Protein AF-0000000084420615 (afdb_homodimer)

Structure (mmCIF, N/CA/C/O backbone):
data_AF-0000000084420615-model_v1
#
loop_
_entity.id
_entity.type
_entity.pdbx_description
1 polymer Arylsulfatase
#
loop_
_atom_site.group_PDB
_atom_site.id
_atom_site.type_symbol
_atom_site.label_atom_id
_atom_site.label_alt_id
_atom_site.label_comp_id
_atom_site.label_asym_id
_atom_site.label_entity_id
_atom_site.label_seq_id
_atom_site.pdbx_PDB_ins_code
_atom_site.Cartn_x
_atom_site.Cartn_y
_atom_site.Cartn_z
_atom_site.occupancy
_atom_site.B_iso_or_equiv
_atom_site.auth_seq_id
_atom_site.auth_comp_id
_atom_site.auth_asym_id
_atom_site.auth_atom_id
_atom_site.pdbx_PDB_model_num
ATOM 1 N N . MET A 1 1 ? 7.547 -23.156 -110.688 1 17.53 1 MET A N 1
ATOM 2 C CA . MET A 1 1 ? 8.844 -23.438 -110.062 1 17.53 1 MET A CA 1
ATOM 3 C C . MET A 1 1 ? 8.719 -23.531 -108.562 1 17.53 1 MET A C 1
ATOM 5 O O . MET A 1 1 ? 9.359 -24.391 -107.938 1 17.53 1 MET A O 1
ATOM 9 N N . ALA A 1 2 ? 8.336 -22.281 -108.062 1 16.8 2 ALA A N 1
ATOM 10 C CA . ALA A 1 2 ? 9.008 -21.5 -107 1 16.8 2 ALA A CA 1
ATOM 11 C C . ALA A 1 2 ? 8.758 -22.125 -105.625 1 16.8 2 ALA A C 1
ATOM 13 O O . ALA A 1 2 ? 9.703 -22.406 -104.875 1 16.8 2 ALA A O 1
ATOM 14 N N . ARG A 1 3 ? 8.219 -21.391 -104.688 1 17.11 3 ARG A N 1
ATOM 15 C CA . ARG A 1 3 ? 8.781 -20.781 -103.5 1 17.11 3 ARG A CA 1
ATOM 16 C C . ARG A 1 3 ? 8.383 -21.562 -102.25 1 17.11 3 ARG A C 1
ATOM 18 O O . ARG A 1 3 ? 8.625 -21.109 -101.125 1 17.11 3 ARG A O 1
ATOM 25 N N . LYS A 1 4 ? 7.516 -22.625 -102.438 1 21.38 4 LYS A N 1
ATOM 26 C CA . LYS A 1 4 ? 6.742 -22.797 -101.25 1 21.38 4 LYS A CA 1
ATOM 27 C C . LYS A 1 4 ? 7.629 -23.281 -100.062 1 21.38 4 LYS A C 1
ATOM 29 O O . LYS A 1 4 ? 8.125 -24.406 -100.125 1 21.38 4 LYS A O 1
ATOM 34 N N . PRO A 1 5 ? 8.594 -22.391 -99.5 1 25.3 5 PRO A N 1
ATOM 35 C CA . PRO A 1 5 ? 9.664 -22.922 -98.625 1 25.3 5 PRO A CA 1
ATOM 36 C C . PRO A 1 5 ? 9.125 -23.578 -97.375 1 25.3 5 PRO A C 1
ATOM 38 O O . PRO A 1 5 ? 8.695 -22.891 -96.438 1 25.3 5 PRO A O 1
ATOM 41 N N . SER A 1 6 ? 8.219 -24.516 -97.375 1 23.86 6 SER A N 1
ATOM 42 C CA . SER A 1 6 ? 7.355 -24.781 -96.25 1 23.86 6 SER A CA 1
ATOM 43 C C . SER A 1 6 ? 8.156 -25.375 -95.062 1 23.86 6 SER A C 1
ATOM 45 O O . SER A 1 6 ? 7.68 -25.391 -93.938 1 23.86 6 SER A O 1
ATOM 47 N N . THR A 1 7 ? 9.414 -26.062 -95.438 1 21.55 7 THR A N 1
ATOM 48 C CA . THR A 1 7 ? 9.359 -27.328 -94.75 1 21.55 7 THR A CA 1
ATOM 49 C C . THR A 1 7 ? 9.445 -27.094 -93.25 1 21.55 7 THR A C 1
ATOM 51 O O . THR A 1 7 ? 8.602 -27.578 -92.5 1 21.55 7 THR A O 1
ATOM 54 N N . LEU A 1 8 ? 10.711 -27.281 -92.562 1 23.36 8 LEU A N 1
ATOM 55 C CA . LEU A 1 8 ? 11.047 -28.406 -91.688 1 23.36 8 LEU A CA 1
ATOM 56 C C . LEU A 1 8 ? 10.742 -28.062 -90.25 1 23.36 8 LEU A C 1
ATOM 58 O O . LEU A 1 8 ? 10.695 -26.891 -89.875 1 23.36 8 LEU A O 1
ATOM 62 N N . SER A 1 9 ? 10.906 -29.078 -89.25 1 23.41 9 SER A N 1
ATOM 63 C CA . SER A 1 9 ? 10.516 -29.938 -88.125 1 23.41 9 SER A CA 1
ATOM 64 C C . SER A 1 9 ? 11.148 -29.453 -86.875 1 23.41 9 SER A C 1
ATOM 66 O O . SER A 1 9 ? 12.156 -30.016 -86.375 1 23.41 9 SER A O 1
ATOM 68 N N . ALA A 1 10 ? 11.609 -28.125 -86.75 1 29.28 10 ALA A N 1
ATOM 69 C CA . ALA A 1 10 ? 12.484 -27.938 -85.625 1 29.28 10 ALA A CA 1
ATOM 70 C C . ALA A 1 10 ? 11.797 -28.359 -84.312 1 29.28 10 ALA A C 1
ATOM 72 O O . ALA A 1 10 ? 10.703 -27.891 -84 1 29.28 10 ALA A O 1
ATOM 73 N N . GLY A 1 11 ? 11.969 -29.672 -83.938 1 24.98 11 GLY A N 1
ATOM 74 C CA . GLY A 1 11 ? 11.547 -30.375 -82.688 1 24.98 11 GLY A CA 1
ATOM 75 C C . GLY A 1 11 ? 11.875 -29.609 -81.438 1 24.98 11 GLY A C 1
ATOM 76 O O . GLY A 1 11 ? 13.047 -29.328 -81.188 1 24.98 11 GLY A O 1
ATOM 77 N N . GLY A 1 12 ? 11.117 -28.609 -81.125 1 28.92 12 GLY A N 1
ATOM 78 C CA . GLY A 1 12 ? 11.031 -27.781 -79.875 1 28.92 12 GLY A CA 1
ATOM 79 C C . GLY A 1 12 ? 10.977 -28.609 -78.625 1 28.92 12 GLY A C 1
ATOM 80 O O . GLY A 1 12 ? 9.891 -28.984 -78.188 1 28.92 12 GLY A O 1
ATOM 81 N N . GLY A 1 13 ? 11.703 -29.844 -78.562 1 27.3 13 GLY A N 1
ATOM 82 C CA . GLY A 1 13 ? 11.367 -30.562 -77.375 1 27.3 13 GLY A CA 1
ATOM 83 C C . GLY A 1 13 ? 11.547 -29.734 -76.125 1 27.3 13 GLY A C 1
ATOM 84 O O . GLY A 1 13 ? 12.578 -29.078 -75.938 1 27.3 13 GLY A O 1
ATOM 85 N N . LEU A 1 14 ? 10.422 -29.25 -75.562 1 30.33 14 LEU A N 1
ATOM 86 C CA . LEU A 1 14 ? 10.102 -28.656 -74.25 1 30.33 14 LEU A CA 1
ATOM 87 C C . LEU A 1 14 ? 10.766 -29.422 -73.125 1 30.33 14 LEU A C 1
ATOM 89 O O . LEU A 1 14 ? 10.406 -30.562 -72.812 1 30.33 14 LEU A O 1
ATOM 93 N N . LEU A 1 15 ? 12.148 -29.562 -73.125 1 31.55 15 LEU A N 1
ATOM 94 C CA . LEU A 1 15 ? 12.695 -30.094 -71.875 1 31.55 15 LEU A CA 1
ATOM 95 C C . LEU A 1 15 ? 12.07 -29.406 -70.688 1 31.55 15 LEU A C 1
ATOM 97 O O . LEU A 1 15 ? 12.234 -28.203 -70.5 1 31.55 15 LEU A O 1
ATOM 101 N N . LEU A 1 16 ? 10.867 -29.859 -70.312 1 30.56 16 LEU A N 1
ATOM 102 C CA . LEU A 1 16 ? 10.242 -29.609 -69 1 30.56 16 LEU A CA 1
ATOM 103 C C . LEU A 1 16 ? 11.266 -29.75 -67.875 1 30.56 16 LEU A C 1
ATOM 105 O O . LEU A 1 16 ? 11.773 -30.844 -67.625 1 30.56 16 LEU A O 1
ATOM 109 N N . LEU A 1 17 ? 12.242 -28.844 -67.875 1 32.53 17 LEU A N 1
ATOM 110 C CA . LEU A 1 17 ? 12.984 -28.703 -66.625 1 32.53 17 LEU A CA 1
ATOM 111 C C . LEU A 1 17 ? 12.055 -28.797 -65.438 1 32.53 17 LEU A C 1
ATOM 113 O O . LEU A 1 17 ? 11.18 -27.953 -65.25 1 32.53 17 LEU A O 1
ATOM 117 N N . ALA A 1 18 ? 11.656 -30.062 -65.125 1 33.25 18 ALA A N 1
ATOM 118 C CA . ALA A 1 18 ? 11.047 -30.328 -63.812 1 33.25 18 ALA A CA 1
ATOM 119 C C . ALA A 1 18 ? 11.781 -29.594 -62.688 1 33.25 18 ALA A C 1
ATOM 121 O O . ALA A 1 18 ? 12.898 -29.953 -62.312 1 33.25 18 ALA A O 1
ATOM 122 N N . LEU A 1 19 ? 11.828 -28.328 -62.781 1 34.06 19 LEU A N 1
ATOM 123 C CA . LEU A 1 19 ? 12.109 -27.641 -61.531 1 34.06 19 LEU A CA 1
ATOM 124 C C . LEU A 1 19 ? 11.352 -28.297 -60.375 1 34.06 19 LEU A C 1
ATOM 126 O O . LEU A 1 19 ? 10.133 -28.141 -60.25 1 34.06 19 LEU A O 1
ATOM 130 N N . THR A 1 20 ? 11.664 -29.609 -60.188 1 33.53 20 THR A N 1
ATOM 131 C CA . THR A 1 20 ? 11.188 -30.047 -58.875 1 33.53 20 THR A CA 1
ATOM 132 C C . THR A 1 20 ? 11.43 -28.953 -57.844 1 33.53 20 THR A C 1
ATOM 134 O O . THR A 1 20 ? 12.578 -28.594 -57.562 1 33.53 20 THR A O 1
ATOM 137 N N . LEU A 1 21 ? 10.633 -27.984 -57.844 1 32.75 21 LEU A N 1
ATOM 138 C CA . LEU A 1 21 ? 10.492 -27.219 -56.594 1 32.75 21 LEU A CA 1
ATOM 139 C C . LEU A 1 21 ? 10.625 -28.125 -55.375 1 32.75 21 LEU A C 1
ATOM 141 O O . LEU A 1 21 ? 9.766 -28.969 -55.125 1 32.75 21 LEU A O 1
ATOM 145 N N . LYS A 1 22 ? 11.789 -28.609 -55.156 1 34.25 22 LYS A N 1
ATOM 146 C CA . LYS A 1 22 ? 11.945 -29 -53.75 1 34.25 22 LYS A CA 1
ATOM 147 C C . LYS A 1 22 ? 11.219 -28.031 -52.844 1 34.25 22 LYS A C 1
ATOM 149 O O . LYS A 1 22 ? 11.703 -26.922 -52.594 1 34.25 22 LYS A O 1
ATOM 154 N N . LEU A 1 23 ? 9.961 -27.969 -53.062 1 33.84 23 LEU A N 1
ATOM 155 C CA . LEU A 1 23 ? 9.32 -27.516 -51.844 1 33.84 23 LEU A CA 1
ATOM 156 C C . LEU A 1 23 ? 9.945 -28.188 -50.625 1 33.84 23 LEU A C 1
ATOM 158 O O . LEU A 1 23 ? 9.734 -29.375 -50.406 1 33.84 23 LEU A O 1
ATOM 162 N N . SER A 1 24 ? 11.25 -28.172 -50.5 1 35.97 24 SER A N 1
ATOM 163 C CA . SER A 1 24 ? 11.688 -28.484 -49.156 1 35.97 24 SER A CA 1
ATOM 164 C C . SER A 1 24 ? 10.617 -28.141 -48.125 1 35.97 24 SER A C 1
ATOM 166 O O . SER A 1 24 ? 10.227 -26.984 -48 1 35.97 24 SER A O 1
ATOM 168 N N . LEU A 1 25 ? 9.609 -28.859 -48.031 1 37.31 25 LEU A N 1
ATOM 169 C CA . LEU A 1 25 ? 8.836 -28.797 -46.781 1 37.31 25 LEU A CA 1
ATOM 170 C C . LEU A 1 25 ? 9.711 -28.344 -45.625 1 37.31 25 LEU A C 1
ATOM 172 O O . LEU A 1 25 ? 10.57 -29.094 -45.156 1 37.31 25 LEU A O 1
ATOM 176 N N . ALA A 1 26 ? 10.328 -27.219 -45.656 1 42.12 26 ALA A N 1
ATOM 177 C CA . ALA A 1 26 ? 10.984 -26.641 -44.469 1 42.12 26 ALA A CA 1
ATOM 178 C C . ALA A 1 26 ? 10.359 -27.156 -43.188 1 42.12 26 ALA A C 1
ATOM 180 O O . ALA A 1 26 ? 9.164 -26.953 -42.938 1 42.12 26 ALA A O 1
ATOM 181 N N . ALA A 1 27 ? 10.766 -28.234 -42.688 1 49.47 27 ALA A N 1
ATOM 182 C CA . ALA A 1 27 ? 10.398 -28.672 -41.344 1 49.47 27 ALA A CA 1
ATOM 183 C C . ALA A 1 27 ? 10.094 -27.484 -40.438 1 49.47 27 ALA A C 1
ATOM 185 O O . ALA A 1 27 ? 10.867 -26.531 -40.375 1 49.47 27 ALA A O 1
ATOM 186 N N . ALA A 1 28 ? 8.844 -27.219 -40.156 1 64.88 28 ALA A N 1
ATOM 187 C CA . ALA A 1 28 ? 8.398 -26.125 -39.281 1 64.88 28 ALA A CA 1
ATOM 188 C C . ALA A 1 28 ? 9.367 -25.891 -38.125 1 64.88 28 ALA A C 1
ATOM 190 O O . ALA A 1 28 ? 9.781 -26.859 -37.469 1 64.88 28 ALA A O 1
ATOM 191 N N . ALA A 1 29 ? 10.086 -24.797 -38.062 1 83.12 29 ALA A N 1
ATOM 192 C CA . ALA A 1 29 ? 10.992 -24.391 -37 1 83.12 29 ALA A CA 1
ATOM 193 C C . ALA A 1 29 ? 10.398 -24.703 -35.625 1 83.12 29 ALA A C 1
ATOM 195 O O . ALA A 1 29 ? 9.188 -24.578 -35.406 1 83.12 29 ALA A O 1
ATOM 196 N N . PRO A 1 30 ? 11.219 -25.422 -34.75 1 94.88 30 PRO A N 1
ATOM 197 C CA . PRO A 1 30 ? 10.719 -25.641 -33.375 1 94.88 30 PRO A CA 1
ATOM 198 C C . PRO A 1 30 ? 10.094 -24.391 -32.781 1 94.88 30 PRO A C 1
ATOM 200 O O . PRO A 1 30 ? 10.594 -23.281 -33 1 94.88 30 PRO A O 1
ATOM 203 N N . PRO A 1 31 ? 8.992 -24.531 -32.156 1 98 31 PRO A N 1
ATOM 204 C CA . PRO A 1 31 ? 8.289 -23.375 -31.594 1 98 31 PRO A CA 1
ATOM 205 C C . PRO A 1 31 ? 9.016 -22.75 -30.391 1 98 31 PRO A C 1
ATOM 207 O O . PRO A 1 31 ? 9.852 -23.406 -29.766 1 98 31 PRO A O 1
ATOM 210 N N . ASN A 1 32 ? 8.797 -21.453 -30.109 1 98.75 32 ASN A N 1
ATOM 211 C CA . ASN A 1 32 ? 9.203 -20.797 -28.875 1 98.75 32 ASN A CA 1
ATOM 212 C C . ASN A 1 32 ? 8.148 -20.953 -27.781 1 98.75 32 ASN A C 1
ATOM 214 O O . ASN A 1 32 ? 6.984 -21.234 -28.078 1 98.75 32 ASN A O 1
ATOM 218 N N . PHE A 1 33 ? 8.578 -20.844 -26.531 1 98.88 33 PHE A N 1
ATOM 219 C CA . PHE A 1 33 ? 7.672 -20.875 -25.391 1 98.88 33 PHE A CA 1
ATOM 220 C C . PHE A 1 33 ? 7.891 -19.656 -24.5 1 98.88 33 PHE A C 1
ATOM 222 O O . PHE A 1 33 ? 9.023 -19.375 -24.094 1 98.88 33 PHE A O 1
ATOM 229 N N . VAL A 1 34 ? 6.84 -18.891 -24.203 1 98.94 34 VAL A N 1
ATOM 230 C CA . VAL A 1 34 ? 6.84 -17.828 -23.188 1 98.94 34 VAL A CA 1
ATOM 231 C C . VAL A 1 34 ? 5.773 -18.125 -22.141 1 98.94 34 VAL A C 1
ATOM 233 O O . VAL A 1 34 ? 4.594 -18.266 -22.469 1 98.94 34 VAL A O 1
ATOM 236 N N . VAL A 1 35 ? 6.23 -18.234 -20.938 1 98.94 35 VAL A N 1
ATOM 237 C CA . VAL A 1 35 ? 5.355 -18.609 -19.828 1 98.94 35 VAL A CA 1
ATOM 238 C C . VAL A 1 35 ? 5.254 -17.438 -18.844 1 98.94 35 VAL A C 1
ATOM 240 O O . VAL A 1 35 ? 6.27 -16.969 -18.328 1 98.94 35 VAL A O 1
ATOM 243 N N . PHE A 1 36 ? 4.062 -16.906 -18.641 1 98.94 36 PHE A N 1
ATOM 244 C CA . PHE A 1 36 ? 3.766 -15.984 -17.547 1 98.94 36 PHE A CA 1
ATOM 245 C C . PHE A 1 36 ? 3.258 -16.734 -16.328 1 98.94 36 PHE A C 1
ATOM 247 O O . PHE A 1 36 ? 2.229 -17.422 -16.391 1 98.94 36 PHE A O 1
ATOM 254 N N . PHE A 1 37 ? 3.963 -16.609 -15.203 1 98.88 37 PHE A N 1
ATOM 255 C CA . PHE A 1 37 ? 3.752 -17.484 -14.055 1 98.88 37 PHE A CA 1
ATOM 256 C C . PHE A 1 37 ? 3.621 -16.672 -12.773 1 98.88 37 PHE A C 1
ATOM 258 O O . PHE A 1 37 ? 4.625 -16.344 -12.133 1 98.88 37 PHE A O 1
ATOM 265 N N . THR A 1 38 ? 2.359 -16.422 -12.32 1 98.81 38 THR A N 1
ATOM 266 C CA . THR A 1 38 ? 2.102 -15.562 -11.172 1 98.81 38 THR A CA 1
ATOM 267 C C . THR A 1 38 ? 2.23 -16.344 -9.867 1 98.81 38 THR A C 1
ATOM 269 O O . THR A 1 38 ? 2.426 -17.547 -9.883 1 98.81 38 THR A O 1
ATOM 272 N N . ASP A 1 39 ? 2.229 -15.602 -8.781 1 98.5 39 ASP A N 1
ATOM 273 C CA . ASP A 1 39 ? 2.363 -16.156 -7.434 1 98.5 39 ASP A CA 1
ATOM 274 C C . ASP A 1 39 ? 1.063 -16 -6.648 1 98.5 39 ASP A C 1
ATOM 276 O O . ASP A 1 39 ? 0.625 -14.891 -6.367 1 98.5 39 ASP A O 1
ATOM 280 N N . ASP A 1 40 ? 0.388 -17.141 -6.285 1 98.31 40 ASP A N 1
ATOM 281 C CA . ASP A 1 40 ? -0.785 -17.141 -5.418 1 98.31 40 ASP A CA 1
ATOM 282 C C . ASP A 1 40 ? -2.006 -16.578 -6.152 1 98.31 40 ASP A C 1
ATOM 284 O O . ASP A 1 40 ? -2.705 -15.711 -5.637 1 98.31 40 ASP A O 1
ATOM 288 N N . GLN A 1 41 ? -2.316 -17.109 -7.316 1 98.56 41 GLN A N 1
ATOM 289 C CA . GLN A 1 41 ? -3.492 -16.656 -8.047 1 98.56 41 GLN A CA 1
ATOM 290 C C . GLN A 1 41 ? -4.473 -17.797 -8.297 1 98.56 41 GLN A C 1
ATOM 292 O O . GLN A 1 41 ? -4.129 -18.781 -8.938 1 98.56 41 GLN A O 1
ATOM 297 N N . ASP A 1 42 ? -5.688 -17.625 -7.844 1 96.38 42 ASP A N 1
ATOM 298 C CA . ASP A 1 42 ? -6.727 -18.641 -8.023 1 96.38 42 ASP A CA 1
ATOM 299 C C . ASP A 1 42 ? -7.461 -18.438 -9.352 1 96.38 42 ASP A C 1
ATOM 301 O O . ASP A 1 42 ? -7.418 -17.359 -9.93 1 96.38 42 ASP A O 1
ATOM 305 N N . ALA A 1 43 ? -8.141 -19.5 -9.742 1 95.5 43 ALA A N 1
ATOM 306 C CA . ALA A 1 43 ? -8.922 -19.453 -10.977 1 95.5 43 ALA A CA 1
ATOM 307 C C . ALA A 1 43 ? -10.391 -19.156 -10.68 1 95.5 43 ALA A C 1
ATOM 309 O O . ALA A 1 43 ? -11.195 -18.984 -11.594 1 95.5 43 ALA A O 1
ATOM 310 N N . LEU A 1 44 ? -10.758 -19.031 -9.414 1 94.62 44 LEU A N 1
ATOM 311 C CA . LEU A 1 44 ? -12.18 -19.141 -9.094 1 94.62 44 LEU A CA 1
ATOM 312 C C . LEU A 1 44 ? -12.734 -17.812 -8.594 1 94.62 44 LEU A C 1
ATOM 314 O O . LEU A 1 44 ? -13.945 -17.594 -8.609 1 94.62 44 LEU A O 1
ATOM 318 N N . GLN A 1 45 ? -11.906 -16.922 -8.164 1 94.5 45 GLN A N 1
ATOM 319 C CA . GLN A 1 45 ? -12.422 -15.68 -7.586 1 94.5 45 GLN A CA 1
ATOM 320 C C . GLN A 1 45 ? -12.25 -14.508 -8.547 1 94.5 45 GLN A C 1
ATOM 322 O O . GLN A 1 45 ? -11.898 -13.406 -8.133 1 94.5 45 GLN A O 1
ATOM 327 N N . ASN A 1 46 ? -12.328 -14.742 -9.766 1 92.38 46 ASN A N 1
ATOM 328 C CA . ASN A 1 46 ? -12.43 -13.773 -10.852 1 92.38 46 ASN A CA 1
ATOM 329 C C . ASN A 1 46 ? -11.141 -12.977 -11.023 1 92.38 46 ASN A C 1
ATOM 331 O O . ASN A 1 46 ? -11.156 -11.875 -11.562 1 92.38 46 ASN A O 1
ATOM 335 N N . SER A 1 47 ? -10.086 -13.547 -10.578 1 92.81 47 SER A N 1
ATOM 336 C CA . SER A 1 47 ? -8.836 -12.805 -10.648 1 92.81 47 SER A CA 1
ATOM 337 C C . SER A 1 47 ? -8.352 -12.672 -12.086 1 92.81 47 SER A C 1
ATOM 339 O O . SER A 1 47 ? -7.559 -11.773 -12.398 1 92.81 47 SER A O 1
ATOM 341 N N . THR A 1 48 ? -8.805 -13.539 -13.062 1 93.81 48 THR A N 1
ATOM 342 C CA . THR A 1 48 ? -8.375 -13.461 -14.453 1 93.81 48 THR A CA 1
ATOM 343 C C . THR A 1 48 ? -9.461 -12.82 -15.32 1 93.81 48 THR A C 1
ATOM 345 O O . THR A 1 48 ? -9.383 -12.844 -16.547 1 93.81 48 THR A O 1
ATOM 348 N N . HIS A 1 49 ? -10.492 -12.273 -14.727 1 93 49 HIS A N 1
ATOM 349 C CA . HIS A 1 49 ? -11.594 -11.672 -15.469 1 93 49 HIS A CA 1
ATOM 350 C C . HIS A 1 49 ? -11.086 -10.625 -16.453 1 93 49 HIS A C 1
ATOM 352 O O . HIS A 1 49 ? -10.164 -9.867 -16.125 1 93 49 HIS A O 1
ATOM 358 N N . PRO A 1 50 ? -11.703 -10.547 -17.656 1 94.38 50 PRO A N 1
ATOM 359 C CA . PRO A 1 50 ? -11.227 -9.609 -18.672 1 94.38 50 PRO A CA 1
ATOM 360 C C . PRO A 1 50 ? -11.266 -8.156 -18.203 1 94.38 50 PRO A C 1
ATOM 362 O O . PRO A 1 50 ? -10.5 -7.324 -18.703 1 94.38 50 PRO A O 1
ATOM 365 N N . ARG A 1 51 ? -12.047 -7.887 -17.266 1 94.19 51 ARG A N 1
ATOM 366 C CA . ARG A 1 51 ? -12.086 -6.547 -16.688 1 94.19 51 ARG A CA 1
ATOM 367 C C . ARG A 1 51 ? -10.758 -6.203 -16.016 1 94.19 51 ARG A C 1
ATOM 369 O O . ARG A 1 51 ? -10.297 -5.062 -16.078 1 94.19 51 ARG A O 1
ATOM 376 N N . TYR A 1 52 ? -10.18 -7.172 -15.391 1 96.5 52 TYR A N 1
ATOM 377 C CA . TYR A 1 52 ? -8.992 -6.934 -14.57 1 96.5 52 TYR A CA 1
ATOM 378 C C . TYR A 1 52 ? -7.719 -7.195 -15.359 1 96.5 52 TYR A C 1
ATOM 380 O O . TYR A 1 52 ? -6.676 -6.605 -15.078 1 96.5 52 TYR A O 1
ATOM 388 N N . MET A 1 53 ? -7.801 -8.086 -16.344 1 97.56 53 MET A N 1
ATOM 389 C CA . MET A 1 53 ? -6.629 -8.445 -17.141 1 97.56 53 MET A CA 1
ATOM 390 C C . MET A 1 53 ? -6.969 -8.469 -18.625 1 97.56 53 MET A C 1
ATOM 392 O O . MET A 1 53 ? -6.934 -9.523 -19.25 1 97.56 53 MET A O 1
ATOM 396 N N . PRO A 1 54 ? -7.195 -7.289 -19.234 1 97.88 54 PRO A N 1
ATOM 397 C CA . PRO A 1 54 ? -7.609 -7.215 -20.641 1 97.88 54 PRO A CA 1
ATOM 398 C C . PRO A 1 54 ? -6.547 -7.738 -21.594 1 97.88 54 PRO A C 1
ATOM 400 O O . PRO A 1 54 ? -6.875 -8.352 -22.609 1 97.88 54 PRO A O 1
ATOM 403 N N . ASN A 1 55 ? -5.262 -7.543 -21.359 1 98.56 55 ASN A N 1
ATOM 404 C CA . ASN A 1 55 ? -4.207 -8.047 -22.25 1 98.56 55 ASN A CA 1
ATOM 405 C C . ASN A 1 55 ? -4.156 -9.57 -22.25 1 98.56 55 ASN A C 1
ATOM 407 O O . ASN A 1 55 ? -3.908 -10.188 -23.281 1 98.56 55 ASN A O 1
ATOM 411 N N . LEU A 1 56 ? -4.395 -10.18 -21.062 1 98.31 56 LEU A N 1
ATOM 412 C CA . LEU A 1 56 ? -4.438 -11.633 -20.969 1 98.31 56 LEU A CA 1
ATOM 413 C C . LEU A 1 56 ? -5.484 -12.203 -21.922 1 98.31 56 LEU A C 1
ATOM 415 O O . LEU A 1 56 ? -5.227 -13.188 -22.625 1 98.31 56 LEU A O 1
ATOM 419 N N . HIS A 1 57 ? -6.621 -11.578 -21.969 1 97.25 57 HIS A N 1
ATOM 420 C CA . HIS A 1 57 ? -7.711 -12.039 -22.828 1 97.25 57 HIS A CA 1
ATOM 421 C C . HIS A 1 57 ? -7.418 -11.758 -24.297 1 97.25 57 HIS A C 1
ATOM 423 O O . HIS A 1 57 ? -7.602 -12.625 -25.141 1 97.25 57 HIS A O 1
ATOM 429 N N . LYS A 1 58 ? -6.887 -10.617 -24.562 1 97.25 58 LYS A N 1
ATOM 430 C CA . LYS A 1 58 ? -6.605 -10.195 -25.938 1 97.25 58 LYS A CA 1
ATOM 431 C C . LYS A 1 58 ? -5.539 -11.078 -26.562 1 97.25 58 LYS A C 1
ATOM 433 O O . LYS A 1 58 ? -5.664 -11.484 -27.734 1 97.25 58 LYS A O 1
ATOM 438 N N . TRP A 1 59 ? -4.551 -11.422 -25.75 1 97.94 59 TRP A N 1
ATOM 439 C CA . TRP A 1 59 ? -3.359 -11.984 -26.391 1 97.94 59 TRP A CA 1
ATOM 440 C C . TRP A 1 59 ? -3.316 -13.5 -26.219 1 97.94 59 TRP A C 1
ATOM 442 O O . TRP A 1 59 ? -2.625 -14.195 -26.953 1 97.94 59 TRP A O 1
ATOM 452 N N . ILE A 1 60 ? -4.02 -14.023 -25.203 1 98.25 60 ILE A N 1
ATOM 453 C CA . ILE A 1 60 ? -3.873 -15.461 -24.969 1 98.25 60 ILE A CA 1
ATOM 454 C C . ILE A 1 60 ? -5.242 -16.125 -25 1 98.25 60 ILE A C 1
ATOM 456 O O . ILE A 1 60 ? -5.484 -17.016 -25.828 1 98.25 60 ILE A O 1
ATOM 460 N N . ARG A 1 61 ? -6.16 -15.688 -24.219 1 96.75 61 ARG A N 1
ATOM 461 C CA . ARG A 1 61 ? -7.426 -16.406 -24.078 1 96.75 61 ARG A CA 1
ATOM 462 C C . ARG A 1 61 ? -8.188 -16.406 -25.406 1 96.75 61 ARG A C 1
ATOM 464 O O . ARG A 1 61 ? -8.594 -17.469 -25.891 1 96.75 61 ARG A O 1
ATOM 471 N N . GLU A 1 62 ? -8.406 -15.297 -26.016 1 95.94 62 GLU A N 1
ATOM 472 C CA . GLU A 1 62 ? -9.234 -15.195 -27.219 1 95.94 62 GLU A CA 1
ATOM 473 C C . GLU A 1 62 ? -8.57 -15.898 -28.406 1 95.94 62 GLU A C 1
ATOM 475 O O . GLU A 1 62 ? -9.219 -16.672 -29.109 1 95.94 62 GLU A O 1
ATOM 480 N N . PRO A 1 63 ? -7.32 -15.672 -28.578 1 97.12 63 PRO A N 1
ATOM 481 C CA . PRO A 1 63 ? -6.684 -16.375 -29.703 1 97.12 63 PRO A CA 1
ATOM 482 C C . PRO A 1 63 ? -6.262 -17.797 -29.344 1 97.12 63 PRO A C 1
ATOM 484 O O . PRO A 1 63 ? -5.691 -18.5 -30.188 1 97.12 63 PRO A O 1
ATOM 487 N N . GLY A 1 64 ? -6.449 -18.25 -28.125 1 97.88 64 GLY A N 1
ATOM 488 C CA . GLY A 1 64 ? -6.164 -19.594 -27.609 1 97.88 64 GLY A CA 1
ATOM 489 C C . GLY A 1 64 ? -7.312 -20.188 -26.812 1 97.88 64 GLY A C 1
ATOM 490 O O . GLY A 1 64 ? -8.469 -20.125 -27.25 1 97.88 64 GLY A O 1
ATOM 491 N N . ILE A 1 65 ? -6.879 -20.844 -25.688 1 97.12 65 ILE A N 1
ATOM 492 C CA . ILE A 1 65 ? -7.898 -21.484 -24.844 1 97.12 65 ILE A CA 1
ATOM 493 C C . ILE A 1 65 ? -7.516 -21.344 -23.375 1 97.12 65 ILE A C 1
ATOM 495 O O . ILE A 1 65 ? -6.355 -21.062 -23.047 1 97.12 65 ILE A O 1
ATOM 499 N N . GLU A 1 66 ? -8.492 -21.406 -22.562 1 96.75 66 GLU A N 1
ATOM 500 C CA . GLU A 1 66 ? -8.328 -21.641 -21.125 1 96.75 66 GLU A CA 1
ATOM 501 C C . GLU A 1 66 ? -8.867 -23.016 -20.734 1 96.75 66 GLU A C 1
ATOM 503 O O . GLU A 1 66 ? -9.922 -23.438 -21.219 1 96.75 66 GLU A O 1
ATOM 508 N N . LEU A 1 67 ? -8.047 -23.766 -19.969 1 96.19 67 LEU A N 1
ATOM 509 C CA . LEU A 1 67 ? -8.539 -25 -19.391 1 96.19 67 LEU A CA 1
ATOM 510 C C . LEU A 1 67 ? -9.398 -24.734 -18.156 1 96.19 67 LEU A C 1
ATOM 512 O O . LEU A 1 67 ? -8.953 -24.047 -17.234 1 96.19 67 LEU A O 1
ATOM 516 N N . SER A 1 68 ? -10.609 -25.266 -18.141 1 93.06 68 SER A N 1
ATOM 517 C CA . SER A 1 68 ? -11.508 -25.031 -17.016 1 93.06 68 SER A CA 1
ATOM 518 C C . SER A 1 68 ? -11.141 -25.922 -15.82 1 93.06 68 SER A C 1
ATOM 520 O O . SER A 1 68 ? -11.539 -25.641 -14.688 1 93.06 68 SER A O 1
ATOM 522 N N . ASN A 1 69 ? -10.391 -27.016 -16.125 1 95.25 69 ASN A N 1
ATOM 523 C CA . ASN A 1 69 ? -10 -27.969 -15.094 1 95.25 69 ASN A CA 1
ATOM 524 C C . ASN A 1 69 ? -8.484 -28.125 -15.016 1 95.25 69 ASN A C 1
ATOM 526 O O . ASN A 1 69 ? -7.941 -29.172 -15.344 1 95.25 69 ASN A O 1
ATOM 530 N N . TYR A 1 70 ? -7.859 -27.078 -14.57 1 97.81 70 TYR A N 1
ATOM 531 C CA . TYR A 1 70 ? -6.418 -27.141 -14.359 1 97.81 70 TYR A CA 1
ATOM 532 C C . TYR A 1 70 ? -6.074 -26.953 -12.883 1 97.81 70 TYR A C 1
ATOM 534 O O . TYR A 1 70 ? -6.641 -26.078 -12.211 1 97.81 70 TYR A O 1
ATOM 542 N N . PHE A 1 71 ? -5.129 -27.797 -12.352 1 98.38 71 PHE A N 1
ATOM 543 C CA . PHE A 1 71 ? -4.914 -27.844 -10.914 1 98.38 71 PHE A CA 1
ATOM 544 C C . PHE A 1 71 ? -3.426 -27.969 -10.594 1 98.38 71 PHE A C 1
ATOM 546 O O . PHE A 1 71 ? -2.664 -28.547 -11.367 1 98.38 71 PHE A O 1
ATOM 553 N N . VAL A 1 72 ? -3.066 -27.344 -9.484 1 98.69 72 VAL A N 1
ATOM 554 C CA . VAL A 1 72 ? -1.823 -27.75 -8.836 1 98.69 72 VAL A CA 1
ATOM 555 C C . VAL A 1 72 ? -2.068 -28.984 -7.973 1 98.69 72 VAL A C 1
ATOM 557 O O . VAL A 1 72 ? -3.217 -29.328 -7.668 1 98.69 72 VAL A O 1
ATOM 560 N N . THR A 1 73 ? -0.979 -29.703 -7.66 1 98.25 73 THR A N 1
ATOM 561 C CA . THR A 1 73 ? -1.133 -30.906 -6.859 1 98.25 73 THR A CA 1
ATOM 562 C C . THR A 1 73 ? -0.612 -30.688 -5.441 1 98.25 73 THR A C 1
ATOM 564 O O . THR A 1 73 ? -0.829 -31.516 -4.559 1 98.25 73 THR A O 1
ATOM 567 N N . THR A 1 74 ? 0.069 -29.641 -5.223 1 98.44 74 THR A N 1
ATOM 568 C CA . THR A 1 74 ? 0.505 -29.156 -3.918 1 98.44 74 THR A CA 1
ATOM 569 C C . THR A 1 74 ? 0.335 -27.641 -3.816 1 98.44 74 THR A C 1
ATOM 571 O O . THR A 1 74 ? 1.091 -26.891 -4.43 1 98.44 74 THR A O 1
ATOM 574 N N . PRO A 1 75 ? -0.609 -27.141 -2.951 1 98.25 75 PRO A N 1
ATOM 575 C CA . PRO A 1 75 ? -0.949 -25.719 -2.98 1 98.25 75 PRO A CA 1
ATOM 576 C C . PRO A 1 75 ? -0.022 -24.875 -2.111 1 98.25 75 PRO A C 1
ATOM 578 O O . PRO A 1 75 ? -0.489 -24.141 -1.24 1 98.25 75 PRO A O 1
ATOM 581 N N . VAL A 1 76 ? 1.283 -24.938 -2.375 1 97.75 76 VAL A N 1
ATOM 582 C CA . VAL A 1 76 ? 2.312 -24.062 -1.814 1 97.75 76 VAL A CA 1
ATOM 583 C C . VAL A 1 76 ? 3.441 -23.891 -2.824 1 97.75 76 VAL A C 1
ATOM 585 O O . VAL A 1 76 ? 3.738 -24.797 -3.604 1 97.75 76 VAL A O 1
ATOM 588 N N . CYS A 1 77 ? 4.043 -22.828 -2.83 1 96.06 77 CYS A N 1
ATOM 589 C CA . CYS A 1 77 ? 4.773 -22.297 -3.975 1 96.06 77 CYS A CA 1
ATOM 590 C C . CYS A 1 77 ? 5.934 -23.203 -4.355 1 96.06 77 CYS A C 1
ATOM 592 O O . CYS A 1 77 ? 5.934 -23.797 -5.438 1 96.06 77 CYS A O 1
ATOM 594 N N . CYS A 1 78 ? 6.887 -23.547 -3.461 1 96.44 78 CYS A N 1
ATOM 595 C CA . CYS A 1 78 ? 8.148 -24.172 -3.848 1 96.44 78 CYS A CA 1
ATOM 596 C C . CYS A 1 78 ? 7.934 -25.609 -4.285 1 96.44 78 CYS A C 1
ATOM 598 O O . CYS A 1 78 ? 8.398 -26.016 -5.352 1 96.44 78 CYS A O 1
ATOM 600 N N . PRO A 1 79 ? 7.199 -26.406 -3.562 1 98 79 PRO A N 1
ATOM 601 C CA . PRO A 1 79 ? 6.879 -27.75 -4.066 1 98 79 PRO A CA 1
ATOM 602 C C . PRO A 1 79 ? 6.113 -27.719 -5.387 1 98 79 PRO A C 1
ATOM 604 O O . PRO A 1 79 ? 6.406 -28.5 -6.297 1 98 79 PRO A O 1
ATOM 607 N N . SER A 1 80 ? 5.148 -26.828 -5.449 1 98.62 80 SER A N 1
ATOM 608 C CA . SER A 1 80 ? 4.332 -26.734 -6.656 1 98.62 80 SER A CA 1
ATOM 609 C C . SER A 1 80 ? 5.176 -26.344 -7.867 1 98.62 80 SER A C 1
ATOM 611 O O . SER A 1 80 ? 5.012 -26.906 -8.953 1 98.62 80 SER A O 1
ATOM 613 N N . ARG A 1 81 ? 6.027 -25.344 -7.719 1 98.5 81 ARG A N 1
ATOM 614 C CA . ARG A 1 81 ? 6.945 -24.953 -8.781 1 98.5 81 ARG A CA 1
ATOM 615 C C . ARG A 1 81 ? 7.82 -26.141 -9.203 1 98.5 81 ARG A C 1
ATOM 617 O O . ARG A 1 81 ? 8.078 -26.344 -10.391 1 98.5 81 ARG A O 1
ATOM 624 N N . THR A 1 82 ? 8.258 -26.906 -8.242 1 98.19 82 THR A N 1
ATOM 625 C CA . THR A 1 82 ? 9.062 -28.094 -8.516 1 98.19 82 THR A CA 1
ATOM 626 C C . THR A 1 82 ? 8.25 -29.125 -9.289 1 98.19 82 THR A C 1
ATOM 628 O O . THR A 1 82 ? 8.75 -29.75 -10.219 1 98.19 82 THR A O 1
ATOM 631 N N . ASN A 1 83 ? 6.957 -29.297 -8.875 1 98.44 83 ASN A N 1
ATOM 632 C CA . ASN A 1 83 ? 6.062 -30.188 -9.617 1 98.44 83 ASN A CA 1
ATOM 633 C C . ASN A 1 83 ? 5.992 -29.797 -11.094 1 98.44 83 ASN A C 1
ATOM 635 O O . ASN A 1 83 ? 6.023 -30.672 -11.969 1 98.44 83 ASN A O 1
ATOM 639 N N . LEU A 1 84 ? 5.926 -28.531 -11.328 1 98.56 84 LEU A N 1
ATOM 640 C CA . LEU A 1 84 ? 5.777 -28.016 -12.68 1 98.56 84 LEU A CA 1
ATOM 641 C C . LEU A 1 84 ? 7.012 -28.328 -13.523 1 98.56 84 LEU A C 1
ATOM 643 O O . LEU A 1 84 ? 6.895 -28.859 -14.633 1 98.56 84 LEU A O 1
ATOM 647 N N . TRP A 1 85 ? 8.211 -28.094 -13.016 1 98.12 85 TRP A N 1
ATOM 648 C CA . TRP A 1 85 ? 9.461 -28.219 -13.766 1 98.12 85 TRP A CA 1
ATOM 649 C C . TRP A 1 85 ? 9.883 -29.672 -13.891 1 98.12 85 TRP A C 1
ATOM 651 O O . TRP A 1 85 ? 10.383 -30.094 -14.93 1 98.12 85 TRP A O 1
ATOM 661 N N . ARG A 1 86 ? 9.664 -30.406 -12.812 1 97.69 86 ARG A N 1
ATOM 662 C CA . ARG A 1 86 ? 10.164 -31.781 -12.75 1 97.69 86 ARG A CA 1
ATOM 663 C C . ARG A 1 86 ? 9.148 -32.75 -13.32 1 97.69 86 ARG A C 1
ATOM 665 O O . ARG A 1 86 ? 9.508 -33.875 -13.727 1 97.69 86 ARG A O 1
ATOM 672 N N . GLY A 1 87 ? 7.863 -32.406 -13.281 1 97.88 87 GLY A N 1
ATOM 673 C CA . GLY A 1 87 ? 6.805 -33.281 -13.789 1 97.88 87 GLY A CA 1
ATOM 674 C C . GLY A 1 87 ? 6.492 -34.438 -12.867 1 97.88 87 GLY A C 1
ATOM 675 O O . GLY A 1 87 ? 6.113 -35.531 -13.328 1 97.88 87 GLY A O 1
ATOM 676 N N . GLN A 1 88 ? 6.766 -34.281 -11.625 1 98.19 88 GLN A N 1
ATOM 677 C CA . GLN A 1 88 ? 6.516 -35.312 -10.617 1 98.19 88 GLN A CA 1
ATOM 678 C C . GLN A 1 88 ? 5.699 -34.75 -9.453 1 98.19 88 GLN A C 1
ATOM 680 O O . GLN A 1 88 ? 5.77 -33.562 -9.156 1 98.19 88 GLN A O 1
ATOM 685 N N . PHE A 1 89 ? 4.91 -35.594 -8.836 1 98.19 89 PHE A N 1
ATOM 686 C CA . PHE A 1 89 ? 4.25 -35.25 -7.582 1 98.19 89 PHE A CA 1
ATOM 687 C C . PHE A 1 89 ? 5.27 -35.031 -6.473 1 98.19 89 PHE A C 1
ATOM 689 O O . PHE A 1 89 ? 6.363 -35.594 -6.512 1 98.19 89 PHE A O 1
ATOM 696 N N . ALA A 1 90 ? 4.879 -34.25 -5.492 1 98.19 90 ALA A N 1
ATOM 697 C CA . ALA A 1 90 ? 5.793 -33.938 -4.398 1 98.19 90 ALA A CA 1
ATOM 698 C C . ALA A 1 90 ? 6.227 -35.188 -3.658 1 98.19 90 ALA A C 1
ATOM 700 O O . ALA A 1 90 ? 7.379 -35.312 -3.236 1 98.19 90 ALA A O 1
ATOM 701 N N . HIS A 1 91 ? 5.332 -36.188 -3.494 1 97.5 91 HIS A N 1
ATOM 702 C CA . HIS A 1 91 ? 5.695 -37.406 -2.748 1 97.5 91 HIS A CA 1
ATOM 703 C C . HIS A 1 91 ? 6.77 -38.188 -3.479 1 97.5 91 HIS A C 1
ATOM 705 O O . HIS A 1 91 ? 7.469 -39 -2.869 1 97.5 91 HIS A O 1
ATOM 711 N N . ASN A 1 92 ? 6.926 -37.969 -4.754 1 97.06 92 ASN A N 1
ATOM 712 C CA . ASN A 1 92 ? 7.922 -38.688 -5.516 1 97.06 92 ASN A CA 1
ATOM 713 C C . ASN A 1 92 ? 9.281 -38 -5.488 1 97.06 92 ASN A C 1
ATOM 715 O O . ASN A 1 92 ? 10.312 -38.656 -5.641 1 97.06 92 ASN A O 1
ATOM 719 N N . THR A 1 93 ? 9.32 -36.656 -5.297 1 96.69 93 THR A N 1
ATOM 720 C CA . THR A 1 93 ? 10.578 -35.938 -5.141 1 96.69 93 THR A CA 1
ATOM 721 C C . THR A 1 93 ? 10.961 -35.844 -3.668 1 96.69 93 THR A C 1
ATOM 723 O O . THR A 1 93 ? 12.117 -35.562 -3.34 1 96.69 93 THR A O 1
ATOM 726 N N . ASN A 1 94 ? 9.961 -35.938 -2.834 1 97.25 94 ASN A N 1
ATOM 727 C CA . ASN A 1 94 ? 10.078 -35.688 -1.399 1 97.25 94 ASN A CA 1
ATOM 728 C C . ASN A 1 94 ? 10.492 -34.25 -1.106 1 97.25 94 ASN A C 1
ATOM 730 O O . ASN A 1 94 ? 11.211 -34 -0.142 1 97.25 94 ASN A O 1
ATOM 734 N N . PHE A 1 95 ? 10.367 -33.312 -1.97 1 97.38 95 PHE A N 1
ATOM 735 C CA . PHE A 1 95 ? 10.445 -31.859 -1.754 1 97.38 95 PHE A CA 1
ATOM 736 C C . PHE A 1 95 ? 9.094 -31.312 -1.328 1 97.38 95 PHE A C 1
ATOM 738 O O . PHE A 1 95 ? 8.273 -30.938 -2.174 1 97.38 95 PHE A O 1
ATOM 745 N N . THR A 1 96 ? 8.883 -31.156 0.039 1 97 96 THR A N 1
ATOM 746 C CA . THR A 1 96 ? 7.512 -31.062 0.525 1 97 96 THR A CA 1
ATOM 747 C C . THR A 1 96 ? 7.305 -29.781 1.316 1 97 96 THR A C 1
ATOM 749 O O . THR A 1 96 ? 6.25 -29.578 1.914 1 97 96 THR A O 1
ATOM 752 N N . ASP A 1 97 ? 8.32 -28.891 1.397 1 94.62 97 ASP A N 1
ATOM 753 C CA . ASP A 1 97 ? 8.227 -27.656 2.184 1 94.62 97 ASP A CA 1
ATOM 754 C C . ASP A 1 97 ? 8.875 -26.484 1.445 1 94.62 97 ASP A C 1
ATOM 756 O O . ASP A 1 97 ? 9.633 -26.688 0.494 1 94.62 97 ASP A O 1
ATOM 760 N N . VAL A 1 98 ? 8.508 -25.297 1.879 1 93.38 98 VAL A N 1
ATOM 761 C CA . VAL A 1 98 ? 9.07 -24.078 1.306 1 93.38 98 VAL A CA 1
ATOM 762 C C . VAL A 1 98 ? 10.492 -23.859 1.822 1 93.38 98 VAL A C 1
ATOM 764 O O . VAL A 1 98 ? 11.359 -23.391 1.086 1 93.38 98 VAL A O 1
ATOM 767 N N . LEU A 1 99 ? 10.688 -24.281 3.012 1 91.12 99 LEU A N 1
ATOM 768 C CA . LEU A 1 99 ? 11.953 -24.047 3.688 1 91.12 99 LEU A CA 1
ATOM 769 C C . LEU A 1 99 ? 12.594 -25.359 4.117 1 91.12 99 LEU A C 1
ATOM 771 O O . LEU A 1 99 ? 11.938 -26.406 4.105 1 91.12 99 LEU A O 1
ATOM 775 N N . GLY A 1 100 ? 13.891 -25.297 4.383 1 89.69 100 GLY A N 1
ATOM 776 C CA . GLY A 1 100 ? 14.586 -26.453 4.926 1 89.69 100 GLY A CA 1
ATOM 777 C C . GLY A 1 100 ? 14.086 -26.859 6.301 1 89.69 100 GLY A C 1
ATOM 778 O O . GLY A 1 100 ? 13.477 -26.047 7.008 1 89.69 100 GLY A O 1
ATOM 779 N N . PRO A 1 101 ? 14.273 -28.141 6.633 1 91.81 101 PRO A N 1
ATOM 780 C CA . PRO A 1 101 ? 15.055 -29.156 5.926 1 91.81 101 PRO A CA 1
ATOM 781 C C . PRO A 1 101 ? 14.211 -29.969 4.949 1 91.81 101 PRO A C 1
ATOM 783 O O . PRO A 1 101 ? 14.75 -30.797 4.199 1 91.81 101 PRO A O 1
ATOM 786 N N . HIS A 1 102 ? 12.961 -29.891 4.93 1 94.5 102 HIS A N 1
ATOM 787 C CA . HIS A 1 102 ? 12.117 -30.75 4.098 1 94.5 102 HIS A CA 1
ATOM 788 C C . HIS A 1 102 ? 11.742 -30.047 2.797 1 94.5 102 HIS A C 1
ATOM 790 O O . HIS A 1 102 ? 10.906 -30.547 2.037 1 94.5 102 HIS A O 1
ATOM 796 N N . GLY A 1 103 ? 12.312 -28.906 2.598 1 94.19 103 GLY A N 1
ATOM 797 C CA . GLY A 1 103 ? 12.344 -28.094 1.397 1 94.19 103 GLY A CA 1
ATOM 798 C C . GLY A 1 103 ? 13.555 -27.188 1.321 1 94.19 103 GLY A C 1
ATOM 799 O O . GLY A 1 103 ? 14.656 -27.578 1.729 1 94.19 103 GLY A O 1
ATOM 800 N N . GLY A 1 104 ? 13.359 -26.062 0.729 1 92.5 104 GLY A N 1
ATOM 801 C CA . GLY A 1 104 ? 14.461 -25.109 0.646 1 92.5 104 GLY A CA 1
ATOM 802 C C . GLY A 1 104 ? 15.414 -25.406 -0.496 1 92.5 104 GLY A C 1
ATOM 803 O O . GLY A 1 104 ? 15.484 -26.547 -0.974 1 92.5 104 GLY A O 1
ATOM 804 N N . TYR A 1 105 ? 16.156 -24.406 -0.771 1 94.69 105 TYR A N 1
ATOM 805 C CA . TYR A 1 105 ? 17.031 -24.469 -1.929 1 94.69 105 TYR A CA 1
ATOM 806 C C . TYR A 1 105 ? 18.125 -25.5 -1.732 1 94.69 105 TYR A C 1
ATOM 808 O O . TYR A 1 105 ? 18.516 -26.203 -2.68 1 94.69 105 TYR A O 1
ATOM 816 N N . ALA A 1 106 ? 18.625 -25.625 -0.484 1 93.69 106 ALA A N 1
ATOM 817 C CA . ALA A 1 106 ? 19.672 -26.609 -0.199 1 93.69 106 ALA A CA 1
ATOM 818 C C . ALA A 1 106 ? 19.188 -28.031 -0.488 1 93.69 106 ALA A C 1
ATOM 820 O O . ALA A 1 106 ? 19.891 -28.812 -1.116 1 93.69 106 ALA A O 1
ATOM 821 N N . LYS A 1 107 ? 18.031 -28.344 -0.023 1 95.62 107 LYS A N 1
ATOM 822 C CA . LYS A 1 107 ? 17.484 -29.672 -0.315 1 95.62 107 LYS A CA 1
ATOM 823 C C . LYS A 1 107 ? 17.203 -29.828 -1.806 1 95.62 107 LYS A C 1
ATOM 825 O O . LYS A 1 107 ? 17.422 -30.906 -2.375 1 95.62 107 LYS A O 1
ATOM 830 N N . TRP A 1 108 ? 16.672 -28.781 -2.377 1 96.75 108 TRP A N 1
ATOM 831 C CA . TRP A 1 108 ? 16.344 -28.781 -3.801 1 96.75 108 TRP A CA 1
ATOM 832 C C . TRP A 1 108 ? 17.578 -29.156 -4.633 1 96.75 108 TRP A C 1
ATOM 834 O O . TRP A 1 108 ? 17.484 -29.984 -5.535 1 96.75 108 TRP A O 1
ATOM 844 N N . LYS A 1 109 ? 18.734 -28.641 -4.312 1 96.69 10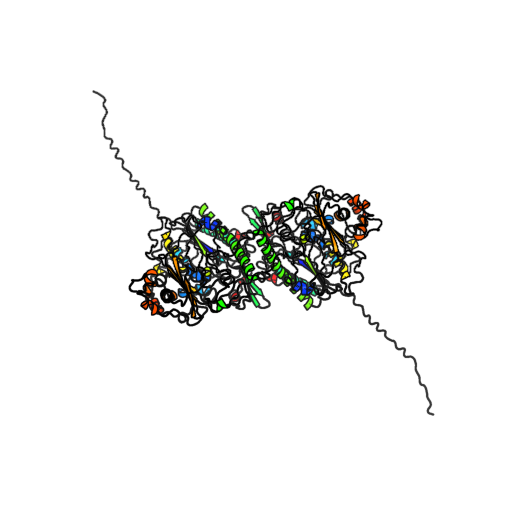9 LYS A N 1
ATOM 845 C CA . LYS A 1 109 ? 20.016 -28.938 -4.957 1 96.69 109 LYS A CA 1
ATOM 846 C C . LYS A 1 109 ? 20.5 -30.344 -4.609 1 96.69 109 LYS A C 1
ATOM 848 O O . LYS A 1 109 ? 20.984 -31.078 -5.477 1 96.69 109 LYS A O 1
ATOM 853 N N . ARG A 1 110 ? 20.312 -30.719 -3.377 1 96.88 110 ARG A N 1
ATOM 854 C CA . ARG A 1 110 ? 20.781 -32.031 -2.924 1 96.88 110 ARG A CA 1
ATOM 855 C C . ARG A 1 110 ? 20.016 -33.156 -3.619 1 96.88 110 ARG A C 1
ATOM 857 O O . ARG A 1 110 ? 20.578 -34.219 -3.91 1 96.88 110 ARG A O 1
ATOM 864 N N . LEU A 1 111 ? 18.781 -32.938 -3.947 1 96.94 111 LEU A N 1
ATOM 865 C CA . LEU A 1 111 ? 17.953 -33.938 -4.613 1 96.94 111 LEU A CA 1
ATOM 866 C C . LEU A 1 111 ? 18.281 -34 -6.098 1 96.94 111 LEU A C 1
ATOM 868 O O . LEU A 1 111 ? 17.781 -34.875 -6.805 1 96.94 111 LEU A O 1
ATOM 872 N N . GLY A 1 112 ? 19.094 -33.094 -6.578 1 96.25 112 GLY A N 1
ATOM 873 C CA . GLY A 1 112 ? 19.484 -33.094 -7.977 1 96.25 112 GLY A CA 1
ATOM 874 C C . GLY A 1 112 ? 18.359 -32.688 -8.906 1 96.25 112 GLY A C 1
ATOM 875 O O . GLY A 1 112 ? 18.344 -33.062 -10.078 1 96.25 112 GLY A O 1
ATOM 876 N N . ILE A 1 113 ? 17.438 -31.922 -8.383 1 95.69 113 ILE A N 1
ATOM 877 C CA . ILE A 1 113 ? 16.297 -31.516 -9.195 1 95.69 113 ILE A CA 1
ATOM 878 C C . ILE A 1 113 ? 16.797 -30.766 -10.438 1 95.69 113 ILE A C 1
ATOM 880 O O . ILE A 1 113 ? 16.297 -31 -11.547 1 95.69 113 ILE A O 1
ATOM 884 N N . ASP A 1 114 ? 17.797 -29.891 -10.289 1 95.12 114 ASP A N 1
ATOM 885 C CA . ASP A 1 114 ? 18.234 -29.047 -11.398 1 95.12 114 ASP A CA 1
ATOM 886 C C . ASP A 1 114 ? 19.172 -29.812 -12.328 1 95.12 114 ASP A C 1
ATOM 888 O O . ASP A 1 114 ? 19.781 -29.234 -13.219 1 95.12 114 ASP A O 1
ATOM 892 N N . LYS A 1 115 ? 19.281 -31.109 -12.133 1 95.38 115 LYS A N 1
ATOM 893 C CA . LYS A 1 115 ? 20.062 -31.953 -13.047 1 95.38 115 LYS A CA 1
ATOM 894 C C . LYS A 1 115 ? 19.156 -32.656 -14.047 1 95.38 115 LYS A C 1
ATOM 896 O O . LYS A 1 115 ? 19.609 -33.156 -15.078 1 95.38 115 LYS A O 1
ATOM 901 N N . SER A 1 116 ? 17.938 -32.719 -13.672 1 96.31 116 SER A N 1
ATOM 902 C CA . SER A 1 116 ? 16.969 -33.406 -14.531 1 96.31 116 SER A CA 1
ATOM 903 C C . SER A 1 116 ? 15.594 -32.75 -14.422 1 96.31 116 SER A C 1
ATOM 905 O O . SER A 1 116 ? 14.703 -33.281 -13.758 1 96.31 116 SER A O 1
ATOM 907 N N . TYR A 1 117 ? 15.367 -31.688 -15.078 1 97.5 117 TYR A N 1
ATOM 908 C CA . TYR A 1 117 ? 14.102 -30.953 -15.141 1 97.5 117 TYR A CA 1
ATOM 909 C C . TYR A 1 117 ? 13.984 -30.188 -16.453 1 97.5 117 TYR A C 1
ATOM 911 O O . TYR A 1 117 ? 14.898 -30.219 -17.281 1 97.5 117 TYR A O 1
ATOM 919 N N . LEU A 1 118 ? 13.008 -29.531 -16.672 1 98.38 118 LEU A N 1
ATOM 920 C CA . LEU A 1 118 ? 12.516 -29.062 -17.969 1 98.38 118 LEU A CA 1
ATOM 921 C C . LEU A 1 118 ? 13.555 -28.188 -18.656 1 98.38 118 LEU A C 1
ATOM 923 O O . LEU A 1 118 ? 13.883 -28.406 -19.828 1 98.38 118 LEU A O 1
ATOM 927 N N . PRO A 1 119 ? 14.141 -27.109 -17.969 1 98.38 119 PRO A N 1
ATOM 928 C CA . PRO A 1 119 ? 15.078 -26.25 -18.719 1 98.38 119 PRO A CA 1
ATOM 929 C C . PRO A 1 119 ? 16.312 -27.016 -19.203 1 98.38 119 PRO A C 1
ATOM 931 O O . PRO A 1 119 ? 16.812 -26.75 -20.281 1 98.38 119 PRO A O 1
ATOM 934 N N . VAL A 1 120 ? 16.766 -28 -18.422 1 98.06 120 VAL A N 1
ATOM 935 C CA . VAL A 1 120 ? 17.906 -28.812 -18.828 1 98.06 120 VAL A CA 1
ATOM 936 C C . VAL A 1 120 ? 17.531 -29.672 -20.047 1 98.06 120 VAL A C 1
ATOM 938 O O . VAL A 1 120 ? 18.281 -29.734 -21.016 1 98.06 120 VAL A O 1
ATOM 941 N N . TRP A 1 121 ? 16.406 -30.328 -20 1 98.12 121 TRP A N 1
ATOM 942 C CA . TRP A 1 121 ? 15.938 -31.172 -21.094 1 98.12 121 TRP A CA 1
ATOM 943 C C . TRP A 1 121 ? 15.742 -30.359 -22.359 1 98.12 121 TRP A C 1
ATOM 945 O O . TRP A 1 121 ? 16.016 -30.844 -23.469 1 98.12 121 TRP A O 1
ATOM 955 N N . LEU A 1 122 ? 15.266 -29.109 -22.219 1 98.44 122 LEU A N 1
ATOM 956 C CA . LEU A 1 122 ? 15.062 -28.25 -23.375 1 98.44 122 LEU A CA 1
ATOM 957 C C . LEU A 1 122 ? 16.391 -27.828 -24 1 98.44 122 LEU A C 1
ATOM 959 O O . LEU A 1 122 ? 16.516 -27.734 -25.219 1 98.44 122 LEU A O 1
ATOM 963 N N . GLN A 1 123 ? 17.328 -27.562 -23.172 1 97.94 123 GLN A N 1
ATOM 964 C CA . GLN A 1 123 ? 18.656 -27.234 -23.703 1 97.94 123 GLN A CA 1
ATOM 965 C C . GLN A 1 123 ? 19.25 -28.422 -24.484 1 97.94 123 GLN A C 1
ATOM 967 O O . GLN A 1 123 ? 19.922 -28.219 -25.5 1 97.94 123 GLN A O 1
ATOM 972 N N . GLU A 1 124 ? 18.969 -29.609 -24.078 1 96.5 124 GLU A N 1
ATOM 973 C CA . GLU A 1 124 ? 19.391 -30.812 -24.797 1 96.5 124 GLU A CA 1
ATOM 974 C C . GLU A 1 124 ? 18.75 -30.891 -26.172 1 96.5 124 GLU A C 1
ATOM 976 O O . GLU A 1 124 ? 19.266 -31.547 -27.078 1 96.5 124 GLU A O 1
ATOM 981 N N . LEU A 1 125 ? 17.672 -30.172 -26.344 1 96.75 125 LEU A N 1
ATOM 982 C CA . LEU A 1 125 ? 16.969 -30.141 -27.625 1 96.75 125 LEU A CA 1
ATOM 983 C C . LEU A 1 125 ? 17.391 -28.922 -28.438 1 96.75 125 LEU A C 1
ATOM 985 O O . LEU A 1 125 ? 16.828 -28.672 -29.516 1 96.75 125 LEU A O 1
ATOM 989 N N . GLY A 1 126 ? 18.297 -28.094 -27.922 1 97.31 126 GLY A N 1
ATOM 990 C CA . GLY A 1 126 ? 18.844 -26.969 -28.672 1 97.31 126 GLY A CA 1
ATOM 991 C C . GLY A 1 126 ? 18.188 -25.641 -28.312 1 97.31 126 GLY A C 1
ATOM 992 O O . GLY A 1 126 ? 18.484 -24.625 -28.922 1 97.31 126 GLY A O 1
ATOM 993 N N . TYR A 1 127 ? 17.375 -25.594 -27.266 1 98.44 127 TYR A N 1
ATOM 994 C CA . TYR A 1 127 ? 16.703 -24.375 -26.844 1 98.44 127 TYR A CA 1
ATOM 995 C C . TYR A 1 127 ? 17.641 -23.5 -26.016 1 98.44 127 TYR A C 1
ATOM 997 O O . TYR A 1 127 ? 18.438 -24.016 -25.219 1 98.44 127 TYR A O 1
ATOM 1005 N N . ASN A 1 128 ? 17.531 -22.156 -26.219 1 98.5 128 ASN A N 1
ATOM 1006 C CA . ASN A 1 128 ? 17.922 -21.25 -25.141 1 98.5 128 ASN A CA 1
ATOM 1007 C C . ASN A 1 128 ? 16.812 -21.094 -24.109 1 98.5 128 ASN A C 1
ATOM 1009 O O . ASN A 1 128 ? 15.633 -21.094 -24.453 1 98.5 128 ASN A O 1
ATOM 1013 N N . THR A 1 129 ? 17.203 -21.031 -22.875 1 98.81 129 THR A N 1
ATOM 1014 C CA . THR A 1 129 ? 16.25 -20.969 -21.781 1 98.81 129 THR A CA 1
ATOM 1015 C C . THR A 1 129 ? 16.484 -19.719 -20.922 1 98.81 129 THR A C 1
ATOM 1017 O O . THR A 1 129 ? 17.625 -19.438 -20.547 1 98.81 129 THR A O 1
ATOM 1020 N N . TYR A 1 130 ? 15.414 -18.953 -20.688 1 98.81 130 TYR A N 1
ATOM 1021 C CA . TYR A 1 130 ? 15.484 -17.703 -19.969 1 98.81 130 TYR A CA 1
ATOM 1022 C C . TYR A 1 130 ? 14.508 -17.688 -18.797 1 98.81 130 TYR A C 1
ATOM 1024 O O . TYR A 1 130 ? 13.414 -18.25 -18.891 1 98.81 130 TYR A O 1
ATOM 1032 N N . TYR A 1 131 ? 14.953 -17.078 -17.672 1 98.81 131 TYR A N 1
ATOM 1033 C CA . TYR A 1 131 ? 14.117 -16.969 -16.484 1 98.81 131 TYR A CA 1
ATOM 1034 C C . TYR A 1 131 ? 14.258 -15.594 -15.836 1 98.81 131 TYR A C 1
ATOM 1036 O O . TYR A 1 131 ? 15.375 -15.078 -15.703 1 98.81 131 TYR A O 1
ATOM 1044 N N . VAL A 1 132 ? 13.125 -15.023 -15.414 1 98.88 132 VAL A N 1
ATOM 1045 C CA . VAL A 1 132 ? 13.188 -13.797 -14.617 1 98.88 132 VAL A CA 1
ATOM 1046 C C . VAL A 1 132 ? 12.07 -13.805 -13.578 1 98.88 132 VAL A C 1
ATOM 1048 O O . VAL A 1 132 ? 10.945 -14.227 -13.867 1 98.88 132 VAL A O 1
ATOM 1051 N N . GLY A 1 133 ? 12.367 -13.367 -12.367 1 98.81 133 GLY A N 1
ATOM 1052 C CA . GLY A 1 133 ? 11.383 -13.242 -11.305 1 98.81 133 GLY A CA 1
ATOM 1053 C C . GLY A 1 133 ? 11.594 -14.234 -10.18 1 98.81 133 GLY A C 1
ATOM 1054 O O . GLY A 1 133 ? 12.727 -14.586 -9.852 1 98.81 133 GLY A O 1
ATOM 1055 N N . LYS A 1 134 ? 10.516 -14.617 -9.516 1 98.75 134 LYS A N 1
ATOM 1056 C CA . LYS A 1 134 ? 10.594 -15.492 -8.352 1 98.75 134 LYS A CA 1
ATOM 1057 C C . LYS A 1 134 ? 10.906 -16.922 -8.766 1 98.75 134 LYS A C 1
ATOM 1059 O O . LYS A 1 134 ? 10.172 -17.516 -9.555 1 98.75 134 LYS A O 1
ATOM 1064 N N . PHE A 1 135 ? 11.953 -17.438 -8.172 1 98.19 135 PHE A N 1
ATOM 1065 C CA . PHE A 1 135 ? 12.32 -18.828 -8.398 1 98.19 135 PHE A CA 1
ATOM 1066 C C . PHE A 1 135 ? 11.898 -19.703 -7.219 1 98.19 135 PHE A C 1
ATOM 1068 O O . PHE A 1 135 ? 10.75 -20.141 -7.148 1 98.19 135 PHE A O 1
ATOM 1075 N N . LEU A 1 136 ? 12.641 -19.766 -6.164 1 96.75 136 LEU A N 1
ATOM 1076 C CA . LEU A 1 136 ? 12.297 -20.391 -4.887 1 96.75 136 LEU A CA 1
ATOM 1077 C C . LEU A 1 136 ? 12.461 -19.391 -3.742 1 96.75 136 LEU A C 1
ATOM 1079 O O . LEU A 1 136 ? 13.328 -18.516 -3.789 1 96.75 136 LEU A O 1
ATOM 1083 N N . VAL A 1 137 ? 11.664 -19.578 -2.717 1 92.5 137 VAL A N 1
ATOM 1084 C CA . VAL A 1 137 ? 11.586 -18.609 -1.628 1 92.5 137 VAL A CA 1
ATOM 1085 C C . VAL A 1 137 ? 12.953 -18.469 -0.967 1 92.5 137 VAL A C 1
ATOM 1087 O O . VAL A 1 137 ? 13.367 -17.359 -0.606 1 92.5 137 VAL A O 1
ATOM 1090 N N . ASP A 1 138 ? 13.688 -19.547 -0.824 1 89.25 138 ASP A N 1
ATOM 1091 C CA . ASP A 1 138 ? 14.938 -19.469 -0.068 1 89.25 138 ASP A CA 1
ATOM 1092 C C . ASP A 1 138 ? 16.125 -19.25 -0.994 1 89.25 138 ASP A C 1
ATOM 1094 O O . ASP A 1 138 ? 17.281 -19.453 -0.595 1 89.25 138 ASP A O 1
ATOM 1098 N N . TYR A 1 139 ? 15.93 -18.984 -2.34 1 94.56 139 TYR A N 1
ATOM 1099 C CA . TYR A 1 139 ? 17 -18.391 -3.133 1 94.56 139 TYR A CA 1
ATOM 1100 C C . TYR A 1 139 ? 17.328 -16.984 -2.633 1 94.56 139 TYR A C 1
ATOM 1102 O O . TYR A 1 139 ? 16.484 -16.078 -2.709 1 94.56 139 TYR A O 1
ATOM 1110 N N . SER A 1 140 ? 18.547 -16.766 -2.119 1 93.94 140 SER A N 1
ATOM 1111 C CA . SER A 1 140 ? 18.766 -15.641 -1.219 1 93.94 140 SER A CA 1
ATOM 1112 C C . SER A 1 140 ? 20.172 -15.07 -1.379 1 93.94 140 SER A C 1
ATOM 1114 O O . SER A 1 140 ? 20.969 -15.594 -2.154 1 93.94 140 SER A O 1
ATOM 1116 N N . VAL A 1 141 ? 20.438 -14.031 -0.6 1 93.12 141 VAL A N 1
ATOM 1117 C CA . VAL A 1 141 ? 21.75 -13.383 -0.564 1 93.12 141 VAL A CA 1
ATOM 1118 C C . VAL A 1 141 ? 22.781 -14.359 -0.012 1 93.12 141 VAL A C 1
ATOM 1120 O O . VAL A 1 141 ? 23.984 -14.164 -0.203 1 93.12 141 VAL A O 1
ATOM 1123 N N . SER A 1 142 ? 22.344 -15.445 0.537 1 91.5 142 SER A N 1
ATOM 1124 C CA . SER A 1 142 ? 23.266 -16.375 1.171 1 91.5 142 SER A CA 1
ATOM 1125 C C . SER A 1 142 ? 23.656 -17.5 0.215 1 91.5 142 SER A C 1
ATOM 1127 O O . SER A 1 142 ? 24.656 -18.188 0.443 1 91.5 142 SER A O 1
ATOM 1129 N N . ASN A 1 143 ? 22.891 -17.688 -0.843 1 94 143 ASN A N 1
ATOM 1130 C CA . ASN A 1 143 ? 23.156 -18.875 -1.656 1 94 143 ASN A CA 1
ATOM 1131 C C . ASN A 1 143 ? 23.078 -18.562 -3.148 1 94 143 ASN A C 1
ATOM 1133 O O . ASN A 1 143 ? 23.125 -19.469 -3.982 1 94 143 ASN A O 1
ATOM 1137 N N . TYR A 1 144 ? 23 -17.281 -3.549 1 95.25 144 TYR A N 1
ATOM 1138 C CA . TYR A 1 144 ? 22.797 -16.844 -4.926 1 95.25 144 TYR A CA 1
ATOM 1139 C C . TYR A 1 144 ? 23.922 -17.344 -5.828 1 95.25 144 TYR A C 1
ATOM 1141 O O . TYR A 1 144 ? 23.734 -17.484 -7.043 1 95.25 144 TYR A O 1
ATOM 1149 N N . LYS A 1 145 ? 25.094 -17.688 -5.352 1 96.44 145 LYS A N 1
ATOM 1150 C CA . LYS A 1 145 ? 26.234 -18.141 -6.145 1 96.44 145 LYS A CA 1
ATOM 1151 C C . LYS A 1 145 ? 26.016 -19.547 -6.668 1 96.44 145 LYS A C 1
ATOM 1153 O O . LYS A 1 145 ? 26.656 -19.969 -7.637 1 96.44 145 LYS A O 1
ATOM 1158 N N . ASP A 1 146 ? 25.203 -20.281 -5.941 1 96.88 146 ASP A N 1
ATOM 1159 C CA . ASP A 1 146 ? 24.828 -21.594 -6.418 1 96.88 146 ASP A CA 1
ATOM 1160 C C . ASP A 1 146 ? 23.672 -21.516 -7.406 1 96.88 146 ASP A C 1
ATOM 1162 O O . ASP A 1 146 ? 22.516 -21.812 -7.059 1 96.88 146 ASP A O 1
ATOM 1166 N N . VAL A 1 147 ? 23.938 -21.203 -8.594 1 97.94 147 VAL A N 1
ATOM 1167 C CA . VAL A 1 147 ? 22.953 -20.875 -9.617 1 97.94 147 VAL A CA 1
ATOM 1168 C C . VAL A 1 147 ? 22.188 -22.141 -10.016 1 97.94 147 VAL A C 1
ATOM 1170 O O . VAL A 1 147 ? 22.781 -23.219 -10.164 1 97.94 147 VAL A O 1
ATOM 1173 N N . PRO A 1 148 ? 20.891 -22.109 -10.133 1 97.75 148 PRO A N 1
ATOM 1174 C CA . PRO A 1 148 ? 20.188 -23.266 -10.688 1 97.75 148 PRO A CA 1
ATOM 1175 C C . PRO A 1 148 ? 20.625 -23.594 -12.117 1 97.75 148 PRO A C 1
ATOM 1177 O O . PRO A 1 148 ? 20.781 -22.688 -12.945 1 97.75 148 PRO A O 1
ATOM 1180 N N . ALA A 1 149 ? 20.797 -24.812 -12.461 1 97.5 149 ALA A N 1
ATOM 1181 C CA . ALA A 1 149 ? 21.266 -25.25 -13.773 1 97.5 149 ALA A CA 1
ATOM 1182 C C . ALA A 1 149 ? 20.156 -25.156 -14.812 1 97.5 149 ALA A C 1
ATOM 1184 O O . ALA A 1 149 ? 18.984 -25 -14.469 1 97.5 149 ALA A O 1
ATOM 1185 N N . GLY A 1 150 ? 20.547 -25.141 -16.016 1 98.06 150 GLY A N 1
ATOM 1186 C CA . GLY A 1 150 ? 19.594 -25.312 -17.094 1 98.06 150 GLY A CA 1
ATOM 1187 C C . GLY A 1 150 ? 19.078 -24 -17.656 1 98.06 150 GLY A C 1
ATOM 1188 O O . GLY A 1 150 ? 18.109 -23.984 -18.422 1 98.06 150 GLY A O 1
ATOM 1189 N N . TRP A 1 151 ? 19.75 -22.875 -17.312 1 98.5 151 TRP A N 1
ATOM 1190 C CA . TRP A 1 151 ? 19.297 -21.578 -17.812 1 98.5 151 TRP A CA 1
ATOM 1191 C C . TRP A 1 151 ? 20.406 -20.859 -18.578 1 98.5 151 TRP A C 1
ATOM 1193 O O . TRP A 1 151 ? 21.547 -20.797 -18.109 1 98.5 151 TRP A O 1
ATOM 1203 N N . THR A 1 152 ? 20.062 -20.375 -19.766 1 98.44 152 THR A N 1
ATOM 1204 C CA . THR A 1 152 ? 20.969 -19.531 -20.531 1 98.44 152 THR A CA 1
ATOM 1205 C C . THR A 1 152 ? 21.172 -18.188 -19.844 1 98.44 152 THR A C 1
ATOM 1207 O O . THR A 1 152 ? 22.281 -17.641 -19.844 1 98.44 152 THR A O 1
ATOM 1210 N N . ASP A 1 153 ? 20.109 -17.656 -19.312 1 98.44 153 ASP A N 1
ATOM 1211 C CA . ASP A 1 153 ? 20.078 -16.422 -18.531 1 98.44 153 ASP A CA 1
ATOM 1212 C C . ASP A 1 153 ? 18.984 -16.469 -17.469 1 98.44 153 ASP A C 1
ATOM 1214 O O . ASP A 1 153 ? 17.797 -16.594 -17.781 1 98.44 153 ASP A O 1
ATOM 1218 N N . ILE A 1 154 ? 19.438 -16.438 -16.25 1 98.69 154 ILE A N 1
ATOM 1219 C CA . ILE A 1 154 ? 18.484 -16.391 -15.141 1 98.69 154 ILE A CA 1
ATOM 1220 C C . ILE A 1 154 ? 18.719 -15.141 -14.305 1 98.69 154 ILE A C 1
ATOM 1222 O O . ILE A 1 154 ? 19.844 -14.859 -13.898 1 98.69 154 ILE A O 1
ATOM 1226 N N . ASP A 1 155 ? 17.703 -14.344 -14.133 1 98.69 155 ASP A N 1
ATOM 1227 C CA . ASP A 1 155 ? 17.656 -13.172 -13.266 1 98.69 155 ASP A CA 1
ATOM 1228 C C . ASP A 1 155 ? 16.562 -13.305 -12.211 1 98.69 155 ASP A C 1
ATOM 1230 O O . ASP A 1 155 ? 15.422 -12.906 -12.438 1 98.69 155 ASP A O 1
ATOM 1234 N N . ALA A 1 156 ? 16.984 -13.828 -11.062 1 98.69 156 ALA A N 1
ATOM 1235 C CA . ALA A 1 156 ? 16 -14.297 -10.086 1 98.69 156 ALA A CA 1
ATOM 1236 C C . ALA A 1 156 ? 15.883 -13.328 -8.914 1 98.69 156 ALA A C 1
ATOM 1238 O O . ALA A 1 156 ? 16.891 -12.766 -8.469 1 98.69 156 ALA A O 1
ATOM 1239 N N . LEU A 1 157 ? 14.719 -13.133 -8.445 1 98.44 157 LEU A N 1
ATOM 1240 C CA . LEU A 1 157 ? 14.469 -12.43 -7.184 1 98.44 157 LEU A CA 1
ATOM 1241 C C . LEU A 1 157 ? 15.133 -13.164 -6.02 1 98.44 157 LEU A C 1
ATOM 1243 O O . LEU A 1 157 ? 15.195 -14.391 -6.004 1 98.44 157 LEU A O 1
ATOM 1247 N N . ILE A 1 158 ? 15.562 -12.391 -5.016 1 96.06 158 ILE A N 1
ATOM 1248 C CA . ILE A 1 158 ? 16.297 -13.016 -3.912 1 96.06 158 ILE A CA 1
ATOM 1249 C C . ILE A 1 158 ? 15.688 -12.57 -2.582 1 96.06 158 ILE A C 1
ATOM 1251 O O . ILE A 1 158 ? 15.211 -11.438 -2.453 1 96.06 158 ILE A O 1
ATOM 1255 N N . THR A 1 159 ? 15.656 -13.422 -1.622 1 93.88 159 THR A N 1
ATOM 1256 C CA . THR A 1 159 ? 15.336 -13.078 -0.239 1 93.88 159 THR A CA 1
ATOM 1257 C C . THR A 1 159 ? 16.5 -12.328 0.412 1 93.88 159 THR A C 1
ATOM 1259 O O . THR A 1 159 ? 17.656 -12.672 0.211 1 93.88 159 THR A O 1
ATOM 1262 N N . PRO A 1 160 ? 16.281 -11.266 1.173 1 92.5 160 PRO A N 1
ATOM 1263 C CA . PRO A 1 160 ? 15 -10.93 1.79 1 92.5 160 PRO A CA 1
ATOM 1264 C C . PRO A 1 160 ? 14.188 -9.93 0.961 1 92.5 160 PRO A C 1
ATOM 1266 O O . PRO A 1 160 ? 13.156 -9.438 1.416 1 92.5 160 PRO A O 1
ATOM 1269 N N . TYR A 1 161 ? 14.484 -9.648 -0.277 1 94.5 161 TYR A N 1
ATOM 1270 C CA . TYR A 1 161 ? 13.867 -8.586 -1.056 1 94.5 161 TYR A CA 1
ATOM 1271 C C . TYR A 1 161 ? 12.805 -9.141 -1.995 1 94.5 161 TYR A C 1
ATOM 1273 O O . TYR A 1 161 ? 12.164 -8.391 -2.732 1 94.5 161 TYR A O 1
ATOM 1281 N N . MET A 1 162 ? 12.562 -10.398 -1.95 1 95.75 162 MET A N 1
ATOM 1282 C CA . MET A 1 162 ? 11.781 -11.117 -2.951 1 95.75 162 MET A CA 1
ATOM 1283 C C . MET A 1 162 ? 10.352 -10.594 -3.008 1 95.75 162 MET A C 1
ATOM 1285 O O . MET A 1 162 ? 9.805 -10.391 -4.094 1 95.75 162 MET A O 1
ATOM 1289 N N . PHE A 1 163 ? 9.781 -10.375 -1.84 1 96.69 163 PHE A N 1
ATOM 1290 C CA . PHE A 1 163 ? 8.359 -10.023 -1.804 1 96.69 163 PHE A CA 1
ATOM 1291 C C . PHE A 1 163 ? 8.18 -8.555 -1.457 1 96.69 163 PHE A C 1
ATOM 1293 O O . PHE A 1 163 ? 7.117 -8.156 -0.971 1 96.69 163 PHE A O 1
ATOM 1300 N N . ASP A 1 164 ? 9.227 -7.738 -1.58 1 96.31 164 ASP A N 1
ATOM 1301 C CA . ASP A 1 164 ? 9.125 -6.285 -1.463 1 96.31 164 ASP A CA 1
ATOM 1302 C C . ASP A 1 164 ? 8.711 -5.656 -2.791 1 96.31 164 ASP A C 1
ATOM 1304 O O . ASP A 1 164 ? 9.508 -5.609 -3.734 1 96.31 164 ASP A O 1
ATOM 1308 N N . TYR A 1 165 ? 7.535 -5.117 -2.873 1 97.62 165 TYR A N 1
ATOM 1309 C CA . TYR A 1 165 ? 6.973 -4.633 -4.129 1 97.62 165 TYR A CA 1
ATOM 1310 C C . TYR A 1 165 ? 7.668 -3.354 -4.582 1 97.62 165 TYR A C 1
ATOM 1312 O O . TYR A 1 165 ? 7.59 -2.979 -5.754 1 97.62 165 TYR A O 1
ATOM 1320 N N . ASN A 1 166 ? 8.367 -2.676 -3.652 1 95.44 166 ASN A N 1
ATOM 1321 C CA . ASN A 1 166 ? 8.93 -1.375 -4.008 1 95.44 166 ASN A CA 1
ATOM 1322 C C . ASN A 1 166 ? 10.445 -1.354 -3.852 1 95.44 166 ASN A C 1
ATOM 1324 O O . ASN A 1 166 ? 11.078 -0.312 -4.035 1 95.44 166 ASN A O 1
ATOM 1328 N N . ASN A 1 167 ? 11.039 -2.428 -3.459 1 95.25 167 ASN A N 1
ATOM 1329 C CA . ASN A 1 167 ? 12.484 -2.576 -3.32 1 95.25 167 ASN A CA 1
ATOM 1330 C C . ASN A 1 167 ? 12.938 -4 -3.635 1 95.25 167 ASN A C 1
ATOM 1332 O O . ASN A 1 167 ? 13.578 -4.648 -2.809 1 95.25 167 ASN A O 1
ATOM 1336 N N . PRO A 1 168 ? 12.664 -4.387 -4.84 1 97.62 168 PRO A N 1
ATOM 1337 C CA . PRO A 1 168 ? 13.031 -5.766 -5.164 1 97.62 168 PRO A CA 1
ATOM 1338 C C . PRO A 1 168 ? 14.547 -5.957 -5.305 1 97.62 168 PRO A C 1
ATOM 1340 O O . PRO A 1 168 ? 15.266 -5.008 -5.625 1 97.62 168 PRO A O 1
ATOM 1343 N N . GLY A 1 169 ? 15.039 -7.148 -5 1 97.38 169 GLY A N 1
ATOM 1344 C CA . GLY A 1 169 ? 16.422 -7.543 -5.207 1 97.38 169 GLY A CA 1
ATOM 1345 C C . GLY A 1 169 ? 16.578 -8.734 -6.129 1 97.38 169 GLY A C 1
ATOM 1346 O O . GLY A 1 169 ? 15.742 -9.648 -6.109 1 97.38 169 GLY A O 1
ATOM 1347 N N . PHE A 1 170 ? 17.594 -8.711 -6.945 1 98.44 170 PHE A N 1
ATOM 1348 C CA . PHE A 1 170 ? 17.828 -9.758 -7.938 1 98.44 170 PHE A CA 1
ATOM 1349 C C . PHE A 1 170 ? 19.281 -10.18 -7.938 1 98.44 170 PHE A C 1
ATOM 1351 O O . PHE A 1 170 ? 20.172 -9.383 -7.625 1 98.44 170 PHE A O 1
ATOM 1358 N N . SER A 1 171 ? 19.516 -11.398 -8.266 1 98.38 171 SER A N 1
ATOM 1359 C CA . SER A 1 171 ? 20.812 -11.914 -8.688 1 98.38 171 SER A CA 1
ATOM 1360 C C . SER A 1 171 ? 20.734 -12.547 -10.07 1 98.38 171 SER A C 1
ATOM 1362 O O . SER A 1 171 ? 19.891 -13.422 -10.312 1 98.38 171 SER A O 1
ATOM 1364 N N . ARG A 1 172 ? 21.547 -12.086 -10.938 1 98.38 172 ARG A N 1
ATOM 1365 C CA . ARG A 1 172 ? 21.578 -12.594 -12.305 1 98.38 172 ARG A CA 1
ATOM 1366 C C . ARG A 1 172 ? 22.75 -13.539 -12.508 1 98.38 172 ARG A C 1
ATOM 1368 O O . ARG A 1 172 ? 23.906 -13.125 -12.406 1 98.38 172 ARG A O 1
ATOM 1375 N N . ASN A 1 173 ? 22.469 -14.789 -12.797 1 98.19 173 ASN A N 1
ATOM 1376 C CA . ASN A 1 173 ? 23.484 -15.789 -13.125 1 98.19 173 ASN A CA 1
ATOM 1377 C C . ASN A 1 173 ? 24.531 -15.914 -12.023 1 98.19 173 ASN A C 1
ATOM 1379 O O . ASN A 1 173 ? 25.719 -16.062 -12.305 1 98.19 173 ASN A O 1
ATOM 1383 N N . GLY A 1 174 ? 24.125 -15.703 -10.805 1 97.69 174 GLY A N 1
ATOM 1384 C CA . GLY A 1 174 ? 25 -15.898 -9.664 1 97.69 174 GLY A CA 1
ATOM 1385 C C . GLY A 1 174 ? 25.844 -14.672 -9.352 1 97.69 174 GLY A C 1
ATOM 1386 O O . GLY A 1 174 ? 26.703 -14.719 -8.469 1 97.69 174 GLY A O 1
ATOM 1387 N N . ALA A 1 175 ? 25.625 -13.562 -10.047 1 97.94 175 ALA A N 1
ATOM 1388 C CA . ALA A 1 175 ? 26.312 -12.312 -9.734 1 97.94 175 ALA A CA 1
ATOM 1389 C C . ALA A 1 175 ? 25.859 -11.758 -8.391 1 97.94 175 ALA A C 1
ATOM 1391 O O . ALA A 1 175 ? 24.781 -12.094 -7.902 1 97.94 175 ALA A O 1
ATOM 1392 N N . GLU A 1 176 ? 26.719 -10.945 -7.828 1 97 176 GLU A N 1
ATOM 1393 C CA . GLU A 1 176 ? 26.328 -10.297 -6.578 1 97 176 GLU A CA 1
ATOM 1394 C C . GLU A 1 176 ? 25.016 -9.547 -6.734 1 97 176 GLU A C 1
ATOM 1396 O O . GLU A 1 176 ? 24.797 -8.867 -7.738 1 97 176 GLU A O 1
ATOM 1401 N N . PRO A 1 177 ? 24.172 -9.68 -5.754 1 96.88 177 PRO A N 1
ATOM 1402 C CA . PRO A 1 177 ? 22.812 -9.156 -5.914 1 96.88 177 PRO A CA 1
ATOM 1403 C C . PRO A 1 177 ? 22.766 -7.629 -5.871 1 96.88 177 PRO A C 1
ATOM 1405 O O . PRO A 1 177 ? 23.547 -7.004 -5.16 1 96.88 177 PRO A O 1
ATOM 1408 N N . ASN A 1 178 ? 21.844 -7.086 -6.621 1 96.62 178 ASN A N 1
ATOM 1409 C CA . ASN A 1 178 ? 21.469 -5.676 -6.582 1 96.62 178 ASN A CA 1
ATOM 1410 C C . ASN A 1 178 ? 20 -5.5 -6.164 1 96.62 178 ASN A C 1
ATOM 1412 O O . ASN A 1 178 ? 19.172 -6.387 -6.387 1 96.62 178 ASN A O 1
ATOM 1416 N N . ILE A 1 179 ? 19.75 -4.383 -5.465 1 95.88 179 ILE A N 1
ATOM 1417 C CA . ILE A 1 179 ? 18.375 -3.967 -5.219 1 95.88 179 ILE A CA 1
ATOM 1418 C C . ILE A 1 179 ? 18 -2.814 -6.152 1 95.88 179 ILE A C 1
ATOM 1420 O O . ILE A 1 179 ? 18.875 -2.211 -6.777 1 95.88 179 ILE A O 1
ATOM 1424 N N . TYR A 1 180 ? 16.734 -2.6 -6.332 1 95.19 180 TYR A N 1
ATOM 1425 C CA . TYR A 1 180 ? 16.188 -1.543 -7.176 1 95.19 180 TYR A CA 1
ATOM 1426 C C . TYR A 1 180 ? 15.234 -0.646 -6.387 1 95.19 180 TYR A C 1
ATOM 1428 O O . TYR A 1 180 ? 14.016 -0.696 -6.574 1 95.19 180 TYR A O 1
ATOM 1436 N N . PRO A 1 181 ? 15.805 0.291 -5.59 1 93.38 181 PRO A N 1
ATOM 1437 C CA . PRO A 1 181 ? 15.016 1.114 -4.668 1 93.38 181 PRO A CA 1
ATOM 1438 C C . PRO A 1 181 ? 13.992 1.989 -5.387 1 93.38 181 PRO A C 1
ATOM 1440 O O . PRO A 1 181 ? 14.336 2.697 -6.336 1 93.38 181 PRO A O 1
ATOM 1443 N N . GLY A 1 182 ? 12.766 1.854 -4.898 1 90.88 182 GLY A N 1
ATOM 1444 C CA . GLY A 1 182 ? 11.711 2.697 -5.43 1 90.88 182 GLY A CA 1
ATOM 1445 C C . GLY A 1 182 ? 11.125 2.17 -6.727 1 90.88 182 GLY A C 1
ATOM 1446 O O . GLY A 1 182 ? 10.148 2.715 -7.238 1 90.88 182 GLY A O 1
ATOM 1447 N N . GLN A 1 183 ? 11.734 1.143 -7.301 1 93.5 183 GLN A N 1
ATOM 1448 C CA . GLN A 1 183 ? 11.188 0.537 -8.508 1 93.5 183 GLN A CA 1
ATOM 1449 C C . GLN A 1 183 ? 10.18 -0.562 -8.172 1 93.5 183 GLN A C 1
ATOM 1451 O O . GLN A 1 183 ? 10.414 -1.359 -7.258 1 93.5 183 GLN A O 1
ATOM 1456 N N . TYR A 1 184 ? 9.039 -0.497 -8.836 1 96.25 184 TYR A N 1
ATOM 1457 C CA . TYR A 1 184 ? 7.988 -1.478 -8.586 1 96.25 184 TYR A CA 1
ATOM 1458 C C . TYR A 1 184 ? 8.391 -2.855 -9.094 1 96.25 184 TYR A C 1
ATOM 1460 O O . TYR A 1 184 ? 8.773 -3.004 -10.258 1 96.25 184 TYR A O 1
ATOM 1468 N N . SER A 1 185 ? 8.281 -3.842 -8.297 1 98.25 185 SER A N 1
ATOM 1469 C CA . SER A 1 185 ? 8.836 -5.172 -8.531 1 98.25 185 SER A CA 1
ATOM 1470 C C . SER A 1 185 ? 8.383 -5.727 -9.875 1 98.25 185 SER A C 1
ATOM 1472 O O . SER A 1 185 ? 9.211 -6.172 -10.68 1 98.25 185 SER A O 1
ATOM 1474 N N . ASN A 1 186 ? 7.078 -5.656 -10.148 1 98.56 186 ASN A N 1
ATOM 1475 C CA . ASN A 1 186 ? 6.566 -6.254 -11.383 1 98.56 186 ASN A CA 1
ATOM 1476 C C . ASN A 1 186 ? 7.004 -5.461 -12.609 1 98.56 186 ASN A C 1
ATOM 1478 O O . ASN A 1 186 ? 7.109 -6.012 -13.703 1 98.56 186 ASN A O 1
ATOM 1482 N N . ASP A 1 187 ? 7.266 -4.152 -12.438 1 97.12 187 ASP A N 1
ATOM 1483 C CA . ASP A 1 187 ? 7.809 -3.365 -13.539 1 97.12 187 ASP A CA 1
ATOM 1484 C C . ASP A 1 187 ? 9.266 -3.729 -13.805 1 97.12 187 ASP A C 1
ATOM 1486 O O . ASP A 1 187 ? 9.711 -3.725 -14.961 1 97.12 187 ASP A O 1
ATOM 1490 N N . VAL A 1 188 ? 10.023 -4.02 -12.727 1 97.88 188 VAL A N 1
ATOM 1491 C CA . VAL A 1 188 ? 11.398 -4.48 -12.883 1 97.88 188 VAL A CA 1
ATOM 1492 C C . VAL A 1 188 ? 11.414 -5.812 -13.625 1 97.88 188 VAL A C 1
ATOM 1494 O O . VAL A 1 188 ? 12.188 -5.996 -14.57 1 97.88 188 VAL A O 1
ATOM 1497 N N . VAL A 1 189 ? 10.531 -6.719 -13.273 1 98.81 189 VAL A N 1
ATOM 1498 C CA . VAL A 1 189 ? 10.414 -8 -13.953 1 98.81 189 VAL A CA 1
ATOM 1499 C C . VAL A 1 189 ? 10.055 -7.773 -15.422 1 98.81 189 VAL A C 1
ATOM 1501 O O . VAL A 1 189 ? 10.602 -8.43 -16.312 1 98.81 189 VAL A O 1
ATOM 1504 N N . ALA A 1 190 ? 9.164 -6.828 -15.656 1 98.62 190 ALA A N 1
ATOM 1505 C CA . ALA A 1 190 ? 8.742 -6.543 -17.031 1 98.62 190 ALA A CA 1
ATOM 1506 C C . ALA A 1 190 ? 9.922 -6.055 -17.859 1 98.62 190 ALA A C 1
ATOM 1508 O O . ALA A 1 190 ? 10.117 -6.52 -18.984 1 98.62 190 ALA A O 1
ATOM 1509 N N . ASP A 1 191 ? 10.703 -5.109 -17.328 1 96.94 191 ASP A N 1
ATOM 1510 C CA . ASP A 1 191 ? 11.859 -4.578 -18.047 1 96.94 191 ASP A CA 1
ATOM 1511 C C . ASP A 1 191 ? 12.859 -5.688 -18.375 1 96.94 191 ASP A C 1
ATOM 1513 O O . ASP A 1 191 ? 13.367 -5.77 -19.484 1 96.94 191 ASP A O 1
ATOM 1517 N N . LYS A 1 192 ? 13.102 -6.469 -17.406 1 98.56 192 LYS A N 1
ATOM 1518 C CA . LYS A 1 192 ? 14.062 -7.551 -17.578 1 98.56 192 LYS A CA 1
ATOM 1519 C C . LYS A 1 192 ? 13.539 -8.609 -18.547 1 98.56 192 LYS A C 1
ATOM 1521 O O . LYS A 1 192 ? 14.305 -9.172 -19.328 1 98.56 192 LYS A O 1
ATOM 1526 N N . ALA A 1 193 ? 12.25 -8.898 -18.469 1 98.88 193 ALA A N 1
ATOM 1527 C CA . ALA A 1 193 ? 11.625 -9.859 -19.375 1 98.88 193 ALA A CA 1
ATOM 1528 C C . ALA A 1 193 ? 11.727 -9.391 -20.812 1 98.88 193 ALA A C 1
ATOM 1530 O O . ALA A 1 193 ? 12.031 -10.188 -21.719 1 98.88 193 ALA A O 1
ATOM 1531 N N . VAL A 1 194 ? 11.445 -8.156 -21.016 1 98.56 194 VAL A N 1
ATOM 1532 C CA . VAL A 1 194 ? 11.516 -7.586 -22.359 1 98.56 194 VAL A CA 1
ATOM 1533 C C . VAL A 1 194 ? 12.945 -7.68 -22.891 1 98.56 194 VAL A C 1
ATOM 1535 O O . VAL A 1 194 ? 13.164 -8.062 -24.031 1 98.56 194 VAL A O 1
ATOM 1538 N N . ALA A 1 195 ? 13.914 -7.359 -22.047 1 98.31 195 ALA A N 1
ATOM 1539 C CA . ALA A 1 195 ? 15.312 -7.461 -22.453 1 98.31 195 ALA A CA 1
ATOM 1540 C C . ALA A 1 195 ? 15.68 -8.906 -22.781 1 98.31 195 ALA A C 1
ATOM 1542 O O . ALA A 1 195 ? 16.375 -9.164 -23.766 1 98.31 195 ALA A O 1
ATOM 1543 N N . GLN A 1 196 ? 15.211 -9.844 -22.016 1 98.62 196 GLN A N 1
ATOM 1544 C CA . GLN A 1 196 ? 15.516 -11.258 -22.219 1 98.62 196 GLN A CA 1
ATOM 1545 C C . GLN A 1 196 ? 14.875 -11.773 -23.516 1 98.62 196 GLN A C 1
ATOM 1547 O O . GLN A 1 196 ? 15.492 -12.539 -24.25 1 98.62 196 GLN A O 1
ATOM 1552 N N . VAL A 1 197 ? 13.648 -11.383 -23.719 1 98.56 197 VAL A N 1
ATOM 1553 C CA . VAL A 1 197 ? 12.969 -11.898 -24.906 1 98.56 197 VAL A CA 1
ATOM 1554 C C . VAL A 1 197 ? 13.633 -11.336 -26.156 1 98.56 197 VAL A C 1
ATOM 1556 O O . VAL A 1 197 ? 13.789 -12.047 -27.156 1 98.56 197 VAL A O 1
ATOM 1559 N N . LYS A 1 198 ? 14.031 -10.07 -26.125 1 98.12 198 LYS A N 1
ATOM 1560 C CA . LYS A 1 198 ? 14.781 -9.5 -27.234 1 98.12 198 LYS A CA 1
ATOM 1561 C C . LYS A 1 198 ? 16.094 -10.25 -27.469 1 98.12 198 LYS A C 1
ATOM 1563 O O . LYS A 1 198 ? 16.453 -10.539 -28.609 1 98.12 198 LYS A O 1
ATOM 1568 N N . SER A 1 199 ? 16.75 -10.562 -26.406 1 98.19 199 SER A N 1
ATOM 1569 C CA . SER A 1 199 ? 18 -11.32 -26.5 1 98.19 199 SER A CA 1
ATOM 1570 C C . SER A 1 199 ? 17.766 -12.719 -27.062 1 98.19 199 SER A C 1
ATOM 1572 O O . SER A 1 199 ? 18.562 -13.219 -27.859 1 98.19 199 SER A O 1
ATOM 1574 N N . ALA A 1 200 ? 16.703 -13.344 -26.656 1 98.38 200 ALA A N 1
ATOM 1575 C CA . ALA A 1 200 ? 16.344 -14.672 -27.125 1 98.38 200 ALA A CA 1
ATOM 1576 C C . ALA A 1 200 ? 16.094 -14.672 -28.641 1 98.38 200 ALA A C 1
ATOM 1578 O O . ALA A 1 200 ? 16.578 -15.547 -29.359 1 98.38 200 ALA A O 1
ATOM 1579 N N . ILE A 1 201 ? 15.383 -13.695 -29.078 1 97.94 201 ILE A N 1
ATOM 1580 C CA . ILE A 1 201 ? 15.062 -13.562 -30.5 1 97.94 201 ILE A CA 1
ATOM 1581 C C . ILE A 1 201 ? 16.344 -13.32 -31.297 1 97.94 201 ILE A C 1
ATOM 1583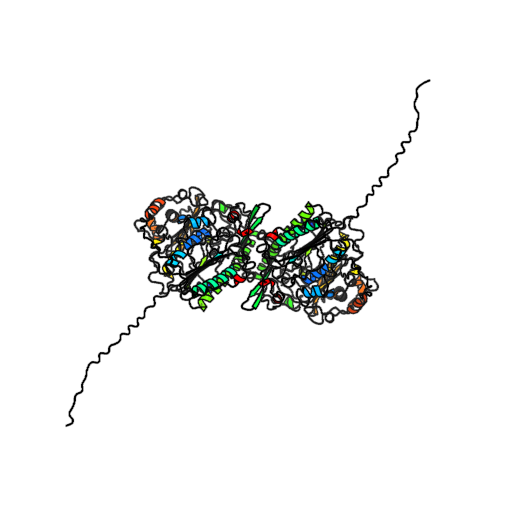 O O . ILE A 1 201 ? 16.547 -13.945 -32.344 1 97.94 201 ILE A O 1
ATOM 1587 N N . ALA A 1 202 ? 17.172 -12.453 -30.781 1 97.25 202 ALA A N 1
ATOM 1588 C CA . ALA A 1 202 ? 18.406 -12.094 -31.469 1 97.25 202 ALA A CA 1
ATOM 1589 C C . ALA A 1 202 ? 19.328 -13.305 -31.594 1 97.25 202 ALA A C 1
ATOM 1591 O O . ALA A 1 202 ? 20.094 -13.422 -32.562 1 97.25 202 ALA A O 1
ATOM 1592 N N . ALA A 1 203 ? 19.219 -14.258 -30.703 1 96.94 203 ALA A N 1
ATOM 1593 C CA . ALA A 1 203 ? 20.109 -15.422 -30.703 1 96.94 203 ALA A CA 1
ATOM 1594 C C . ALA A 1 203 ? 19.766 -16.375 -31.844 1 96.94 203 ALA A C 1
ATOM 1596 O O . ALA A 1 203 ? 20.594 -17.203 -32.219 1 96.94 203 ALA A O 1
ATOM 1597 N N . GLY A 1 204 ? 18.516 -16.359 -32.281 1 95.25 204 GLY A N 1
ATOM 1598 C CA . GLY A 1 204 ? 18.156 -17.109 -33.469 1 95.25 204 GLY A CA 1
ATOM 1599 C C . GLY A 1 204 ? 17.859 -18.562 -33.188 1 95.25 204 GLY A C 1
ATOM 1600 O O . GLY A 1 204 ? 17.672 -19.359 -34.125 1 95.25 204 GLY A O 1
ATOM 1601 N N . LYS A 1 205 ? 17.891 -18.984 -32 1 96.75 205 LYS A N 1
ATOM 1602 C CA . LYS A 1 205 ? 17.516 -20.328 -31.562 1 96.75 205 LYS A CA 1
ATOM 1603 C C . LYS A 1 205 ? 16.094 -20.344 -31 1 96.75 205 LYS A C 1
ATOM 1605 O O . LYS A 1 205 ? 15.578 -19.297 -30.594 1 96.75 205 LYS A O 1
ATOM 1610 N N . PRO A 1 206 ? 15.453 -21.531 -31.109 1 98.12 206 PRO A N 1
ATOM 1611 C CA . PRO A 1 206 ? 14.211 -21.578 -30.344 1 98.12 206 PRO A CA 1
ATOM 1612 C C . PRO A 1 206 ? 14.438 -21.328 -28.844 1 98.12 206 PRO A C 1
ATOM 1614 O O . PRO A 1 206 ? 15.523 -21.609 -28.328 1 98.12 206 PRO A O 1
ATOM 1617 N N . PHE A 1 207 ? 13.43 -20.766 -28.156 1 98.69 207 PHE A N 1
ATOM 1618 C CA . PHE A 1 207 ? 13.695 -20.375 -26.766 1 98.69 207 PHE A CA 1
ATOM 1619 C C . PHE A 1 207 ? 12.5 -20.703 -25.875 1 98.69 207 PHE A C 1
ATOM 1621 O O . PHE A 1 207 ? 11.375 -20.844 -26.375 1 98.69 207 PHE A O 1
ATOM 1628 N N . PHE A 1 208 ? 12.773 -20.969 -24.641 1 98.81 208 PHE A N 1
ATOM 1629 C CA . PHE A 1 208 ? 11.867 -21.047 -23.516 1 98.81 208 PHE A CA 1
ATOM 1630 C C . PHE A 1 208 ? 12.109 -19.906 -22.531 1 98.81 208 PHE A C 1
ATOM 1632 O O . PHE A 1 208 ? 13.219 -19.75 -22.031 1 98.81 208 PHE A O 1
ATOM 1639 N N . HIS A 1 209 ? 11.109 -19.094 -22.359 1 98.94 209 HIS A N 1
ATOM 1640 C CA . HIS A 1 209 ? 11.203 -17.938 -21.469 1 98.94 209 HIS A CA 1
ATOM 1641 C C . HIS A 1 209 ? 10.109 -17.953 -20.406 1 98.94 209 HIS A C 1
ATOM 1643 O O . HIS A 1 209 ? 8.93 -17.812 -20.719 1 98.94 209 HIS A O 1
ATOM 1649 N N . GLN A 1 210 ? 10.531 -18.188 -19.172 1 98.94 210 GLN A N 1
ATOM 1650 C CA . GLN A 1 210 ? 9.578 -18.156 -18.062 1 98.94 210 GLN A CA 1
ATOM 1651 C C . GLN A 1 210 ? 9.703 -16.859 -17.266 1 98.94 210 GLN A C 1
ATOM 1653 O O . GLN A 1 210 ? 10.789 -16.531 -16.781 1 98.94 210 GLN A O 1
ATOM 1658 N N . ILE A 1 211 ? 8.625 -16.141 -17.125 1 98.94 211 ILE A N 1
ATOM 1659 C CA . ILE A 1 211 ? 8.508 -14.852 -16.453 1 98.94 211 ILE A CA 1
ATOM 1660 C C . ILE A 1 211 ? 7.617 -14.992 -15.227 1 98.94 211 ILE A C 1
ATOM 1662 O O . ILE A 1 211 ? 6.434 -15.305 -15.336 1 98.94 211 ILE A O 1
ATOM 1666 N N . SER A 1 212 ? 8.211 -14.719 -14.047 1 98.88 212 SER A N 1
ATOM 1667 C CA . SER A 1 212 ? 7.535 -15.07 -12.805 1 98.88 212 SER A CA 1
ATOM 1668 C C . SER A 1 212 ? 7.422 -13.867 -11.875 1 98.88 212 SER A C 1
ATOM 1670 O O . SER A 1 212 ? 8.094 -13.805 -10.844 1 98.88 212 SER A O 1
ATOM 1672 N N . PRO A 1 213 ? 6.492 -12.93 -12.133 1 98.88 213 PRO A N 1
ATOM 1673 C CA . PRO A 1 213 ? 6.238 -11.844 -11.18 1 98.88 213 PRO A CA 1
ATOM 1674 C C . PRO A 1 213 ? 5.645 -12.344 -9.867 1 98.88 213 PRO A C 1
ATOM 1676 O O . PRO A 1 213 ? 5.047 -13.422 -9.82 1 98.88 213 PRO A O 1
ATOM 1679 N N . ILE A 1 214 ? 5.762 -11.516 -8.812 1 98.62 214 ILE A N 1
ATOM 1680 C CA . ILE A 1 214 ? 5.34 -11.977 -7.492 1 98.62 214 ILE A CA 1
ATOM 1681 C C . ILE A 1 214 ? 3.855 -11.68 -7.297 1 98.62 214 ILE A C 1
ATOM 1683 O O . ILE A 1 214 ? 3.217 -12.258 -6.41 1 98.62 214 ILE A O 1
ATOM 1687 N N . ALA A 1 215 ? 3.305 -10.727 -8.023 1 98.69 215 ALA A N 1
ATOM 1688 C CA . ALA A 1 215 ? 1.887 -10.422 -7.848 1 98.69 215 ALA A CA 1
ATOM 1689 C C . ALA A 1 215 ? 1.014 -11.602 -8.258 1 98.69 215 ALA A C 1
ATOM 1691 O O . ALA A 1 215 ? 1.325 -12.312 -9.219 1 98.69 215 ALA A O 1
ATOM 1692 N N . PRO A 1 216 ? -0.007 -11.891 -7.457 1 98.62 216 PRO A N 1
ATOM 1693 C CA . PRO A 1 216 ? -0.537 -11.016 -6.406 1 98.62 216 PRO A CA 1
ATOM 1694 C C . PRO A 1 216 ? -0.188 -11.5 -5 1 98.62 216 PRO A C 1
ATOM 1696 O O . PRO A 1 216 ? -0.998 -11.367 -4.078 1 98.62 216 PRO A O 1
ATOM 1699 N N . HIS A 1 217 ? 0.945 -12.141 -4.824 1 98.5 217 HIS A N 1
ATOM 1700 C CA . HIS A 1 217 ? 1.395 -12.633 -3.525 1 98.5 217 HIS A CA 1
ATOM 1701 C C . HIS A 1 217 ? 1.429 -11.508 -2.492 1 98.5 217 HIS A C 1
ATOM 1703 O O . HIS A 1 217 ? 1.652 -10.352 -2.838 1 98.5 217 HIS A O 1
ATOM 1709 N N . THR A 1 218 ? 1.21 -11.812 -1.215 1 97.75 218 THR A N 1
ATOM 1710 C CA . THR A 1 218 ? 1.375 -10.875 -0.111 1 97.75 218 THR A CA 1
ATOM 1711 C C . THR A 1 218 ? 2.789 -10.305 -0.095 1 97.75 218 THR A C 1
ATOM 1713 O O . THR A 1 218 ? 3.715 -10.906 -0.638 1 97.75 218 THR A O 1
ATOM 1716 N N . SER A 1 219 ? 2.857 -9.109 0.496 1 96.62 219 SER A N 1
ATOM 1717 C CA . SER A 1 219 ? 4.164 -8.531 0.802 1 96.62 219 SER A CA 1
ATOM 1718 C C . SER A 1 219 ? 4.773 -9.18 2.041 1 96.62 219 SER A C 1
ATOM 1720 O O . SER A 1 219 ? 4.055 -9.586 2.955 1 96.62 219 SER A O 1
ATOM 1722 N N . THR A 1 220 ? 6.062 -9.336 2.008 1 92.62 220 THR A N 1
ATOM 1723 C CA . THR A 1 220 ? 6.82 -9.797 3.164 1 92.62 220 THR A CA 1
ATOM 1724 C C . THR A 1 220 ? 7.996 -8.867 3.445 1 92.62 220 THR A C 1
ATOM 1726 O O . THR A 1 220 ? 8.82 -8.617 2.562 1 92.62 220 THR A O 1
ATOM 1729 N N . GLN A 1 221 ? 8.023 -8.352 4.613 1 89.94 221 GLN A N 1
ATOM 1730 C CA . GLN A 1 221 ? 9.117 -7.48 5.016 1 89.94 221 GLN A CA 1
ATOM 1731 C C . GLN A 1 221 ? 9.82 -8.023 6.258 1 89.94 221 GLN A C 1
ATOM 1733 O O . GLN A 1 221 ? 9.172 -8.5 7.188 1 89.94 221 GLN A O 1
ATOM 1738 N N . PHE A 1 222 ? 11.102 -7.988 6.176 1 84.62 222 PHE A N 1
ATOM 1739 C CA . PHE A 1 222 ? 11.938 -8.398 7.293 1 84.62 222 PHE A CA 1
ATOM 1740 C C . PHE A 1 222 ? 12.477 -7.188 8.047 1 84.62 222 PHE A C 1
ATOM 1742 O O . PHE A 1 222 ? 12.875 -6.199 7.434 1 84.62 222 PHE A O 1
ATOM 1749 N N . ALA A 1 223 ? 12.312 -7.215 9.344 1 77.75 223 ALA A N 1
ATOM 1750 C CA . ALA A 1 223 ? 12.883 -6.184 10.203 1 77.75 223 ALA A CA 1
ATOM 1751 C C . ALA A 1 223 ? 13.836 -6.793 11.227 1 77.75 223 ALA A C 1
ATOM 1753 O O . ALA A 1 223 ? 13.422 -7.582 12.078 1 77.75 223 ALA A O 1
ATOM 1754 N N . TYR A 1 224 ? 15.078 -6.445 11.07 1 71.12 224 TYR A N 1
ATOM 1755 C CA . TYR A 1 224 ? 16.078 -6.949 12 1 71.12 224 TYR A CA 1
ATOM 1756 C C . TYR A 1 224 ? 16.359 -5.938 13.102 1 71.12 224 TYR A C 1
ATOM 1758 O O . TYR A 1 224 ? 16.578 -4.754 12.828 1 71.12 224 TYR A O 1
ATOM 1766 N N . ASN A 1 225 ? 16.188 -6.359 14.297 1 70.06 225 ASN A N 1
ATOM 1767 C CA . ASN A 1 225 ? 16.531 -5.574 15.469 1 70.06 225 ASN A CA 1
ATOM 1768 C C . ASN A 1 225 ? 17.906 -5.977 16.031 1 70.06 225 ASN A C 1
ATOM 1770 O O . ASN A 1 225 ? 18.031 -7.039 16.641 1 70.06 225 ASN A O 1
ATOM 1774 N N . GLN A 1 226 ? 18.844 -5.113 15.867 1 63.03 226 GLN A N 1
ATOM 1775 C CA . GLN A 1 226 ? 20.219 -5.41 16.297 1 63.03 226 GLN A CA 1
ATOM 1776 C C . GLN A 1 226 ? 20.297 -5.543 17.812 1 63.03 226 GLN A C 1
ATOM 1778 O O . GLN A 1 226 ? 21.078 -6.348 18.328 1 63.03 226 GLN A O 1
ATOM 1783 N N . GLU A 1 227 ? 19.547 -4.672 18.469 1 65.12 227 GLU A N 1
ATOM 1784 C CA . GLU A 1 227 ? 19.594 -4.66 19.922 1 65.12 227 GLU A CA 1
ATOM 1785 C C . GLU A 1 227 ? 19.172 -6.004 20.5 1 65.12 227 GLU A C 1
ATOM 1787 O O . GLU A 1 227 ? 19.797 -6.523 21.422 1 65.12 227 GLU A O 1
ATOM 1792 N N . THR A 1 228 ? 18.172 -6.617 19.938 1 71.69 228 THR A N 1
ATOM 1793 C CA . THR A 1 228 ? 17.625 -7.863 20.469 1 71.69 228 THR A CA 1
ATOM 1794 C C . THR A 1 228 ? 18.109 -9.055 19.641 1 71.69 228 THR A C 1
ATOM 1796 O O . THR A 1 228 ? 17.844 -10.203 20 1 71.69 228 THR A O 1
ATOM 1799 N N . ASN A 1 229 ? 18.797 -8.727 18.656 1 71.38 229 ASN A N 1
ATOM 1800 C CA . ASN A 1 229 ? 19.25 -9.773 17.75 1 71.38 229 ASN A CA 1
ATOM 1801 C C . ASN A 1 229 ? 18.078 -10.641 17.281 1 71.38 229 ASN A C 1
ATOM 1803 O O . ASN A 1 229 ? 18.156 -11.875 17.375 1 71.38 229 ASN A O 1
ATOM 1807 N N . SER A 1 230 ? 17.062 -9.961 16.984 1 74.75 230 SER A N 1
ATOM 1808 C CA . SER A 1 230 ? 15.844 -10.656 16.547 1 74.75 230 SER A CA 1
ATOM 1809 C C . SER A 1 230 ? 15.328 -10.086 15.234 1 74.75 230 SER A C 1
ATOM 1811 O O . SER A 1 230 ? 15.602 -8.938 14.898 1 74.75 230 SER A O 1
ATOM 1813 N N . THR A 1 231 ? 14.711 -11.031 14.461 1 78.06 231 THR A N 1
ATOM 1814 C CA . THR A 1 231 ? 14.125 -10.625 13.188 1 78.06 231 THR A CA 1
ATOM 1815 C C . THR A 1 231 ? 12.609 -10.789 13.219 1 78.06 231 THR A C 1
ATOM 1817 O O . THR A 1 231 ? 12.102 -11.836 13.625 1 78.06 231 THR A O 1
ATOM 1820 N N . SER A 1 232 ? 11.961 -9.703 12.875 1 83.06 232 SER A N 1
ATOM 1821 C CA . SER A 1 232 ? 10.523 -9.773 12.664 1 83.06 232 SER A CA 1
ATOM 1822 C C . SER A 1 232 ? 10.18 -9.859 11.188 1 83.06 232 SER A C 1
ATOM 1824 O O . SER A 1 232 ? 10.844 -9.242 10.352 1 83.06 232 SER A O 1
ATOM 1826 N N . VAL A 1 233 ? 9.234 -10.742 10.93 1 86.75 233 VAL A N 1
ATOM 1827 C CA . VAL A 1 233 ? 8.734 -10.867 9.562 1 86.75 233 VAL A CA 1
ATOM 1828 C C . VAL A 1 233 ? 7.281 -10.414 9.5 1 86.75 233 VAL A C 1
ATOM 1830 O O . VAL A 1 233 ? 6.441 -10.891 10.266 1 86.75 233 VAL A O 1
ATOM 1833 N N . PHE A 1 234 ? 7.004 -9.516 8.633 1 90.81 234 PHE A N 1
ATOM 1834 C CA . PHE A 1 234 ? 5.648 -8.992 8.484 1 90.81 234 PHE A CA 1
ATOM 1835 C C . PHE A 1 234 ? 5.051 -9.414 7.148 1 90.81 234 PHE A C 1
ATOM 1837 O O . PHE A 1 234 ? 5.695 -9.281 6.105 1 90.81 234 PHE A O 1
ATOM 1844 N N . PHE A 1 235 ? 3.836 -9.977 7.215 1 93.25 235 PHE A N 1
ATOM 1845 C CA . PHE A 1 235 ? 3.033 -10.258 6.031 1 93.25 235 PHE A CA 1
ATOM 1846 C C . PHE A 1 235 ? 1.891 -9.258 5.902 1 93.25 235 PHE A C 1
ATOM 1848 O O . PHE A 1 235 ? 1.197 -8.969 6.879 1 93.25 235 PHE A O 1
ATOM 1855 N N . TYR A 1 236 ? 1.74 -8.711 4.754 1 96.19 236 TYR A N 1
ATOM 1856 C CA . TYR A 1 236 ? 0.653 -7.781 4.477 1 96.19 236 TYR A CA 1
ATOM 1857 C C . TYR A 1 236 ? 0.274 -7.812 3 1 96.19 236 TYR A C 1
ATOM 1859 O O . TYR A 1 236 ? 0.933 -8.477 2.195 1 96.19 236 TYR A O 1
ATOM 1867 N N . PRO A 1 237 ? -0.848 -7.223 2.566 1 97.44 237 PRO A N 1
ATOM 1868 C CA . PRO A 1 237 ? -1.337 -7.375 1.193 1 97.44 237 PRO A CA 1
ATOM 1869 C C . PRO A 1 237 ? -0.348 -6.848 0.154 1 97.44 237 PRO A C 1
ATOM 1871 O O . PRO A 1 237 ? 0.569 -6.098 0.494 1 97.44 237 PRO A O 1
ATOM 1874 N N . PRO A 1 238 ? -0.512 -7.316 -1.069 1 98.25 238 PRO A N 1
ATOM 1875 C CA . PRO A 1 238 ? 0.323 -6.734 -2.123 1 98.25 238 PRO A CA 1
ATOM 1876 C C . PRO A 1 238 ? 0.103 -5.23 -2.289 1 98.25 238 PRO A C 1
ATOM 1878 O O . PRO A 1 238 ? -1.012 -4.742 -2.092 1 98.25 238 PRO A O 1
ATOM 1881 N N . ILE A 1 239 ? 1.107 -4.562 -2.629 1 98 239 ILE A N 1
ATOM 1882 C CA . ILE A 1 239 ? 1.041 -3.127 -2.875 1 98 239 ILE A CA 1
ATOM 1883 C C . ILE A 1 239 ? 0.826 -2.867 -4.363 1 98 239 ILE A C 1
ATOM 1885 O O . ILE A 1 239 ? 1.599 -3.342 -5.199 1 98 239 ILE A O 1
ATOM 1889 N N . PRO A 1 240 ? -0.208 -2.121 -4.754 1 98.19 240 PRO A N 1
ATOM 1890 C CA . PRO A 1 240 ? -0.398 -1.789 -6.168 1 98.19 240 PRO A CA 1
ATOM 1891 C C . PRO A 1 240 ? 0.704 -0.884 -6.715 1 98.19 240 PRO A C 1
ATOM 1893 O O . PRO A 1 240 ? 1.332 -0.142 -5.957 1 98.19 240 PRO A O 1
ATOM 1896 N N . ALA A 1 241 ? 0.945 -0.995 -8.016 1 97.75 241 ALA A N 1
ATOM 1897 C CA . ALA A 1 241 ? 1.77 0.024 -8.664 1 97.75 241 ALA A CA 1
ATOM 1898 C C . ALA A 1 241 ? 1.16 1.412 -8.492 1 97.75 241 ALA A C 1
ATOM 1900 O O . ALA A 1 241 ? -0.063 1.556 -8.414 1 97.75 241 ALA A O 1
ATOM 1901 N N . PRO A 1 242 ? 1.994 2.443 -8.5 1 94.94 242 PRO A N 1
ATOM 1902 C CA . PRO A 1 242 ? 1.505 3.805 -8.266 1 94.94 242 PRO A CA 1
ATOM 1903 C C . PRO A 1 242 ? 0.333 4.176 -9.172 1 94.94 242 PRO A C 1
ATOM 1905 O O . PRO A 1 242 ? -0.621 4.816 -8.727 1 94.94 242 PRO A O 1
ATOM 1908 N N . ARG A 1 243 ? 0.321 3.754 -10.375 1 94.81 243 ARG A N 1
ATOM 1909 C CA . ARG A 1 243 ? -0.67 4.133 -11.375 1 94.81 243 ARG A CA 1
ATOM 1910 C C . ARG A 1 243 ? -1.946 3.312 -11.227 1 94.81 243 ARG A C 1
ATOM 1912 O O . ARG A 1 243 ? -2.936 3.555 -11.922 1 94.81 243 ARG A O 1
ATOM 1919 N N . HIS A 1 244 ? -1.997 2.357 -10.234 1 97.44 244 HIS A N 1
ATOM 1920 C CA . HIS A 1 244 ? -3.09 1.393 -10.273 1 97.44 244 HIS A CA 1
ATOM 1921 C C . HIS A 1 244 ? -3.967 1.502 -9.031 1 97.44 244 HIS A C 1
ATOM 1923 O O . HIS A 1 244 ? -4.941 0.76 -8.891 1 97.44 244 HIS A O 1
ATOM 1929 N N . TRP A 1 245 ? -3.789 2.418 -8.156 1 96.81 245 TRP A N 1
ATOM 1930 C CA . TRP A 1 245 ? -4.438 2.479 -6.852 1 96.81 245 TRP A CA 1
ATOM 1931 C C . TRP A 1 245 ? -5.934 2.746 -7 1 96.81 245 TRP A C 1
ATOM 1933 O O . TRP A 1 245 ? -6.738 2.254 -6.207 1 96.81 245 TRP A O 1
ATOM 1943 N N . GLU A 1 246 ? -6.363 3.43 -7.996 1 95.12 246 GLU A N 1
ATOM 1944 C CA . GLU A 1 246 ? -7.77 3.793 -8.148 1 95.12 246 GLU A CA 1
ATOM 1945 C C . GLU A 1 246 ? -8.547 2.705 -8.883 1 95.12 246 GLU A C 1
ATOM 1947 O O . GLU A 1 246 ? -9.781 2.691 -8.859 1 95.12 246 GLU A O 1
ATOM 1952 N N . LEU A 1 247 ? -7.816 1.771 -9.43 1 96.75 247 LEU A N 1
ATOM 1953 C CA . LEU A 1 247 ? -8.469 0.768 -10.266 1 96.75 247 LEU A CA 1
ATOM 1954 C C . LEU A 1 247 ? -9.336 -0.164 -9.422 1 96.75 247 LEU A C 1
ATOM 1956 O O . LEU A 1 247 ? -8.992 -0.466 -8.273 1 96.75 247 LEU A O 1
ATOM 1960 N N . PHE A 1 248 ? -10.492 -0.56 -9.984 1 96.81 248 PHE A N 1
ATOM 1961 C CA . PHE A 1 248 ? -11.328 -1.668 -9.539 1 96.81 248 PHE A CA 1
ATOM 1962 C C . PHE A 1 248 ? -11.883 -1.404 -8.141 1 96.81 248 PHE A C 1
ATOM 1964 O O . PHE A 1 248 ? -11.977 -2.322 -7.324 1 96.81 248 PHE A O 1
ATOM 1971 N N . SER A 1 249 ? -12.141 -0.137 -7.875 1 93.5 249 SER A N 1
ATOM 1972 C CA . SER A 1 249 ? -12.617 0.262 -6.555 1 93.5 249 SER A CA 1
ATOM 1973 C C . SER A 1 249 ? -14.016 -0.279 -6.281 1 93.5 249 SER A C 1
ATOM 1975 O O . SER A 1 249 ? -14.469 -0.286 -5.137 1 93.5 249 SER A O 1
ATOM 1977 N N . ASP A 1 250 ? -14.664 -0.83 -7.262 1 91 250 ASP A N 1
ATOM 1978 C CA . ASP A 1 250 ? -16 -1.398 -7.137 1 91 250 ASP A CA 1
ATOM 1979 C C . ASP A 1 250 ? -15.945 -2.922 -7.051 1 91 250 ASP A C 1
ATOM 1981 O O . ASP A 1 250 ? -16.984 -3.58 -6.902 1 91 250 ASP A O 1
ATOM 1985 N N . ALA A 1 251 ? -14.766 -3.482 -7.129 1 94.5 251 ALA A N 1
ATOM 1986 C CA . ALA A 1 251 ? -14.664 -4.941 -7.109 1 94.5 251 ALA A CA 1
ATOM 1987 C C . ALA A 1 251 ? -14.992 -5.492 -5.727 1 94.5 251 ALA A C 1
ATOM 1989 O O . ALA A 1 251 ? -14.602 -4.918 -4.711 1 94.5 251 ALA A O 1
ATOM 1990 N N . THR A 1 252 ? -15.773 -6.543 -5.652 1 92.19 252 THR A N 1
ATOM 1991 C CA . THR A 1 252 ? -16.125 -7.246 -4.422 1 92.19 252 THR A CA 1
ATOM 1992 C C . THR A 1 252 ? -15.836 -8.734 -4.547 1 92.19 252 THR A C 1
ATOM 1994 O O . THR A 1 252 ? -15.758 -9.266 -5.656 1 92.19 252 THR A O 1
ATOM 1997 N N . LEU A 1 253 ? -15.602 -9.422 -3.393 1 92.62 253 LEU A N 1
ATOM 1998 C CA . LEU A 1 253 ? -15.484 -10.875 -3.402 1 92.62 253 LEU A CA 1
ATOM 1999 C C . LEU A 1 253 ? -16.703 -11.516 -4.062 1 92.62 253 LEU A C 1
ATOM 2001 O O . LEU A 1 253 ? -17.828 -11.078 -3.854 1 92.62 253 LEU A O 1
ATOM 2005 N N . PRO A 1 254 ? -16.422 -12.406 -4.961 1 83.56 254 PRO A N 1
ATOM 2006 C CA . PRO A 1 254 ? -17.516 -12.945 -5.762 1 83.56 254 PRO A CA 1
ATOM 2007 C C . PRO A 1 254 ? -18.484 -13.789 -4.938 1 83.56 254 PRO A C 1
ATOM 2009 O O . PRO A 1 254 ? -18.344 -15.008 -4.871 1 83.56 254 PRO A O 1
ATOM 2012 N N . GLU A 1 255 ? -19.344 -13.18 -4.211 1 65.69 255 GLU A N 1
ATOM 2013 C CA . GLU A 1 255 ? -20.391 -13.883 -3.463 1 65.69 255 GLU A CA 1
ATOM 2014 C C . GLU A 1 255 ? -21.359 -14.586 -4.402 1 65.69 255 GLU A C 1
ATOM 2016 O O . GLU A 1 255 ? -21.859 -15.672 -4.086 1 65.69 255 GLU A O 1
ATOM 2021 N N . ALA A 1 256 ? -21.406 -13.922 -5.512 1 51.16 256 ALA A N 1
ATOM 2022 C CA . ALA A 1 256 ? -22.531 -14.258 -6.387 1 51.16 256 ALA A CA 1
ATOM 2023 C C . ALA A 1 256 ? -22.203 -15.484 -7.238 1 51.16 256 ALA A C 1
ATOM 2025 O O . ALA A 1 256 ? -23.062 -15.984 -7.969 1 51.16 256 ALA A O 1
ATOM 2026 N N . ASN A 1 257 ? -21.094 -16 -6.949 1 65.38 257 ASN A N 1
ATOM 2027 C CA . ASN A 1 257 ? -20.875 -17.203 -7.766 1 65.38 257 ASN A CA 1
ATOM 2028 C C . ASN A 1 257 ? -21.578 -18.422 -7.176 1 65.38 257 ASN A C 1
ATOM 2030 O O . ASN A 1 257 ? -22.125 -18.344 -6.066 1 65.38 257 ASN A O 1
ATOM 2034 N N . ASN A 1 258 ? -21.859 -19.344 -7.902 1 78.12 258 ASN A N 1
ATOM 2035 C CA . ASN A 1 258 ? -22.625 -20.547 -7.57 1 78.12 258 ASN A CA 1
ATOM 2036 C C . ASN A 1 258 ? -21.953 -21.328 -6.449 1 78.12 258 ASN A C 1
ATOM 2038 O O . ASN A 1 258 ? -22.5 -22.328 -5.98 1 78.12 258 ASN A O 1
ATOM 2042 N N . ARG A 1 259 ? -20.922 -20.781 -5.848 1 90.75 259 ARG A N 1
ATOM 2043 C CA . ARG A 1 259 ? -20.203 -21.578 -4.863 1 90.75 259 ARG A CA 1
ATOM 2044 C C . ARG A 1 259 ? -20.672 -21.266 -3.447 1 90.75 259 ARG A C 1
ATOM 2046 O O . ARG A 1 259 ? -20.625 -22.141 -2.572 1 90.75 259 ARG A O 1
ATOM 2053 N N . LYS A 1 260 ? -21.094 -20.016 -3.127 1 92.94 260 LYS A N 1
ATOM 2054 C CA . LYS A 1 260 ? -21.766 -19.578 -1.903 1 92.94 260 LYS A CA 1
ATOM 2055 C C . LYS A 1 260 ? -20.922 -19.906 -0.672 1 92.94 260 LYS A C 1
ATOM 2057 O O . LYS A 1 260 ? -21.469 -20.297 0.368 1 92.94 260 LYS A O 1
ATOM 2062 N N . ASN A 1 261 ? -19.594 -19.922 -0.882 1 95.5 261 ASN A N 1
ATOM 2063 C CA . ASN A 1 261 ? -18.781 -20.391 0.241 1 95.5 261 ASN A CA 1
ATOM 2064 C C . ASN A 1 261 ? -18.031 -19.234 0.907 1 95.5 261 ASN A C 1
ATOM 2066 O O . ASN A 1 261 ? -17.203 -19.453 1.794 1 95.5 261 ASN A O 1
ATOM 2070 N N . ILE A 1 262 ? -18.359 -18 0.481 1 96.25 262 ILE A N 1
ATOM 2071 C CA . ILE A 1 262 ? -17.781 -16.844 1.157 1 96.25 262 ILE A CA 1
ATOM 2072 C C . ILE A 1 262 ? -18.406 -16.688 2.541 1 96.25 262 ILE A C 1
ATOM 2074 O O . ILE A 1 262 ? -19.641 -16.625 2.672 1 96.25 262 ILE A O 1
ATOM 2078 N N . PHE A 1 263 ? -17.578 -16.703 3.508 1 95.81 263 PHE A N 1
ATOM 2079 C CA . PHE A 1 263 ? -17.969 -16.531 4.902 1 95.81 263 PHE A CA 1
ATOM 2080 C C . PHE A 1 263 ? -19.062 -17.531 5.277 1 95.81 263 PHE A C 1
ATOM 2082 O O . PHE A 1 263 ? -20.109 -17.141 5.793 1 95.81 263 PHE A O 1
ATOM 2089 N N . GLU A 1 264 ? -18.797 -18.766 5.062 1 95.69 264 GLU A N 1
ATOM 2090 C CA . GLU A 1 264 ? -19.766 -19.844 5.289 1 95.69 264 GLU A CA 1
ATOM 2091 C C . GLU A 1 264 ? -20.172 -19.922 6.758 1 95.69 264 GLU A C 1
ATOM 2093 O O . GLU A 1 264 ? -19.312 -19.984 7.645 1 95.69 264 GLU A O 1
ATOM 2098 N N . ALA A 1 265 ? -21.469 -19.922 7.016 1 96.06 265 ALA A N 1
ATOM 2099 C CA . ALA A 1 265 ? -21.984 -19.953 8.383 1 96.06 265 ALA A CA 1
ATOM 2100 C C . ALA A 1 265 ? -21.922 -21.375 8.961 1 96.06 265 ALA A C 1
ATOM 2102 O O . ALA A 1 265 ? -21.484 -21.562 10.102 1 96.06 265 ALA A O 1
ATOM 2103 N N . ASP A 1 266 ? -22.406 -22.375 8.227 1 97.19 266 ASP A N 1
ATOM 2104 C CA . ASP A 1 266 ? -22.438 -23.766 8.703 1 97.19 266 ASP A CA 1
ATOM 2105 C C . ASP A 1 266 ? -21.188 -24.516 8.258 1 97.19 266 ASP A C 1
ATOM 2107 O O . ASP A 1 266 ? -21.047 -24.828 7.07 1 97.19 266 ASP A O 1
ATOM 2111 N N . ILE A 1 267 ? -20.328 -24.781 9.172 1 96.94 267 ILE A N 1
ATOM 2112 C CA . ILE A 1 267 ? -19.109 -25.531 8.867 1 96.94 267 ILE A CA 1
ATOM 2113 C C . ILE A 1 267 ? -19.094 -26.812 9.703 1 96.94 267 ILE A C 1
ATOM 2115 O O . ILE A 1 267 ? -18.016 -27.266 10.117 1 96.94 267 ILE A O 1
ATOM 2119 N N . SER A 1 268 ? -20.203 -27.391 10.086 1 97.19 268 SER A N 1
ATOM 2120 C CA . SER A 1 268 ? -20.312 -28.547 10.961 1 97.19 268 SER A CA 1
ATOM 2121 C C . SER A 1 268 ? -19.734 -29.797 10.305 1 97.19 268 SER A C 1
ATOM 2123 O O . SER A 1 268 ? -19.375 -30.75 10.984 1 97.19 268 SER A O 1
ATOM 2125 N N . ASP A 1 269 ? -19.688 -29.766 8.953 1 96.62 269 ASP A N 1
ATOM 2126 C CA . ASP A 1 269 ? -19.203 -30.922 8.203 1 96.62 269 ASP A CA 1
ATOM 2127 C C . ASP A 1 269 ? -17.688 -30.922 8.102 1 96.62 269 ASP A C 1
ATOM 2129 O O . ASP A 1 269 ? -17.078 -31.922 7.711 1 96.62 269 ASP A O 1
ATOM 2133 N N . LYS A 1 270 ? -17.016 -29.844 8.516 1 97.81 270 LYS A N 1
ATOM 2134 C CA . LYS A 1 270 ? -15.578 -29.672 8.312 1 97.81 270 LYS A CA 1
ATOM 2135 C C . LYS A 1 270 ? -14.773 -30.344 9.422 1 97.81 270 LYS A C 1
ATOM 2137 O O . LYS A 1 270 ? -15.32 -30.656 10.484 1 97.81 270 LYS A O 1
ATOM 2142 N N . PRO A 1 271 ? -13.438 -30.609 9.133 1 96.81 271 PRO A N 1
ATOM 2143 C CA . PRO A 1 271 ? -12.562 -31.094 10.203 1 96.81 271 PRO A CA 1
ATOM 2144 C C . PRO A 1 271 ? -12.562 -30.188 11.422 1 96.81 271 PRO A C 1
ATOM 2146 O O . PRO A 1 271 ? -12.812 -28.984 11.305 1 96.81 271 PRO A O 1
ATOM 2149 N N . ALA A 1 272 ? -12.125 -30.719 12.594 1 96.12 272 ALA A N 1
ATOM 2150 C CA . ALA A 1 272 ? -12.234 -30.062 13.891 1 96.12 272 ALA A CA 1
ATOM 2151 C C . ALA A 1 272 ? -11.492 -28.734 13.891 1 96.12 272 ALA A C 1
ATOM 2153 O O . ALA A 1 272 ? -11.977 -27.734 14.438 1 96.12 272 ALA A O 1
ATOM 2154 N N . TRP A 1 273 ? -10.297 -28.656 13.312 1 95.31 273 TRP A N 1
ATOM 2155 C CA . TRP A 1 273 ? -9.516 -27.422 13.383 1 95.31 273 TRP A CA 1
ATOM 2156 C C . TRP A 1 273 ? -10.172 -26.312 12.57 1 95.31 273 TRP A C 1
ATOM 2158 O O . TRP A 1 273 ? -10.086 -25.141 12.93 1 95.31 273 TRP A O 1
ATOM 2168 N N . ILE A 1 274 ? -10.859 -26.656 11.477 1 96.44 274 ILE A N 1
ATOM 2169 C CA . ILE A 1 274 ? -11.57 -25.672 10.672 1 96.44 274 ILE A CA 1
ATOM 2170 C C . ILE A 1 274 ? -12.82 -25.203 11.406 1 96.44 274 ILE A C 1
ATOM 2172 O O . ILE A 1 274 ? -13.164 -24.016 11.383 1 96.44 274 ILE A O 1
ATOM 2176 N N . ARG A 1 275 ? -13.508 -26.156 12.086 1 96.69 275 ARG A N 1
ATOM 2177 C CA . ARG A 1 275 ? -14.695 -25.812 12.859 1 96.69 275 ARG A CA 1
ATOM 2178 C C . ARG A 1 275 ? -14.359 -24.844 13.984 1 96.69 275 ARG A C 1
ATOM 2180 O O . ARG A 1 275 ? -15.242 -24.141 14.492 1 96.69 275 ARG A O 1
ATOM 2187 N N . ALA A 1 276 ? -13.086 -24.797 14.367 1 95.75 276 ALA A N 1
ATOM 2188 C CA . ALA A 1 276 ? -12.656 -23.938 15.461 1 95.75 276 ALA A CA 1
ATOM 2189 C C . ALA A 1 276 ? -12.469 -22.5 14.977 1 95.75 276 ALA A C 1
ATOM 2191 O O . ALA A 1 276 ? -12.359 -21.578 15.781 1 95.75 276 ALA A O 1
ATOM 2192 N N . LEU A 1 277 ? -12.477 -22.25 13.695 1 96.69 277 LEU A N 1
ATOM 2193 C CA . LEU A 1 277 ? -12.312 -20.906 13.156 1 96.69 277 LEU A CA 1
ATOM 2194 C C . LEU A 1 277 ? -13.578 -20.078 13.383 1 96.69 277 LEU A C 1
ATOM 2196 O O . LEU A 1 277 ? -14.688 -20.578 13.195 1 96.69 277 LEU A O 1
ATOM 2200 N N . PRO A 1 278 ? -13.422 -18.875 13.805 1 95.88 278 PRO A N 1
ATOM 2201 C CA . PRO A 1 278 ? -14.594 -18.016 14.016 1 95.88 278 PRO A CA 1
ATOM 2202 C C . PRO A 1 278 ? -15.227 -17.547 12.711 1 95.88 278 PRO A C 1
ATOM 2204 O O . PRO A 1 278 ? -14.539 -17.406 11.695 1 95.88 278 PRO A O 1
ATOM 2207 N N . LEU A 1 279 ? -16.594 -17.359 12.734 1 96.62 279 LEU A N 1
ATOM 2208 C CA . LEU A 1 279 ? -17.234 -16.656 11.633 1 96.62 279 LEU A CA 1
ATOM 2209 C C . LEU A 1 279 ? -16.672 -15.258 11.461 1 96.62 279 LEU A C 1
ATOM 2211 O O . LEU A 1 279 ? -16.469 -14.539 12.445 1 96.62 279 LEU A O 1
ATOM 2215 N N . ALA A 1 280 ? -16.406 -14.844 10.242 1 94.81 280 ALA A N 1
ATOM 2216 C CA . ALA A 1 280 ? -15.773 -13.547 9.977 1 94.81 280 ALA A CA 1
ATOM 2217 C C . ALA A 1 280 ? -16.672 -12.406 10.461 1 94.81 280 ALA A C 1
ATOM 2219 O O . ALA A 1 280 ? -17.828 -12.32 10.078 1 94.81 280 ALA A O 1
ATOM 2220 N N . GLN A 1 281 ? -16.125 -11.562 11.297 1 95.12 281 GLN A N 1
ATOM 2221 C CA . GLN A 1 281 ? -16.797 -10.336 11.711 1 95.12 281 GLN A CA 1
ATOM 2222 C C . GLN A 1 281 ? -16.688 -9.258 10.633 1 95.12 281 GLN A C 1
ATOM 2224 O O . GLN A 1 281 ? -15.898 -9.391 9.688 1 95.12 281 GLN A O 1
ATOM 2229 N N . GLN A 1 282 ? -17.484 -8.234 10.844 1 93.56 282 GLN A N 1
ATOM 2230 C CA . GLN A 1 282 ? -17.578 -7.207 9.805 1 93.56 282 GLN A CA 1
ATOM 2231 C C . GLN A 1 282 ? -16.234 -6.555 9.539 1 93.56 282 GLN A C 1
ATOM 2233 O O . GLN A 1 282 ? -15.898 -6.246 8.398 1 93.56 282 GLN A O 1
ATOM 2238 N N . ASN A 1 283 ? -15.453 -6.246 10.531 1 93.69 283 ASN A N 1
ATOM 2239 C CA . ASN A 1 283 ? -14.141 -5.645 10.336 1 93.69 283 ASN A CA 1
ATOM 2240 C C . ASN A 1 283 ? -13.234 -6.535 9.492 1 93.69 283 ASN A C 1
ATOM 2242 O O . ASN A 1 283 ? -12.508 -6.047 8.625 1 93.69 283 ASN A O 1
ATOM 2246 N N . ASN A 1 284 ? -13.312 -7.875 9.766 1 96.06 284 ASN A N 1
ATOM 2247 C CA . ASN A 1 284 ? -12.531 -8.805 8.961 1 96.06 284 ASN A CA 1
ATOM 2248 C C . ASN A 1 284 ? -13.031 -8.859 7.52 1 96.06 284 ASN A C 1
ATOM 2250 O O . ASN A 1 284 ? -12.227 -8.914 6.582 1 96.06 284 ASN A O 1
ATOM 2254 N N . ARG A 1 285 ? -14.344 -8.875 7.348 1 95.81 285 ARG A N 1
ATOM 2255 C CA . ARG A 1 285 ? -14.93 -8.883 6.008 1 95.81 285 ARG A CA 1
ATOM 2256 C C . ARG A 1 285 ? -14.492 -7.664 5.211 1 95.81 285 ARG A C 1
ATOM 2258 O O . ARG A 1 285 ? -14.109 -7.781 4.043 1 95.81 285 ARG A O 1
ATOM 2265 N N . THR A 1 286 ? -14.492 -6.449 5.84 1 95.5 286 THR A N 1
ATOM 2266 C CA . THR A 1 286 ? -14.07 -5.207 5.203 1 95.5 286 THR A CA 1
ATOM 2267 C C . THR A 1 286 ? -12.602 -5.285 4.789 1 95.5 286 THR A C 1
ATOM 2269 O O . THR A 1 286 ? -12.242 -4.898 3.672 1 95.5 286 THR A O 1
ATOM 2272 N N . TYR A 1 287 ? -11.797 -5.793 5.641 1 97.44 287 TYR A N 1
ATOM 2273 C CA . TYR A 1 287 ? -10.367 -5.898 5.355 1 97.44 287 TYR A CA 1
ATOM 2274 C C . TYR A 1 287 ? -10.109 -6.871 4.211 1 97.44 287 TYR A C 1
ATOM 2276 O O . TYR A 1 287 ? -9.289 -6.605 3.33 1 97.44 287 TYR A O 1
ATOM 2284 N N . LEU A 1 288 ? -10.805 -8 4.211 1 97.62 288 LEU A N 1
ATOM 2285 C CA . LEU A 1 288 ? -10.609 -9 3.168 1 97.62 288 LEU A CA 1
ATOM 2286 C C . LEU A 1 288 ? -11.07 -8.477 1.813 1 97.62 288 LEU A C 1
ATOM 2288 O O . LEU A 1 288 ? -10.492 -8.82 0.779 1 97.62 288 LEU A O 1
ATOM 2292 N N . GLU A 1 289 ? -12.133 -7.633 1.795 1 96.38 289 GLU A N 1
ATOM 2293 C CA . GLU A 1 289 ? -12.539 -6.965 0.563 1 96.38 289 GLU A CA 1
ATOM 2294 C C . GLU A 1 289 ? -11.445 -6.023 0.062 1 96.38 289 GLU A C 1
ATOM 2296 O O . GLU A 1 289 ? -11.18 -5.949 -1.14 1 96.38 289 GLU A O 1
ATOM 2301 N N . GLU A 1 290 ? -10.852 -5.281 0.997 1 97 290 GLU A N 1
ATOM 2302 C CA . GLU A 1 290 ? -9.719 -4.422 0.645 1 97 290 GLU A CA 1
ATOM 2303 C C . GLU A 1 290 ? -8.562 -5.238 0.072 1 97 290 GLU A C 1
ATOM 2305 O O . GLU A 1 290 ? -7.992 -4.871 -0.957 1 97 290 GLU A O 1
ATOM 2310 N N . VAL A 1 291 ? -8.289 -6.383 0.75 1 97.94 291 VAL A N 1
ATOM 2311 C CA . VAL A 1 291 ? -7.207 -7.266 0.316 1 97.94 291 VAL A CA 1
ATOM 2312 C C . VAL A 1 291 ? -7.488 -7.766 -1.1 1 97.94 291 VAL A C 1
ATOM 2314 O O . VAL A 1 291 ? -6.594 -7.781 -1.948 1 97.94 291 VAL A O 1
ATOM 2317 N N . TYR A 1 292 ? -8.75 -8.117 -1.365 1 97.81 292 TYR A N 1
ATOM 2318 C CA . TYR A 1 292 ? -9.148 -8.594 -2.684 1 97.81 292 TYR A CA 1
ATOM 2319 C C . TYR A 1 292 ? -8.883 -7.543 -3.752 1 97.81 292 TYR A C 1
ATOM 2321 O O . TYR A 1 292 ? -8.305 -7.84 -4.797 1 97.81 292 TYR A O 1
ATOM 2329 N N . ARG A 1 293 ? -9.219 -6.289 -3.512 1 97.75 293 ARG A N 1
ATOM 2330 C CA . ARG A 1 293 ? -9.008 -5.211 -4.473 1 97.75 293 ARG A CA 1
ATOM 2331 C C . ARG A 1 293 ? -7.523 -4.938 -4.672 1 97.75 293 ARG A C 1
ATOM 2333 O O . ARG A 1 293 ? -7.078 -4.68 -5.793 1 97.75 293 ARG A O 1
ATOM 2340 N N . LEU A 1 294 ? -6.766 -4.98 -3.578 1 98.56 294 LEU A N 1
ATOM 2341 C CA . LEU A 1 294 ? -5.324 -4.766 -3.676 1 98.56 294 LEU A CA 1
ATOM 2342 C C . LEU A 1 294 ? -4.672 -5.852 -4.527 1 98.56 294 LEU A C 1
ATOM 2344 O O . LEU A 1 294 ? -3.75 -5.57 -5.297 1 98.56 294 LEU A O 1
ATOM 2348 N N . ARG A 1 295 ? -5.102 -7.098 -4.406 1 98.56 295 ARG A N 1
ATOM 2349 C CA . ARG A 1 295 ? -4.617 -8.188 -5.25 1 98.56 295 ARG A CA 1
ATOM 2350 C C . ARG A 1 295 ? -4.934 -7.926 -6.719 1 98.56 295 ARG A C 1
ATOM 2352 O O . ARG A 1 295 ? -4.062 -8.062 -7.582 1 98.56 295 ARG A O 1
ATOM 2359 N N . LEU A 1 296 ? -6.195 -7.523 -7.02 1 98.5 296 LEU A N 1
ATOM 2360 C CA . LEU A 1 296 ? -6.578 -7.223 -8.398 1 98.5 296 LEU A CA 1
ATOM 2361 C C . LEU A 1 296 ? -5.746 -6.074 -8.953 1 98.5 296 LEU A C 1
ATOM 2363 O O . LEU A 1 296 ? -5.289 -6.137 -10.102 1 98.5 296 LEU A O 1
ATOM 2367 N N . ARG A 1 297 ? -5.543 -5.035 -8.141 1 98.62 297 ARG A N 1
ATOM 2368 C CA . ARG A 1 297 ? -4.77 -3.875 -8.562 1 98.62 297 ARG A CA 1
ATOM 2369 C C . ARG A 1 297 ? -3.324 -4.262 -8.859 1 98.62 297 ARG A C 1
ATOM 2371 O O . ARG A 1 297 ? -2.711 -3.729 -9.789 1 98.62 297 ARG A O 1
ATOM 2378 N N . SER A 1 298 ? -2.736 -5.145 -8.07 1 98.75 298 SER A N 1
ATOM 2379 C CA . SER A 1 298 ? -1.37 -5.59 -8.328 1 98.75 298 SER A CA 1
ATOM 2380 C C . SER A 1 298 ? -1.286 -6.414 -9.609 1 98.75 298 SER A C 1
ATOM 2382 O O . SER A 1 298 ? -0.293 -6.34 -10.336 1 98.75 298 SER A O 1
ATOM 2384 N N . LEU A 1 299 ? -2.355 -7.168 -9.938 1 98.81 299 LEU A N 1
ATOM 2385 C CA . LEU A 1 299 ? -2.402 -7.996 -11.141 1 98.81 299 LEU A CA 1
ATOM 2386 C C . LEU A 1 299 ? -2.469 -7.133 -12.391 1 98.81 299 LEU A C 1
ATOM 2388 O O . LEU A 1 299 ? -2.078 -7.574 -13.477 1 98.81 299 LEU A O 1
ATOM 2392 N N . ALA A 1 300 ? -2.967 -5.914 -12.25 1 98.69 300 ALA A N 1
ATOM 2393 C CA . ALA A 1 300 ? -2.982 -5 -13.391 1 98.69 300 ALA A CA 1
ATOM 2394 C C . ALA A 1 300 ? -1.575 -4.785 -13.938 1 98.69 300 ALA A C 1
ATOM 2396 O O . ALA A 1 300 ? -1.387 -4.668 -15.156 1 98.69 300 ALA A O 1
ATOM 2397 N N . SER A 1 301 ? -0.572 -4.727 -13.07 1 98.62 301 SER A N 1
ATOM 2398 C CA . SER A 1 301 ? 0.808 -4.566 -13.516 1 98.62 301 SER A CA 1
ATOM 2399 C C . SER A 1 301 ? 1.298 -5.812 -14.25 1 98.62 301 SER A C 1
ATOM 2401 O O . SER A 1 301 ? 2.109 -5.715 -15.172 1 98.62 301 SER A O 1
ATOM 2403 N N . VAL A 1 302 ? 0.817 -6.988 -13.852 1 98.88 302 VAL A N 1
ATOM 2404 C CA . VAL A 1 302 ? 1.149 -8.227 -14.547 1 98.88 302 VAL A CA 1
ATOM 2405 C C . VAL A 1 302 ? 0.545 -8.219 -15.953 1 98.88 302 VAL A C 1
ATOM 2407 O O . VAL A 1 302 ? 1.183 -8.656 -16.906 1 98.88 302 VAL A O 1
ATOM 2410 N N . ASP A 1 303 ? -0.684 -7.754 -15.992 1 98.88 303 ASP A N 1
ATOM 2411 C CA . ASP A 1 303 ? -1.35 -7.648 -17.281 1 98.88 303 ASP A CA 1
ATOM 2412 C C . ASP A 1 303 ? -0.572 -6.734 -18.234 1 98.88 303 ASP A C 1
ATOM 2414 O O . ASP A 1 303 ? -0.436 -7.035 -19.422 1 98.88 303 ASP A O 1
ATOM 2418 N N . GLU A 1 304 ? -0.033 -5.625 -17.734 1 98.62 304 GLU A N 1
ATOM 2419 C CA . GLU A 1 304 ? 0.798 -4.719 -18.516 1 98.62 304 GLU A CA 1
ATOM 2420 C C . GLU A 1 304 ? 2.092 -5.395 -18.953 1 98.62 304 GLU A C 1
ATOM 2422 O O . GLU A 1 304 ? 2.525 -5.234 -20.094 1 98.62 304 GLU A O 1
ATOM 2427 N N . LEU A 1 305 ? 2.701 -6.129 -18.047 1 98.75 305 LEU A N 1
ATOM 2428 C CA . LEU A 1 305 ? 3.906 -6.898 -18.344 1 98.75 305 LEU A CA 1
ATOM 2429 C C . LEU A 1 305 ? 3.674 -7.848 -19.516 1 98.75 305 LEU A C 1
ATOM 2431 O O . LEU A 1 305 ? 4.473 -7.895 -20.453 1 98.75 305 LEU A O 1
ATOM 2435 N N . LEU A 1 306 ? 2.598 -8.562 -19.422 1 98.88 306 LEU A N 1
ATOM 2436 C CA . LEU A 1 306 ? 2.221 -9.484 -20.484 1 98.88 306 LEU A CA 1
ATOM 2437 C C . LEU A 1 306 ? 2.086 -8.758 -21.812 1 98.88 306 LEU A C 1
ATOM 2439 O O . LEU A 1 306 ? 2.646 -9.195 -22.828 1 98.88 306 LEU A O 1
ATOM 2443 N N . GLY A 1 307 ? 1.39 -7.66 -21.797 1 98.81 307 GLY A N 1
ATOM 2444 C CA . GLY A 1 307 ? 1.229 -6.879 -23.016 1 98.81 307 GLY A CA 1
ATOM 2445 C C . GLY A 1 307 ? 2.549 -6.441 -23.625 1 98.81 307 GLY A C 1
ATOM 2446 O O . GLY A 1 307 ? 2.736 -6.523 -24.828 1 98.81 307 GLY A O 1
ATOM 2447 N N . ARG A 1 308 ? 3.502 -6.008 -22.812 1 98.44 308 ARG A N 1
ATOM 2448 C CA . ARG A 1 308 ? 4.797 -5.516 -23.281 1 98.44 308 ARG A CA 1
ATOM 2449 C C . ARG A 1 308 ? 5.605 -6.633 -23.938 1 98.44 308 ARG A C 1
ATOM 2451 O O . ARG A 1 308 ? 6.207 -6.43 -24.984 1 98.44 308 ARG A O 1
ATOM 2458 N N . VAL A 1 309 ? 5.605 -7.781 -23.312 1 98.81 309 VAL A N 1
ATOM 2459 C CA . VAL A 1 309 ? 6.371 -8.906 -23.828 1 98.81 309 VAL A CA 1
ATOM 2460 C C . VAL A 1 309 ? 5.781 -9.375 -25.156 1 98.81 309 VAL A C 1
ATOM 2462 O O . VAL A 1 309 ? 6.508 -9.594 -26.125 1 98.81 309 VAL A O 1
ATOM 2465 N N . VAL A 1 310 ? 4.449 -9.508 -25.219 1 98.81 310 VAL A N 1
ATOM 2466 C CA . VAL A 1 310 ? 3.787 -10.023 -26.422 1 98.81 310 VAL A CA 1
ATOM 2467 C C . VAL A 1 310 ? 3.947 -9.031 -27.562 1 98.81 310 VAL A C 1
ATOM 2469 O O . VAL A 1 310 ? 4.082 -9.43 -28.734 1 98.81 310 VAL A O 1
ATOM 2472 N N . GLN A 1 311 ? 3.947 -7.738 -27.234 1 98.38 311 GLN A N 1
ATOM 2473 C CA . GLN A 1 311 ? 4.152 -6.727 -28.266 1 98.38 311 GLN A CA 1
ATOM 2474 C C . GLN A 1 311 ? 5.512 -6.891 -28.938 1 98.38 311 GLN A C 1
ATOM 2476 O O . GLN A 1 311 ? 5.637 -6.723 -30.156 1 98.38 311 GLN A O 1
ATOM 2481 N N . VAL A 1 312 ? 6.562 -7.207 -28.156 1 98.38 312 VAL A N 1
ATOM 2482 C CA . VAL A 1 312 ? 7.883 -7.449 -28.719 1 98.38 312 VAL A CA 1
ATOM 2483 C C . VAL A 1 312 ? 7.828 -8.641 -29.672 1 98.38 312 VAL A C 1
ATOM 2485 O O . VAL A 1 312 ? 8.367 -8.586 -30.781 1 98.38 312 VAL A O 1
ATOM 2488 N N . LEU A 1 313 ? 7.184 -9.719 -29.281 1 98.75 313 LEU A N 1
ATOM 2489 C CA . LEU A 1 313 ? 7.039 -10.914 -30.125 1 98.75 313 LEU A CA 1
ATOM 2490 C C . LEU A 1 313 ? 6.293 -10.586 -31.406 1 98.75 313 LEU A C 1
ATOM 2492 O O . LEU A 1 313 ? 6.656 -11.07 -32.469 1 98.75 313 LEU A O 1
ATOM 2496 N N . ASN A 1 314 ? 5.223 -9.797 -31.234 1 98.06 314 ASN A N 1
ATOM 2497 C CA . ASN A 1 314 ? 4.422 -9.391 -32.375 1 98.06 314 ASN A CA 1
ATOM 2498 C C . ASN A 1 314 ? 5.227 -8.531 -33.344 1 98.06 314 ASN A C 1
ATOM 2500 O O . ASN A 1 314 ? 5.23 -8.789 -34.562 1 98.06 314 ASN A O 1
ATOM 2504 N N . ASP A 1 315 ? 5.949 -7.582 -32.844 1 97.75 315 ASP A N 1
ATOM 2505 C CA . ASP A 1 315 ? 6.688 -6.617 -33.656 1 97.75 315 ASP A CA 1
ATOM 2506 C C . ASP A 1 315 ? 7.844 -7.289 -34.406 1 97.75 315 ASP A C 1
ATOM 2508 O O . ASP A 1 315 ? 8.242 -6.848 -35.469 1 97.75 315 ASP A O 1
ATOM 2512 N N . THR A 1 316 ? 8.359 -8.352 -33.875 1 97.38 316 THR A N 1
ATOM 2513 C CA . THR A 1 316 ? 9.516 -9.016 -34.438 1 97.38 316 THR A CA 1
ATOM 2514 C C . THR A 1 316 ? 9.086 -10.188 -35.312 1 97.38 316 THR A C 1
ATOM 2516 O O . THR A 1 316 ? 9.93 -10.859 -35.938 1 97.38 316 THR A O 1
ATOM 2519 N N . GLY A 1 317 ? 7.832 -10.555 -35.375 1 97.06 317 GLY A N 1
ATOM 2520 C CA . GLY A 1 317 ? 7.273 -11.516 -36.312 1 97.06 317 GLY A CA 1
ATOM 2521 C C . GLY A 1 317 ? 7.402 -12.953 -35.844 1 97.06 317 GLY A C 1
ATOM 2522 O O . GLY A 1 317 ? 7.223 -13.883 -36.625 1 97.06 317 GLY A O 1
ATOM 2523 N N . VAL A 1 318 ? 7.707 -13.164 -34.562 1 97.69 318 VAL A N 1
ATOM 2524 C CA . VAL A 1 318 ? 7.918 -14.539 -34.094 1 97.69 318 VAL A CA 1
ATOM 2525 C C . VAL A 1 318 ? 6.703 -15.016 -33.312 1 97.69 318 VAL A C 1
ATOM 2527 O O . VAL A 1 318 ? 6.652 -16.172 -32.875 1 97.69 318 VAL A O 1
ATOM 2530 N N . LEU A 1 319 ? 5.676 -14.172 -33.125 1 98.19 319 LEU A N 1
ATOM 2531 C CA . LEU A 1 319 ? 4.52 -14.477 -32.281 1 98.19 319 LEU A CA 1
ATOM 2532 C C . LEU A 1 319 ? 3.789 -15.719 -32.781 1 98.19 319 LEU A C 1
ATOM 2534 O O . LEU A 1 319 ? 3.35 -16.547 -31.984 1 98.19 319 LEU A O 1
ATOM 2538 N N . ASP A 1 320 ? 3.67 -15.922 -34.094 1 96.12 320 ASP A N 1
ATOM 2539 C CA . ASP A 1 320 ? 2.883 -17.016 -34.688 1 96.12 320 ASP A CA 1
ATOM 2540 C C . ASP A 1 320 ? 3.516 -18.375 -34.375 1 96.12 320 ASP A C 1
ATOM 2542 O O . ASP A 1 320 ? 2.82 -19.391 -34.312 1 96.12 320 ASP A O 1
ATOM 2546 N N . ASN A 1 321 ? 4.801 -18.375 -34.188 1 97.81 321 ASN A N 1
ATOM 2547 C CA . ASN A 1 321 ? 5.504 -19.609 -33.844 1 97.81 321 ASN A CA 1
ATOM 2548 C C . ASN A 1 321 ? 5.836 -19.688 -32.344 1 97.81 321 ASN A C 1
ATOM 2550 O O . ASN A 1 321 ? 6.824 -20.312 -31.969 1 97.81 321 ASN A O 1
ATOM 2554 N N . THR A 1 322 ? 5.145 -18.938 -31.516 1 98.62 322 THR A N 1
ATOM 2555 C CA . THR A 1 322 ? 5.395 -18.906 -30.078 1 98.62 322 THR A CA 1
ATOM 2556 C C . THR A 1 322 ? 4.164 -19.359 -29.297 1 98.62 322 THR A C 1
ATOM 2558 O O . THR A 1 322 ? 3.061 -18.859 -29.516 1 98.62 322 THR A O 1
ATOM 2561 N N . TYR A 1 323 ? 4.34 -20.422 -28.438 1 98.81 323 TYR A N 1
ATOM 2562 C CA . TYR A 1 323 ? 3.314 -20.703 -27.438 1 98.81 323 TYR A CA 1
ATOM 2563 C C . TYR A 1 323 ? 3.381 -19.703 -26.297 1 98.81 323 TYR A C 1
ATOM 2565 O O . TYR A 1 323 ? 4.438 -19.5 -25.688 1 98.81 323 TYR A O 1
ATOM 2573 N N . LEU A 1 324 ? 2.275 -18.984 -26.078 1 98.88 324 LEU A N 1
ATOM 2574 C CA . LEU A 1 324 ? 2.096 -18.188 -24.875 1 98.88 324 LEU A CA 1
ATOM 2575 C C . LEU A 1 324 ? 1.281 -18.953 -23.844 1 98.88 324 LEU A C 1
ATOM 2577 O O . LEU A 1 324 ? 0.192 -19.453 -24.141 1 98.88 324 LEU A O 1
ATOM 2581 N N . ILE A 1 325 ? 1.831 -19.047 -22.672 1 98.94 325 ILE A N 1
ATOM 2582 C CA . ILE A 1 325 ? 1.185 -19.797 -21.609 1 98.94 325 ILE A CA 1
ATOM 2583 C C . ILE A 1 325 ? 1.078 -18.922 -20.359 1 98.94 325 ILE A C 1
ATOM 2585 O O . ILE A 1 325 ? 2.018 -18.188 -20.016 1 98.94 325 ILE A O 1
ATOM 2589 N N . TYR A 1 326 ? -0.104 -18.906 -19.688 1 98.81 326 TYR A N 1
ATOM 2590 C CA . TYR A 1 326 ? -0.339 -18.188 -18.438 1 98.81 326 TYR A CA 1
ATOM 2591 C C . TYR A 1 326 ? -0.819 -19.141 -17.359 1 98.81 326 TYR A C 1
ATOM 2593 O O . TYR A 1 326 ? -1.78 -19.891 -17.547 1 98.81 326 TYR A O 1
ATOM 2601 N N . SER A 1 327 ? -0.132 -19.125 -16.219 1 98.81 327 SER A N 1
ATOM 2602 C CA . SER A 1 327 ? -0.578 -19.891 -15.062 1 98.81 327 SER A CA 1
ATOM 2603 C C . SER A 1 327 ? -0.061 -19.297 -13.758 1 98.81 327 SER A C 1
ATOM 2605 O O . SER A 1 327 ? 0.457 -18.188 -13.742 1 98.81 327 SER A O 1
ATOM 2607 N N . ALA A 1 328 ? -0.387 -20 -12.625 1 98.81 328 ALA A N 1
ATOM 2608 C CA . ALA A 1 328 ? 0.053 -19.609 -11.289 1 98.81 328 ALA A CA 1
ATOM 2609 C C . ALA A 1 328 ? 0.684 -20.781 -10.547 1 98.81 328 ALA A C 1
ATOM 2611 O O . ALA A 1 328 ? 0.397 -21.938 -10.852 1 98.81 328 ALA A O 1
ATOM 2612 N N . ASP A 1 329 ? 1.53 -20.422 -9.625 1 98.56 329 ASP A N 1
ATOM 2613 C CA . ASP A 1 329 ? 2.24 -21.5 -8.945 1 98.56 329 ASP A CA 1
ATOM 2614 C C . ASP A 1 329 ? 1.32 -22.25 -7.977 1 98.56 329 ASP A C 1
ATOM 2616 O O . ASP A 1 329 ? 1.528 -23.422 -7.688 1 98.56 329 ASP A O 1
ATOM 2620 N N . ASN A 1 330 ? 0.392 -21.578 -7.406 1 98.62 330 ASN A N 1
ATOM 2621 C CA . ASN A 1 330 ? -0.697 -22.188 -6.645 1 98.62 330 ASN A CA 1
ATOM 2622 C C . ASN A 1 330 ? -1.895 -21.25 -6.539 1 98.62 330 ASN A C 1
ATOM 2624 O O . ASN A 1 330 ? -1.81 -20.078 -6.926 1 98.62 330 ASN A O 1
ATOM 2628 N N . GLY A 1 331 ? -3.012 -21.891 -6.102 1 98.19 331 GLY A N 1
ATOM 2629 C CA . GLY A 1 331 ? -4.18 -21.078 -5.84 1 98.19 331 GLY A CA 1
ATOM 2630 C C . GLY A 1 331 ? -4.066 -20.266 -4.562 1 98.19 331 GLY A C 1
ATOM 2631 O O . GLY A 1 331 ? -2.988 -20.172 -3.975 1 98.19 331 GLY A O 1
ATOM 2632 N N . TYR A 1 332 ? -5.176 -19.656 -4.238 1 98.38 332 TYR A N 1
ATOM 2633 C CA . TYR A 1 332 ? -5.25 -18.766 -3.086 1 98.38 332 TYR A CA 1
ATOM 2634 C C . TYR A 1 332 ? -6.699 -18.5 -2.691 1 98.38 332 TYR A C 1
ATOM 2636 O O . TYR A 1 332 ? -7.562 -18.328 -3.555 1 98.38 332 TYR A O 1
ATOM 2644 N N . HIS A 1 333 ? -6.977 -18.547 -1.401 1 97.81 333 HIS A N 1
ATOM 2645 C CA . HIS A 1 333 ? -8.336 -18.25 -0.966 1 97.81 333 HIS A CA 1
ATOM 2646 C C . HIS A 1 333 ? -8.406 -16.891 -0.27 1 97.81 333 HIS A C 1
ATOM 2648 O O . HIS A 1 333 ? -7.465 -16.484 0.412 1 97.81 333 HIS A O 1
ATOM 2654 N N . VAL A 1 334 ? -9.469 -16.219 -0.471 1 97.88 334 VAL A N 1
ATOM 2655 C CA . VAL A 1 334 ? -9.836 -15.023 0.28 1 97.88 334 VAL A CA 1
ATOM 2656 C C . VAL A 1 334 ? -11.289 -15.141 0.75 1 97.88 334 VAL A C 1
ATOM 2658 O O . VAL A 1 334 ? -12.211 -15.094 -0.062 1 97.88 334 VAL A O 1
ATOM 2661 N N . GLY A 1 335 ? -11.5 -15.359 1.993 1 96.88 335 GLY A N 1
ATOM 2662 C CA . GLY A 1 335 ? -12.805 -15.242 2.631 1 96.88 335 GLY A CA 1
ATOM 2663 C C . GLY A 1 335 ? -13.656 -16.5 2.492 1 96.88 335 GLY A C 1
ATOM 2664 O O . GLY A 1 335 ? -14.812 -16.516 2.914 1 96.88 335 GLY A O 1
ATOM 2665 N N . ILE A 1 336 ? -13.156 -17.594 1.899 1 96.56 336 ILE A N 1
ATOM 2666 C CA . ILE A 1 336 ? -14.008 -18.781 1.719 1 96.56 336 ILE A CA 1
ATOM 2667 C C . ILE A 1 336 ? -14.141 -19.516 3.043 1 96.56 336 ILE A C 1
ATOM 2669 O O . ILE A 1 336 ? -13.219 -19.531 3.859 1 96.56 336 ILE A O 1
ATOM 2673 N N . HIS A 1 337 ? -15.305 -20.078 3.191 1 96.5 337 HIS A N 1
ATOM 2674 C CA . HIS A 1 337 ? -15.617 -20.75 4.445 1 96.5 337 HIS A CA 1
ATOM 2675 C C . HIS A 1 337 ? -15.367 -19.844 5.641 1 96.5 337 HIS A C 1
ATOM 2677 O O . HIS A 1 337 ? -15.969 -18.781 5.75 1 96.5 337 HIS A O 1
ATOM 2683 N N . ARG A 1 338 ? -14.477 -20.125 6.535 1 96.88 338 ARG A N 1
ATOM 2684 C CA . ARG A 1 338 ? -14.18 -19.234 7.656 1 96.88 338 ARG A CA 1
ATOM 2685 C C . ARG A 1 338 ? -12.703 -18.844 7.668 1 96.88 338 ARG A C 1
ATOM 2687 O O . ARG A 1 338 ? -12.188 -18.359 8.68 1 96.88 338 ARG A O 1
ATOM 2694 N N . PHE A 1 339 ? -12.125 -19.078 6.461 1 97.12 339 PHE A N 1
ATOM 2695 C CA . PHE A 1 339 ? -10.734 -18.672 6.297 1 97.12 339 PHE A CA 1
ATOM 2696 C C . PHE A 1 339 ? -10.648 -17.172 5.988 1 97.12 339 PHE A C 1
ATOM 2698 O O . PHE A 1 339 ? -11.57 -16.594 5.422 1 97.12 339 PHE A O 1
ATOM 2705 N N . GLY A 1 340 ? -9.508 -16.531 6.441 1 97.12 340 GLY A N 1
ATOM 2706 C CA . GLY A 1 340 ? -9.156 -15.234 5.91 1 97.12 340 GLY A CA 1
ATOM 2707 C C . GLY A 1 340 ? -8.594 -15.289 4.504 1 97.12 340 GLY A C 1
ATOM 2708 O O . GLY A 1 340 ? -9.328 -15.555 3.547 1 97.12 340 GLY A O 1
ATOM 2709 N N . ALA A 1 341 ? -7.258 -15.133 4.414 1 97.75 341 ALA A N 1
ATOM 2710 C CA . ALA A 1 341 ? -6.574 -15.242 3.129 1 97.75 341 ALA A CA 1
ATOM 2711 C C . ALA A 1 341 ? -5.324 -16.109 3.242 1 97.75 341 ALA A C 1
ATOM 2713 O O . ALA A 1 341 ? -4.605 -16.047 4.242 1 97.75 341 ALA A O 1
ATOM 2714 N N . GLY A 1 342 ? -5.207 -16.953 2.238 1 97.44 342 GLY A N 1
ATOM 2715 C CA . GLY A 1 342 ? -4.055 -17.844 2.266 1 97.44 342 GLY A CA 1
ATOM 2716 C C . GLY A 1 342 ? -4.176 -19 1.304 1 97.44 342 GLY A C 1
ATOM 2717 O O . GLY A 1 342 ? -4.801 -18.875 0.249 1 97.44 342 GLY A O 1
ATOM 2718 N N . LYS A 1 343 ? -3.416 -20.062 1.603 1 98 343 LYS A N 1
ATOM 2719 C CA . LYS A 1 343 ? -3.318 -21.281 0.804 1 98 343 LYS A CA 1
ATOM 2720 C C . LYS A 1 343 ? -3.098 -22.5 1.689 1 98 343 LYS A C 1
ATOM 2722 O O . LYS A 1 343 ? -3.348 -22.453 2.896 1 98 343 LYS A O 1
ATOM 2727 N N . THR A 1 344 ? -2.822 -23.656 1.178 1 98.25 344 THR A N 1
ATOM 2728 C CA . THR A 1 344 ? -2.377 -24.875 1.828 1 98.25 344 THR A CA 1
ATOM 2729 C C . THR A 1 344 ? -3.566 -25.781 2.172 1 98.25 344 THR A C 1
ATOM 2731 O O . THR A 1 344 ? -3.424 -26.75 2.914 1 98.25 344 THR A O 1
ATOM 2734 N N . THR A 1 345 ? -4.809 -25.469 1.696 1 98.31 345 THR A N 1
ATOM 2735 C CA . THR A 1 345 ? -5.949 -26.328 1.959 1 98.31 345 THR A CA 1
ATOM 2736 C C . THR A 1 345 ? -6.262 -27.203 0.742 1 98.31 345 THR A C 1
ATOM 2738 O O . THR A 1 345 ? -5.723 -26.969 -0.342 1 98.31 345 THR A O 1
ATOM 2741 N N . ALA A 1 346 ? -7.121 -28.188 0.921 1 98.44 346 ALA A N 1
ATOM 2742 C CA . ALA A 1 346 ? -7.508 -29.094 -0.157 1 98.44 346 ALA A CA 1
ATOM 2743 C C . ALA A 1 346 ? -8.664 -28.516 -0.967 1 98.44 346 ALA A C 1
ATOM 2745 O O . ALA A 1 346 ? -9.125 -29.141 -1.93 1 98.44 346 ALA A O 1
ATOM 2746 N N . TYR A 1 347 ? -9.133 -27.297 -0.63 1 98.06 347 TYR A N 1
ATOM 2747 C CA . TYR A 1 347 ? -10.281 -26.719 -1.312 1 98.06 347 TYR A CA 1
ATOM 2748 C C . TYR A 1 347 ? -9.875 -26.141 -2.664 1 98.06 347 TYR A C 1
ATOM 2750 O O . TYR A 1 347 ? -8.711 -25.797 -2.879 1 98.06 347 TYR A O 1
ATOM 2758 N N . ASP A 1 348 ? -10.828 -26.031 -3.502 1 96.88 348 ASP A N 1
ATOM 2759 C CA . ASP A 1 348 ? -10.586 -25.766 -4.918 1 96.88 348 ASP A CA 1
ATOM 2760 C C . ASP A 1 348 ? -9.898 -24.406 -5.113 1 96.88 348 ASP A C 1
ATOM 2762 O O . ASP A 1 348 ? -9.094 -24.25 -6.035 1 96.88 348 ASP A O 1
ATOM 2766 N N . GLU A 1 349 ? -10.188 -23.453 -4.258 1 97.12 349 GLU A N 1
ATOM 2767 C CA . GLU A 1 349 ? -9.578 -22.141 -4.43 1 97.12 349 GLU A CA 1
ATOM 2768 C C . GLU A 1 349 ? -8.062 -22.219 -4.309 1 97.12 349 GLU A C 1
ATOM 2770 O O . GLU A 1 349 ? -7.344 -21.422 -4.93 1 97.12 349 GLU A O 1
ATOM 2775 N N . ASP A 1 350 ? -7.574 -23.188 -3.551 1 98.25 350 ASP A N 1
ATOM 2776 C CA . ASP A 1 350 ? -6.133 -23.328 -3.348 1 98.25 350 ASP A CA 1
ATOM 2777 C C . ASP A 1 350 ? -5.52 -24.25 -4.391 1 98.25 350 ASP A C 1
ATOM 2779 O O . ASP A 1 350 ? -4.309 -24.203 -4.637 1 98.25 350 ASP A O 1
ATOM 2783 N N . LEU A 1 351 ? -6.32 -25.094 -5.07 1 98.31 351 LEU A N 1
ATOM 2784 C CA . LEU A 1 351 ? -5.797 -26.109 -5.98 1 98.31 351 LEU A CA 1
ATOM 2785 C C . LEU A 1 351 ? -5.98 -25.688 -7.434 1 98.31 351 LEU A C 1
ATOM 2787 O O . LEU A 1 351 ? -5.18 -26.047 -8.297 1 98.31 351 LEU A O 1
ATOM 2791 N N . ARG A 1 352 ? -7.055 -25 -7.738 1 97.44 352 ARG A N 1
ATOM 2792 C CA . ARG A 1 352 ? -7.355 -24.609 -9.117 1 97.44 352 ARG A CA 1
ATOM 2793 C C . ARG A 1 352 ? -6.648 -23.312 -9.492 1 97.44 352 ARG A C 1
ATOM 2795 O O . ARG A 1 352 ? -6.781 -22.297 -8.797 1 97.44 352 ARG A O 1
ATOM 2802 N N . VAL A 1 353 ? -5.887 -23.359 -10.531 1 98.31 353 VAL A N 1
ATOM 2803 C CA . VAL A 1 353 ? -5.18 -22.172 -11.016 1 98.31 353 VAL A CA 1
ATOM 2804 C C . VAL A 1 353 ? -5.535 -21.922 -12.477 1 98.31 353 VAL A C 1
ATOM 2806 O O . VAL A 1 353 ? -6.02 -22.828 -13.172 1 98.31 353 VAL A O 1
ATOM 2809 N N . PRO A 1 354 ? -5.375 -20.688 -12.945 1 97.88 354 PRO A N 1
ATOM 2810 C CA . PRO A 1 354 ? -5.547 -20.438 -14.383 1 97.88 354 PRO A CA 1
ATOM 2811 C C . PRO A 1 354 ? -4.523 -21.188 -15.234 1 97.88 354 PRO A C 1
ATOM 2813 O O . PRO A 1 354 ? -3.365 -21.328 -14.836 1 97.88 354 PRO A O 1
ATOM 2816 N N . PHE A 1 355 ? -4.98 -21.641 -16.297 1 98.38 355 PHE A N 1
ATOM 2817 C CA . PHE A 1 355 ? -4.102 -22.125 -17.359 1 98.38 355 PHE A CA 1
ATOM 2818 C C . PHE A 1 355 ? -4.633 -21.734 -18.719 1 98.38 355 PHE A C 1
ATOM 2820 O O . PHE A 1 355 ? -5.668 -22.25 -19.172 1 98.38 355 PHE A O 1
ATOM 2827 N N . LEU A 1 356 ? -4.016 -20.812 -19.312 1 98.38 356 LEU A N 1
ATOM 2828 C CA . LEU A 1 356 ? -4.32 -20.344 -20.656 1 98.38 356 LEU A CA 1
ATOM 2829 C C . LEU A 1 356 ? -3.152 -20.594 -21.609 1 98.38 356 LEU A C 1
ATOM 2831 O O . LEU A 1 356 ? -1.991 -20.469 -21.219 1 98.38 356 LEU A O 1
ATOM 2835 N N . ILE A 1 357 ? -3.5 -20.953 -22.875 1 98.62 357 ILE A N 1
ATOM 2836 C CA . ILE A 1 357 ? -2.449 -21.219 -23.844 1 98.62 357 ILE A CA 1
ATOM 2837 C C . ILE A 1 357 ? -2.922 -20.828 -25.234 1 98.62 357 ILE A C 1
ATOM 2839 O O . ILE A 1 357 ? -4.086 -21.031 -25.594 1 98.62 357 ILE A O 1
ATOM 2843 N N . ARG A 1 358 ? -2.094 -20.25 -25.984 1 98.06 358 ARG A N 1
ATOM 2844 C CA . ARG A 1 358 ? -2.242 -20.047 -27.422 1 98.06 358 ARG A CA 1
ATOM 2845 C C . ARG A 1 358 ? -0.966 -20.406 -28.172 1 98.06 358 ARG A C 1
ATOM 2847 O O . ARG A 1 358 ? 0.13 -20.344 -27.609 1 98.06 358 ARG A O 1
ATOM 2854 N N . GLY A 1 359 ? -1.008 -20.781 -29.344 1 97.81 359 GLY A N 1
ATOM 2855 C CA . GLY A 1 359 ? 0.147 -21.125 -30.156 1 97.81 359 GLY A CA 1
ATOM 2856 C C . GLY A 1 359 ? -0.204 -21.984 -31.359 1 97.81 359 GLY A C 1
ATOM 2857 O O . GLY A 1 359 ? -1.38 -22.25 -31.609 1 97.81 359 GLY A O 1
ATOM 2858 N N . PRO A 1 360 ? 0.83 -22.438 -32.094 1 96.94 360 PRO A N 1
ATOM 2859 C CA . PRO A 1 360 ? 0.59 -23.266 -33.281 1 96.94 360 PRO A CA 1
ATOM 2860 C C . PRO A 1 360 ? -0.222 -24.531 -32.969 1 96.94 360 PRO A C 1
ATOM 2862 O O . PRO A 1 360 ? 0.058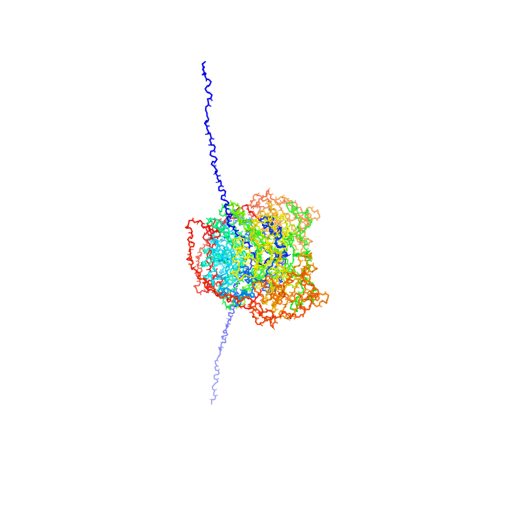 -25.203 -31.969 1 96.94 360 PRO A O 1
ATOM 2865 N N . GLY A 1 361 ? -1.223 -24.688 -33.75 1 96.5 361 GLY A N 1
ATOM 2866 C CA . GLY A 1 361 ? -1.986 -25.922 -33.625 1 96.5 361 GLY A CA 1
ATOM 2867 C C . GLY A 1 361 ? -3.17 -25.812 -32.688 1 96.5 361 GLY A C 1
ATOM 2868 O O . GLY A 1 361 ? -3.992 -26.734 -32.625 1 96.5 361 GLY A O 1
ATOM 2869 N N . ILE A 1 362 ? -3.344 -24.75 -31.984 1 97.25 362 ILE A N 1
ATOM 2870 C CA . ILE A 1 362 ? -4.438 -24.562 -31.031 1 97.25 362 ILE A CA 1
ATOM 2871 C C . ILE A 1 362 ? -5.508 -23.672 -31.641 1 97.25 362 ILE A C 1
ATOM 2873 O O . ILE A 1 362 ? -5.219 -22.547 -32.062 1 97.25 362 ILE A O 1
ATOM 2877 N N . LYS A 1 363 ? -6.707 -24.125 -31.672 1 96.44 363 LYS A N 1
ATOM 2878 C CA . LYS A 1 363 ? -7.828 -23.359 -32.219 1 96.44 363 LYS A CA 1
ATOM 2879 C C . LYS A 1 363 ? -8.227 -22.219 -31.297 1 96.44 363 LYS A C 1
ATOM 2881 O O . LYS A 1 363 ? -8.398 -22.438 -30.094 1 96.44 363 LYS A O 1
ATOM 2886 N N . ALA A 1 364 ? -8.344 -21.062 -31.844 1 94.88 364 ALA A N 1
ATOM 2887 C CA . ALA A 1 364 ? -8.805 -19.906 -31.062 1 94.88 364 ALA A CA 1
ATOM 2888 C C . ALA A 1 364 ? -10.219 -20.141 -30.531 1 94.88 364 ALA A C 1
ATOM 2890 O O . ALA A 1 364 ? -11.109 -20.562 -31.281 1 94.88 364 ALA A O 1
ATOM 2891 N N . SER A 1 365 ? -10.367 -19.859 -29.266 1 92 365 SER A N 1
ATOM 2892 C CA . SER A 1 365 ? -11.695 -20.031 -28.672 1 92 365 SER A CA 1
ATOM 2893 C C . SER A 1 365 ? -12.609 -18.859 -29.016 1 92 365 SER A C 1
ATOM 2895 O O . SER A 1 365 ? -13.82 -19.031 -29.141 1 92 365 SER A O 1
ATOM 2897 N N . LYS A 1 366 ? -12.055 -17.703 -29.141 1 91.44 366 LYS A N 1
ATOM 2898 C CA . LYS A 1 366 ? -12.828 -16.484 -29.328 1 91.44 366 LYS A CA 1
ATOM 2899 C C . LYS A 1 366 ? -13.922 -16.344 -28.281 1 91.44 366 LYS A C 1
ATOM 2901 O O . LYS A 1 366 ? -15.055 -15.984 -28.609 1 91.44 366 LYS A O 1
ATOM 2906 N N . SER A 1 367 ? -13.555 -16.781 -27.062 1 86.44 367 SER A N 1
ATOM 2907 C CA . SER A 1 367 ? -14.516 -16.812 -25.969 1 86.44 367 SER A CA 1
ATOM 2908 C C . SER A 1 367 ? -13.906 -16.234 -24.688 1 86.44 367 SER A C 1
ATOM 2910 O O . SER A 1 367 ? -12.695 -16.297 -24.484 1 86.44 367 SER A O 1
ATOM 2912 N N . THR A 1 368 ? -14.844 -15.695 -23.891 1 81.38 368 THR A N 1
ATOM 2913 C CA . THR A 1 368 ? -14.414 -15.211 -22.578 1 81.38 368 THR A CA 1
ATOM 2914 C C . THR A 1 368 ? -14.516 -16.312 -21.531 1 81.38 368 THR A C 1
ATOM 2916 O O . THR A 1 368 ? -14.156 -16.109 -20.375 1 81.38 368 THR A O 1
ATOM 2919 N N . GLN A 1 369 ? -14.953 -17.422 -22 1 82.38 369 GLN A N 1
ATOM 2920 C CA . GLN A 1 369 ? -15.086 -18.562 -21.109 1 82.38 369 GLN A CA 1
ATOM 2921 C C . GLN A 1 369 ? -14.094 -19.672 -21.469 1 82.38 369 GLN A C 1
ATOM 2923 O O . GLN A 1 369 ? -13.656 -19.766 -22.609 1 82.38 369 GLN A O 1
ATOM 2928 N N . PRO A 1 370 ? -13.758 -20.469 -20.453 1 83.19 370 PRO A N 1
ATOM 2929 C CA . PRO A 1 370 ? -12.891 -21.594 -20.797 1 83.19 370 PRO A CA 1
ATOM 2930 C C . PRO A 1 370 ? -13.5 -22.516 -21.859 1 83.19 370 PRO A C 1
ATOM 2932 O O . PRO A 1 370 ? -14.688 -22.828 -21.797 1 83.19 370 PRO A O 1
ATOM 2935 N N . ALA A 1 371 ? -12.633 -22.969 -22.781 1 84.44 371 ALA A N 1
ATOM 2936 C CA . ALA A 1 371 ? -13.133 -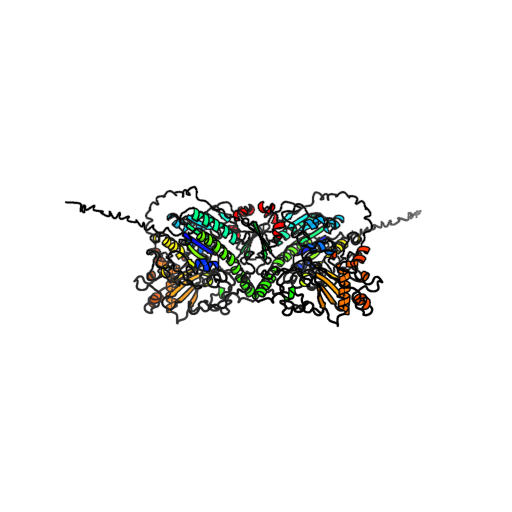23.703 -23.953 1 84.44 371 ALA A CA 1
ATOM 2937 C C . ALA A 1 371 ? -12.57 -25.109 -24 1 84.44 371 ALA A C 1
ATOM 2939 O O . ALA A 1 371 ? -12.703 -25.797 -25.016 1 84.44 371 ALA A O 1
ATOM 2940 N N . ASN A 1 372 ? -11.859 -25.5 -23.016 1 90.25 372 ASN A N 1
ATOM 2941 C CA . ASN A 1 372 ? -11.289 -26.828 -22.891 1 90.25 372 ASN A CA 1
ATOM 2942 C C . ASN A 1 372 ? -11.523 -27.406 -21.5 1 90.25 372 ASN A C 1
ATOM 2944 O O . ASN A 1 372 ? -11.094 -26.828 -20.5 1 90.25 372 ASN A O 1
ATOM 2948 N N . SER A 1 373 ? -12.156 -28.578 -21.422 1 92.44 373 SER A N 1
ATOM 2949 C CA . SER A 1 373 ? -12.57 -29.094 -20.125 1 92.44 373 SER A CA 1
ATOM 2950 C C . SER A 1 373 ? -11.688 -30.266 -19.688 1 92.44 373 SER A C 1
ATOM 2952 O O . SER A 1 373 ? -11.938 -30.891 -18.656 1 92.44 373 SER A O 1
ATOM 2954 N N . LYS A 1 374 ? -10.648 -30.609 -20.547 1 95.06 374 LYS A N 1
ATOM 2955 C CA . LYS A 1 374 ? -9.742 -31.688 -20.172 1 95.06 374 LYS A CA 1
ATOM 2956 C C . LYS A 1 374 ? -8.977 -31.359 -18.891 1 95.06 374 LYS A C 1
ATOM 2958 O O . LYS A 1 374 ? -8.547 -30.234 -18.703 1 95.06 374 LYS A O 1
ATOM 2963 N N . VAL A 1 375 ? -8.836 -32.375 -18.047 1 96.5 375 VAL A N 1
ATOM 2964 C CA . VAL A 1 375 ? -8.117 -32.188 -16.781 1 96.5 375 VAL A CA 1
ATOM 2965 C C . VAL A 1 375 ? -6.625 -32.031 -17.062 1 96.5 375 VAL A C 1
ATOM 2967 O O . VAL A 1 375 ? -6.055 -32.781 -17.859 1 96.5 375 VAL A O 1
ATOM 2970 N N . GLY A 1 376 ? -6.039 -31.047 -16.5 1 97.88 376 GLY A N 1
ATOM 2971 C CA . GLY A 1 376 ? -4.598 -30.828 -16.516 1 97.88 376 GLY A CA 1
ATOM 2972 C C . GLY A 1 376 ? -4.031 -30.5 -15.156 1 97.88 376 GLY A C 1
ATOM 2973 O O . GLY A 1 376 ? -4.715 -29.906 -14.32 1 97.88 376 GLY A O 1
ATOM 2974 N N . LEU A 1 377 ? -2.814 -30.938 -14.945 1 98.56 377 LEU A N 1
ATOM 2975 C CA . LEU A 1 377 ? -2.105 -30.703 -13.688 1 98.56 377 LEU A CA 1
ATOM 2976 C C . LEU A 1 377 ? -0.77 -30.016 -13.938 1 98.56 377 LEU A C 1
ATOM 2978 O O . LEU A 1 377 ? -0.246 -30.047 -15.055 1 98.56 377 LEU A O 1
ATOM 2982 N N . HIS A 1 378 ? -0.214 -29.422 -12.883 1 98.5 378 HIS A N 1
ATOM 2983 C CA . HIS A 1 378 ? 1.128 -28.844 -12.969 1 98.5 378 HIS A CA 1
ATOM 2984 C C . HIS A 1 378 ? 2.145 -29.906 -13.391 1 98.5 378 HIS A C 1
ATOM 2986 O O . HIS A 1 378 ? 3.096 -29.609 -14.117 1 98.5 378 HIS A O 1
ATOM 2992 N N . VAL A 1 379 ? 1.986 -31.172 -13.016 1 98.56 379 VAL A N 1
ATOM 2993 C CA . VAL A 1 379 ? 2.941 -32.219 -13.359 1 98.56 379 VAL A CA 1
ATOM 2994 C C . VAL A 1 379 ? 2.857 -32.531 -14.852 1 98.56 379 VAL A C 1
ATOM 2996 O O . VAL A 1 379 ? 3.738 -33.188 -15.406 1 98.56 379 VAL A O 1
ATOM 2999 N N . ASP A 1 380 ? 1.84 -32.094 -15.523 1 98.62 380 ASP A N 1
ATOM 3000 C CA . ASP A 1 380 ? 1.639 -32.312 -16.953 1 98.62 380 ASP A CA 1
ATOM 3001 C C . ASP A 1 380 ? 2.369 -31.281 -17.797 1 98.62 380 ASP A C 1
ATOM 3003 O O . ASP A 1 380 ? 2.494 -31.438 -19.016 1 98.62 380 ASP A O 1
ATOM 3007 N N . PHE A 1 381 ? 2.842 -30.219 -17.172 1 98.69 381 PHE A N 1
ATOM 3008 C CA . PHE A 1 381 ? 3.426 -29.094 -17.891 1 98.69 381 PHE A CA 1
ATOM 3009 C C . PHE A 1 381 ? 4.68 -29.516 -18.641 1 98.69 381 PHE A C 1
ATOM 3011 O O . PHE A 1 381 ? 4.785 -29.312 -19.859 1 98.69 381 PHE A O 1
ATOM 3018 N N . ALA A 1 382 ? 5.645 -30.172 -17.969 1 98.56 382 ALA A N 1
ATOM 3019 C CA . ALA A 1 382 ? 6.922 -30.547 -18.578 1 98.56 382 ALA A CA 1
ATOM 3020 C C . ALA A 1 382 ? 6.715 -31.5 -19.75 1 98.56 382 ALA A C 1
ATOM 3022 O O . ALA A 1 382 ? 7.219 -31.266 -20.844 1 98.56 382 ALA A O 1
ATOM 3023 N N . PRO A 1 383 ? 5.914 -32.562 -19.578 1 98 383 PRO A N 1
ATOM 3024 C CA . PRO A 1 383 ? 5.715 -33.469 -20.734 1 98 383 PRO A CA 1
ATOM 3025 C C . PRO A 1 383 ? 4.984 -32.781 -21.875 1 98 383 PRO A C 1
ATOM 3027 O O . PRO A 1 383 ? 5.199 -33.125 -23.047 1 98 383 PRO A O 1
ATOM 3030 N N . THR A 1 384 ? 4.109 -31.781 -21.547 1 98.5 384 THR A N 1
ATOM 3031 C CA . THR A 1 384 ? 3.439 -31.031 -22.594 1 98.5 384 THR A CA 1
ATOM 3032 C C . THR A 1 384 ? 4.449 -30.219 -23.406 1 98.5 384 THR A C 1
ATOM 3034 O O . THR A 1 384 ? 4.465 -30.281 -24.641 1 98.5 384 THR A O 1
ATOM 3037 N N . ILE A 1 385 ? 5.324 -29.453 -22.734 1 98.62 385 ILE A N 1
ATOM 3038 C CA . ILE A 1 385 ? 6.309 -28.609 -23.391 1 98.62 385 ILE A CA 1
ATOM 3039 C C . ILE A 1 385 ? 7.266 -29.469 -24.219 1 98.62 385 ILE A C 1
ATOM 3041 O O . ILE A 1 385 ? 7.566 -29.141 -25.375 1 98.62 385 ILE A O 1
ATOM 3045 N N . LEU A 1 386 ? 7.742 -30.594 -23.688 1 97.81 386 LEU A N 1
ATOM 3046 C CA . LEU A 1 386 ? 8.664 -31.484 -24.375 1 97.81 386 LEU A CA 1
ATOM 3047 C C . LEU A 1 386 ? 8.016 -32.062 -25.625 1 97.81 386 LEU A C 1
ATOM 3049 O O . LEU A 1 386 ? 8.656 -32.156 -26.672 1 97.81 386 LEU A O 1
ATOM 3053 N N . THR A 1 387 ? 6.766 -32.438 -25.5 1 97.44 387 THR A N 1
ATOM 3054 C CA . THR A 1 387 ? 6.055 -33 -26.641 1 97.44 387 THR A CA 1
ATOM 3055 C C . THR A 1 387 ? 5.918 -31.953 -27.75 1 97.44 387 THR A C 1
ATOM 3057 O O . THR A 1 387 ? 6.16 -32.25 -28.922 1 97.44 387 THR A O 1
ATOM 3060 N N . LEU A 1 388 ? 5.559 -30.75 -27.391 1 97.56 388 LEU A N 1
ATOM 3061 C CA . LEU A 1 388 ? 5.406 -29.672 -28.359 1 97.56 388 LEU A CA 1
ATOM 3062 C C . LEU A 1 388 ? 6.75 -29.297 -28.969 1 97.56 388 LEU A C 1
ATOM 3064 O O . LEU A 1 388 ? 6.812 -28.828 -30.109 1 97.56 388 LEU A O 1
ATOM 3068 N N . ALA A 1 389 ? 7.824 -29.531 -28.219 1 97 389 ALA A N 1
ATOM 3069 C CA . ALA A 1 389 ? 9.172 -29.234 -28.688 1 97 389 ALA A CA 1
ATOM 3070 C C . ALA A 1 389 ? 9.711 -30.359 -29.578 1 97 389 ALA A C 1
ATOM 3072 O O . ALA A 1 389 ? 10.844 -30.281 -30.047 1 97 389 ALA A O 1
ATOM 3073 N N . GLY A 1 390 ? 8.953 -31.422 -29.734 1 94.12 390 GLY A N 1
ATOM 3074 C CA . GLY A 1 390 ? 9.32 -32.5 -30.641 1 94.12 390 GLY A CA 1
ATOM 3075 C C . GLY A 1 390 ? 9.953 -33.688 -29.938 1 94.12 390 GLY A C 1
ATOM 3076 O O . GLY A 1 390 ? 10.477 -34.594 -30.578 1 94.12 390 GLY A O 1
ATOM 3077 N N . ALA A 1 391 ? 9.836 -33.688 -28.641 1 93.5 391 ALA A N 1
ATOM 3078 C CA . ALA A 1 391 ? 10.508 -34.75 -27.891 1 93.5 391 ALA A CA 1
ATOM 3079 C C . ALA A 1 391 ? 9.492 -35.656 -27.203 1 93.5 391 ALA A C 1
ATOM 3081 O O . ALA A 1 391 ? 9.75 -36.156 -26.109 1 93.5 391 ALA A O 1
ATOM 3082 N N . GLY A 1 392 ? 8.336 -35.812 -27.734 1 89 392 GLY A N 1
ATOM 3083 C CA . GLY A 1 392 ? 7.305 -36.656 -27.172 1 89 392 GLY A CA 1
ATOM 3084 C C . GLY A 1 392 ? 7.746 -38.094 -27 1 89 392 GLY A C 1
ATOM 3085 O O . GLY A 1 392 ? 7.293 -38.812 -26.094 1 89 392 GLY A O 1
ATOM 3086 N N . GLY A 1 393 ? 8.609 -38.531 -27.812 1 85.31 393 GLY A N 1
ATOM 3087 C CA . GLY A 1 393 ? 9.094 -39.906 -27.781 1 85.31 393 GLY A CA 1
ATOM 3088 C C . GLY A 1 393 ? 10.133 -40.156 -26.703 1 85.31 393 GLY A C 1
ATOM 3089 O O . GLY A 1 393 ? 10.508 -41.281 -26.422 1 85.31 393 GLY A O 1
ATOM 3090 N N . GLN A 1 394 ? 10.539 -39.125 -26 1 85.69 394 GLN A N 1
ATOM 3091 C CA . GLN A 1 394 ? 11.625 -39.219 -25.016 1 85.69 394 GLN A CA 1
ATOM 3092 C C . GLN A 1 394 ? 11.102 -39.062 -23.594 1 85.69 394 GLN A C 1
ATOM 3094 O O . GLN A 1 394 ? 11.883 -38.969 -22.656 1 85.69 394 GLN A O 1
ATOM 3099 N N . LEU A 1 395 ? 9.852 -39.125 -23.406 1 90.38 395 LEU A N 1
ATOM 3100 C CA . LEU A 1 395 ? 9.266 -38.844 -22.094 1 90.38 395 LEU A CA 1
ATOM 3101 C C . LEU A 1 395 ? 9.57 -40 -21.125 1 90.38 395 LEU A C 1
ATOM 3103 O O . LEU A 1 395 ? 9.711 -39.781 -19.922 1 90.38 395 LEU A O 1
ATOM 3107 N N . GLY A 1 396 ? 9.625 -41.188 -21.609 1 87.19 396 GLY A N 1
ATOM 3108 C CA . GLY A 1 396 ? 9.797 -42.375 -20.781 1 87.19 396 GLY A CA 1
ATOM 3109 C C . GLY A 1 396 ? 11.102 -42.344 -20 1 87.19 396 GLY A C 1
ATOM 3110 O O . GLY A 1 396 ? 11.195 -42.969 -18.938 1 87.19 396 GLY A O 1
ATOM 3111 N N . GLU A 1 397 ? 12.016 -41.625 -20.391 1 85.5 397 GLU A N 1
ATOM 3112 C CA . GLU A 1 397 ? 13.352 -41.594 -19.781 1 85.5 397 GLU A CA 1
ATOM 3113 C C . GLU A 1 397 ? 13.438 -40.562 -18.672 1 85.5 397 GLU A C 1
ATOM 3115 O O . GLU A 1 397 ? 14.445 -40.5 -17.969 1 85.5 397 GLU A O 1
ATOM 3120 N N . LYS A 1 398 ? 12.398 -39.844 -18.453 1 90.31 398 LYS A N 1
ATOM 3121 C CA . LYS A 1 398 ? 12.508 -38.688 -17.578 1 90.31 398 LYS A CA 1
ATOM 3122 C C . LYS A 1 398 ? 11.766 -38.906 -16.266 1 90.31 398 LYS A C 1
ATOM 3124 O O . LYS A 1 398 ? 11.68 -38 -15.438 1 90.31 398 LYS A O 1
ATOM 3129 N N . ALA A 1 399 ? 11.211 -40.125 -16 1 91.88 399 ALA A N 1
ATOM 3130 C CA . ALA A 1 399 ? 10.523 -40.5 -14.758 1 91.88 399 ALA A CA 1
ATOM 3131 C C . ALA A 1 399 ? 9.391 -39.5 -14.461 1 91.88 399 ALA A C 1
ATOM 3133 O O . ALA A 1 399 ? 9.25 -39.031 -13.328 1 91.88 399 ALA A O 1
ATOM 3134 N N . LEU A 1 400 ? 8.633 -39.125 -15.477 1 96.69 400 LEU A N 1
ATOM 3135 C CA . LEU A 1 400 ? 7.539 -38.188 -15.352 1 96.69 400 LEU A CA 1
ATOM 3136 C C . LEU A 1 400 ? 6.301 -38.844 -14.766 1 96.69 400 LEU A C 1
ATOM 3138 O O . LEU A 1 400 ? 5.992 -40 -15.109 1 96.69 400 LEU A O 1
ATOM 3142 N N . ASP A 1 401 ? 5.648 -38.188 -13.844 1 97.62 401 ASP A N 1
ATOM 3143 C CA . ASP A 1 401 ? 4.344 -38.594 -13.336 1 97.62 401 ASP A CA 1
ATOM 3144 C C . ASP A 1 401 ? 3.217 -38.031 -14.203 1 97.62 401 ASP A C 1
ATOM 3146 O O . ASP A 1 401 ? 2.113 -38.594 -14.219 1 97.62 401 ASP A O 1
ATOM 3150 N N . GLY A 1 402 ? 3.48 -36.906 -14.891 1 97.5 402 GLY A N 1
ATOM 3151 C CA . GLY A 1 402 ? 2.475 -36.25 -15.695 1 97.5 402 GLY A CA 1
ATOM 3152 C C . GLY A 1 402 ? 2.395 -36.781 -17.109 1 97.5 402 GLY A C 1
ATOM 3153 O O . GLY A 1 402 ? 3.162 -37.656 -17.484 1 97.5 402 GLY A O 1
ATOM 3154 N N . THR A 1 403 ? 1.461 -36.344 -17.844 1 96.75 403 THR A N 1
ATOM 3155 C CA . THR A 1 403 ? 1.21 -36.656 -19.25 1 96.75 403 THR A CA 1
ATOM 3156 C C . THR A 1 403 ? 0.889 -35.406 -20.047 1 96.75 403 THR A C 1
ATOM 3158 O O . THR A 1 403 ? 0.512 -34.375 -19.484 1 96.75 403 THR A O 1
ATOM 3161 N N . PRO A 1 404 ? 1.13 -35.375 -21.344 1 97.81 404 PRO A N 1
ATOM 3162 C CA . PRO A 1 404 ? 0.81 -34.188 -22.125 1 97.81 404 PRO A CA 1
ATOM 3163 C C . PRO A 1 404 ? -0.64 -33.75 -21.953 1 97.81 404 PRO A C 1
ATOM 3165 O O . PRO A 1 404 ? -1.549 -34.562 -21.938 1 97.81 404 PRO A O 1
ATOM 3168 N N . LEU A 1 405 ? -0.916 -32.469 -21.859 1 98.12 405 LEU A N 1
ATOM 3169 C CA . LEU A 1 405 ? -2.219 -31.844 -21.609 1 98.12 405 LEU A CA 1
ATOM 3170 C C . LEU A 1 405 ? -3.182 -32.156 -22.766 1 98.12 405 LEU A C 1
ATOM 3172 O O . LEU A 1 405 ? -2.754 -32.406 -23.891 1 98.12 405 LEU A O 1
ATOM 3176 N N . GLY A 1 406 ? -4.492 -32.125 -22.453 1 97.12 406 GLY A N 1
ATOM 3177 C CA . GLY A 1 406 ? -5.527 -32.406 -23.422 1 97.12 406 GLY A CA 1
ATOM 3178 C C . GLY A 1 406 ? -5.777 -31.281 -24.391 1 97.12 406 GLY A C 1
ATOM 3179 O O . GLY A 1 406 ? -6.93 -30.984 -24.734 1 97.12 406 GLY A O 1
ATOM 3180 N N . ILE A 1 407 ? -4.723 -30.609 -24.891 1 97 407 ILE A N 1
ATOM 3181 C CA . ILE A 1 407 ? -4.926 -29.5 -25.812 1 97 407 ILE A CA 1
ATOM 3182 C C . ILE A 1 407 ? -5.359 -30.016 -27.172 1 97 407 ILE A C 1
ATOM 3184 O O . ILE A 1 407 ? -5.828 -29.25 -28.031 1 97 407 ILE A O 1
ATOM 3188 N N . TYR A 1 408 ? -5.25 -31.359 -27.438 1 96.19 408 TYR A N 1
ATOM 3189 C CA . TYR A 1 408 ? -5.707 -32 -28.672 1 96.19 408 TYR A CA 1
ATOM 3190 C C . TYR A 1 408 ? -7.203 -31.781 -28.875 1 96.19 408 TYR A C 1
ATOM 3192 O O . TYR A 1 408 ? -7.699 -31.828 -30 1 96.19 408 TYR A O 1
ATOM 3200 N N . ALA A 1 409 ? -7.883 -31.547 -27.766 1 95.44 409 ALA A N 1
ATOM 3201 C CA . ALA A 1 409 ? -9.32 -31.312 -27.844 1 95.44 409 ALA A CA 1
ATOM 3202 C C . ALA A 1 409 ? -9.609 -29.953 -28.5 1 95.44 409 ALA A C 1
ATOM 3204 O O . ALA A 1 409 ? -10.742 -29.688 -28.906 1 95.44 409 ALA A O 1
ATOM 3205 N N . SER A 1 410 ? -8.617 -29.141 -28.656 1 96.62 410 SER A N 1
ATOM 3206 C CA . SER A 1 410 ? -8.727 -27.812 -29.266 1 96.62 410 SER A CA 1
ATOM 3207 C C . SER A 1 410 ? -7.789 -27.688 -30.469 1 96.62 410 SER A C 1
ATOM 3209 O O . SER A 1 410 ? -7.262 -26.609 -30.734 1 96.62 410 SER A O 1
ATOM 3211 N N . ASP A 1 411 ? -7.508 -28.781 -31.078 1 96.19 411 ASP A N 1
ATOM 3212 C CA . ASP A 1 411 ? -6.648 -28.828 -32.25 1 96.19 411 ASP A CA 1
ATOM 3213 C C . ASP A 1 411 ? -7.281 -28.094 -33.438 1 96.19 411 ASP A C 1
ATOM 3215 O O . ASP A 1 411 ? -8.445 -28.328 -33.781 1 96.19 411 ASP A O 1
ATOM 3219 N N . ASP A 1 412 ? -6.562 -27.219 -34.062 1 95.31 412 ASP A N 1
ATOM 3220 C CA . ASP A 1 412 ? -7.074 -26.5 -35.219 1 95.31 412 ASP A CA 1
ATOM 3221 C C . ASP A 1 412 ? -6.797 -27.281 -36.5 1 95.31 412 ASP A C 1
ATOM 3223 O O . ASP A 1 412 ? -7.008 -26.781 -37.594 1 95.31 412 ASP A O 1
ATOM 3227 N N . GLY A 1 413 ? -6.219 -28.406 -36.344 1 95.12 413 GLY A N 1
ATOM 3228 C CA . GLY A 1 413 ? -5.875 -29.266 -37.469 1 95.12 413 GLY A CA 1
ATOM 3229 C C . GLY A 1 413 ? -4.383 -29.328 -37.75 1 95.12 413 GLY A C 1
ATOM 3230 O O . GLY A 1 413 ? -3.916 -30.203 -38.5 1 95.12 413 GLY A O 1
ATOM 3231 N N . SER A 1 414 ? -3.689 -28.484 -37.062 1 94.06 414 SER A N 1
ATOM 3232 C CA . SER A 1 414 ? -2.27 -28.406 -37.375 1 94.06 414 SER A CA 1
ATOM 3233 C C . SER A 1 414 ? -1.407 -28.828 -36.188 1 94.06 414 SER A C 1
ATOM 3235 O O . SER A 1 414 ? -0.178 -28.781 -36.281 1 94.06 414 SER A O 1
ATOM 3237 N N . LEU A 1 415 ? -2.045 -29.266 -35.094 1 94.94 415 LEU A N 1
ATOM 3238 C CA . LEU A 1 415 ? -1.263 -29.859 -34 1 94.94 415 LEU A CA 1
ATOM 3239 C C . LEU A 1 415 ? -0.506 -31.078 -34.469 1 94.94 415 LEU A C 1
ATOM 3241 O O . LEU A 1 415 ? -1.058 -31.906 -35.219 1 94.94 415 LEU A O 1
ATOM 3245 N N . PRO A 1 416 ? 0.724 -31.219 -34.094 1 92.12 416 PRO A N 1
ATOM 3246 C CA . PRO A 1 416 ? 1.501 -32.344 -34.625 1 92.12 416 PRO A CA 1
ATOM 3247 C C . PRO A 1 416 ? 0.781 -33.688 -34.438 1 92.12 416 PRO A C 1
ATOM 3249 O O . PRO A 1 416 ? 0.146 -33.906 -33.406 1 92.12 416 PRO A O 1
ATOM 3252 N N . GLN A 1 417 ? 0.945 -34.469 -35.438 1 91.5 417 GLN A N 1
ATOM 3253 C CA . GLN A 1 417 ? 0.311 -35.781 -35.375 1 91.5 417 GLN A CA 1
ATOM 3254 C C . GLN A 1 417 ? 0.867 -36.625 -34.219 1 91.5 417 GLN A C 1
ATOM 3256 O O . GLN A 1 417 ? 0.166 -37.469 -33.688 1 91.5 417 GLN A O 1
ATOM 3261 N N . SER A 1 418 ? 2.049 -36.281 -33.906 1 92.12 418 SER A N 1
ATOM 3262 C CA . SER A 1 418 ? 2.721 -37.031 -32.875 1 92.12 418 SER A CA 1
ATOM 3263 C C . SER A 1 418 ? 2.215 -36.625 -31.484 1 92.12 418 SER A C 1
ATOM 3265 O O . SER A 1 418 ? 2.477 -37.312 -30.484 1 92.12 418 SER A O 1
ATOM 3267 N N . TYR A 1 419 ? 1.474 -35.5 -31.422 1 95.94 419 TYR A N 1
ATOM 3268 C CA . TYR A 1 419 ? 0.912 -35.125 -30.125 1 95.94 419 TYR A CA 1
ATOM 3269 C C . TYR A 1 419 ? -0.099 -36.156 -29.656 1 95.94 419 TYR A C 1
ATOM 3271 O O . TYR A 1 419 ? -1.005 -36.531 -30.406 1 95.94 419 TYR A O 1
ATOM 3279 N N . PRO A 1 420 ? 0.03 -36.594 -28.406 1 95.75 420 PRO A N 1
ATOM 3280 C CA . PRO A 1 420 ? -0.824 -37.688 -27.938 1 95.75 420 PRO A CA 1
ATOM 3281 C C . PRO A 1 420 ? -2.307 -37.312 -27.938 1 95.75 420 PRO A C 1
ATOM 3283 O O . PRO A 1 420 ? -2.666 -36.188 -27.578 1 95.75 420 PRO A O 1
ATOM 3286 N N . ARG A 1 421 ? -3.137 -38.25 -28.344 1 96 421 ARG A N 1
ATOM 3287 C CA . ARG A 1 421 ? -4.594 -38.188 -28.312 1 96 421 ARG A CA 1
ATOM 3288 C C . ARG A 1 421 ? -5.188 -39.469 -27.719 1 96 421 ARG A C 1
ATOM 3290 O O . ARG A 1 421 ? -5.844 -40.219 -28.422 1 96 421 ARG A O 1
ATOM 3297 N N . PRO A 1 422 ? -5.043 -39.625 -26.453 1 93.94 422 PRO A N 1
ATOM 3298 C CA . PRO A 1 422 ? -5.461 -40.875 -25.828 1 93.94 422 PRO A CA 1
ATOM 3299 C C . PRO A 1 422 ? -6.969 -41.094 -25.891 1 93.94 422 PRO A C 1
ATOM 3301 O O . PRO A 1 422 ? -7.742 -40.156 -25.828 1 93.94 422 PRO A O 1
ATOM 3304 N N . LYS A 1 423 ? -7.305 -42.406 -25.938 1 90.5 423 LYS A N 1
ATOM 3305 C CA . LYS A 1 423 ? -8.719 -42.75 -25.891 1 90.5 423 LYS A CA 1
ATOM 3306 C C . LYS A 1 423 ? -9.367 -42.281 -24.594 1 90.5 423 LYS A C 1
ATOM 3308 O O . LYS A 1 423 ? -10.508 -41.812 -24.594 1 90.5 423 LYS A O 1
ATOM 3313 N N . TYR A 1 424 ? -8.625 -42.438 -23.531 1 89.5 424 TYR A N 1
ATOM 3314 C CA . TYR A 1 424 ? -9.07 -42 -22.219 1 89.5 424 TYR A CA 1
ATOM 3315 C C . TYR A 1 424 ? -8.102 -40.969 -21.625 1 89.5 424 TYR A C 1
ATOM 3317 O O . TYR A 1 424 ? -7.012 -41.344 -21.172 1 89.5 424 TYR A O 1
ATOM 3325 N N . HIS A 1 425 ? -8.531 -39.719 -21.625 1 92.25 425 HIS A N 1
ATOM 3326 C CA . HIS A 1 425 ? -7.738 -38.688 -20.953 1 92.25 425 HIS A CA 1
ATOM 3327 C C . HIS A 1 425 ? -7.785 -38.875 -19.438 1 92.25 425 HIS A C 1
ATOM 3329 O O . HIS A 1 425 ? -8.797 -39.312 -18.891 1 92.25 425 HIS A O 1
ATOM 3335 N N . ARG A 1 426 ? -6.688 -38.625 -18.797 1 93.06 426 ARG A N 1
ATOM 3336 C CA . ARG A 1 426 ? -6.66 -38.719 -17.328 1 93.06 426 ARG A CA 1
ATOM 3337 C C . ARG A 1 426 ? -7.707 -37.812 -16.703 1 93.06 426 ARG A C 1
ATOM 3339 O O . ARG A 1 426 ? -7.699 -36.594 -16.953 1 93.06 426 ARG A O 1
ATOM 3346 N N . ASN A 1 427 ? -8.594 -38.375 -15.875 1 94.44 427 ASN A N 1
ATOM 3347 C CA . ASN A 1 427 ? -9.68 -37.594 -15.273 1 94.44 427 ASN A CA 1
ATOM 3348 C C . ASN A 1 427 ? -9.68 -37.719 -13.75 1 94.44 427 ASN A C 1
ATOM 3350 O O . ASN A 1 427 ? -10.625 -37.281 -13.086 1 94.44 427 ASN A O 1
ATOM 3354 N N . GLN A 1 428 ? -8.68 -38.438 -13.242 1 96.06 428 GLN A N 1
ATOM 3355 C CA . GLN A 1 428 ? -8.492 -38.562 -11.805 1 96.06 428 GLN A CA 1
ATOM 3356 C C . GLN A 1 428 ? -7.078 -38.188 -11.398 1 96.06 428 GLN A C 1
ATOM 3358 O O . GLN A 1 428 ? -6.125 -38.406 -12.148 1 96.06 428 GLN A O 1
ATOM 3363 N N . PHE A 1 429 ? -6.98 -37.5 -10.281 1 96.69 429 PHE A N 1
ATOM 3364 C CA . PHE A 1 429 ? -5.664 -37.125 -9.781 1 96.69 429 PHE A CA 1
ATOM 3365 C C . PHE A 1 429 ? -5.699 -36.938 -8.273 1 96.69 429 PHE A C 1
ATOM 3367 O O . PHE A 1 429 ? -6.777 -36.875 -7.672 1 96.69 429 PHE A O 1
ATOM 3374 N N . GLN A 1 430 ? -4.598 -36.875 -7.684 1 97.44 430 GLN A N 1
ATOM 3375 C CA . GLN A 1 430 ? -4.5 -36.625 -6.25 1 97.44 430 GLN A CA 1
ATOM 3376 C C . GLN A 1 430 ? -3.891 -35.25 -5.988 1 97.44 430 GLN A C 1
ATOM 3378 O O . GLN A 1 430 ? -3.225 -34.688 -6.855 1 97.44 430 GLN A O 1
ATOM 3383 N N . GLY A 1 431 ? -4.191 -34.594 -4.871 1 98.5 431 GLY A N 1
ATOM 3384 C CA . GLY A 1 431 ? -3.502 -33.5 -4.23 1 98.5 431 GLY A CA 1
ATOM 3385 C C . GLY A 1 431 ? -2.922 -33.844 -2.877 1 98.5 431 GLY A C 1
ATOM 3386 O O . GLY A 1 431 ? -3.377 -34.812 -2.232 1 98.5 431 GLY A O 1
ATOM 3387 N N . GLU A 1 432 ? -1.894 -33.156 -2.541 1 98.81 432 GLU A N 1
ATOM 3388 C CA . GLU A 1 432 ? -1.208 -33.5 -1.3 1 98.81 432 GLU A CA 1
ATOM 3389 C C . GLU A 1 432 ? -0.551 -32.281 -0.67 1 98.81 432 GLU A C 1
ATOM 3391 O O . GLU A 1 432 ? -0.124 -31.359 -1.379 1 98.81 432 GLU A O 1
ATOM 3396 N N . PHE A 1 433 ? -0.527 -32.25 0.655 1 98.5 433 PHE A N 1
ATOM 3397 C CA . PHE A 1 433 ? 0.125 -31.203 1.416 1 98.5 433 PHE A CA 1
ATOM 3398 C C . PHE A 1 433 ? 0.571 -31.703 2.781 1 98.5 433 PHE A C 1
ATOM 3400 O O . PHE A 1 433 ? -0.114 -32.531 3.398 1 98.5 433 PHE A O 1
ATOM 3407 N N . TRP A 1 434 ? 1.75 -31.266 3.221 1 98.12 434 TRP A N 1
ATOM 3408 C CA . TRP A 1 434 ? 2.273 -31.516 4.562 1 98.12 434 TRP A CA 1
ATOM 3409 C C . TRP A 1 434 ? 2.549 -30.203 5.285 1 98.12 434 TRP A C 1
ATOM 3411 O O . TRP A 1 434 ? 3.24 -29.328 4.754 1 98.12 434 TRP A O 1
ATOM 3421 N N . GLY A 1 435 ? 1.988 -30.031 6.414 1 96.38 435 GLY A N 1
ATOM 3422 C CA . GLY A 1 435 ? 2.426 -28.875 7.191 1 96.38 435 GLY A CA 1
ATOM 3423 C C . GLY A 1 435 ? 1.292 -28.188 7.93 1 96.38 435 GLY A C 1
ATOM 3424 O O . GLY A 1 435 ? 0.35 -28.844 8.383 1 96.38 435 GLY A O 1
ATOM 3425 N N . SER A 1 436 ? 1.479 -26.875 8.203 1 95.56 436 SER A N 1
ATOM 3426 C CA . SER A 1 436 ? 0.556 -26.062 9.008 1 95.56 436 SER A CA 1
ATOM 3427 C C . SER A 1 436 ? -0.271 -25.141 8.125 1 95.56 436 SER A C 1
ATOM 3429 O O . SER A 1 436 ? 0.034 -24.953 6.945 1 95.56 436 SER A O 1
ATOM 3431 N N . TRP A 1 437 ? -1.356 -24.688 8.719 1 95.88 437 TRP A N 1
ATOM 3432 C CA . TRP A 1 437 ? -2.119 -23.594 8.133 1 95.88 437 TRP A CA 1
ATOM 3433 C C . TRP A 1 437 ? -1.977 -22.328 8.969 1 95.88 437 TRP A C 1
ATOM 3435 O O . TRP A 1 437 ? -1.968 -22.391 10.203 1 95.88 437 TRP A O 1
ATOM 3445 N N . TRP A 1 438 ? -1.806 -21.219 8.32 1 94.38 438 TRP A N 1
ATOM 3446 C CA . TRP A 1 438 ? -1.898 -19.906 8.969 1 94.38 438 TRP A CA 1
ATOM 3447 C C . TRP A 1 438 ? -2.508 -18.875 8.031 1 94.38 438 TRP A C 1
ATOM 3449 O O . TRP A 1 438 ? -2.369 -18.984 6.809 1 94.38 438 TRP A O 1
ATOM 3459 N N . ASP A 1 439 ? -3.275 -17.953 8.625 1 96.06 439 ASP A N 1
ATOM 3460 C CA . ASP A 1 439 ? -3.842 -16.859 7.844 1 96.06 439 ASP A CA 1
ATOM 3461 C C . ASP A 1 439 ? -2.775 -15.82 7.496 1 96.06 439 ASP A C 1
ATOM 3463 O O . ASP A 1 439 ? -1.988 -15.414 8.359 1 96.06 439 ASP A O 1
ATOM 3467 N N . GLU A 1 440 ? -2.727 -15.359 6.293 1 95.88 440 GLU A N 1
ATOM 3468 C CA . GLU A 1 440 ? -1.621 -14.523 5.844 1 95.88 440 GLU A CA 1
ATOM 3469 C C . GLU A 1 440 ? -1.916 -13.047 6.094 1 95.88 440 GLU A C 1
ATOM 3471 O O . GLU A 1 440 ? -1.018 -12.203 6.016 1 95.88 440 GLU A O 1
ATOM 3476 N N . VAL A 1 441 ? -3.229 -12.672 6.445 1 95.75 441 VAL A N 1
ATOM 3477 C CA . VAL A 1 441 ? -3.516 -11.25 6.578 1 95.75 441 VAL A CA 1
ATOM 3478 C C . VAL A 1 441 ? -4.273 -10.992 7.879 1 95.75 441 VAL A C 1
ATOM 3480 O O . VAL A 1 441 ? -4.309 -9.867 8.375 1 95.75 441 VAL A O 1
ATOM 3483 N N . LEU A 1 442 ? -4.992 -12.016 8.398 1 96 442 LEU A N 1
ATOM 3484 C CA . LEU A 1 442 ? -5.629 -11.93 9.711 1 96 442 LEU A CA 1
ATOM 3485 C C . LEU A 1 442 ? -4.785 -12.617 10.773 1 96 442 LEU A C 1
ATOM 3487 O O . LEU A 1 442 ? -5.07 -13.758 11.156 1 96 442 LEU A O 1
ATOM 3491 N N . HIS A 1 443 ? -3.891 -11.961 11.383 1 93.25 443 HIS A N 1
ATOM 3492 C CA . HIS A 1 443 ? -2.822 -12.555 12.18 1 93.25 443 HIS A CA 1
ATOM 3493 C C . HIS A 1 443 ? -3.307 -12.883 13.586 1 93.25 443 HIS A C 1
ATOM 3495 O O . HIS A 1 443 ? -2.631 -13.602 14.328 1 93.25 443 HIS A O 1
ATOM 3501 N N . HIS A 1 444 ? -4.477 -12.422 13.906 1 91.38 444 HIS A N 1
ATOM 3502 C CA . HIS A 1 444 ? -5.043 -12.766 15.203 1 91.38 444 HIS A CA 1
ATOM 3503 C C . HIS A 1 444 ? -5.594 -14.188 15.211 1 91.38 444 HIS A C 1
ATOM 3505 O O . HIS A 1 444 ? -5.871 -14.742 16.281 1 91.38 444 HIS A O 1
ATOM 3511 N N . ILE A 1 445 ? -5.812 -14.75 14.008 1 93.69 445 ILE A N 1
ATOM 3512 C CA . ILE A 1 445 ? -6.242 -16.141 13.914 1 93.69 445 ILE A CA 1
ATOM 3513 C C . ILE A 1 445 ? -5.051 -17.062 14.156 1 93.69 445 ILE A C 1
ATOM 3515 O O . ILE A 1 445 ? -4.027 -16.953 13.477 1 93.69 445 ILE A O 1
ATOM 3519 N N . PRO A 1 446 ? -5.16 -17.969 15.023 1 91.75 446 PRO A N 1
ATOM 3520 C CA . PRO A 1 446 ? -4.016 -18.812 15.375 1 91.75 446 PRO A CA 1
ATOM 3521 C C . PRO A 1 446 ? -3.623 -19.766 14.25 1 91.75 446 PRO A C 1
ATOM 3523 O O . PRO A 1 446 ? -4.477 -20.188 13.469 1 91.75 446 PRO A O 1
ATOM 3526 N N . ARG A 1 447 ? -2.377 -20.141 14.266 1 92.88 447 ARG A N 1
ATOM 3527 C CA . ARG A 1 447 ? -1.836 -21.172 13.375 1 92.88 447 ARG A CA 1
ATOM 3528 C C . ARG A 1 447 ? -2.314 -22.562 13.773 1 92.88 447 ARG A C 1
ATOM 3530 O O . ARG A 1 447 ? -2.48 -22.844 14.961 1 92.88 447 ARG A O 1
ATOM 3537 N N . TYR A 1 448 ? -2.496 -23.438 12.758 1 93.69 448 TYR A N 1
ATOM 3538 C CA . TYR A 1 448 ? -2.852 -24.828 12.992 1 93.69 448 TYR A CA 1
ATOM 3539 C C . TYR A 1 448 ? -1.814 -25.766 12.383 1 93.69 448 TYR A C 1
ATOM 3541 O O . TYR A 1 448 ? -1.609 -25.766 11.172 1 93.69 448 TYR A O 1
ATOM 3549 N N . ASP A 1 449 ? -1.251 -26.625 13.109 1 91.88 449 ASP A N 1
ATOM 3550 C CA . ASP A 1 449 ? -0.074 -27.391 12.703 1 91.88 449 ASP A CA 1
ATOM 3551 C C . ASP A 1 449 ? -0.474 -28.688 12.023 1 91.88 449 ASP A C 1
ATOM 3553 O O . ASP A 1 449 ? 0.293 -29.25 11.234 1 91.88 449 ASP A O 1
ATOM 3557 N N . ASN A 1 450 ? -1.679 -29.297 12.273 1 93.38 450 ASN A N 1
ATOM 3558 C CA . ASN A 1 450 ? -2.062 -30.609 11.75 1 93.38 450 ASN A CA 1
ATOM 3559 C C . ASN A 1 450 ? -2.898 -30.484 10.484 1 93.38 450 ASN A C 1
ATOM 3561 O O . ASN A 1 450 ? -3.977 -31.078 10.383 1 93.38 450 ASN A O 1
ATOM 3565 N N . ASN A 1 451 ? -2.293 -29.641 9.539 1 97.12 451 ASN A N 1
ATOM 3566 C CA . ASN A 1 451 ? -2.961 -29.438 8.258 1 97.12 451 ASN A CA 1
ATOM 3567 C C . ASN A 1 451 ? -2.342 -30.312 7.16 1 97.12 451 ASN A C 1
ATOM 3569 O O . ASN A 1 451 ? -2.145 -29.844 6.035 1 97.12 451 ASN A O 1
ATOM 3573 N N . THR A 1 452 ? -1.97 -31.531 7.418 1 98.31 452 THR A N 1
ATOM 3574 C CA . THR A 1 452 ? -1.485 -32.5 6.441 1 98.31 452 THR A CA 1
ATOM 3575 C C . THR A 1 452 ? -2.641 -33.312 5.875 1 98.31 452 THR A C 1
ATOM 3577 O O . THR A 1 452 ? -3.469 -33.844 6.625 1 98.31 452 THR A O 1
ATOM 3580 N N . TRP A 1 453 ? -2.686 -33.406 4.559 1 98.56 453 TRP A N 1
ATOM 3581 C CA . TRP A 1 453 ? -3.803 -34.094 3.934 1 98.56 453 TRP A CA 1
ATOM 3582 C C . TRP A 1 453 ? -3.412 -34.625 2.555 1 98.56 453 TRP A C 1
ATOM 3584 O O . TRP A 1 453 ? -2.414 -34.188 1.979 1 98.56 453 TRP A O 1
ATOM 3594 N N . LYS A 1 454 ? -4.156 -35.656 2.043 1 98.62 454 LYS A N 1
ATOM 3595 C CA . LYS A 1 454 ? -4.211 -36.094 0.647 1 98.62 454 LYS A CA 1
ATOM 3596 C C . LYS A 1 454 ? -5.645 -36.094 0.128 1 98.62 454 LYS A C 1
ATOM 3598 O O . LYS A 1 454 ? -6.582 -36.375 0.877 1 98.62 454 LYS A O 1
ATOM 3603 N N . THR A 1 455 ? -5.762 -35.688 -1.058 1 98.75 455 THR A N 1
ATOM 3604 C CA . THR A 1 455 ? -7.082 -35.625 -1.674 1 98.75 455 THR A CA 1
ATOM 3605 C C . THR A 1 455 ? -7.074 -36.312 -3.035 1 98.75 455 THR A C 1
ATOM 3607 O O . THR A 1 455 ? -6.012 -36.5 -3.635 1 98.75 455 THR A O 1
ATOM 3610 N N . VAL A 1 456 ? -8.195 -36.844 -3.43 1 98.62 456 VAL A N 1
ATOM 3611 C CA . VAL A 1 456 ? -8.398 -37.375 -4.777 1 98.62 456 VAL A CA 1
ATOM 3612 C C . VAL A 1 456 ? -9.633 -36.719 -5.402 1 98.62 456 VAL A C 1
ATOM 3614 O O . VAL A 1 456 ? -10.617 -36.469 -4.711 1 98.62 456 VAL A O 1
ATOM 3617 N N . ARG A 1 457 ? -9.531 -36.438 -6.598 1 97.75 457 ARG A N 1
ATOM 3618 C CA . ARG A 1 457 ? -10.617 -35.875 -7.406 1 97.75 457 ARG A CA 1
ATOM 3619 C C . ARG A 1 457 ? -10.82 -36.719 -8.672 1 97.75 457 ARG A C 1
ATOM 3621 O O . ARG A 1 457 ? -9.859 -37.219 -9.25 1 97.75 457 ARG A O 1
ATOM 3628 N N . VAL A 1 458 ? -12.055 -36.844 -9.086 1 96.69 458 VAL A N 1
ATOM 3629 C CA . VAL A 1 458 ? -12.367 -37.531 -10.344 1 96.69 458 VAL A CA 1
ATOM 3630 C C . VAL A 1 458 ? -13.438 -36.719 -11.102 1 96.69 458 VAL A C 1
ATOM 3632 O O . VAL A 1 458 ? -14.359 -36.188 -10.492 1 96.69 458 VAL A O 1
ATOM 3635 N N . LEU A 1 459 ? -13.234 -36.562 -12.297 1 94.75 459 LEU A N 1
ATOM 3636 C CA . LEU A 1 459 ? -14.195 -35.969 -13.203 1 94.75 459 LEU A CA 1
ATOM 3637 C C . LEU A 1 459 ? -14.742 -37 -14.188 1 94.75 459 LEU A C 1
ATOM 3639 O O . LEU A 1 459 ? -13.977 -37.688 -14.859 1 94.75 459 LEU A O 1
ATOM 3643 N N . ASP A 1 460 ? -16.016 -37.125 -14.227 1 90 460 ASP A N 1
ATOM 3644 C CA . ASP A 1 460 ? -16.688 -38 -15.203 1 90 460 ASP A CA 1
ATOM 3645 C C . ASP A 1 460 ? -17.188 -37.188 -16.391 1 90 460 ASP A C 1
ATOM 3647 O O . ASP A 1 460 ? -18.297 -36.625 -16.359 1 90 460 ASP A O 1
ATOM 3651 N N . GLU A 1 461 ? -16.422 -37.125 -17.453 1 79.25 461 GLU A N 1
ATOM 3652 C CA . GLU A 1 461 ? -16.734 -36.312 -18.625 1 79.25 461 GLU A CA 1
ATOM 3653 C C . GLU A 1 461 ? -18.016 -36.781 -19.312 1 79.25 461 GLU A C 1
ATOM 3655 O O . GLU A 1 461 ? -18.688 -36 -20 1 79.25 461 GLU A O 1
ATOM 3660 N N . GLU A 1 462 ? -18.312 -37.969 -19.141 1 76 462 GLU A N 1
ATOM 3661 C CA . GLU A 1 462 ? -19.406 -38.594 -19.891 1 76 462 GLU A CA 1
ATOM 3662 C C . GLU A 1 462 ? -20.75 -38.375 -19.188 1 76 462 GLU A C 1
ATOM 3664 O O . GLU A 1 462 ? -21.812 -38.594 -19.766 1 76 462 GLU A O 1
ATOM 3669 N N . THR A 1 463 ? -20.719 -38.031 -18.016 1 72.12 463 THR A N 1
ATOM 3670 C CA . THR A 1 463 ? -21.938 -37.844 -17.25 1 72.12 463 THR A CA 1
ATOM 3671 C C . THR A 1 463 ? -22.156 -36.375 -16.938 1 72.12 463 THR A C 1
ATOM 3673 O O . THR A 1 463 ? -22.375 -36 -15.773 1 72.12 463 THR A O 1
ATOM 3676 N N . ASN A 1 464 ? -22.203 -35.594 -17.844 1 70.81 464 ASN A N 1
ATOM 3677 C CA . ASN A 1 464 ? -22.531 -34.156 -17.766 1 70.81 464 ASN A CA 1
ATOM 3678 C C . ASN A 1 464 ? -21.656 -33.438 -16.75 1 70.81 464 ASN A C 1
ATOM 3680 O O . ASN A 1 464 ? -22.172 -32.656 -15.953 1 70.81 464 ASN A O 1
ATOM 3684 N N . GLY A 1 465 ? -20.484 -33.906 -16.562 1 81.81 465 GLY A N 1
ATOM 3685 C CA . GLY A 1 465 ? -19.531 -33.125 -15.773 1 81.81 465 GLY A CA 1
ATOM 3686 C C . GLY A 1 465 ? -19.578 -33.469 -14.289 1 81.81 465 GLY A C 1
ATOM 3687 O O . GLY A 1 465 ? -19.234 -32.656 -13.453 1 81.81 465 GLY A O 1
ATOM 3688 N N . GLN A 1 466 ? -20.109 -34.656 -13.953 1 89.69 466 GLN A N 1
ATOM 3689 C CA . GLN A 1 466 ? -20.078 -35.125 -12.57 1 89.69 466 GLN A CA 1
ATOM 3690 C C . GLN A 1 466 ? -18.641 -35.219 -12.055 1 89.69 466 GLN A C 1
ATOM 3692 O O . GLN A 1 466 ? -17.766 -35.719 -12.75 1 89.69 466 GLN A O 1
ATOM 3697 N N . ALA A 1 467 ? -18.438 -34.594 -10.891 1 95.81 467 ALA A N 1
ATOM 3698 C CA . ALA A 1 467 ? -17.125 -34.656 -10.266 1 95.81 467 ALA A CA 1
ATOM 3699 C C . ALA A 1 467 ? -17.234 -34.906 -8.766 1 95.81 467 ALA A C 1
ATOM 3701 O O . ALA A 1 467 ? -18.203 -34.5 -8.133 1 95.81 467 ALA A O 1
ATOM 3702 N N . TRP A 1 468 ? -16.266 -35.719 -8.297 1 97.94 468 TRP A N 1
ATOM 3703 C CA . TRP A 1 468 ? -16.219 -36.062 -6.883 1 97.94 468 TRP A CA 1
ATOM 3704 C C . TRP A 1 468 ? -14.844 -35.719 -6.293 1 97.94 468 TRP A C 1
ATOM 3706 O O . TRP A 1 468 ? -13.836 -35.75 -7.004 1 97.94 468 TRP A O 1
ATOM 3716 N N . LYS A 1 469 ? -14.875 -35.469 -4.961 1 98.69 469 LYS A N 1
ATOM 3717 C CA . LYS A 1 469 ? -13.633 -35.219 -4.234 1 98.69 469 LYS A CA 1
ATOM 3718 C C . LYS A 1 469 ? -13.664 -35.875 -2.855 1 98.69 469 LYS A C 1
ATOM 3720 O O . LYS A 1 469 ? -14.688 -35.812 -2.164 1 98.69 469 LYS A O 1
ATOM 3725 N N . LEU A 1 470 ? -12.633 -36.562 -2.557 1 98.81 470 LEU A N 1
ATOM 3726 C CA . LEU A 1 470 ? -12.414 -37.125 -1.22 1 98.81 470 LEU A CA 1
ATOM 3727 C C . LEU A 1 470 ? -11.148 -36.531 -0.601 1 98.81 470 LEU A C 1
ATOM 3729 O O . LEU A 1 470 ? -10.109 -36.438 -1.266 1 98.81 470 LEU A O 1
ATOM 3733 N N . VAL A 1 471 ? -11.234 -36.031 0.657 1 98.81 471 VAL A N 1
ATOM 3734 C CA . VAL A 1 471 ? -10.078 -35.531 1.388 1 98.81 471 VAL A CA 1
ATOM 3735 C C . VAL A 1 471 ? -9.812 -36.406 2.605 1 98.81 471 VAL A C 1
ATOM 3737 O O . VAL A 1 471 ? -10.719 -36.656 3.408 1 98.81 471 VAL A O 1
ATOM 3740 N N . ALA A 1 472 ? -8.609 -36.906 2.701 1 98.69 472 ALA A N 1
ATOM 3741 C CA . ALA A 1 472 ? -8.141 -37.625 3.879 1 98.69 472 ALA A CA 1
ATOM 3742 C C . ALA A 1 472 ? -7.184 -36.781 4.707 1 98.69 472 ALA A C 1
ATOM 3744 O O . ALA A 1 472 ? -6.078 -36.469 4.258 1 98.69 472 ALA A O 1
ATOM 3745 N N . HIS A 1 473 ? -7.57 -36.406 5.879 1 98.25 473 HIS A N 1
ATOM 3746 C CA . HIS A 1 473 ? -6.742 -35.625 6.773 1 98.25 473 HIS A CA 1
ATOM 3747 C C . HIS A 1 473 ? -5.891 -36.5 7.676 1 98.25 473 HIS A C 1
ATOM 3749 O O . HIS A 1 473 ? -6.293 -37.625 8.016 1 98.25 473 HIS A O 1
ATOM 3755 N N . CYS A 1 474 ? -4.781 -35.969 8.07 1 98.06 474 CYS A N 1
ATOM 3756 C CA . CYS A 1 474 ? -3.889 -36.75 8.922 1 98.06 474 CYS A CA 1
ATOM 3757 C C . CYS A 1 474 ? -4.531 -37.031 10.281 1 98.06 474 CYS A C 1
ATOM 3759 O O . CYS A 1 474 ? -4.094 -37.906 11.016 1 98.06 474 CYS A O 1
ATOM 3761 N N . THR A 1 475 ? -5.574 -36.281 10.633 1 96.62 475 THR A N 1
ATOM 3762 C CA . THR A 1 475 ? -6.309 -36.469 11.883 1 96.62 475 THR A CA 1
ATOM 3763 C C . THR A 1 475 ? -7.312 -37.594 11.766 1 96.62 475 THR A C 1
ATOM 3765 O O . THR A 1 475 ? -8.125 -37.812 12.664 1 96.62 475 THR A O 1
ATOM 3768 N N . ASN A 1 476 ? -7.371 -38.25 10.656 1 95.12 476 ASN A N 1
ATOM 3769 C CA . ASN A 1 476 ? -8.25 -39.375 10.328 1 95.12 476 ASN A CA 1
ATOM 3770 C C . ASN A 1 476 ? -9.656 -38.906 9.984 1 95.12 476 ASN A C 1
ATOM 3772 O O . ASN A 1 476 ? -10.578 -39.719 9.828 1 95.12 476 ASN A O 1
ATOM 3776 N N . GLU A 1 477 ? -9.852 -37.625 9.891 1 97 477 GLU A N 1
ATOM 3777 C CA . GLU A 1 477 ? -11.102 -37.094 9.367 1 97 477 GLU A CA 1
ATOM 3778 C C . GLU A 1 477 ? -11.141 -37.156 7.848 1 97 477 GLU A C 1
ATOM 3780 O O . GLU A 1 477 ? -10.102 -37.219 7.195 1 97 477 GLU A O 1
ATOM 3785 N N . ARG A 1 478 ? -12.422 -37.25 7.332 1 97.94 478 ARG A N 1
ATOM 3786 C CA . ARG A 1 478 ? -12.641 -37.344 5.891 1 97.94 478 ARG A CA 1
ATOM 3787 C C . ARG A 1 478 ? -13.703 -36.344 5.434 1 97.94 478 ARG A C 1
ATOM 3789 O O . ARG A 1 478 ? -14.594 -36 6.199 1 97.94 478 ARG A O 1
ATOM 3796 N N . GLU A 1 479 ? -13.539 -35.844 4.277 1 98.69 479 GLU A N 1
ATOM 3797 C CA . GLU A 1 479 ? -14.562 -35.062 3.561 1 98.69 479 GLU A CA 1
ATOM 3798 C C . GLU A 1 479 ? -14.828 -35.688 2.186 1 98.69 479 GLU A C 1
ATOM 3800 O O . GLU A 1 479 ? -13.914 -36.156 1.516 1 98.69 479 GLU A O 1
ATOM 3805 N N . LEU A 1 480 ? -16.094 -35.719 1.772 1 98.81 480 LEU A N 1
ATOM 3806 C CA . LEU A 1 480 ? -16.5 -36.156 0.441 1 98.81 480 LEU A CA 1
ATOM 3807 C C . LEU A 1 480 ? -17.469 -35.156 -0.175 1 98.81 480 LEU A C 1
ATOM 3809 O O . LEU A 1 480 ? -18.516 -34.844 0.418 1 98.81 480 LEU A O 1
ATOM 3813 N N . TYR A 1 481 ? -17.156 -34.625 -1.354 1 98.5 481 TYR A N 1
ATOM 3814 C CA . TYR A 1 481 ? -17.984 -33.594 -1.98 1 98.5 481 TYR A CA 1
ATOM 3815 C C . TYR A 1 481 ? -18.453 -34.031 -3.359 1 98.5 481 TYR A C 1
ATOM 3817 O O . TYR A 1 481 ? -17.688 -34.625 -4.129 1 98.5 481 TYR A O 1
ATOM 3825 N N . ASP A 1 482 ? -19.766 -33.844 -3.648 1 97.62 482 ASP A N 1
ATOM 3826 C CA . ASP A 1 482 ? -20.328 -33.844 -4.996 1 97.62 482 ASP A CA 1
ATOM 3827 C C . ASP A 1 482 ? -20.109 -32.469 -5.664 1 97.62 482 ASP A C 1
ATOM 3829 O O . ASP A 1 482 ? -20.891 -31.547 -5.465 1 97.62 482 ASP A O 1
ATOM 3833 N N . LEU A 1 483 ? -19.141 -32.375 -6.477 1 96.12 483 LEU A N 1
ATOM 3834 C CA . LEU A 1 483 ? -18.688 -31.078 -6.934 1 96.12 483 LEU A CA 1
ATOM 3835 C C . LEU A 1 483 ? -19.609 -30.516 -7.996 1 96.12 483 LEU A C 1
ATOM 3837 O O . LEU A 1 483 ? -19.578 -29.312 -8.297 1 96.12 483 LEU A O 1
ATOM 3841 N N . ARG A 1 484 ? -20.391 -31.312 -8.586 1 94 484 ARG A N 1
ATOM 3842 C CA . ARG A 1 484 ? -21.406 -30.797 -9.492 1 94 484 ARG A CA 1
ATOM 3843 C C . ARG A 1 484 ? -22.516 -30.094 -8.727 1 94 484 ARG A C 1
ATOM 3845 O O . ARG A 1 484 ? -22.922 -28.984 -9.07 1 94 484 ARG A O 1
ATOM 3852 N N . ALA A 1 485 ? -23 -30.734 -7.691 1 94.31 485 ALA A N 1
ATOM 3853 C CA . ALA A 1 485 ? -24.094 -30.203 -6.891 1 94.31 485 ALA A CA 1
ATOM 3854 C C . ALA A 1 485 ? -23.594 -29.172 -5.871 1 94.31 485 ALA A C 1
ATOM 3856 O O . ALA A 1 485 ? -24.344 -28.297 -5.449 1 94.31 485 ALA A O 1
ATOM 3857 N N . ASP A 1 486 ? -22.406 -29.328 -5.461 1 96.12 486 ASP A N 1
ATOM 3858 C CA . ASP A 1 486 ? -21.797 -28.531 -4.398 1 96.12 486 ASP A CA 1
ATOM 3859 C C . ASP A 1 486 ? -20.391 -28.078 -4.781 1 96.12 486 ASP A C 1
ATOM 3861 O O . ASP A 1 486 ? -19.422 -28.438 -4.117 1 96.12 486 ASP A O 1
ATOM 3865 N N . PRO A 1 487 ? -20.328 -27.188 -5.84 1 94.88 487 PRO A N 1
ATOM 3866 C CA . PRO A 1 487 ? -19 -26.734 -6.273 1 94.88 487 PRO A CA 1
ATOM 3867 C C . PRO A 1 487 ? -18.281 -25.922 -5.207 1 94.88 487 PRO A C 1
ATOM 3869 O O . PRO A 1 487 ? -17.062 -25.719 -5.289 1 94.88 487 PRO A O 1
ATOM 3872 N N . GLY A 1 488 ? -19 -25.422 -4.148 1 95.88 488 GLY A N 1
ATOM 3873 C CA . GLY A 1 488 ? -18.406 -24.641 -3.082 1 95.88 488 GLY A CA 1
ATOM 3874 C C . GLY A 1 488 ? -17.891 -25.484 -1.931 1 95.88 488 GLY A C 1
ATOM 3875 O O . GLY A 1 488 ? -17.328 -24.953 -0.966 1 95.88 488 GLY A O 1
ATOM 3876 N N . GLU A 1 489 ? -18.094 -26.781 -2.061 1 97.69 489 GLU A N 1
ATOM 3877 C CA . GLU A 1 489 ? -17.641 -27.719 -1.027 1 97.69 489 GLU A CA 1
ATOM 3878 C C . GLU A 1 489 ? -18.219 -27.344 0.338 1 97.69 489 GLU A C 1
ATOM 3880 O O . GLU A 1 489 ? -17.484 -27.25 1.32 1 97.69 489 GLU A O 1
ATOM 3885 N N . LEU A 1 490 ? -19.531 -27.172 0.434 1 97.38 490 LEU A N 1
ATOM 3886 C CA . LEU A 1 490 ? -20.234 -26.656 1.606 1 97.38 490 LEU A CA 1
ATOM 3887 C C . LEU A 1 490 ? -20.641 -27.812 2.529 1 97.38 490 LEU A C 1
ATOM 3889 O O . LEU A 1 490 ? -20.656 -27.641 3.752 1 97.38 490 LEU A O 1
ATOM 3893 N N . LYS A 1 491 ? -21.031 -28.969 1.913 1 97.5 491 LYS A N 1
ATOM 3894 C CA . LYS A 1 491 ? -21.578 -30.078 2.701 1 97.5 491 LYS A CA 1
ATOM 3895 C C . LYS A 1 491 ? -20.891 -31.391 2.352 1 97.5 491 LYS A C 1
ATOM 3897 O O . LYS A 1 491 ? -21.188 -32 1.32 1 97.5 491 LYS A O 1
ATOM 3902 N N . SER A 1 492 ? -20.078 -31.859 3.23 1 98.44 492 SER A N 1
ATOM 3903 C CA . SER A 1 492 ? -19.453 -33.156 3.055 1 98.44 492 SER A CA 1
ATOM 3904 C C . SER A 1 492 ? -20.484 -34.281 3.158 1 98.44 492 SER A C 1
ATOM 3906 O O . SER A 1 492 ? -21.344 -34.25 4.043 1 98.44 492 SER A O 1
ATOM 3908 N N . GLN A 1 493 ? -20.359 -35.25 2.271 1 98.25 493 GLN A N 1
ATOM 3909 C CA . GLN A 1 493 ? -21.266 -36.406 2.223 1 98.25 493 GLN A CA 1
ATOM 3910 C C . GLN A 1 493 ? -20.562 -37.688 2.689 1 98.25 493 GLN A C 1
ATOM 3912 O O . GLN A 1 493 ? -21.031 -38.781 2.398 1 98.25 493 GLN A O 1
ATOM 3917 N N . TYR A 1 494 ? -19.484 -37.5 3.25 1 98.25 494 TYR A N 1
ATOM 3918 C CA . TYR A 1 494 ? -18.781 -38.688 3.729 1 98.25 494 TYR A CA 1
ATOM 3919 C C . TYR A 1 494 ? -19.641 -39.469 4.723 1 98.25 494 TYR A C 1
ATOM 3921 O O . TYR A 1 494 ? -20.188 -38.875 5.66 1 98.25 494 TYR A O 1
ATOM 3929 N N . GLY A 1 495 ? -19.797 -40.75 4.527 1 97.25 495 GLY A N 1
ATOM 3930 C CA . GLY A 1 495 ? -20.594 -41.594 5.402 1 97.25 495 GLY A CA 1
ATOM 3931 C C . GLY A 1 495 ? -22.047 -41.688 4.961 1 97.25 495 GLY A C 1
ATOM 3932 O O . GLY A 1 495 ? -22.812 -42.438 5.543 1 97.25 495 GLY A O 1
ATOM 3933 N N . ASN A 1 496 ? -22.422 -40.969 3.963 1 97.81 496 ASN A N 1
ATOM 3934 C CA . ASN A 1 496 ? -23.766 -41.094 3.41 1 97.81 496 ASN A CA 1
ATOM 3935 C C . ASN A 1 496 ? -23.984 -42.469 2.762 1 97.81 496 ASN A C 1
ATOM 3937 O O . ASN A 1 496 ? -23.375 -42.781 1.733 1 97.81 496 ASN A O 1
ATOM 3941 N N . PRO A 1 497 ? -24.938 -43.219 3.193 1 97.19 497 PRO A N 1
ATOM 3942 C CA . PRO A 1 497 ? -25.125 -44.562 2.656 1 97.19 497 PRO A CA 1
ATOM 3943 C C . PRO A 1 497 ? -25.531 -44.562 1.182 1 97.19 497 PRO A C 1
ATOM 3945 O O . PRO A 1 497 ? -25.219 -45.5 0.451 1 97.19 497 PRO A O 1
ATOM 3948 N N . ARG A 1 498 ? -26.125 -43.531 0.793 1 97.12 498 ARG A N 1
ATOM 3949 C CA . ARG A 1 498 ? -26.562 -43.438 -0.596 1 97.12 498 ARG A CA 1
ATOM 3950 C C . ARG A 1 498 ? -25.375 -43.281 -1.534 1 97.12 498 ARG A C 1
ATOM 3952 O O . ARG A 1 498 ? -25.5 -43.469 -2.744 1 97.12 498 ARG A O 1
ATOM 3959 N N . LEU A 1 499 ? -24.234 -42.969 -0.942 1 97.69 499 LEU A N 1
ATOM 3960 C CA . LEU A 1 499 ? -23.047 -42.75 -1.756 1 97.69 499 LEU A CA 1
ATOM 3961 C C . LEU A 1 499 ? -21.953 -43.75 -1.397 1 97.69 499 LEU A C 1
ATOM 3963 O O . LEU A 1 499 ? -20.766 -43.469 -1.592 1 97.69 499 LEU A O 1
ATOM 3967 N N . ALA A 1 500 ? -22.344 -44.844 -0.869 1 97.44 500 ALA A N 1
ATOM 3968 C CA . ALA A 1 500 ? -21.375 -45.844 -0.424 1 97.44 500 ALA A CA 1
ATOM 3969 C C . ALA A 1 500 ? -20.484 -46.281 -1.576 1 97.44 500 ALA A C 1
ATOM 3971 O O . ALA A 1 500 ? -19.281 -46.5 -1.396 1 97.44 500 ALA A O 1
ATOM 3972 N N . ALA A 1 501 ? -21.016 -46.531 -2.768 1 97.69 501 ALA A N 1
ATOM 3973 C CA . ALA A 1 501 ? -20.234 -46.938 -3.928 1 97.69 501 ALA A CA 1
ATOM 3974 C C . ALA A 1 501 ? -19.219 -45.875 -4.336 1 97.69 501 ALA A C 1
ATOM 3976 O O . ALA A 1 501 ? -18.062 -46.156 -4.629 1 97.69 501 ALA A O 1
ATOM 3977 N N . VAL A 1 502 ? -19.688 -44.625 -4.316 1 97.88 502 VAL A N 1
ATOM 3978 C CA . VAL A 1 502 ? -18.812 -43.5 -4.648 1 97.88 502 VAL A CA 1
ATOM 3979 C C . VAL A 1 502 ? -17.672 -43.406 -3.643 1 97.88 502 VAL A C 1
ATOM 3981 O O . VAL A 1 502 ? -16.5 -43.281 -4.031 1 97.88 502 VAL A O 1
ATOM 3984 N N . GLN A 1 503 ? -18.047 -43.531 -2.383 1 98.38 503 GLN A N 1
ATOM 3985 C CA . GLN A 1 503 ? -17.062 -43.438 -1.319 1 98.38 503 GLN A CA 1
ATOM 3986 C C . GLN A 1 503 ? -16 -44.531 -1.449 1 98.38 503 GLN A C 1
ATOM 3988 O O . GLN A 1 503 ? -14.805 -44.25 -1.356 1 98.38 503 GLN A O 1
ATOM 3993 N N . SER A 1 504 ? -16.422 -45.75 -1.668 1 98.44 504 SER A N 1
ATOM 3994 C CA . SER A 1 504 ? -15.469 -46.875 -1.737 1 98.44 504 SER A CA 1
ATOM 3995 C C . SER A 1 504 ? -14.539 -46.719 -2.939 1 98.44 504 SER A C 1
ATOM 3997 O O . SER A 1 504 ? -13.344 -47 -2.848 1 98.44 504 SER A O 1
ATOM 3999 N N . ARG A 1 505 ? -15.047 -46.312 -4.07 1 98.31 505 ARG A N 1
ATOM 4000 C CA . ARG A 1 505 ? -14.234 -46.094 -5.266 1 98.31 505 ARG A CA 1
ATOM 4001 C C . ARG A 1 505 ? -13.219 -45 -5.051 1 98.31 505 ARG A C 1
ATOM 4003 O O . ARG A 1 505 ? -12.062 -45.094 -5.457 1 98.31 505 ARG A O 1
ATOM 4010 N N . LEU A 1 506 ? -13.656 -43.875 -4.406 1 98.62 506 LEU A N 1
ATOM 4011 C CA . LEU A 1 506 ? -12.734 -42.781 -4.141 1 98.62 506 LEU A CA 1
ATOM 4012 C C . LEU A 1 506 ? -11.656 -43.188 -3.15 1 98.62 506 LEU A C 1
ATOM 4014 O O . LEU A 1 506 ? -10.492 -42.812 -3.295 1 98.62 506 LEU A O 1
ATOM 4018 N N . GLU A 1 507 ? -12.039 -44 -2.146 1 98.56 507 GLU A N 1
ATOM 4019 C CA . GLU A 1 507 ? -11.047 -44.531 -1.216 1 98.56 507 GLU A CA 1
ATOM 4020 C C . GLU A 1 507 ? -10.039 -45.406 -1.937 1 98.56 507 GLU A C 1
ATOM 4022 O O . GLU A 1 507 ? -8.844 -45.344 -1.653 1 98.56 507 GLU A O 1
ATOM 4027 N N . GLY A 1 508 ? -10.516 -46.219 -2.826 1 98.5 508 GLY A N 1
ATOM 4028 C CA . GLY A 1 508 ? -9.625 -47.062 -3.617 1 98.5 508 GLY A CA 1
ATOM 4029 C C . GLY A 1 508 ? -8.68 -46.281 -4.496 1 98.5 508 GLY A C 1
ATOM 4030 O O . GLY A 1 508 ? -7.48 -46.562 -4.543 1 98.5 508 GLY A O 1
ATOM 4031 N N . LEU A 1 509 ? -9.219 -45.281 -5.168 1 98.19 509 LEU A N 1
ATOM 4032 C CA . LEU A 1 509 ? -8.398 -44.406 -6 1 98.19 509 LEU A CA 1
ATOM 4033 C C . LEU A 1 509 ? -7.332 -43.719 -5.168 1 98.19 509 LEU A C 1
ATOM 4035 O O . LEU A 1 509 ? -6.168 -43.625 -5.574 1 98.19 509 LEU A O 1
ATOM 4039 N N . LEU A 1 510 ? -7.727 -43.188 -4.004 1 98.62 510 LEU A N 1
ATOM 4040 C CA . LEU A 1 510 ? -6.77 -42.5 -3.156 1 98.62 510 LEU A CA 1
ATOM 4041 C C . LEU A 1 510 ? -5.684 -43.438 -2.666 1 98.62 510 LEU A C 1
ATOM 4043 O O . LEU A 1 510 ? -4.512 -43.062 -2.582 1 98.62 510 LEU A O 1
ATOM 4047 N N . ALA A 1 511 ? -6.062 -44.625 -2.359 1 98.5 511 ALA A N 1
ATOM 4048 C CA . ALA A 1 511 ? -5.09 -45.625 -1.884 1 98.5 511 ALA A CA 1
ATOM 4049 C C . ALA A 1 511 ? -4 -45.875 -2.924 1 98.5 511 ALA A C 1
ATOM 4051 O O . ALA A 1 511 ? -2.834 -46.062 -2.574 1 98.5 511 ALA A O 1
ATOM 4052 N N . VAL A 1 512 ? -4.324 -45.812 -4.199 1 98.31 512 VAL A N 1
ATOM 4053 C CA . VAL A 1 512 ? -3.346 -46 -5.266 1 98.31 512 VAL A CA 1
ATOM 4054 C C . VAL A 1 512 ? -2.578 -44.719 -5.504 1 98.31 512 VAL A C 1
ATOM 4056 O O . VAL A 1 512 ? -1.345 -44.719 -5.504 1 98.31 512 VAL A O 1
ATOM 4059 N N . LEU A 1 513 ? -3.279 -43.625 -5.641 1 98.31 513 LEU A N 1
ATOM 4060 C CA . LEU A 1 513 ? -2.693 -42.344 -6.102 1 98.31 513 LEU A CA 1
ATOM 4061 C C . LEU A 1 513 ? -1.822 -41.75 -5.016 1 98.31 513 LEU A C 1
ATOM 4063 O O . LEU A 1 513 ? -0.864 -41.031 -5.316 1 98.31 513 LEU A O 1
ATOM 4067 N N . ALA A 1 514 ? -2.088 -42.062 -3.777 1 97.69 514 ALA A N 1
ATOM 4068 C CA . ALA A 1 514 ? -1.322 -41.5 -2.664 1 97.69 514 ALA A CA 1
ATOM 4069 C C . ALA A 1 514 ? 0.131 -41.969 -2.713 1 97.69 514 ALA A C 1
ATOM 4071 O O . ALA A 1 514 ? 1.017 -41.312 -2.16 1 97.69 514 ALA A O 1
ATOM 4072 N N . VAL A 1 515 ? 0.334 -43.094 -3.408 1 96.62 515 VAL A N 1
ATOM 4073 C CA . VAL A 1 515 ? 1.679 -43.656 -3.42 1 96.62 515 VAL A CA 1
ATOM 4074 C C . VAL A 1 515 ? 2.111 -43.938 -4.859 1 96.62 515 VAL A C 1
ATOM 4076 O O . VAL A 1 515 ? 3.037 -44.719 -5.094 1 96.62 515 VAL A O 1
ATOM 4079 N N . CYS A 1 516 ? 1.512 -43.375 -5.789 1 97.06 516 CYS A N 1
ATOM 4080 C CA . CYS A 1 516 ? 1.721 -43.656 -7.203 1 97.06 516 CYS A CA 1
ATOM 4081 C C . CYS A 1 516 ? 3.084 -43.188 -7.672 1 97.06 516 CYS A C 1
ATOM 4083 O O . CYS A 1 516 ? 3.703 -42.344 -7.012 1 97.06 516 CYS A O 1
ATOM 4085 N N . LYS A 1 517 ? 3.52 -43.656 -8.789 1 96.12 517 LYS A N 1
ATOM 4086 C CA . LYS A 1 517 ? 4.746 -43.281 -9.484 1 96.12 517 LYS A CA 1
ATOM 4087 C C . LYS A 1 517 ? 4.656 -43.594 -10.977 1 96.12 517 LYS A C 1
ATOM 4089 O O . LYS A 1 517 ? 4.215 -44.688 -11.359 1 96.12 517 LYS A O 1
ATOM 4094 N N . GLY A 1 518 ? 5.039 -42.625 -11.742 1 94.75 518 GLY A N 1
ATOM 4095 C CA . GLY A 1 518 ? 5.027 -42.844 -13.18 1 94.75 518 GLY A CA 1
ATOM 4096 C C . GLY A 1 518 ? 3.652 -43.188 -13.719 1 94.75 518 GLY A C 1
ATOM 4097 O O . GLY A 1 518 ? 2.684 -42.469 -13.477 1 94.75 518 GLY A O 1
ATOM 4098 N N . GLU A 1 519 ? 3.557 -44.312 -14.305 1 93.19 519 GLU A N 1
ATOM 4099 C CA . GLU A 1 519 ? 2.336 -44.719 -14.992 1 93.19 519 GLU A CA 1
ATOM 4100 C C . GLU A 1 519 ? 1.173 -44.875 -14.016 1 93.19 519 GLU A C 1
ATOM 4102 O O . GLU A 1 519 ? 0.029 -44.562 -14.352 1 93.19 519 GLU A O 1
ATOM 4107 N N . SER A 1 520 ? 1.433 -45.344 -12.805 1 95.75 520 SER A N 1
ATOM 4108 C CA . SER A 1 520 ? 0.359 -45.531 -11.836 1 95.75 520 SER A CA 1
ATOM 4109 C C . SER A 1 520 ? -0.276 -44.219 -11.43 1 95.75 520 SER A C 1
ATOM 4111 O O . SER A 1 520 ? -1.419 -44.188 -10.977 1 95.75 520 SER A O 1
ATOM 4113 N N . CYS A 1 521 ? 0.469 -43.094 -11.578 1 97 521 CYS A N 1
ATOM 4114 C CA . CYS A 1 521 ? -0.091 -41.75 -11.32 1 97 521 CYS A CA 1
ATOM 4115 C C . CYS A 1 521 ? -1.03 -41.344 -12.438 1 97 521 CYS A C 1
ATOM 4117 O O . CYS A 1 521 ? -1.972 -40.562 -12.211 1 97 521 CYS A O 1
ATOM 4119 N N . ARG A 1 522 ? -0.797 -41.844 -13.609 1 94.62 522 ARG A N 1
ATOM 4120 C CA . ARG A 1 522 ? -1.552 -41.469 -14.805 1 94.62 522 ARG A CA 1
ATOM 4121 C C . ARG A 1 522 ? -2.748 -42.375 -15.016 1 94.62 522 ARG A C 1
ATOM 4123 O O . ARG A 1 522 ? -3.775 -41.969 -15.547 1 94.62 522 ARG A O 1
ATOM 4130 N N . ASN A 1 523 ? -2.555 -43.625 -14.656 1 94.12 523 ASN A N 1
ATOM 4131 C CA . ASN A 1 523 ? -3.586 -44.625 -14.859 1 94.12 523 ASN A CA 1
ATOM 4132 C C . ASN A 1 523 ? -3.73 -45.531 -13.641 1 94.12 523 ASN A C 1
ATOM 4134 O O . ASN A 1 523 ? -3.385 -46.719 -13.703 1 94.12 523 ASN A O 1
ATOM 4138 N N . PRO A 1 524 ? -4.371 -45.062 -12.656 1 96.81 524 PRO A N 1
ATOM 4139 C CA . PRO A 1 524 ? -4.547 -45.875 -11.445 1 96.81 524 PRO A CA 1
ATOM 4140 C C . PRO A 1 524 ? -5.484 -47.062 -11.664 1 96.81 524 PRO A C 1
ATOM 4142 O O . PRO A 1 524 ? -5.465 -48 -10.891 1 96.81 524 PRO A O 1
ATOM 4145 N N . TRP A 1 525 ? -6.285 -47.031 -12.688 1 96.44 525 TRP A N 1
ATOM 4146 C CA . TRP A 1 525 ? -7.223 -48.094 -12.977 1 96.44 525 TRP A CA 1
ATOM 4147 C C . TRP A 1 525 ? -6.484 -49.406 -13.266 1 96.44 525 TRP A C 1
ATOM 4149 O O . TRP A 1 525 ? -6.969 -50.5 -12.922 1 96.44 525 TRP A O 1
ATOM 4159 N N . LYS A 1 526 ? -5.375 -49.25 -13.914 1 94.81 526 LYS A N 1
ATOM 4160 C CA . LYS A 1 526 ? -4.586 -50.438 -14.227 1 94.81 526 LYS A CA 1
ATOM 4161 C C . LYS A 1 526 ? -4.105 -51.125 -12.953 1 94.81 526 LYS A C 1
ATOM 4163 O O . LYS A 1 526 ? -3.957 -52.375 -12.914 1 94.81 526 LYS A O 1
ATOM 4168 N N . VAL A 1 527 ? -3.887 -50.375 -11.898 1 96.44 527 VAL A N 1
ATOM 4169 C CA . VAL A 1 527 ? -3.479 -50.938 -10.609 1 96.44 527 VAL A CA 1
ATOM 4170 C C . VAL A 1 527 ? -4.68 -51.562 -9.922 1 96.44 527 VAL A C 1
ATOM 4172 O O . VAL A 1 527 ? -4.582 -52.688 -9.383 1 96.44 527 VAL A O 1
ATOM 4175 N N . LEU A 1 528 ? -5.801 -51 -9.969 1 97.19 528 LEU A N 1
ATOM 4176 C CA . LEU A 1 528 ? -7.012 -51.438 -9.281 1 97.19 528 LEU A CA 1
ATOM 4177 C C . LEU A 1 528 ? -7.656 -52.594 -10.023 1 97.19 528 LEU A C 1
ATOM 4179 O O . LEU A 1 528 ? -8.312 -53.438 -9.406 1 97.19 528 LEU A O 1
ATOM 4183 N N . HIS A 1 529 ? -7.5 -52.594 -11.344 1 96.69 529 HIS A N 1
ATOM 4184 C CA . HIS A 1 529 ? -8.062 -53.594 -12.219 1 96.69 529 HIS A CA 1
ATOM 4185 C C . HIS A 1 529 ? -7.02 -54.125 -13.195 1 96.69 529 HIS A C 1
ATOM 4187 O O . HIS A 1 529 ? -7.105 -53.875 -14.398 1 96.69 529 HIS A O 1
ATOM 4193 N N . PRO A 1 530 ? -6.152 -54.938 -12.75 1 93.12 530 PRO A N 1
ATOM 4194 C CA . PRO A 1 530 ? -5.062 -55.406 -13.594 1 93.12 530 PRO A CA 1
ATOM 4195 C C . PRO A 1 530 ? -5.559 -56.219 -14.797 1 93.12 530 PRO A C 1
ATOM 4197 O O . PRO A 1 530 ? -4.805 -56.438 -15.75 1 93.12 530 PRO A O 1
ATOM 4200 N N . ASP A 1 531 ? -6.824 -56.625 -14.766 1 94.25 531 ASP A N 1
ATOM 4201 C CA . ASP A 1 531 ? -7.391 -57.406 -15.875 1 94.25 531 ASP A CA 1
ATOM 4202 C C . ASP A 1 531 ? -7.746 -56.5 -17.047 1 94.25 531 ASP A C 1
ATOM 4204 O O . ASP A 1 531 ? -8.094 -56.969 -18.125 1 94.25 531 ASP A O 1
ATOM 4208 N N . GLY A 1 532 ? -7.73 -55.219 -16.828 1 93.25 532 GLY A N 1
ATOM 4209 C CA . GLY A 1 532 ? -7.918 -54.25 -17.906 1 93.25 532 GLY A CA 1
ATOM 4210 C C . GLY A 1 532 ? -9.375 -53.969 -18.219 1 93.25 532 GLY A C 1
ATOM 4211 O O . GLY A 1 532 ? -9.695 -53.281 -19.188 1 93.25 532 GLY A O 1
ATOM 4212 N N . LYS A 1 533 ? -10.219 -54.375 -17.406 1 95.31 533 LYS A N 1
ATOM 4213 C CA . LYS A 1 533 ? -11.641 -54.281 -17.703 1 95.31 533 LYS A CA 1
ATOM 4214 C C . LYS A 1 533 ? -12.188 -52.906 -17.297 1 95.31 533 LYS A C 1
ATOM 4216 O O . LYS A 1 533 ? -13.281 -52.5 -17.734 1 95.31 533 LYS A O 1
ATOM 4221 N N . VAL A 1 534 ? -11.5 -52.219 -16.5 1 96.06 534 VAL A N 1
ATOM 4222 C CA . VAL A 1 534 ? -11.93 -50.906 -16.047 1 96.06 534 VAL A CA 1
ATOM 4223 C C . VAL A 1 534 ? -10.883 -49.844 -16.406 1 96.06 534 VAL A C 1
ATOM 4225 O O . VAL A 1 534 ? -9.703 -50 -16.062 1 96.06 534 VAL A O 1
ATOM 4228 N N . SER A 1 535 ? -11.336 -48.812 -17.141 1 93.19 535 SER A N 1
ATOM 4229 C CA . SER A 1 535 ? -10.398 -47.781 -17.562 1 93.19 535 SER A CA 1
ATOM 4230 C C . SER A 1 535 ? -10.914 -46.375 -17.172 1 93.19 535 SER A C 1
ATOM 4232 O O . SER A 1 535 ? -10.195 -45.406 -17.312 1 93.19 535 SER A O 1
ATOM 4234 N N . THR A 1 536 ? -12.148 -46.312 -16.688 1 93.19 536 THR A N 1
ATOM 4235 C CA . THR A 1 536 ? -12.773 -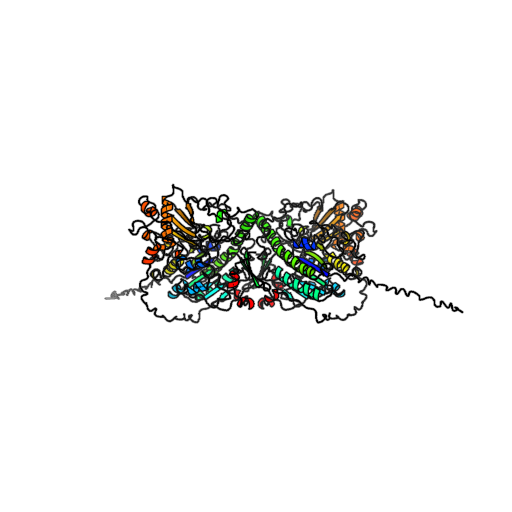45.031 -16.375 1 93.19 536 THR A CA 1
ATOM 4236 C C . THR A 1 536 ? -13.586 -45.125 -15.078 1 93.19 536 THR A C 1
ATOM 4238 O O . THR A 1 536 ? -13.891 -46.219 -14.609 1 93.19 536 THR A O 1
ATOM 4241 N N . TRP A 1 537 ? -13.875 -43.969 -14.555 1 95.38 537 TRP A N 1
ATOM 4242 C CA . TRP A 1 537 ? -14.742 -43.906 -13.391 1 95.38 537 TRP A CA 1
ATOM 4243 C C . TRP A 1 537 ? -16.109 -44.531 -13.672 1 95.38 537 TRP A C 1
ATOM 4245 O O . TRP A 1 537 ? -16.656 -45.219 -12.828 1 95.38 537 TRP A O 1
ATOM 4255 N N . ARG A 1 538 ? -16.609 -44.312 -14.867 1 92.88 538 ARG A N 1
ATOM 4256 C CA . ARG A 1 538 ? -17.922 -44.812 -15.25 1 92.88 538 ARG A CA 1
ATOM 4257 C C . ARG A 1 538 ? -17.969 -46.344 -15.172 1 92.88 538 ARG A C 1
ATOM 4259 O O . ARG A 1 538 ? -18.984 -46.906 -14.805 1 92.88 538 ARG A O 1
ATOM 4266 N N . GLU A 1 539 ? -16.891 -46.875 -15.547 1 94.5 539 GLU A N 1
ATOM 4267 C CA . GLU A 1 539 ? -16.812 -48.344 -15.461 1 94.5 539 GLU A CA 1
ATOM 4268 C C . GLU A 1 539 ? -16.641 -48.812 -14.023 1 94.5 539 GLU A C 1
ATOM 4270 O O . GLU A 1 539 ? -17.266 -49.781 -13.594 1 94.5 539 GLU A O 1
ATOM 4275 N N . ALA A 1 540 ? -15.891 -48.125 -13.32 1 96.38 540 ALA A N 1
ATOM 4276 C CA . ALA A 1 540 ? -15.523 -48.5 -11.961 1 96.38 540 ALA A CA 1
ATOM 4277 C C . ALA A 1 540 ? -16.719 -48.469 -11.023 1 96.38 540 ALA A C 1
ATOM 4279 O O . ALA A 1 540 ? -16.828 -49.25 -10.094 1 96.38 540 ALA A O 1
ATOM 4280 N N . ILE A 1 541 ? -17.656 -47.562 -11.289 1 96.12 541 ILE A N 1
ATOM 4281 C CA . ILE A 1 541 ? -18.734 -47.25 -10.344 1 96.12 541 ILE A CA 1
ATOM 4282 C C . ILE A 1 541 ? -19.812 -48.344 -10.422 1 96.12 541 ILE A C 1
ATOM 4284 O O . ILE A 1 541 ? -20.703 -48.406 -9.57 1 96.12 541 ILE A O 1
ATOM 4288 N N . LYS A 1 542 ? -19.688 -49.25 -11.352 1 96.25 542 LYS A N 1
ATOM 4289 C CA . LYS A 1 542 ? -20.688 -50.312 -11.508 1 96.25 542 LYS A CA 1
ATOM 4290 C C . LYS A 1 542 ? -20.703 -51.219 -10.289 1 96.25 542 LYS A C 1
ATOM 4292 O O . LYS A 1 542 ? -19.656 -51.531 -9.711 1 96.25 542 LYS A O 1
ATOM 4297 N N . SER A 1 543 ? -21.844 -51.75 -9.977 1 97.19 543 SER A N 1
ATOM 4298 C CA . SER A 1 543 ? -22.078 -52.5 -8.75 1 97.19 543 SER A CA 1
ATOM 4299 C C . SER A 1 543 ? -21.312 -53.812 -8.742 1 97.19 543 SER A C 1
ATOM 4301 O O . SER A 1 543 ? -20.969 -54.344 -7.68 1 97.19 543 SER A O 1
ATOM 4303 N N . LYS A 1 544 ? -21.016 -54.312 -9.914 1 97.25 544 LYS A N 1
ATOM 4304 C CA . LYS A 1 544 ? -20.312 -55.562 -9.984 1 97.25 544 LYS A CA 1
ATOM 4305 C C . LYS A 1 544 ? -18.906 -55.469 -9.383 1 97.25 544 LYS A C 1
ATOM 4307 O O . LYS A 1 544 ? -18.281 -56.469 -9.07 1 97.25 544 LYS A O 1
ATOM 4312 N N . TYR A 1 545 ? -18.484 -54.219 -9.188 1 97.81 545 TYR A N 1
ATOM 4313 C CA . TYR A 1 545 ? -17.141 -54.031 -8.648 1 97.81 545 TYR A CA 1
ATOM 4314 C C . TYR A 1 545 ? -17.188 -53.656 -7.176 1 97.81 545 TYR A C 1
ATOM 4316 O O . TYR A 1 545 ? -16.156 -53.281 -6.59 1 97.81 545 TYR A O 1
ATOM 4324 N N . ASP A 1 546 ? -18.328 -53.688 -6.504 1 97.5 546 ASP A N 1
ATOM 4325 C CA . ASP A 1 546 ? -18.484 -53.281 -5.105 1 97.5 546 ASP A CA 1
ATOM 4326 C C . ASP A 1 546 ? -17.562 -54.094 -4.203 1 97.5 546 ASP A C 1
ATOM 4328 O O . ASP A 1 546 ? -16.891 -53.562 -3.326 1 97.5 546 ASP A O 1
ATOM 4332 N N . ASP A 1 547 ? -17.547 -55.344 -4.48 1 96.12 547 ASP A N 1
ATOM 4333 C CA . ASP A 1 547 ? -16.75 -56.219 -3.627 1 96.12 547 ASP A CA 1
ATOM 4334 C C . ASP A 1 547 ? -15.258 -55.906 -3.758 1 96.12 547 ASP A C 1
ATOM 4336 O O . ASP A 1 547 ? -14.516 -55.969 -2.773 1 96.12 547 ASP A O 1
ATOM 4340 N N . VAL A 1 548 ? -14.836 -55.625 -4.922 1 96.25 548 VAL A N 1
ATOM 4341 C CA . VAL A 1 548 ? -13.438 -55.281 -5.18 1 96.25 548 VAL A CA 1
ATOM 4342 C C . VAL A 1 548 ? -13.039 -54.094 -4.324 1 96.25 548 VAL A C 1
ATOM 4344 O O . VAL A 1 548 ? -12.031 -54.125 -3.611 1 96.25 548 VAL A O 1
ATOM 4347 N N . TYR A 1 549 ? -13.789 -53.094 -4.285 1 97.94 549 TYR A N 1
ATOM 4348 C CA . TYR A 1 549 ? -13.438 -51.844 -3.639 1 97.94 549 TYR A CA 1
ATOM 4349 C C . TYR A 1 549 ? -13.672 -51.906 -2.135 1 97.94 549 TYR A C 1
ATOM 4351 O O . TYR A 1 549 ? -12.945 -51.281 -1.354 1 97.94 549 TYR A O 1
ATOM 4359 N N . ASN A 1 550 ? -14.703 -52.625 -1.746 1 96.44 550 ASN A N 1
ATOM 4360 C CA . ASN A 1 550 ? -15 -52.75 -0.323 1 96.44 550 ASN A CA 1
ATOM 4361 C C . ASN A 1 550 ? -13.875 -53.469 0.418 1 96.44 550 ASN A C 1
ATOM 4363 O O . ASN A 1 550 ? -13.742 -53.344 1.637 1 96.44 550 ASN A O 1
ATOM 4367 N N . LYS A 1 551 ? -13.055 -54.156 -0.318 1 96.5 551 LYS A N 1
ATOM 4368 C CA . LYS A 1 551 ? -11.961 -54.906 0.288 1 96.5 551 LYS A CA 1
ATOM 4369 C C . LYS A 1 551 ? -10.695 -54.062 0.393 1 96.5 551 LYS A C 1
ATOM 4371 O O . LYS A 1 551 ? -9.734 -54.469 1.062 1 96.5 551 LYS A O 1
ATOM 4376 N N . ILE A 1 552 ? -10.68 -52.938 -0.15 1 97.62 552 ILE A N 1
ATOM 4377 C CA . ILE A 1 552 ? -9.492 -52.094 -0.137 1 97.62 552 ILE A CA 1
ATOM 4378 C C . ILE A 1 552 ? -9.477 -51.25 1.142 1 97.62 552 ILE A C 1
ATOM 4380 O O . ILE A 1 552 ? -10.336 -50.375 1.339 1 97.62 552 ILE A O 1
ATOM 4384 N N . PRO A 1 553 ? -8.5 -51.531 2.006 1 97 553 PRO A N 1
ATOM 4385 C CA . PRO A 1 553 ? -8.359 -50.625 3.145 1 97 553 PRO A CA 1
ATOM 4386 C C . PRO A 1 553 ? -8.07 -49.188 2.717 1 97 553 PRO A C 1
ATOM 4388 O O . PRO A 1 553 ? -7.219 -48.969 1.849 1 97 553 PRO A O 1
ATOM 4391 N N . PRO A 1 554 ? -8.766 -48.25 3.27 1 97.44 554 PRO A N 1
ATOM 4392 C CA . PRO A 1 554 ? -8.516 -46.875 2.91 1 97.44 554 PRO A CA 1
ATOM 4393 C C . PRO A 1 554 ? -7.094 -46.406 3.26 1 97.44 554 PRO A C 1
ATOM 4395 O O . PRO A 1 554 ? -6.508 -46.906 4.23 1 97.44 554 PRO A O 1
ATOM 4398 N N . PHE A 1 555 ? -6.516 -45.5 2.447 1 97.88 555 PHE A N 1
ATOM 4399 C CA . PHE A 1 555 ? -5.27 -44.812 2.768 1 97.88 555 PHE A CA 1
ATOM 4400 C C . PHE A 1 555 ? -5.379 -44.094 4.105 1 97.88 555 PHE A C 1
ATOM 4402 O O . PHE A 1 555 ? -6.43 -43.531 4.438 1 97.88 555 PHE A O 1
ATOM 4409 N N . LYS A 1 556 ? -4.301 -44.031 4.859 1 96.81 556 LYS A N 1
ATOM 4410 C CA . LYS A 1 556 ? -4.309 -43.281 6.102 1 96.81 556 LYS A CA 1
ATOM 4411 C C . LYS A 1 556 ? -2.896 -42.844 6.488 1 96.81 556 LYS A C 1
ATOM 4413 O O . LYS A 1 556 ? -1.915 -43.438 6.062 1 96.81 556 LYS A O 1
ATOM 4418 N N . PHE A 1 557 ? -2.818 -41.781 7.207 1 97.88 557 PHE A N 1
ATOM 4419 C CA . PHE A 1 557 ? -1.608 -41.375 7.918 1 97.88 557 PHE A CA 1
ATOM 4420 C C . PHE A 1 557 ? -1.559 -42 9.297 1 97.88 557 PHE A C 1
ATOM 4422 O O . PHE A 1 557 ? -2.582 -42.125 9.977 1 97.88 557 PHE A O 1
ATOM 4429 N N . GLN A 1 558 ? -0.352 -42.438 9.688 1 97.31 558 GLN A N 1
ATOM 4430 C CA . GLN A 1 558 ? -0.218 -42.938 11.047 1 97.31 558 GLN A CA 1
ATOM 4431 C C . GLN A 1 558 ? -0.215 -41.812 12.07 1 97.31 558 GLN A C 1
ATOM 4433 O O . GLN A 1 558 ? -0.725 -41.969 13.18 1 97.31 558 GLN A O 1
ATOM 4438 N N . ARG A 1 559 ? 0.455 -40.719 11.719 1 96.94 559 ARG A N 1
ATOM 4439 C CA . ARG A 1 559 ? 0.555 -39.5 12.531 1 96.94 559 ARG A CA 1
ATOM 4440 C C . ARG A 1 559 ? 0.524 -38.25 11.656 1 96.94 559 ARG A C 1
ATOM 4442 O O . ARG A 1 559 ? 0.733 -38.344 10.445 1 96.94 559 ARG A O 1
ATOM 4449 N N . CYS A 1 560 ? 0.148 -37.188 12.32 1 97.25 560 CYS A N 1
ATOM 4450 C CA . CYS A 1 560 ? 0.262 -35.938 11.609 1 97.25 560 CYS A CA 1
ATOM 4451 C C . CYS A 1 560 ? 1.702 -35.438 11.609 1 97.25 560 CYS A C 1
ATOM 4453 O O . CYS A 1 560 ? 2.225 -35.031 12.656 1 97.25 560 CYS A O 1
ATOM 4455 N N . LEU A 1 561 ? 2.309 -35.5 10.5 1 96.94 561 LEU A N 1
ATOM 4456 C CA . LEU A 1 561 ? 3.664 -35 10.312 1 96.94 561 LEU A CA 1
ATOM 4457 C C . LEU A 1 561 ? 3.684 -33.844 9.305 1 96.94 561 LEU A C 1
ATOM 4459 O O . LEU A 1 561 ? 2.932 -33.875 8.32 1 96.94 561 LEU A O 1
ATOM 4463 N N . ALA A 1 562 ? 4.602 -32.875 9.484 1 95.81 562 ALA A N 1
ATOM 4464 C CA . ALA A 1 562 ? 4.684 -31.703 8.633 1 95.81 562 ALA A CA 1
ATOM 4465 C C . ALA A 1 562 ? 5.523 -31.984 7.391 1 95.81 562 ALA A C 1
ATOM 4467 O O . ALA A 1 562 ? 5.824 -31.078 6.621 1 95.81 562 ALA A O 1
ATOM 4468 N N . HIS A 1 563 ? 5.953 -33.156 7.211 1 95.62 563 HIS A N 1
ATOM 4469 C CA . HIS A 1 563 ? 6.746 -33.562 6.062 1 95.62 563 HIS A CA 1
ATOM 4470 C C . HIS A 1 563 ? 6.488 -35.031 5.734 1 95.62 563 HIS A C 1
ATOM 4472 O O . HIS A 1 563 ? 5.879 -35.75 6.531 1 95.62 563 HIS A O 1
ATOM 4478 N N . GLN A 1 564 ? 6.914 -35.438 4.586 1 96.94 564 GLN A N 1
ATOM 4479 C CA . GLN A 1 564 ? 6.656 -36.812 4.16 1 96.94 564 GLN A CA 1
ATOM 4480 C C . GLN A 1 564 ? 7.641 -37.781 4.809 1 96.94 564 GLN A C 1
ATOM 4482 O O . GLN A 1 564 ? 8.859 -37.562 4.742 1 96.94 564 GLN A O 1
ATOM 4487 N N . VAL A 1 565 ? 7.105 -38.688 5.469 1 96.38 565 VAL A N 1
ATOM 4488 C CA . VAL A 1 565 ? 7.77 -39.906 5.895 1 96.38 565 VAL A CA 1
ATOM 4489 C C . VAL A 1 565 ? 7.062 -41.125 5.277 1 96.38 565 VAL A C 1
ATOM 4491 O O . VAL A 1 565 ? 5.887 -41.375 5.551 1 96.38 565 VAL A O 1
ATOM 4494 N N . TYR A 1 566 ? 7.754 -41.844 4.52 1 92.75 566 TYR A N 1
ATOM 4495 C CA . TYR A 1 566 ? 7.172 -42.875 3.697 1 92.75 566 TYR A CA 1
ATOM 4496 C C . TYR A 1 566 ? 6.379 -43.875 4.547 1 92.75 566 TYR A C 1
ATOM 4498 O O . TYR A 1 566 ? 5.25 -44.219 4.203 1 92.75 566 TYR A O 1
ATOM 4506 N N . GLU A 1 567 ? 6.891 -44.281 5.699 1 94.06 567 GLU A N 1
ATOM 4507 C CA . GLU A 1 567 ? 6.266 -45.281 6.551 1 94.06 567 GLU A CA 1
ATOM 4508 C C . GLU A 1 567 ? 5.02 -44.719 7.238 1 94.06 567 GLU A C 1
ATOM 4510 O O . GLU A 1 567 ? 4.18 -45.5 7.723 1 94.06 567 GLU A O 1
ATOM 4515 N N . ASN A 1 568 ? 4.996 -43.469 7.277 1 97.06 568 ASN A N 1
ATOM 4516 C CA . ASN A 1 568 ? 3.873 -42.812 7.941 1 97.06 568 ASN A CA 1
ATOM 4517 C C . ASN A 1 568 ? 2.621 -42.812 7.07 1 97.06 568 ASN A C 1
ATOM 4519 O O . ASN A 1 568 ? 1.514 -42.594 7.562 1 97.06 568 ASN A O 1
ATOM 4523 N N . GLU A 1 569 ? 2.734 -43.031 5.762 1 96.31 569 GLU A N 1
ATOM 4524 C CA . GLU A 1 569 ? 1.648 -43.031 4.789 1 96.31 569 GLU A CA 1
ATOM 4525 C C . GLU A 1 569 ? 1.311 -44.438 4.316 1 96.31 569 GLU A C 1
ATOM 4527 O O . GLU A 1 569 ? 2.02 -45 3.486 1 96.31 569 GLU A O 1
ATOM 4532 N N . VAL A 1 570 ? 0.184 -44.938 4.766 1 96.44 570 VAL A N 1
ATOM 4533 C CA . VAL A 1 570 ? -0.103 -46.344 4.68 1 96.44 570 VAL A CA 1
ATOM 4534 C C . VAL A 1 570 ? -1.048 -46.625 3.51 1 96.44 570 VAL A C 1
ATOM 4536 O O . VAL A 1 570 ? -2.162 -46.094 3.469 1 96.44 570 VAL A O 1
ATOM 4539 N N . SER A 1 571 ? -0.624 -47.406 2.611 1 97.12 571 SER A N 1
ATOM 4540 C CA . SER A 1 571 ? -1.428 -47.906 1.503 1 97.12 571 SER A CA 1
ATOM 4541 C C . SER A 1 571 ? -1.065 -49.344 1.169 1 97.12 571 SER A C 1
ATOM 4543 O O . SER A 1 571 ? 0.112 -49.719 1.165 1 97.12 571 SER A O 1
ATOM 4545 N N . ILE A 1 572 ? -2.055 -50.156 0.861 1 96.12 572 ILE A N 1
ATOM 4546 C CA . ILE A 1 572 ? -1.84 -51.562 0.522 1 96.12 572 ILE A CA 1
ATOM 4547 C C . ILE A 1 572 ? -1.163 -51.656 -0.842 1 96.12 572 ILE A C 1
ATOM 4549 O O . ILE A 1 572 ? -0.638 -52.719 -1.203 1 96.12 572 ILE A O 1
ATOM 4553 N N . PHE A 1 573 ? -1.109 -50.625 -1.575 1 96 573 PHE A N 1
ATOM 4554 C CA . PHE A 1 573 ? -0.619 -50.688 -2.947 1 96 573 PHE A CA 1
ATOM 4555 C C . PHE A 1 573 ? 0.837 -50.25 -3.021 1 96 573 PHE A C 1
ATOM 4557 O O . PHE A 1 573 ? 1.446 -50.281 -4.094 1 96 573 PHE A O 1
ATOM 4564 N N . ARG A 1 574 ? 1.425 -49.812 -1.99 1 93.25 574 ARG A N 1
ATOM 4565 C CA . ARG A 1 574 ? 2.775 -49.281 -1.99 1 93.25 574 ARG A CA 1
ATOM 4566 C C . ARG A 1 574 ? 3.775 -50.281 -2.564 1 93.25 574 ARG A C 1
ATOM 4568 O O . ARG A 1 574 ? 4.562 -49.938 -3.449 1 93.25 574 ARG A O 1
ATOM 4575 N N . ASP A 1 575 ? 3.715 -51.5 -2.092 1 89.94 575 ASP A N 1
ATOM 4576 C CA . ASP A 1 575 ? 4.684 -52.5 -2.514 1 89.94 575 ASP A CA 1
ATOM 4577 C C . ASP A 1 575 ? 4.477 -52.875 -3.979 1 89.94 575 ASP A C 1
ATOM 4579 O O . ASP A 1 575 ? 5.445 -53.062 -4.715 1 89.94 575 ASP A O 1
ATOM 4583 N N . GLN A 1 576 ? 3.252 -53 -4.301 1 89.31 576 GLN A N 1
ATOM 4584 C CA . GLN A 1 576 ? 2.93 -53.344 -5.684 1 89.31 576 GLN A CA 1
ATOM 4585 C C . GLN A 1 576 ? 3.473 -52.281 -6.645 1 89.31 576 GLN A C 1
ATOM 4587 O O . GLN A 1 576 ? 4.078 -52.594 -7.664 1 89.31 576 GLN A O 1
ATOM 4592 N N . ILE A 1 577 ? 3.344 -51.094 -6.34 1 90.25 577 ILE A N 1
ATOM 4593 C CA . ILE A 1 577 ? 3.732 -50 -7.219 1 90.25 577 ILE A CA 1
ATOM 4594 C C . ILE A 1 577 ? 5.25 -49.844 -7.203 1 90.25 577 ILE A C 1
ATOM 4596 O O . ILE A 1 577 ? 5.863 -49.594 -8.242 1 90.25 577 ILE A O 1
ATOM 4600 N N . ALA A 1 578 ? 5.809 -49.969 -6.047 1 86.06 578 ALA A N 1
ATOM 4601 C CA . ALA A 1 578 ? 7.266 -49.906 -5.949 1 86.06 578 ALA A CA 1
ATOM 4602 C C . ALA A 1 578 ? 7.922 -50.969 -6.812 1 86.06 578 ALA A C 1
ATOM 4604 O O . ALA A 1 578 ? 8.953 -50.719 -7.445 1 86.06 578 ALA A O 1
ATOM 4605 N N . ALA A 1 579 ? 7.316 -52.094 -6.902 1 81 579 ALA A N 1
ATOM 4606 C CA . ALA A 1 579 ? 7.848 -53.219 -7.66 1 81 579 ALA A CA 1
ATOM 4607 C C . ALA A 1 579 ? 7.762 -52.969 -9.164 1 81 579 ALA A C 1
ATOM 4609 O O . ALA A 1 579 ? 8.625 -53.406 -9.922 1 81 579 ALA A O 1
ATOM 4610 N N . ALA A 1 580 ? 6.844 -52.281 -9.531 1 79.25 580 ALA A N 1
ATOM 4611 C CA . ALA A 1 580 ? 6.613 -52.031 -10.945 1 79.25 580 ALA A CA 1
ATOM 4612 C C . ALA A 1 580 ? 7.551 -50.938 -11.461 1 79.25 580 ALA A C 1
ATOM 4614 O O . ALA A 1 580 ? 7.77 -50.812 -12.672 1 79.25 580 ALA A O 1
ATOM 4615 N N . ASN A 1 581 ? 8.047 -50.156 -10.648 1 71.75 581 ASN A N 1
ATOM 4616 C CA . ASN A 1 581 ? 8.852 -49.031 -11.07 1 71.75 581 ASN A CA 1
ATOM 4617 C C . ASN A 1 581 ? 10.344 -49.281 -10.852 1 71.75 581 ASN A C 1
ATOM 4619 O O . ASN A 1 581 ? 11.133 -48.312 -10.773 1 71.75 581 ASN A O 1
ATOM 4623 N N . THR A 1 582 ? 10.734 -50.531 -10.562 1 55.19 582 THR A N 1
ATOM 4624 C CA . THR A 1 582 ? 12.156 -50.812 -10.43 1 55.19 582 THR A CA 1
ATOM 4625 C C . THR A 1 582 ? 12.891 -50.594 -11.75 1 55.19 582 THR A C 1
ATOM 4627 O O . THR A 1 582 ? 12.547 -51.219 -12.773 1 55.19 582 THR A O 1
ATOM 4630 N N . PRO A 1 583 ? 13.602 -49.562 -11.789 1 51.56 583 PRO A N 1
ATOM 4631 C CA . PRO A 1 583 ? 14.305 -49.219 -13.031 1 51.56 583 PRO A CA 1
ATOM 4632 C C . PRO A 1 583 ? 15.141 -50.344 -13.578 1 51.56 583 PRO A C 1
ATOM 4634 O O . PRO A 1 583 ? 15.648 -51.188 -12.812 1 51.56 583 PRO A O 1
ATOM 4637 N N . PRO A 1 584 ? 14.992 -50.75 -14.766 1 39.59 584 PRO A N 1
ATOM 4638 C CA . PRO A 1 584 ? 16.094 -51.594 -15.25 1 39.59 584 PRO A CA 1
ATOM 4639 C C . PRO A 1 584 ? 17.469 -50.969 -14.961 1 39.59 584 PRO A C 1
ATOM 4641 O O . PRO A 1 584 ? 17.578 -49.781 -14.766 1 39.59 584 PRO A O 1
ATOM 4644 N N . PRO A 1 585 ? 18.5 -51.875 -14.594 1 32.59 585 PRO A N 1
ATOM 4645 C CA . PRO A 1 585 ? 19.812 -51.25 -14.359 1 32.59 585 PRO A CA 1
ATOM 4646 C C . PRO A 1 585 ? 20.141 -50.156 -15.367 1 32.59 585 PRO A C 1
ATOM 4648 O O . PRO A 1 585 ? 19.719 -50.219 -16.516 1 32.59 585 PRO A O 1
ATOM 4651 N N . ALA A 1 586 ? 20.516 -49.094 -14.766 1 35.81 586 ALA A N 1
ATOM 4652 C CA . ALA A 1 586 ? 21 -47.969 -15.57 1 35.81 586 ALA A CA 1
ATOM 4653 C C . ALA A 1 586 ? 21.859 -48.469 -16.734 1 35.81 586 ALA A C 1
ATOM 4655 O O . ALA A 1 586 ? 22.875 -49.156 -16.516 1 35.81 586 ALA A O 1
ATOM 4656 N N . SER A 1 587 ? 21.297 -49.125 -17.688 1 27.02 587 SER A N 1
ATOM 4657 C CA . SER A 1 587 ? 22.297 -49.188 -18.75 1 27.02 587 SER A CA 1
ATOM 4658 C C . SER A 1 587 ? 23.156 -47.938 -18.766 1 27.02 587 SER A C 1
ATOM 4660 O O . SER A 1 587 ? 22.641 -46.812 -18.641 1 27.02 587 SER A O 1
ATOM 4662 N N . ARG A 1 588 ? 24.359 -48.094 -18.344 1 31.88 588 ARG A N 1
ATOM 4663 C CA . ARG A 1 588 ? 25.375 -47.062 -18.453 1 31.88 588 ARG A CA 1
ATOM 4664 C C . ARG A 1 588 ? 25.312 -46.375 -19.812 1 31.88 588 ARG A C 1
ATOM 4666 O O . ARG A 1 588 ? 25.859 -46.875 -20.797 1 31.88 588 ARG A O 1
ATOM 4673 N N . HIS A 1 589 ? 24.203 -46.188 -20.234 1 26.89 589 HIS A N 1
ATOM 4674 C CA . HIS A 1 589 ? 24.484 -45.375 -21.422 1 26.89 589 HIS A CA 1
ATOM 4675 C C . HIS A 1 589 ? 25.5 -44.281 -21.109 1 26.89 589 HIS A C 1
ATOM 4677 O O . HIS A 1 589 ? 25.312 -43.531 -20.141 1 26.89 589 HIS A O 1
ATOM 4683 N N . GLN A 1 590 ? 26.703 -44.625 -21.328 1 28.41 590 GLN A N 1
ATOM 4684 C CA . GLN A 1 590 ? 27.797 -43.656 -21.359 1 28.41 590 GLN A CA 1
ATOM 4685 C C . GLN A 1 590 ? 27.359 -42.344 -22.016 1 28.41 590 GLN A C 1
ATOM 4687 O O . GLN A 1 590 ? 27.047 -42.344 -23.219 1 28.41 590 GLN A O 1
ATOM 4692 N N . ALA A 1 591 ? 26.688 -41.688 -21.203 1 32.38 591 ALA A N 1
ATOM 4693 C CA . ALA A 1 591 ? 26.5 -40.344 -21.703 1 32.38 591 ALA A CA 1
ATOM 4694 C C . ALA A 1 591 ? 27.797 -39.781 -22.25 1 32.38 591 ALA A C 1
ATOM 4696 O O . ALA A 1 591 ? 28.797 -39.688 -21.547 1 32.38 591 ALA A O 1
ATOM 4697 N N . ARG A 1 592 ? 28.031 -40.188 -23.422 1 27.97 592 ARG A N 1
ATOM 4698 C CA . ARG A 1 592 ? 29.047 -39.344 -24.031 1 27.97 592 ARG A CA 1
ATOM 4699 C C . ARG A 1 592 ? 28.891 -37.906 -23.562 1 27.97 592 ARG A C 1
ATOM 4701 O O . ARG A 1 592 ? 27.797 -37.344 -23.625 1 27.97 592 ARG A O 1
ATOM 4708 N N . ARG A 1 593 ? 29.688 -37.688 -22.672 1 28.61 593 ARG A N 1
ATOM 4709 C CA . ARG A 1 593 ? 29.922 -36.281 -22.375 1 28.61 593 ARG A CA 1
ATOM 4710 C C . ARG A 1 593 ? 29.859 -35.438 -23.641 1 28.61 593 ARG A C 1
ATOM 4712 O O . ARG A 1 593 ? 30.766 -35.5 -24.469 1 28.61 593 ARG A O 1
ATOM 4719 N N . SER A 1 594 ? 28.812 -35.656 -24.375 1 23.89 594 SER A N 1
ATOM 4720 C CA . SER A 1 594 ? 29 -34.562 -25.328 1 23.89 594 SER A CA 1
ATOM 4721 C C . SER A 1 594 ? 29.547 -33.312 -24.641 1 23.89 594 SER A C 1
ATOM 4723 O O . SER A 1 594 ? 29.203 -33.031 -23.484 1 23.89 594 SER A O 1
ATOM 4725 N N . ALA A 1 595 ? 30.656 -33.125 -24.906 1 25.25 595 ALA A N 1
ATOM 4726 C CA . ALA A 1 595 ? 31.328 -31.844 -24.625 1 25.25 595 ALA A CA 1
ATOM 4727 C C . ALA A 1 595 ? 30.312 -30.703 -24.609 1 25.25 595 ALA A C 1
ATOM 4729 O O . ALA A 1 595 ? 29.469 -30.594 -25.5 1 25.25 595 ALA A O 1
ATOM 4730 N N . GLN A 1 596 ? 29.906 -30.375 -23.391 1 25.95 596 GLN A N 1
ATOM 4731 C CA . GLN A 1 596 ? 29.328 -29.031 -23.25 1 25.95 596 GLN A CA 1
ATOM 4732 C C . GLN A 1 596 ? 29.719 -28.141 -24.406 1 25.95 596 GLN A C 1
ATOM 4734 O O . GLN A 1 596 ? 30.875 -27.703 -24.516 1 25.95 596 GLN A O 1
ATOM 4739 N N . GLN A 1 597 ? 29.312 -28.688 -25.594 1 26.31 597 GLN A N 1
ATOM 4740 C CA . GLN A 1 597 ? 29.578 -27.547 -26.469 1 26.31 597 GLN A CA 1
ATOM 4741 C C . GLN A 1 597 ? 29.156 -26.25 -25.797 1 26.31 597 GLN A C 1
ATOM 4743 O O . GLN A 1 597 ? 28 -26.078 -25.438 1 26.31 597 GLN A O 1
ATOM 4748 N N . GLN A 1 598 ? 29.922 -25.875 -24.812 1 26.41 598 GLN A N 1
ATOM 4749 C CA . GLN A 1 598 ? 29.781 -24.453 -24.547 1 26.41 598 GLN A CA 1
ATOM 4750 C C . GLN A 1 598 ? 29.109 -23.734 -25.703 1 26.41 598 GLN A C 1
ATOM 4752 O O . GLN A 1 598 ? 29.547 -23.844 -26.859 1 26.41 598 GLN A O 1
ATOM 4757 N N . ALA A 1 599 ? 27.781 -23.906 -25.625 1 30.33 599 ALA A N 1
ATOM 4758 C CA . ALA A 1 599 ? 27.188 -22.938 -26.531 1 30.33 599 ALA A CA 1
ATOM 4759 C C . ALA A 1 599 ? 28.141 -21.781 -26.812 1 30.33 599 ALA A C 1
ATOM 4761 O O . ALA A 1 599 ? 28.484 -21.031 -25.906 1 30.33 599 ALA A O 1
ATOM 4762 N N . SER A 1 600 ? 29.172 -22.203 -27.469 1 28.78 600 SER A N 1
ATOM 4763 C CA . SER A 1 600 ? 29.766 -21 -28.047 1 28.78 600 SER A CA 1
ATOM 4764 C C . SER A 1 600 ? 28.719 -19.953 -28.391 1 28.78 600 SER A C 1
ATOM 4766 O O . SER A 1 600 ? 27.812 -20.219 -29.172 1 28.78 600 SER A O 1
ATOM 4768 N N . GLY A 1 601 ? 28.094 -19.391 -27.266 1 32.62 601 GLY A N 1
ATOM 4769 C CA . GLY A 1 601 ? 27.375 -18.219 -27.719 1 32.62 601 GLY A CA 1
ATOM 4770 C C . GLY A 1 601 ? 27.766 -17.781 -29.125 1 32.62 601 GLY A C 1
ATOM 4771 O O . GLY A 1 601 ? 28.953 -17.688 -29.438 1 32.62 601 GLY A O 1
ATOM 4772 N N . GLY A 1 602 ? 27.219 -18.484 -30.031 1 32.75 602 GLY A N 1
ATOM 4773 C CA . GLY A 1 602 ? 27.562 -17.719 -31.219 1 32.75 602 GLY A CA 1
ATOM 4774 C C . GLY A 1 602 ? 27.984 -16.297 -30.922 1 32.75 602 GLY A C 1
ATOM 4775 O O . GLY A 1 602 ? 27.406 -15.641 -30.047 1 32.75 602 GLY A O 1
ATOM 4776 N N . GLU A 1 603 ? 29.266 -16 -30.891 1 41.06 603 GLU A N 1
ATOM 4777 C CA . GLU A 1 603 ? 29.875 -14.711 -30.578 1 41.06 603 GLU A CA 1
ATOM 4778 C C . GLU A 1 603 ? 28.812 -13.625 -30.438 1 41.06 603 GLU A C 1
ATOM 4780 O O . GLU A 1 603 ? 28.797 -12.891 -29.453 1 41.06 603 GLU A O 1
ATOM 4785 N N . GLY A 1 604 ? 28.203 -13.133 -31.594 1 49.84 604 GLY A N 1
ATOM 4786 C CA . GLY A 1 604 ? 27.844 -11.781 -32 1 49.84 604 GLY A CA 1
ATOM 4787 C C . GLY A 1 604 ? 26.391 -11.438 -31.703 1 49.84 604 GLY A C 1
ATOM 4788 O O . GLY A 1 604 ? 25.859 -10.477 -32.25 1 49.84 604 GLY A O 1
ATOM 4789 N N . ALA A 1 605 ? 25.609 -12.43 -30.953 1 71.06 605 ALA A N 1
ATOM 4790 C CA . ALA A 1 605 ? 24.234 -11.906 -30.922 1 71.06 605 ALA A CA 1
ATOM 4791 C C . ALA A 1 605 ? 24.094 -10.805 -29.875 1 71.06 605 ALA A C 1
ATOM 4793 O O . ALA A 1 605 ? 24.75 -10.836 -28.844 1 71.06 605 ALA A O 1
ATOM 4794 N N . ALA A 1 606 ? 23.266 -10.016 -30.094 1 77.44 606 ALA A N 1
ATOM 4795 C CA . ALA A 1 606 ? 23.016 -8.836 -29.266 1 77.44 606 ALA A CA 1
ATOM 4796 C C . ALA A 1 606 ? 22.344 -9.227 -27.953 1 77.44 606 ALA A C 1
ATOM 4798 O O . ALA A 1 606 ? 21.422 -10.039 -27.938 1 77.44 606 ALA A O 1
ATOM 4799 N N . VAL A 1 607 ? 22.969 -9.094 -26.781 1 85.25 607 VAL A N 1
ATOM 4800 C CA . VAL A 1 607 ? 22.344 -9.188 -25.469 1 85.25 607 VAL A CA 1
ATOM 4801 C C . VAL A 1 607 ? 21.797 -7.82 -25.062 1 85.25 607 VAL A C 1
ATOM 4803 O O . VAL A 1 607 ? 22.547 -6.844 -24.969 1 85.25 607 VAL A O 1
ATOM 4806 N N . PHE A 1 608 ? 20.5 -7.809 -24.797 1 89.12 608 PHE A N 1
ATOM 4807 C CA . PHE A 1 608 ? 19.844 -6.555 -24.469 1 89.12 608 PHE A CA 1
ATOM 4808 C C . PHE A 1 608 ? 19.812 -6.348 -22.953 1 89.12 608 PHE A C 1
ATOM 4810 O O . PHE A 1 608 ? 19.562 -7.289 -22.203 1 89.12 608 PHE A O 1
ATOM 4817 N N . ARG A 1 609 ? 20.094 -5.148 -22.609 1 91.75 609 ARG A N 1
ATOM 4818 C CA . ARG A 1 609 ? 20.094 -4.75 -21.203 1 91.75 609 ARG A CA 1
ATOM 4819 C C . ARG A 1 609 ? 18.781 -4.051 -20.844 1 91.75 609 ARG A C 1
ATOM 4821 O O . ARG A 1 609 ? 18.297 -3.191 -21.578 1 91.75 609 ARG A O 1
ATOM 4828 N N . ALA A 1 610 ? 18.219 -4.445 -19.75 1 92.25 610 ALA A N 1
ATOM 4829 C CA . ALA A 1 610 ? 17 -3.793 -19.281 1 92.25 610 ALA A CA 1
ATOM 4830 C C . ALA A 1 610 ? 17.281 -2.365 -18.828 1 92.25 610 ALA A C 1
ATOM 4832 O O . ALA A 1 610 ? 18.25 -2.119 -18.094 1 92.25 610 ALA A O 1
ATOM 4833 N N . PRO A 1 611 ? 16.375 -1.416 -19.188 1 87.69 611 PRO A N 1
ATOM 4834 C CA . PRO A 1 611 ? 16.578 -0.026 -18.766 1 87.69 611 PRO A CA 1
ATOM 4835 C C . PRO A 1 611 ? 16.609 0.14 -17.25 1 87.69 611 PRO A C 1
ATOM 4837 O O . PRO A 1 611 ? 17.328 1.013 -16.734 1 87.69 611 PRO A O 1
ATOM 4840 N N . VAL A 1 612 ? 15.953 -0.669 -16.516 1 91.69 612 VAL A N 1
ATOM 4841 C CA . VAL A 1 612 ? 15.836 -0.55 -15.07 1 91.69 612 VAL A CA 1
ATOM 4842 C C . VAL A 1 612 ? 17.203 -0.759 -14.422 1 91.69 612 VAL A C 1
ATOM 4844 O O . VAL A 1 612 ? 17.422 -0.357 -13.273 1 91.69 612 VAL A O 1
ATOM 4847 N N . GLU A 1 613 ? 18.156 -1.418 -15.141 1 92.56 613 GLU A N 1
ATOM 4848 C CA . GLU A 1 613 ? 19.484 -1.676 -14.602 1 92.56 613 GLU A CA 1
ATOM 4849 C C . GLU A 1 613 ? 20.203 -0.374 -14.258 1 92.56 613 GLU A C 1
ATOM 4851 O O . GLU A 1 613 ? 21.141 -0.366 -13.445 1 92.56 613 GLU A O 1
ATOM 4856 N N . ASP A 1 614 ? 19.734 0.707 -14.836 1 86.69 614 ASP A N 1
ATOM 4857 C CA . ASP A 1 614 ? 20.312 2.016 -14.531 1 86.69 614 ASP A CA 1
ATOM 4858 C C . ASP A 1 614 ? 20.016 2.42 -13.086 1 86.69 614 ASP A C 1
ATOM 4860 O O . ASP A 1 614 ? 20.656 3.314 -12.539 1 86.69 614 ASP A O 1
ATOM 4864 N N . HIS A 1 615 ? 19.078 1.752 -12.477 1 87.12 615 HIS A N 1
ATOM 4865 C CA . HIS A 1 615 ? 18.672 2.09 -11.117 1 87.12 615 HIS A CA 1
ATOM 4866 C C . HIS A 1 615 ? 19.188 1.067 -10.117 1 87.12 615 HIS A C 1
ATOM 4868 O O . HIS A 1 615 ? 18.812 1.102 -8.938 1 87.12 615 HIS A O 1
ATOM 4874 N N . ALA A 1 616 ? 20.031 0.151 -10.508 1 92.94 616 ALA A N 1
ATOM 4875 C CA . ALA A 1 616 ? 20.531 -0.912 -9.641 1 92.94 616 ALA A CA 1
ATOM 4876 C C . ALA A 1 616 ? 21.438 -0.348 -8.547 1 92.94 616 ALA A C 1
ATOM 4878 O O . ALA A 1 616 ? 22.234 0.552 -8.797 1 92.94 616 ALA A O 1
ATOM 4879 N N . VAL A 1 617 ? 21.203 -0.83 -7.336 1 91.62 617 VAL A N 1
ATOM 4880 C CA . VAL A 1 617 ? 22.016 -0.511 -6.176 1 91.62 617 VAL A CA 1
ATOM 4881 C C . VAL A 1 617 ? 22.516 -1.8 -5.523 1 91.62 617 VAL A C 1
ATOM 4883 O O . VAL A 1 617 ? 21.734 -2.711 -5.258 1 91.62 617 VAL A O 1
ATOM 4886 N N . PRO A 1 618 ? 23.828 -1.865 -5.246 1 92.44 618 PRO A N 1
ATOM 4887 C CA . PRO A 1 618 ? 24.297 -3.076 -4.57 1 92.44 618 PRO A CA 1
ATOM 4888 C C . PRO A 1 618 ? 23.609 -3.309 -3.229 1 92.44 618 PRO A C 1
ATOM 4890 O O . PRO A 1 618 ? 23.328 -2.354 -2.498 1 92.44 618 PRO A O 1
ATOM 4893 N N . VAL A 1 619 ? 23.281 -4.562 -2.969 1 92.25 619 VAL A N 1
ATOM 4894 C CA . VAL A 1 619 ? 22.766 -4.91 -1.646 1 92.25 619 VAL A CA 1
ATOM 4895 C C . VAL A 1 619 ? 23.766 -4.457 -0.576 1 92.25 619 VAL A C 1
ATOM 4897 O O . VAL A 1 619 ? 24.969 -4.676 -0.71 1 92.25 619 VAL A O 1
ATOM 4900 N N . PRO A 1 620 ? 23.234 -3.893 0.523 1 85.5 620 PRO A N 1
ATOM 4901 C CA . PRO A 1 620 ? 24.156 -3.498 1.598 1 85.5 620 PRO A CA 1
ATOM 4902 C C . PRO A 1 620 ? 24.938 -4.68 2.176 1 85.5 620 PRO A C 1
ATOM 4904 O O . PRO A 1 620 ? 24.375 -5.77 2.338 1 85.5 620 PRO A O 1
ATOM 4907 N N . PRO A 1 621 ? 26.234 -4.422 2.525 1 84.94 621 PRO A N 1
ATOM 4908 C CA . PRO A 1 621 ? 27.094 -5.504 3.027 1 84.94 621 PRO A CA 1
ATOM 4909 C C . PRO A 1 621 ? 26.5 -6.195 4.258 1 84.94 621 PRO A C 1
ATOM 4911 O O . PRO A 1 621 ? 26.656 -7.406 4.422 1 84.94 621 PRO A O 1
ATOM 4914 N N . GLU A 1 622 ? 25.797 -5.449 5.059 1 79.69 622 GLU A N 1
ATOM 4915 C CA . GLU A 1 622 ? 25.234 -6.02 6.277 1 79.69 622 GLU A CA 1
ATOM 4916 C C . GLU A 1 622 ? 24.172 -7.074 5.949 1 79.69 622 GLU A C 1
ATOM 4918 O O . GLU A 1 622 ? 24.047 -8.07 6.668 1 79.69 622 GLU A O 1
ATOM 4923 N N . VAL A 1 623 ? 23.5 -6.848 4.91 1 85.12 623 VAL A N 1
ATOM 4924 C CA . VAL A 1 623 ? 22.484 -7.801 4.484 1 85.12 623 VAL A CA 1
ATOM 4925 C C . VAL A 1 623 ? 23.125 -8.938 3.703 1 85.12 623 VAL A C 1
ATOM 4927 O O . VAL A 1 623 ? 22.75 -10.102 3.871 1 85.12 623 VAL A O 1
ATOM 4930 N N . LEU A 1 624 ? 24.062 -8.602 2.883 1 87.56 624 LEU A N 1
ATOM 4931 C CA . LEU A 1 624 ? 24.75 -9.586 2.047 1 87.56 624 LEU A CA 1
ATOM 4932 C C . LEU A 1 624 ? 25.406 -10.664 2.902 1 87.56 624 LEU A C 1
ATOM 4934 O O . LEU A 1 624 ? 25.484 -11.828 2.5 1 87.56 624 LEU A O 1
ATOM 4938 N N . ASN A 1 625 ? 25.812 -10.25 4.09 1 83.56 625 ASN A N 1
ATOM 4939 C CA . ASN A 1 625 ? 26.547 -11.172 4.949 1 83.56 625 ASN A CA 1
ATOM 4940 C C . ASN A 1 625 ? 25.656 -11.781 6.02 1 83.56 625 ASN A C 1
ATOM 4942 O O . ASN A 1 625 ? 26.125 -12.523 6.883 1 83.56 625 ASN A O 1
ATOM 4946 N N . ALA A 1 626 ? 24.406 -11.484 5.938 1 77.56 626 ALA A N 1
ATOM 4947 C CA . ALA A 1 626 ? 23.484 -11.992 6.945 1 77.56 626 ALA A CA 1
ATOM 4948 C C . ALA A 1 626 ? 23.062 -13.43 6.633 1 77.56 626 ALA A C 1
ATOM 4950 O O . ALA A 1 626 ? 23.141 -13.867 5.484 1 77.56 626 ALA A O 1
ATOM 4951 N N . ASP A 1 627 ? 22.703 -14.117 7.719 1 75.75 627 ASP A N 1
ATOM 4952 C CA . ASP A 1 627 ? 22.141 -15.453 7.559 1 75.75 627 ASP A CA 1
ATOM 4953 C C . ASP A 1 627 ? 20.625 -15.398 7.395 1 75.75 627 ASP A C 1
ATOM 4955 O O . ASP A 1 627 ? 19.891 -15.531 8.375 1 75.75 627 ASP A O 1
ATOM 4959 N N . VAL A 1 628 ? 20.219 -15.336 6.258 1 74.06 628 VAL A N 1
ATOM 4960 C CA . VAL A 1 628 ? 18.812 -15.102 5.957 1 74.06 628 VAL A CA 1
ATOM 4961 C C . VAL A 1 628 ? 17.984 -16.344 6.309 1 74.06 628 VAL A C 1
ATOM 4963 O O . VAL A 1 628 ? 16.797 -16.234 6.613 1 74.06 628 VAL A O 1
ATOM 4966 N N . ILE A 1 629 ? 18.594 -17.484 6.281 1 67.81 629 ILE A N 1
ATOM 4967 C CA . ILE A 1 629 ? 17.891 -18.719 6.625 1 67.81 629 ILE A CA 1
ATOM 4968 C C . ILE A 1 629 ? 17.391 -18.656 8.062 1 67.81 629 ILE A C 1
ATOM 4970 O O . ILE A 1 629 ? 16.297 -19.109 8.375 1 67.81 629 ILE A O 1
ATOM 4974 N N . LYS A 1 630 ? 18.141 -17.938 8.844 1 71.38 630 LYS A N 1
ATOM 4975 C CA . LYS A 1 630 ? 17.766 -17.812 10.25 1 71.38 630 LYS A CA 1
ATOM 4976 C C . LYS A 1 630 ? 16.609 -16.844 10.43 1 71.38 630 LYS A C 1
ATOM 4978 O O . LYS A 1 630 ? 15.906 -16.891 11.445 1 71.38 630 LYS A O 1
ATOM 4983 N N . TRP A 1 631 ? 16.469 -16.031 9.43 1 72.5 631 TRP A N 1
ATOM 4984 C CA . TRP A 1 631 ? 15.398 -15.047 9.531 1 72.5 631 TRP A CA 1
ATOM 4985 C C . TRP A 1 631 ? 14.031 -15.711 9.43 1 72.5 631 TRP A C 1
ATOM 4987 O O . TRP A 1 631 ? 13.055 -15.227 10.008 1 72.5 631 TRP A O 1
ATOM 4997 N N . PHE A 1 632 ? 13.977 -16.844 8.711 1 65.12 632 PHE A N 1
ATOM 4998 C CA . PHE A 1 632 ? 12.719 -17.562 8.555 1 65.12 632 PHE A CA 1
ATOM 4999 C C . PHE A 1 632 ? 12.477 -18.484 9.742 1 65.12 632 PHE A C 1
ATOM 5001 O O . PHE A 1 632 ? 11.336 -18.859 10.016 1 65.12 632 PHE A O 1
ATOM 5008 N N . ALA A 1 633 ? 13.625 -19.078 10.281 1 56.41 633 ALA A N 1
ATOM 5009 C CA . ALA A 1 633 ? 13.531 -20.094 11.32 1 56.41 633 ALA A CA 1
ATOM 5010 C C . ALA A 1 633 ? 12.875 -19.547 12.578 1 56.41 633 ALA A C 1
ATOM 5012 O O . ALA A 1 633 ? 12.375 -20.312 13.406 1 56.41 633 ALA A O 1
ATOM 5013 N N . ASN A 1 634 ? 13.125 -18.281 12.734 1 49.34 634 ASN A N 1
ATOM 5014 C CA . ASN A 1 634 ? 12.586 -17.859 14.023 1 49.34 634 ASN A CA 1
ATOM 5015 C C . ASN A 1 634 ? 11.062 -17.938 14.055 1 49.34 634 ASN A C 1
ATOM 5017 O O . ASN A 1 634 ? 10.383 -17.219 13.32 1 49.34 634 ASN A O 1
ATOM 5021 N N . LYS A 1 635 ? 10.672 -19.141 14.383 1 45.59 635 LYS A N 1
ATOM 5022 C CA . LYS A 1 635 ? 9.273 -19.516 14.633 1 45.59 635 LYS A CA 1
ATOM 5023 C C . LYS A 1 635 ? 8.531 -18.375 15.328 1 45.59 635 LYS A C 1
ATOM 5025 O O . LYS A 1 635 ? 7.312 -18.453 15.516 1 45.59 635 LYS A O 1
ATOM 5030 N N . ASN A 1 636 ? 9.234 -17.641 16.125 1 40.59 636 ASN A N 1
ATOM 5031 C CA . ASN A 1 636 ? 8.469 -16.562 16.734 1 40.59 636 ASN A CA 1
ATOM 5032 C C . ASN A 1 636 ? 8.047 -15.523 15.703 1 40.59 636 ASN A C 1
ATOM 5034 O O . ASN A 1 636 ? 8.648 -14.453 15.609 1 40.59 636 ASN A O 1
ATOM 5038 N N . TYR A 1 637 ? 7.824 -16.047 14.609 1 42.5 637 TYR A N 1
ATOM 5039 C CA . TYR A 1 637 ? 7.176 -15.047 13.781 1 42.5 637 TYR A CA 1
ATOM 5040 C C . TYR A 1 637 ? 6.289 -14.133 14.617 1 42.5 637 TYR A C 1
ATOM 5042 O O . TYR A 1 637 ? 5.273 -14.57 15.164 1 42.5 637 TYR A O 1
ATOM 5050 N N . ASP A 1 638 ? 6.84 -13.445 15.391 1 35.47 638 ASP A N 1
ATOM 5051 C CA . ASP A 1 638 ? 5.887 -12.422 15.805 1 35.47 638 ASP A CA 1
ATOM 5052 C C . ASP A 1 638 ? 5.074 -11.914 14.617 1 35.47 638 ASP A C 1
ATOM 5054 O O . ASP A 1 638 ? 5.512 -11.016 13.898 1 35.47 638 ASP A O 1
ATOM 5058 N N . LEU A 1 639 ? 4.598 -12.891 13.906 1 35.66 639 LEU A N 1
ATOM 5059 C CA . LEU A 1 639 ? 3.527 -12.273 13.125 1 35.66 639 LEU A CA 1
ATOM 5060 C C . LEU A 1 639 ? 2.9 -11.109 13.883 1 35.66 639 LEU A C 1
ATOM 5062 O O . LEU A 1 639 ? 2.148 -11.312 14.844 1 35.66 639 LEU A O 1
ATOM 5066 N N . ALA A 1 640 ? 3.693 -10.25 14.273 1 30.86 640 ALA A N 1
ATOM 5067 C CA . ALA A 1 640 ? 3.117 -9.023 14.812 1 30.86 640 ALA A CA 1
ATOM 5068 C C . ALA A 1 640 ? 2.148 -8.391 13.82 1 30.86 640 ALA A C 1
ATOM 5070 O O . ALA A 1 640 ? 2.377 -8.43 12.609 1 30.86 640 ALA A O 1
ATOM 5071 N N . MET B 1 1 ? 38.188 34.406 104.875 1 17.31 1 MET B N 1
ATOM 5072 C CA . MET B 1 1 ? 38 35.656 104.125 1 17.31 1 MET B CA 1
ATOM 5073 C C . MET B 1 1 ? 37.75 35.406 102.625 1 17.31 1 MET B C 1
ATOM 5075 O O . MET B 1 1 ? 38.688 35.094 101.938 1 17.31 1 MET B O 1
ATOM 5079 N N . ALA B 1 2 ? 36.75 34.688 102.5 1 22.38 2 ALA B N 1
ATOM 5080 C CA . ALA B 1 2 ? 35.844 33.938 101.625 1 22.38 2 ALA B CA 1
ATOM 5081 C C . ALA B 1 2 ? 35.344 34.812 100.438 1 22.38 2 ALA B C 1
ATOM 5083 O O . ALA B 1 2 ? 34.188 34.688 100.062 1 22.38 2 ALA B O 1
ATOM 5084 N N . ARG B 1 3 ? 36.281 35.781 100.188 1 16.31 3 ARG B N 1
ATOM 5085 C CA . ARG B 1 3 ? 35.812 36.969 99.438 1 16.31 3 ARG B CA 1
ATOM 5086 C C . ARG B 1 3 ? 35.156 36.594 98.125 1 16.31 3 ARG B C 1
ATOM 5088 O O . ARG B 1 3 ? 34.062 37.031 97.812 1 16.31 3 ARG B O 1
ATOM 5095 N N . LYS B 1 4 ? 36.062 36.406 97.062 1 20.28 4 LYS B N 1
ATOM 5096 C CA . LYS B 1 4 ? 36.094 37.406 96 1 20.28 4 LYS B CA 1
ATOM 5097 C C . LYS B 1 4 ? 35.062 37.125 94.938 1 20.28 4 LYS B C 1
ATOM 5099 O O . LYS B 1 4 ? 34.938 36 94.438 1 20.28 4 LYS B O 1
ATOM 5104 N N . PRO B 1 5 ? 34.062 37.938 94.625 1 23.34 5 PRO B N 1
ATOM 5105 C CA . PRO B 1 5 ? 32.781 37.875 93.938 1 23.34 5 PRO B CA 1
ATOM 5106 C C . PRO B 1 5 ? 33 37.812 92.375 1 23.34 5 PRO B C 1
ATOM 5108 O O . PRO B 1 5 ? 32.062 37.469 91.688 1 23.34 5 PRO B O 1
ATOM 5111 N N . SER B 1 6 ? 34.219 38 91.812 1 23.58 6 SER B N 1
ATOM 5112 C CA . SER B 1 6 ? 34.125 38.906 90.688 1 23.58 6 SER B CA 1
ATOM 5113 C C . SER B 1 6 ? 33.375 38.219 89.5 1 23.58 6 SER B C 1
ATOM 5115 O O . SER B 1 6 ? 33.875 37.25 88.938 1 23.58 6 SER B O 1
ATOM 5117 N N . THR B 1 7 ? 32.094 38.062 89.562 1 27.25 7 THR B N 1
ATOM 5118 C CA . THR B 1 7 ? 31.25 37.438 88.562 1 27.25 7 THR B CA 1
ATOM 5119 C C . THR B 1 7 ? 31.297 38.156 87.25 1 27.25 7 THR B C 1
ATOM 5121 O O . THR B 1 7 ? 30.797 39.281 87.125 1 27.25 7 THR B O 1
ATOM 5124 N N . LEU B 1 8 ? 32.594 38.188 86.688 1 23.52 8 LEU B N 1
ATOM 5125 C CA . LEU B 1 8 ? 32.812 39 85.5 1 23.52 8 LEU B CA 1
ATOM 5126 C C . LEU B 1 8 ? 31.656 38.875 84.5 1 23.52 8 LEU B C 1
ATOM 5128 O O . LEU B 1 8 ? 30.844 37.969 84.625 1 23.52 8 LEU B O 1
ATOM 5132 N N . SER B 1 9 ? 32 38.656 83.188 1 23.12 9 SER B N 1
ATOM 5133 C CA . SER B 1 9 ? 32.094 39.281 81.875 1 23.12 9 SER B CA 1
ATOM 5134 C C . SER B 1 9 ? 30.891 38.875 81 1 23.12 9 SER B C 1
ATOM 5136 O O . SER B 1 9 ? 30.422 37.75 81.125 1 23.12 9 SER B O 1
ATOM 5138 N N . ALA B 1 10 ? 30.266 39.875 80.25 1 25.55 10 ALA B N 1
ATOM 5139 C CA . ALA B 1 10 ? 29.125 40.375 79.5 1 25.55 10 ALA B CA 1
ATOM 5140 C C . ALA B 1 10 ? 28.781 39.438 78.375 1 25.55 10 ALA B C 1
ATOM 5142 O O . ALA B 1 10 ? 29.516 38.5 78.062 1 25.55 10 ALA B O 1
ATOM 5143 N N . GLY B 1 11 ? 28.609 40.094 77.188 1 24.73 11 GLY B N 1
ATOM 5144 C CA . GLY B 1 11 ? 27.672 40.406 76.125 1 24.73 11 GLY B CA 1
ATOM 5145 C C . GLY B 1 11 ? 27.875 39.562 74.875 1 24.73 11 GLY B C 1
ATOM 5146 O O . GLY B 1 11 ? 28.719 39.844 74 1 24.73 11 GLY B O 1
ATOM 5147 N N . GLY B 1 12 ? 28.328 38.344 75 1 28.44 12 GLY B N 1
ATOM 5148 C CA . GLY B 1 12 ? 28.609 37.719 73.688 1 28.44 12 GLY B CA 1
ATOM 5149 C C . GLY B 1 12 ? 27.438 37.781 72.75 1 28.44 12 GLY B C 1
ATOM 5150 O O . GLY B 1 12 ? 26.359 37.25 73 1 28.44 12 GLY B O 1
ATOM 5151 N N . GLY B 1 13 ? 27.297 38.938 72 1 26.36 13 GLY B N 1
ATOM 5152 C CA . GLY B 1 13 ? 26.328 39.156 70.938 1 26.36 13 GLY B CA 1
ATOM 5153 C C . GLY B 1 13 ? 26.219 38 70 1 26.36 13 GLY B C 1
ATOM 5154 O O . GLY B 1 13 ? 27.234 37.406 69.562 1 26.36 13 GLY B O 1
ATOM 5155 N N . LEU B 1 14 ? 25.125 37.188 70.125 1 29.61 14 LEU B N 1
ATOM 5156 C CA . LEU B 1 14 ? 24.578 36.188 69.188 1 29.61 14 LEU B CA 1
ATOM 5157 C C . LEU B 1 14 ? 24.656 36.656 67.75 1 29.61 14 LEU B C 1
ATOM 5159 O O . LEU B 1 14 ? 23.969 37.625 67.375 1 29.61 14 LEU B O 1
ATOM 5163 N N . LEU B 1 15 ? 25.938 36.781 67.188 1 31.3 15 LEU B N 1
ATOM 5164 C CA . LEU B 1 15 ? 25.969 36.938 65.75 1 31.3 15 LEU B CA 1
ATOM 5165 C C . LEU B 1 15 ? 25.062 35.938 65.062 1 31.3 15 LEU B C 1
ATOM 5167 O O . LEU B 1 15 ? 25.312 34.719 65.125 1 31.3 15 LEU B O 1
ATOM 5171 N N . LEU B 1 16 ? 23.734 36.156 65.188 1 31.19 16 LEU B N 1
ATOM 5172 C CA . LEU B 1 16 ? 22.812 35.469 64.312 1 31.19 16 LEU B CA 1
ATOM 5173 C C . LEU B 1 16 ? 23.328 35.531 62.875 1 31.19 16 LEU B C 1
ATOM 5175 O O . LEU B 1 16 ? 23.422 36.594 62.281 1 31.19 16 LEU B O 1
ATOM 5179 N N . LEU B 1 17 ? 24.406 34.781 62.625 1 32.78 17 LEU B N 1
ATOM 5180 C CA . LEU B 1 17 ? 24.703 34.5 61.219 1 32.78 17 LEU B CA 1
ATOM 5181 C C . LEU B 1 17 ? 23.438 34.219 60.438 1 32.78 17 LEU B C 1
ATOM 5183 O O . LEU B 1 17 ? 22.766 33.219 60.688 1 32.78 17 LEU B O 1
ATOM 5187 N N . ALA B 1 18 ? 22.656 35.281 60.125 1 33.94 18 ALA B N 1
ATOM 5188 C CA . ALA B 1 18 ? 21.641 35.188 59.094 1 33.94 18 ALA B CA 1
ATOM 5189 C C . ALA B 1 18 ? 22.156 34.438 57.875 1 33.94 18 ALA B C 1
ATOM 5191 O O . ALA B 1 18 ? 22.969 34.969 57.094 1 33.94 18 ALA B O 1
ATOM 5192 N N . LEU B 1 19 ? 22.578 33.25 58.094 1 34.53 19 LEU B N 1
ATOM 5193 C CA . LEU B 1 19 ? 22.641 32.469 56.875 1 34.53 19 LEU B CA 1
ATOM 5194 C C . LEU B 1 19 ? 21.422 32.75 55.969 1 34.53 19 LEU B C 1
ATOM 5196 O O . LEU B 1 19 ? 20.312 32.344 56.312 1 34.53 19 LEU B O 1
ATOM 5200 N N . THR B 1 20 ? 21.328 34.031 55.562 1 33.28 20 THR B N 1
ATOM 5201 C CA . THR B 1 20 ? 20.422 34.156 54.438 1 33.28 20 THR B CA 1
ATOM 5202 C C . THR B 1 20 ? 20.578 32.969 53.469 1 33.28 20 THR B C 1
ATOM 5204 O O . THR B 1 20 ? 21.641 32.781 52.875 1 33.28 20 THR B O 1
ATOM 5207 N N . LEU B 1 21 ? 20.031 31.875 53.781 1 33.44 21 LEU B N 1
ATOM 5208 C CA . LEU B 1 21 ? 19.719 30.938 52.719 1 33.44 21 LEU B CA 1
ATOM 5209 C C . LEU B 1 21 ? 19.328 31.688 51.438 1 33.44 21 LEU B C 1
ATOM 5211 O O . LEU B 1 21 ? 18.281 32.344 51.406 1 33.44 21 LEU B O 1
ATOM 5215 N N . LYS B 1 22 ? 20.281 32.281 50.906 1 36.06 22 LYS B N 1
ATOM 5216 C CA . LYS B 1 22 ? 20 32.531 49.5 1 36.06 22 LYS B CA 1
ATOM 5217 C C . LYS B 1 22 ? 19.25 31.359 48.875 1 36.06 22 LYS B C 1
ATOM 5219 O O . LYS B 1 22 ? 19.844 30.344 48.531 1 36.06 22 LYS B O 1
ATOM 5224 N N . LEU B 1 23 ? 18.109 31.062 49.438 1 33.94 23 LEU B N 1
ATOM 5225 C CA . LEU B 1 23 ? 17.25 30.406 48.438 1 33.94 23 LEU B CA 1
ATOM 5226 C C . LEU B 1 23 ? 17.391 31.062 47.094 1 33.94 23 LEU B C 1
ATOM 5228 O O . LEU B 1 23 ? 16.906 32.156 46.875 1 33.94 23 LEU B O 1
ATOM 5232 N N . SER B 1 24 ? 18.578 31.203 46.625 1 36.09 24 SER B N 1
ATOM 5233 C CA . SER B 1 24 ? 18.578 31.5 45.188 1 36.09 24 SER B CA 1
ATOM 5234 C C . SER B 1 24 ? 17.344 30.906 44.5 1 36.09 24 SER B C 1
ATOM 5236 O O . SER B 1 24 ? 17.156 29.688 44.5 1 36.09 24 SER B O 1
ATOM 5238 N N . LEU B 1 25 ? 16.234 31.406 44.625 1 37.06 25 LEU B N 1
ATOM 5239 C CA . LEU B 1 25 ? 15.188 31.125 43.656 1 37.06 25 LEU B CA 1
ATOM 5240 C C . LEU B 1 25 ? 15.797 30.734 42.312 1 37.06 25 LEU B C 1
ATOM 5242 O O . LEU B 1 25 ? 16.375 31.578 41.625 1 37.06 25 LEU B O 1
ATOM 5246 N N . ALA B 1 26 ? 16.562 29.688 42.188 1 41.88 26 ALA B N 1
ATOM 5247 C CA . ALA B 1 26 ? 16.969 29.156 40.906 1 41.88 26 ALA B CA 1
ATOM 5248 C C . ALA B 1 26 ? 15.969 29.516 39.812 1 41.88 26 ALA B C 1
ATOM 5250 O O . ALA B 1 26 ? 14.797 29.141 39.875 1 41.88 26 ALA B O 1
ATOM 5251 N N . ALA B 1 27 ? 16.031 30.609 39.25 1 49.16 27 ALA B N 1
ATOM 5252 C CA . ALA B 1 27 ? 15.273 30.953 38.062 1 49.16 27 ALA B CA 1
ATOM 5253 C C . ALA B 1 27 ? 14.961 29.703 37.219 1 49.16 27 ALA B C 1
ATOM 5255 O O . ALA B 1 27 ? 15.852 28.891 36.969 1 49.16 27 ALA B O 1
ATOM 5256 N N . ALA B 1 28 ? 13.734 29.203 37.219 1 64.62 28 ALA B N 1
ATOM 5257 C CA . ALA B 1 28 ? 13.305 28.016 36.5 1 64.62 28 ALA B CA 1
ATOM 5258 C C . ALA B 1 28 ? 13.977 27.922 35.125 1 64.62 28 ALA B C 1
ATOM 5260 O O . ALA B 1 28 ? 14.055 28.922 34.406 1 64.62 28 ALA B O 1
ATOM 5261 N N . ALA B 1 29 ? 14.836 26.938 34.875 1 83.19 29 ALA B N 1
ATOM 5262 C CA . ALA B 1 29 ? 15.5 26.656 33.594 1 83.19 29 ALA B CA 1
ATOM 5263 C C . ALA B 1 29 ? 14.547 26.844 32.438 1 83.19 29 ALA B C 1
ATOM 5265 O O . ALA B 1 29 ? 13.359 26.516 32.531 1 83.19 29 ALA B O 1
ATOM 5266 N N . PRO B 1 30 ? 15 27.672 31.406 1 94.75 30 PRO B N 1
ATOM 5267 C CA . PRO B 1 30 ? 14.156 27.781 30.219 1 94.75 30 PRO B CA 1
ATOM 5268 C C . PRO B 1 30 ? 13.617 26.438 29.75 1 94.75 30 PRO B C 1
ATOM 5270 O O . PRO B 1 30 ? 14.328 25.422 29.797 1 94.75 30 PRO B O 1
ATOM 5273 N N . PRO B 1 31 ? 12.391 26.375 29.406 1 97.94 31 PRO B N 1
ATOM 5274 C CA . PRO B 1 31 ? 11.773 25.109 29.016 1 97.94 31 PRO B CA 1
ATOM 5275 C C . PRO B 1 31 ? 12.281 24.594 27.672 1 97.94 31 PRO B C 1
ATOM 5277 O O . PRO B 1 31 ? 12.812 25.375 26.875 1 97.94 31 PRO B O 1
ATOM 5280 N N . ASN B 1 32 ? 12.211 23.266 27.422 1 98.75 32 ASN B N 1
ATOM 5281 C CA . ASN B 1 32 ? 12.406 22.656 26.109 1 98.75 32 ASN B CA 1
ATOM 5282 C C . ASN B 1 32 ? 11.102 22.609 25.312 1 98.75 32 ASN B C 1
ATOM 5284 O O . ASN B 1 32 ? 10.016 22.703 25.891 1 98.75 32 ASN B O 1
ATOM 5288 N N . PHE B 1 33 ? 11.227 22.562 24 1 98.88 33 PHE B N 1
ATOM 5289 C CA . PHE B 1 33 ? 10.07 22.422 23.109 1 98.88 33 PHE B CA 1
ATOM 5290 C C . PHE B 1 33 ? 10.266 21.234 22.172 1 98.88 33 PHE B C 1
ATOM 5292 O O . PHE B 1 33 ? 11.281 21.141 21.484 1 98.88 33 PHE B O 1
ATOM 5299 N N . VAL B 1 34 ? 9.312 20.297 22.125 1 98.94 34 VAL B N 1
ATOM 5300 C CA . VAL B 1 34 ? 9.242 19.234 21.125 1 98.94 34 VAL B CA 1
ATOM 5301 C C . VAL B 1 34 ? 7.914 19.312 20.375 1 98.94 34 VAL B C 1
ATOM 5303 O O . VAL B 1 34 ? 6.844 19.25 20.984 1 98.94 34 VAL B O 1
ATOM 5306 N N . VAL B 1 35 ? 8.031 19.469 19.109 1 98.94 35 VAL B N 1
ATOM 5307 C CA . VAL B 1 35 ? 6.863 19.656 18.266 1 98.94 35 VAL B CA 1
ATOM 5308 C C . VAL B 1 35 ? 6.723 18.484 17.312 1 98.94 35 VAL B C 1
ATOM 5310 O O . VAL B 1 35 ? 7.641 18.172 16.547 1 98.94 35 VAL B O 1
ATOM 5313 N N . PHE B 1 36 ? 5.629 17.75 17.391 1 98.94 36 PHE B N 1
ATOM 5314 C CA . PHE B 1 36 ? 5.234 16.766 16.391 1 98.94 36 PHE B CA 1
ATOM 5315 C C . PHE B 1 36 ? 4.32 17.391 15.344 1 98.94 36 PHE B C 1
ATOM 5317 O O . PHE B 1 36 ? 3.238 17.891 15.672 1 98.94 36 PHE B O 1
ATOM 5324 N N . PHE B 1 37 ? 4.73 17.344 14.078 1 98.88 37 PHE B N 1
ATOM 5325 C CA . PHE B 1 37 ? 4.102 18.156 13.031 1 98.88 37 PHE B CA 1
ATOM 5326 C C . PHE B 1 37 ? 3.795 17.297 11.805 1 98.88 37 PHE B C 1
ATOM 5328 O O . PHE B 1 37 ? 4.648 17.141 10.93 1 98.88 37 PHE B O 1
ATOM 5335 N N . THR B 1 38 ? 2.523 16.828 11.672 1 98.81 38 THR B N 1
ATOM 5336 C CA . THR B 1 38 ? 2.139 15.914 10.602 1 98.81 38 THR B CA 1
ATOM 5337 C C . THR B 1 38 ? 1.809 16.672 9.328 1 98.81 38 THR B C 1
ATOM 5339 O O . THR B 1 38 ? 1.792 17.906 9.32 1 98.81 38 THR B O 1
ATOM 5342 N N . ASP B 1 39 ? 1.656 15.938 8.258 1 98.5 39 ASP B N 1
ATOM 5343 C CA . ASP B 1 39 ? 1.357 16.469 6.934 1 98.5 39 ASP B CA 1
ATOM 5344 C C . ASP B 1 39 ? -0.051 16.094 6.488 1 98.5 39 ASP B C 1
ATOM 5346 O O . ASP B 1 39 ? -0.35 14.906 6.309 1 98.5 39 ASP B O 1
ATOM 5350 N N . ASP B 1 40 ? -0.978 17.094 6.328 1 98.25 40 ASP B N 1
ATOM 5351 C CA . ASP B 1 40 ? -2.309 16.859 5.777 1 98.25 40 ASP B CA 1
ATOM 5352 C C . ASP B 1 40 ? -3.197 16.125 6.781 1 98.25 40 ASP B C 1
ATOM 5354 O O . ASP B 1 40 ? -3.844 15.141 6.438 1 98.25 40 ASP B O 1
ATOM 5358 N N . GLN B 1 41 ? -3.293 16.625 7.992 1 98.5 41 GLN B N 1
ATOM 5359 C CA . GLN B 1 41 ? -4.152 15.984 8.977 1 98.5 41 GLN B CA 1
ATOM 5360 C C . GLN B 1 41 ? -5.223 16.953 9.484 1 98.5 41 GLN B C 1
ATOM 5362 O O . GLN B 1 41 ? -4.906 18 10.047 1 98.5 41 GLN B O 1
ATOM 5367 N N . ASP B 1 42 ? -6.473 16.578 9.344 1 96.31 42 ASP B N 1
ATOM 5368 C CA . ASP B 1 42 ? -7.59 17.406 9.797 1 96.31 42 ASP B CA 1
ATOM 5369 C C . ASP B 1 42 ? -7.926 17.125 11.258 1 96.31 42 ASP B C 1
ATOM 5371 O O . ASP B 1 42 ? -7.562 16.062 11.789 1 96.31 42 ASP B O 1
ATOM 5375 N N . ALA B 1 43 ? -8.648 18.062 11.836 1 95.38 43 ALA B N 1
ATOM 5376 C CA . ALA B 1 43 ? -9.078 17.891 13.227 1 95.38 43 ALA B CA 1
ATOM 5377 C C . ALA B 1 43 ? -10.508 17.359 13.297 1 95.38 43 ALA B C 1
ATOM 5379 O O . ALA B 1 43 ? -11.008 17.047 14.375 1 95.38 43 ALA B O 1
ATOM 5380 N N . LEU B 1 44 ? -11.148 17.141 12.164 1 94.44 44 LEU B N 1
ATOM 5381 C CA . LEU B 1 44 ? -12.602 17.016 12.211 1 94.44 44 LEU B CA 1
ATOM 5382 C C . LEU B 1 44 ? -13.031 15.602 11.836 1 94.44 44 LEU B C 1
ATOM 5384 O O . LEU B 1 44 ? -14.148 15.188 12.148 1 94.44 44 LEU B O 1
ATOM 5388 N N . GLN B 1 45 ? -12.211 14.852 11.195 1 94.38 45 GLN B N 1
ATOM 5389 C CA . GLN B 1 45 ? -12.633 13.531 10.734 1 94.38 45 GLN B CA 1
ATOM 5390 C C . GLN B 1 45 ? -12.031 12.43 11.602 1 94.38 45 GLN B C 1
ATOM 5392 O O . GLN B 1 45 ? -11.617 11.391 11.086 1 94.38 45 GLN B O 1
ATOM 5397 N N . ASN B 1 46 ? -11.836 12.664 12.797 1 92.25 46 ASN B N 1
ATOM 5398 C CA . ASN B 1 46 ? -11.508 11.711 13.852 1 92.25 46 ASN B CA 1
ATOM 5399 C C . ASN B 1 46 ? -10.094 11.156 13.688 1 92.25 46 ASN B C 1
ATOM 5401 O O . ASN B 1 46 ? -9.789 10.07 14.18 1 92.25 46 ASN B O 1
ATOM 5405 N N . SER B 1 47 ? -9.305 11.875 13.008 1 92.56 47 SER B N 1
ATOM 5406 C CA . SER B 1 47 ? -7.961 11.359 12.742 1 92.56 47 SER B CA 1
ATOM 5407 C C . SER B 1 47 ? -7.121 11.336 14.016 1 92.56 47 SER B C 1
ATOM 5409 O O . SER B 1 47 ? -6.141 10.594 14.109 1 92.56 47 SER B O 1
ATOM 5411 N N . THR B 1 48 ? -7.457 12.133 15.094 1 93.62 48 THR B N 1
ATOM 5412 C CA . THR B 1 48 ? -6.699 12.164 16.344 1 93.62 48 THR B CA 1
ATOM 5413 C C . THR B 1 48 ? -7.414 11.367 17.422 1 93.62 48 THR B C 1
ATOM 5415 O O . THR B 1 48 ? -7.035 11.43 18.594 1 93.62 48 THR B O 1
ATOM 5418 N N . HIS B 1 49 ? -8.453 10.641 17.094 1 92.94 49 HIS B N 1
ATOM 5419 C CA . HIS B 1 49 ? -9.211 9.883 18.078 1 92.94 49 HIS B CA 1
ATOM 5420 C C . HIS B 1 49 ? -8.305 8.945 18.875 1 92.94 49 HIS B C 1
ATOM 5422 O O . HIS B 1 49 ? -7.379 8.352 18.328 1 92.94 49 HIS B O 1
ATOM 5428 N N . PRO B 1 50 ? -8.594 8.789 20.188 1 94.38 50 PRO B N 1
ATOM 5429 C CA . PRO B 1 50 ? -7.727 7.973 21.047 1 94.38 50 PRO B CA 1
ATOM 5430 C C . PRO B 1 50 ? -7.633 6.523 20.562 1 94.38 50 PRO B C 1
ATOM 5432 O O . PRO B 1 50 ? -6.637 5.848 20.828 1 94.38 50 PRO B O 1
ATOM 5435 N N . ARG B 1 51 ? -8.57 6.113 19.844 1 94.12 51 ARG B N 1
ATOM 5436 C CA . ARG B 1 51 ? -8.516 4.773 19.266 1 94.12 51 ARG B CA 1
ATOM 5437 C C . ARG B 1 51 ? -7.363 4.648 18.281 1 94.12 51 ARG B C 1
ATOM 5439 O O . ARG B 1 51 ? -6.719 3.6 18.203 1 94.12 51 ARG B O 1
ATOM 5446 N N . TYR B 1 52 ? -7.125 5.688 17.562 1 96.5 52 TYR B N 1
ATOM 5447 C CA . TYR B 1 52 ? -6.16 5.633 16.469 1 96.5 52 TYR B CA 1
ATOM 5448 C C . TYR B 1 52 ? -4.789 6.121 16.922 1 96.5 52 TYR B C 1
ATOM 5450 O O . TYR B 1 52 ? -3.764 5.711 16.375 1 96.5 52 TYR B O 1
ATOM 5458 N N . MET B 1 53 ? -4.773 7.008 17.906 1 97.5 53 MET B N 1
ATOM 5459 C CA . MET B 1 53 ? -3.52 7.578 18.391 1 97.5 53 MET B CA 1
ATOM 5460 C C . MET B 1 53 ? -3.477 7.57 19.922 1 97.5 53 MET B C 1
ATOM 5462 O O . MET B 1 53 ? -3.463 8.633 20.547 1 97.5 53 MET B O 1
ATOM 5466 N N . PRO B 1 54 ? -3.35 6.391 20.547 1 97.81 54 PRO B N 1
ATOM 5467 C CA . PRO B 1 54 ? -3.387 6.273 22 1 97.81 54 PRO B CA 1
ATOM 5468 C C . PRO B 1 54 ? -2.221 6.992 22.688 1 97.81 54 PRO B C 1
ATOM 5470 O O . PRO B 1 54 ? -2.387 7.562 23.766 1 97.81 54 PRO B O 1
ATOM 5473 N N . ASN B 1 55 ? -1.022 7.004 22.125 1 98.56 55 ASN B N 1
ATOM 5474 C CA . ASN B 1 55 ? 0.116 7.691 22.734 1 98.56 55 ASN B CA 1
ATOM 5475 C C . ASN B 1 55 ? -0.089 9.203 22.75 1 98.56 55 ASN B C 1
ATOM 5477 O O . ASN B 1 55 ? 0.303 9.875 23.703 1 98.56 55 ASN B O 1
ATOM 5481 N N . LEU B 1 56 ? -0.714 9.742 21.688 1 98.25 56 LEU B N 1
ATOM 5482 C CA . LEU B 1 56 ? -1.021 11.164 21.641 1 98.25 56 LEU B CA 1
ATOM 5483 C C . LEU B 1 56 ? -1.88 11.57 22.828 1 98.25 56 LEU B C 1
ATOM 5485 O O . LEU B 1 56 ? -1.62 12.594 23.469 1 98.25 56 LEU B O 1
ATOM 5489 N N . HIS B 1 57 ? -2.842 10.773 23.156 1 97.25 57 HIS B N 1
ATOM 5490 C CA . HIS B 1 57 ? -3.75 11.062 24.266 1 97.25 57 HIS B CA 1
ATOM 5491 C C . HIS B 1 57 ? -3.066 10.859 25.609 1 97.25 57 HIS B C 1
ATOM 5493 O O . HIS B 1 57 ? -3.182 11.703 26.5 1 97.25 57 HIS B O 1
ATOM 5499 N N . LYS B 1 58 ? -2.295 9.836 25.703 1 97.25 58 LYS B N 1
ATOM 5500 C CA . LYS B 1 58 ? -1.614 9.5 26.953 1 97.25 58 LYS B CA 1
ATOM 5501 C C . LYS B 1 58 ? -0.587 10.562 27.328 1 97.25 58 LYS B C 1
ATOM 5503 O O . LYS B 1 58 ? -0.49 10.953 28.484 1 97.25 58 LYS B O 1
ATOM 5508 N N . TRP B 1 59 ? 0.101 11.039 26.297 1 97.88 59 TRP B N 1
ATOM 5509 C CA . TRP B 1 59 ? 1.299 11.805 26.625 1 97.88 59 TRP B CA 1
ATOM 5510 C C . TRP B 1 59 ? 1.046 13.305 26.484 1 97.88 59 TRP B C 1
ATOM 5512 O O . TRP B 1 59 ? 1.771 14.117 27.047 1 97.88 59 TRP B O 1
ATOM 5522 N N . ILE B 1 60 ? 0.036 13.688 25.688 1 98.25 60 ILE B N 1
ATOM 5523 C CA . ILE B 1 60 ? -0.121 15.117 25.453 1 98.25 60 ILE B CA 1
ATOM 5524 C C . ILE B 1 60 ? -1.532 15.555 25.828 1 98.25 60 ILE B C 1
ATOM 5526 O O . ILE B 1 60 ? -1.707 16.406 26.703 1 98.25 60 ILE B O 1
ATOM 5530 N N . ARG B 1 61 ? -2.531 14.945 25.297 1 96.75 61 ARG B N 1
ATOM 5531 C CA . ARG B 1 61 ? -3.891 15.438 25.5 1 96.75 61 ARG B CA 1
ATOM 5532 C C . ARG B 1 61 ? -4.289 15.344 26.969 1 96.75 61 ARG B C 1
ATOM 5534 O O . ARG B 1 61 ? -4.738 16.328 27.562 1 96.75 61 ARG B O 1
ATOM 5541 N N . GLU B 1 62 ? -4.16 14.227 27.594 1 95.88 62 GLU B N 1
ATOM 5542 C CA . GLU B 1 62 ? -4.629 14.016 28.953 1 95.88 62 GLU B CA 1
ATOM 5543 C C . GLU B 1 62 ? -3.826 14.844 29.953 1 95.88 62 GLU B C 1
ATOM 5545 O O . GLU B 1 62 ? -4.398 15.508 30.828 1 95.88 62 GLU B O 1
ATOM 5550 N N . PRO B 1 63 ? -2.553 14.836 29.812 1 97.06 63 PRO B N 1
ATOM 5551 C CA . PRO B 1 63 ? -1.782 15.656 30.75 1 97.06 63 PRO B CA 1
ATOM 5552 C C . PRO B 1 63 ? -1.708 17.125 30.328 1 97.06 63 PRO B C 1
ATOM 5554 O O . PRO B 1 63 ? -1.074 17.938 31.016 1 97.06 63 PRO B O 1
ATOM 5557 N N . GLY B 1 64 ? -2.281 17.516 29.203 1 97.88 64 GLY B N 1
ATOM 5558 C CA . GLY B 1 64 ? -2.357 18.859 28.672 1 97.88 64 GLY B CA 1
ATOM 5559 C C . GLY B 1 64 ? -3.75 19.234 28.203 1 97.88 64 GLY B C 1
ATOM 5560 O O . GLY B 1 64 ? -4.734 19 28.891 1 97.88 64 GLY B O 1
ATOM 5561 N N . ILE B 1 65 ? -3.732 19.938 27 1 97.06 65 ILE B N 1
ATOM 5562 C CA . ILE B 1 65 ? -5.016 20.375 26.453 1 97.06 65 ILE B CA 1
ATOM 5563 C C . ILE B 1 65 ? -4.988 20.266 24.938 1 97.06 65 ILE B C 1
ATOM 5565 O O . ILE B 1 65 ? -3.92 20.188 24.328 1 97.06 65 ILE B O 1
ATOM 5569 N N . GLU B 1 66 ? -6.137 20.141 24.391 1 96.75 66 GLU B N 1
ATOM 5570 C CA . GLU B 1 66 ? -6.379 20.375 22.969 1 96.75 66 GLU B CA 1
ATOM 5571 C C . GLU B 1 66 ? -7.215 21.641 22.75 1 96.75 66 GLU B C 1
ATOM 5573 O O . GLU B 1 66 ? -8.172 21.891 23.484 1 96.75 66 GLU B O 1
ATOM 5578 N N . LEU B 1 67 ? -6.75 22.484 21.812 1 96.19 67 LEU B N 1
ATOM 5579 C CA . LEU B 1 67 ? -7.574 23.625 21.406 1 96.19 67 LEU B CA 1
ATOM 5580 C C . LEU B 1 67 ? -8.648 23.172 20.406 1 96.19 67 LEU B C 1
ATOM 5582 O O . LEU B 1 67 ? -8.344 22.547 19.391 1 96.19 67 LEU B O 1
ATOM 5586 N N . SER B 1 68 ? -9.906 23.5 20.703 1 92.94 68 SER B N 1
ATOM 5587 C CA . SER B 1 68 ? -11 23.094 19.828 1 92.94 68 SER B CA 1
ATOM 5588 C C . SER B 1 68 ? -11.094 24 18.609 1 92.94 68 SER B C 1
ATOM 5590 O O . SER B 1 68 ? -11.711 23.641 17.594 1 92.94 68 SER B O 1
ATOM 5592 N N . ASN B 1 69 ? -10.492 25.219 18.734 1 95.19 69 ASN B N 1
ATOM 5593 C CA . ASN B 1 69 ? -10.531 26.203 17.656 1 95.19 69 ASN B CA 1
ATOM 5594 C C . ASN B 1 69 ? -9.125 26.609 17.203 1 95.19 69 ASN B C 1
ATOM 5596 O O . ASN B 1 69 ? -8.695 27.734 17.438 1 95.19 69 ASN B O 1
ATOM 5600 N N . TYR B 1 70 ? -8.469 25.672 16.578 1 97.75 70 TYR B N 1
ATOM 5601 C CA . TYR B 1 70 ? -7.152 25.969 16.031 1 97.75 70 TYR B CA 1
ATOM 5602 C C . TYR B 1 70 ? -7.156 25.812 14.508 1 97.75 70 TYR B C 1
ATOM 5604 O O . TYR B 1 70 ? -7.719 24.844 13.984 1 97.75 70 TYR B O 1
ATOM 5612 N N . PHE B 1 71 ? -6.523 26.797 13.789 1 98.38 71 PHE B N 1
ATOM 5613 C CA . PHE B 1 71 ? -6.68 26.859 12.344 1 98.38 71 PHE B CA 1
ATOM 5614 C C . PHE B 1 71 ? -5.359 27.219 11.672 1 98.38 71 PHE B C 1
ATOM 5616 O O . PHE B 1 71 ? -4.539 27.938 12.242 1 98.38 71 PHE B O 1
ATOM 5623 N N . VAL B 1 72 ? -5.188 26.625 10.484 1 98.69 72 VAL B N 1
ATOM 5624 C CA . VAL B 1 72 ? -4.227 27.219 9.562 1 98.69 72 VAL B CA 1
ATOM 5625 C C . VAL B 1 72 ? -4.883 28.391 8.812 1 98.69 72 VAL B C 1
ATOM 5627 O O . VAL B 1 72 ? -6.109 28.516 8.797 1 98.69 72 VAL B O 1
ATOM 5630 N N . THR B 1 73 ? -4.043 29.266 8.266 1 98.31 73 THR B N 1
ATOM 5631 C CA . THR B 1 73 ? -4.594 30.422 7.559 1 98.31 73 THR B CA 1
ATOM 5632 C C . THR B 1 73 ? -4.41 30.266 6.051 1 98.31 73 THR B C 1
ATOM 5634 O O . THR B 1 73 ? -4.977 31.031 5.266 1 98.31 73 THR B O 1
ATOM 5637 N N . THR B 1 74 ? -3.648 29.344 5.648 1 98.44 74 THR B N 1
ATOM 5638 C CA . THR B 1 74 ? -3.477 28.906 4.266 1 98.44 74 THR B CA 1
ATOM 5639 C C . THR B 1 74 ? -3.412 27.391 4.176 1 98.44 74 THR B C 1
ATOM 5641 O O . THR B 1 74 ? -2.418 26.781 4.574 1 98.44 74 THR B O 1
ATOM 5644 N N . PRO B 1 75 ? -4.434 26.719 3.549 1 98.25 75 PRO B N 1
ATOM 5645 C CA . PRO B 1 75 ? -4.512 25.25 3.627 1 98.25 75 PRO B CA 1
ATOM 5646 C C . PRO B 1 75 ? -3.695 24.562 2.539 1 98.25 75 PRO B C 1
ATOM 5648 O O . PRO B 1 75 ? -4.23 23.734 1.793 1 98.25 75 PRO B O 1
ATOM 5651 N N . VAL B 1 76 ? -2.408 24.844 2.477 1 97.75 76 VAL B N 1
ATOM 5652 C CA . VAL B 1 76 ? -1.417 24.156 1.663 1 97.75 76 VAL B CA 1
ATOM 5653 C C . VAL B 1 76 ? -0.059 24.188 2.359 1 97.75 76 VAL B C 1
ATOM 5655 O O . VAL B 1 76 ? 0.261 25.141 3.061 1 97.75 76 VAL B O 1
ATOM 5658 N N . CYS B 1 77 ? 0.708 23.25 2.188 1 96.06 77 CYS B N 1
ATOM 5659 C CA . CYS B 1 77 ? 1.775 22.859 3.105 1 96.06 77 CYS B CA 1
ATOM 5660 C C . CYS B 1 77 ? 2.824 23.969 3.203 1 96.06 77 CYS B C 1
ATOM 5662 O O . CYS B 1 77 ? 2.992 24.578 4.262 1 96.06 77 CYS B O 1
ATOM 5664 N N . CYS B 1 78 ? 3.453 24.438 2.113 1 96.25 78 CYS B N 1
ATOM 5665 C CA . CYS B 1 78 ? 4.648 25.266 2.188 1 96.25 78 CYS B CA 1
ATOM 5666 C C . CYS B 1 78 ? 4.309 26.672 2.697 1 96.25 78 CYS B C 1
ATOM 5668 O O . CYS B 1 78 ? 4.945 27.156 3.627 1 96.25 78 CYS B O 1
ATOM 5670 N N . PRO B 1 79 ? 3.295 27.312 2.186 1 98 79 PRO B N 1
ATOM 5671 C CA . PRO B 1 79 ? 2.887 28.594 2.781 1 98 79 PRO B CA 1
ATOM 5672 C C . PRO B 1 79 ? 2.484 28.453 4.25 1 98 79 PRO B C 1
ATOM 5674 O O . PRO B 1 79 ? 2.857 29.297 5.074 1 98 79 PRO B O 1
ATOM 5677 N N . SER B 1 80 ? 1.727 27.422 4.539 1 98.62 80 SER B N 1
ATOM 5678 C CA . SER B 1 80 ? 1.26 27.219 5.906 1 98.62 80 SER B CA 1
ATOM 5679 C C . SER B 1 80 ? 2.428 27 6.859 1 98.62 80 SER B C 1
ATOM 5681 O O . SER B 1 80 ? 2.447 27.547 7.965 1 98.62 80 SER B O 1
ATOM 5683 N N . ARG B 1 81 ? 3.375 26.141 6.484 1 98.5 81 ARG B N 1
ATOM 5684 C CA . ARG B 1 81 ? 4.578 25.953 7.285 1 98.5 81 ARG B CA 1
ATOM 5685 C C . ARG B 1 81 ? 5.316 27.266 7.504 1 98.5 81 ARG B C 1
ATOM 5687 O O . ARG B 1 81 ? 5.824 27.531 8.594 1 98.5 81 ARG B O 1
ATOM 5694 N N . THR B 1 82 ? 5.375 28.078 6.48 1 98.12 82 THR B N 1
ATOM 5695 C CA . THR B 1 82 ? 6.012 29.391 6.578 1 98.12 82 THR B CA 1
ATOM 5696 C C . THR B 1 82 ? 5.246 30.281 7.543 1 98.12 82 THR B C 1
ATOM 5698 O O . THR B 1 82 ? 5.855 31.016 8.336 1 98.12 82 THR B O 1
ATOM 5701 N N . ASN B 1 83 ? 3.883 30.234 7.465 1 98.44 83 ASN B N 1
ATOM 5702 C CA . ASN B 1 83 ? 3.064 30.969 8.422 1 98.44 83 ASN B CA 1
ATOM 5703 C C . ASN B 1 83 ? 3.426 30.609 9.859 1 98.44 83 ASN B C 1
ATOM 5705 O O . ASN B 1 83 ? 3.523 31.5 10.719 1 98.44 83 ASN B O 1
ATOM 5709 N N . LEU B 1 84 ? 3.637 29.359 10.078 1 98.56 84 LEU B N 1
ATOM 5710 C CA . LEU B 1 84 ? 3.918 28.844 11.414 1 98.56 84 LEU B CA 1
ATOM 5711 C C . LEU B 1 84 ? 5.25 29.375 11.93 1 98.56 84 LEU B C 1
ATOM 5713 O O . LEU B 1 84 ? 5.32 29.906 13.047 1 98.56 84 LEU B O 1
ATOM 5717 N N . TRP B 1 85 ? 6.309 29.344 11.133 1 98.12 85 TRP B N 1
ATOM 5718 C CA . TRP B 1 85 ? 7.66 29.688 11.562 1 98.12 85 TRP B CA 1
ATOM 5719 C C . TRP B 1 85 ? 7.848 31.203 11.609 1 98.12 85 TRP B C 1
ATOM 5721 O O . TRP B 1 85 ? 8.516 31.719 12.5 1 98.12 85 TRP B O 1
ATOM 5731 N N . ARG B 1 86 ? 7.254 31.875 10.641 1 97.69 86 ARG B N 1
ATOM 5732 C CA . ARG B 1 86 ? 7.484 33.312 10.484 1 97.69 86 ARG B CA 1
ATOM 5733 C C . ARG B 1 86 ? 6.488 34.125 11.312 1 97.69 86 ARG B C 1
ATOM 5735 O O . ARG B 1 86 ? 6.742 35.281 11.641 1 97.69 86 ARG B O 1
ATOM 5742 N N . GLY B 1 87 ? 5.309 33.562 11.586 1 97.88 87 GLY B N 1
ATOM 5743 C CA . GLY B 1 87 ? 4.281 34.25 12.352 1 97.88 87 GLY B CA 1
ATOM 5744 C C . GLY B 1 87 ? 3.559 35.312 11.562 1 97.88 87 GLY B C 1
ATOM 5745 O O . GLY B 1 87 ? 3.127 36.312 12.125 1 97.88 87 GLY B O 1
ATOM 5746 N N . GLN B 1 88 ? 3.543 35.156 10.281 1 98.12 88 GLN B N 1
ATOM 5747 C CA . GLN B 1 88 ? 2.885 36.125 9.391 1 98.12 88 GLN B CA 1
ATOM 5748 C C . GLN B 1 88 ? 1.913 35.406 8.453 1 98.12 88 GLN B C 1
ATOM 5750 O O . GLN B 1 88 ? 2.107 34.219 8.117 1 98.12 88 GLN B O 1
ATOM 5755 N N . PHE B 1 89 ? 0.857 36.094 8.062 1 98.19 89 PHE B N 1
ATOM 5756 C CA . PHE B 1 89 ? -0.022 35.625 7.004 1 98.19 89 PHE B CA 1
ATOM 5757 C C . PHE B 1 89 ? 0.716 35.562 5.672 1 98.19 89 PHE B C 1
ATOM 5759 O O . PHE B 1 89 ? 1.674 36.281 5.449 1 98.19 89 PHE B O 1
ATOM 5766 N N . ALA B 1 90 ? 0.24 34.688 4.801 1 98.19 90 ALA B N 1
ATOM 5767 C CA . ALA B 1 90 ? 0.896 34.5 3.51 1 98.19 90 ALA B CA 1
ATOM 5768 C C . ALA B 1 90 ? 0.918 35.812 2.715 1 98.19 90 ALA B C 1
ATOM 5770 O O . ALA B 1 90 ? 1.895 36.094 2.021 1 98.19 90 ALA B O 1
ATOM 5771 N N . HIS B 1 91 ? -0.148 36.656 2.797 1 97.5 91 HIS B N 1
ATOM 5772 C CA . HIS B 1 91 ? -0.188 37.875 2.008 1 97.5 91 HIS B CA 1
ATOM 5773 C C . HIS B 1 91 ? 0.878 38.844 2.473 1 97.5 91 HIS B C 1
ATOM 5775 O O . HIS B 1 91 ? 1.258 39.75 1.727 1 97.5 91 HIS B O 1
ATOM 5781 N N . ASN B 1 92 ? 1.39 38.656 3.658 1 97.06 92 ASN B N 1
ATOM 5782 C CA . ASN B 1 92 ? 2.4 39.594 4.168 1 97.06 92 ASN B CA 1
ATOM 5783 C C . ASN B 1 92 ? 3.809 39.125 3.791 1 97.06 92 ASN B C 1
ATOM 5785 O O . ASN B 1 92 ? 4.727 39.969 3.717 1 97.06 92 ASN B O 1
ATOM 5789 N N . THR B 1 93 ? 4.02 37.812 3.555 1 96.56 93 THR B N 1
ATOM 5790 C CA . THR B 1 93 ? 5.305 37.312 3.078 1 96.56 93 THR B CA 1
ATOM 5791 C C . THR B 1 93 ? 5.324 37.25 1.554 1 96.56 93 THR B C 1
ATOM 5793 O O . THR B 1 93 ? 6.391 37.156 0.943 1 96.56 93 THR B O 1
ATOM 5796 N N . ASN B 1 94 ? 4.145 37.156 0.999 1 97.19 94 ASN B N 1
ATOM 5797 C CA . ASN B 1 94 ? 3.938 36.906 -0.423 1 97.19 94 ASN B CA 1
ATOM 5798 C C . ASN B 1 94 ? 4.504 35.562 -0.838 1 97.19 94 ASN B C 1
ATOM 5800 O O . ASN B 1 94 ? 4.988 35.375 -1.959 1 97.19 94 ASN B O 1
ATOM 5804 N N . PHE B 1 95 ? 4.75 34.625 0.01 1 97.31 95 PHE B N 1
ATOM 5805 C CA . PHE B 1 95 ? 5.02 33.219 -0.249 1 97.31 95 PHE B CA 1
ATOM 5806 C C . PHE B 1 95 ? 3.717 32.438 -0.339 1 97.31 95 PHE B C 1
ATOM 5808 O O . PHE B 1 95 ? 3.201 31.953 0.676 1 97.31 95 PHE B O 1
ATOM 5815 N N . THR B 1 96 ? 3.203 32.219 -1.614 1 96.88 96 THR B N 1
ATOM 5816 C CA . THR B 1 96 ? 1.789 31.875 -1.748 1 96.88 96 THR B CA 1
ATOM 5817 C C . THR B 1 96 ? 1.613 30.562 -2.494 1 96.88 96 THR B C 1
ATOM 5819 O O . THR B 1 96 ? 0.491 30.172 -2.826 1 96.88 96 THR B O 1
ATOM 5822 N N . ASP B 1 97 ? 2.713 29.844 -2.832 1 94.56 97 ASP B N 1
ATOM 5823 C CA . ASP B 1 97 ? 2.641 28.609 -3.6 1 94.56 97 ASP B CA 1
ATOM 5824 C C . ASP B 1 97 ? 3.635 27.578 -3.068 1 94.56 97 ASP B C 1
ATOM 5826 O O . ASP B 1 97 ? 4.562 27.922 -2.334 1 94.56 97 ASP B O 1
ATOM 5830 N N . VAL B 1 98 ? 3.385 26.312 -3.426 1 93.31 98 VAL B N 1
ATOM 5831 C CA . VAL B 1 98 ? 4.266 25.219 -3.035 1 93.31 98 VAL B CA 1
ATOM 5832 C C . VAL B 1 98 ? 5.531 25.25 -3.891 1 93.31 98 VAL B C 1
ATOM 5834 O O . VAL B 1 98 ? 6.621 24.953 -3.402 1 93.31 98 VAL B O 1
ATOM 5837 N N . LEU B 1 99 ? 5.359 25.656 -5.074 1 91.19 99 LEU B N 1
ATOM 5838 C CA . LEU B 1 99 ? 6.445 25.625 -6.051 1 91.19 99 LEU B CA 1
ATOM 5839 C C . LEU B 1 99 ? 6.723 27.031 -6.598 1 91.19 99 LEU B C 1
ATOM 5841 O O . LEU B 1 99 ? 5.926 27.953 -6.398 1 91.19 99 LEU B O 1
ATOM 5845 N N . GLY B 1 100 ? 7.906 27.172 -7.184 1 89.62 100 GLY B N 1
ATOM 5846 C CA . GLY B 1 100 ? 8.234 28.422 -7.859 1 89.62 100 GLY B CA 1
ATOM 5847 C C . GLY B 1 100 ? 7.344 28.688 -9.055 1 89.62 100 GLY B C 1
ATOM 5848 O O . GLY B 1 100 ? 6.727 27.781 -9.602 1 89.62 100 GLY B O 1
ATOM 5849 N N . PRO B 1 101 ? 7.23 30 -9.383 1 91.69 101 PRO B N 1
ATOM 5850 C CA . PRO B 1 101 ? 7.98 31.141 -8.875 1 91.69 101 PRO B CA 1
ATOM 5851 C C . PRO B 1 101 ? 7.281 31.828 -7.703 1 91.69 101 PRO B C 1
ATOM 5853 O O . PRO B 1 101 ? 7.844 32.75 -7.094 1 91.69 101 PRO B O 1
ATOM 5856 N N . HIS B 1 102 ? 6.098 31.547 -7.371 1 94.44 102 HIS B N 1
ATOM 5857 C CA . HIS B 1 102 ? 5.359 32.25 -6.34 1 94.44 102 HIS B CA 1
ATOM 5858 C C . HIS B 1 102 ? 5.434 31.547 -5 1 94.44 102 HIS B C 1
ATOM 5860 O O . HIS B 1 102 ? 4.754 31.922 -4.043 1 94.44 102 HIS B O 1
ATOM 5866 N N . GLY B 1 103 ? 6.215 30.5 -4.98 1 94.19 103 GLY B N 1
ATOM 5867 C CA . GLY B 1 103 ? 6.68 29.734 -3.842 1 94.19 103 GLY B CA 1
ATOM 5868 C C . GLY B 1 103 ? 8.008 29.047 -4.09 1 94.19 103 GLY B C 1
ATOM 5869 O O . GLY B 1 103 ? 8.891 29.594 -4.75 1 94.19 103 GLY B O 1
ATOM 5870 N N . GLY B 1 104 ? 8.156 27.906 -3.479 1 92.56 104 GLY B N 1
ATOM 5871 C CA . GLY B 1 104 ? 9.391 27.172 -3.691 1 92.56 104 GLY B CA 1
ATOM 5872 C C . GLY B 1 104 ? 10.539 27.641 -2.82 1 92.56 104 GLY B C 1
ATOM 5873 O O . GLY B 1 104 ? 10.539 28.797 -2.365 1 92.56 104 GLY B O 1
ATOM 5874 N N . TYR B 1 105 ? 11.477 26.797 -2.756 1 94.75 105 TYR B N 1
ATOM 5875 C CA . TYR B 1 105 ? 12.602 27.016 -1.854 1 94.75 105 TYR B CA 1
ATOM 5876 C C . TYR B 1 105 ? 13.422 28.219 -2.293 1 94.75 105 TYR B C 1
ATOM 5878 O O . TYR B 1 105 ? 13.914 28.984 -1.459 1 94.75 105 TYR B O 1
ATOM 5886 N N . ALA B 1 106 ? 13.562 28.406 -3.619 1 93.62 106 ALA B N 1
ATOM 5887 C CA . ALA B 1 106 ? 14.328 29.531 -4.137 1 93.62 106 ALA B CA 1
ATOM 5888 C C . ALA B 1 106 ? 13.703 30.859 -3.707 1 93.62 106 ALA B C 1
ATOM 5890 O O . ALA B 1 106 ? 14.406 31.766 -3.262 1 93.62 106 ALA B O 1
ATOM 5891 N N . LYS B 1 107 ? 12.438 30.969 -3.863 1 95.62 107 LYS B N 1
ATOM 5892 C CA . LYS B 1 107 ? 11.766 32.188 -3.418 1 95.62 107 LYS B CA 1
ATOM 5893 C C . LYS B 1 107 ? 11.828 32.344 -1.899 1 95.62 107 LYS B C 1
ATOM 5895 O O . LYS B 1 107 ? 12 33.438 -1.38 1 95.62 107 LYS B O 1
ATOM 5900 N N . TRP B 1 108 ? 11.648 31.203 -1.239 1 96.75 108 TRP B N 1
ATOM 5901 C CA . TRP B 1 108 ? 11.688 31.203 0.219 1 96.75 108 TRP B CA 1
ATOM 5902 C C . TRP B 1 108 ? 13 31.781 0.729 1 96.75 108 TRP B C 1
ATOM 5904 O O . TRP B 1 108 ? 13 32.594 1.648 1 96.75 108 TRP B O 1
ATOM 5914 N N . LYS B 1 109 ? 14.117 31.484 0.115 1 96.69 109 LYS B N 1
ATOM 5915 C CA . LYS B 1 109 ? 15.445 32 0.428 1 96.69 109 LYS B CA 1
ATOM 5916 C C . LYS B 1 109 ? 15.586 33.469 0.003 1 96.69 109 LYS B C 1
ATOM 5918 O O . LYS B 1 109 ? 16.141 34.281 0.737 1 96.69 109 LYS B O 1
ATOM 5923 N N . ARG B 1 110 ? 15.039 33.75 -1.132 1 96.81 110 ARG B N 1
ATOM 5924 C CA . ARG B 1 110 ? 15.148 35.125 -1.657 1 96.81 110 ARG B CA 1
ATOM 5925 C C . ARG B 1 110 ? 14.398 36.125 -0.772 1 96.81 110 ARG B C 1
ATOM 5927 O O . ARG B 1 110 ? 14.836 37.25 -0.608 1 96.81 110 ARG B O 1
ATOM 5934 N N . LEU B 1 111 ? 13.352 35.688 -0.156 1 96.88 111 LEU B N 1
ATOM 5935 C CA . LEU B 1 111 ? 12.547 36.562 0.716 1 96.88 111 LEU B CA 1
ATOM 5936 C C . LEU B 1 111 ? 13.219 36.719 2.074 1 96.88 111 LEU B C 1
ATOM 5938 O O . LEU B 1 111 ? 12.766 37.531 2.9 1 96.88 111 LEU B O 1
ATOM 5942 N N . GLY B 1 112 ? 14.281 35.969 2.314 1 96.12 112 GLY B N 1
ATOM 5943 C CA . GLY B 1 112 ? 15 36.062 3.574 1 96.12 112 GLY B CA 1
ATOM 5944 C C . GLY B 1 112 ? 14.227 35.5 4.746 1 96.12 112 GLY B C 1
ATOM 5945 O O . GLY B 1 112 ? 14.43 35.906 5.891 1 96.12 112 GLY B O 1
ATOM 5946 N N . ILE B 1 113 ? 13.336 34.562 4.449 1 95.56 113 ILE B N 1
ATOM 5947 C CA . ILE B 1 113 ? 12.516 34 5.512 1 95.56 113 ILE B CA 1
ATOM 5948 C C . ILE B 1 113 ? 13.422 33.375 6.57 1 95.56 113 ILE B C 1
ATOM 5950 O O . ILE B 1 113 ? 13.188 33.531 7.77 1 95.56 113 ILE B O 1
ATOM 5954 N N . ASP B 1 114 ? 14.492 32.688 6.152 1 95.06 114 ASP B N 1
ATOM 5955 C CA . ASP B 1 114 ? 15.32 31.938 7.102 1 95.06 114 ASP B CA 1
ATOM 5956 C C . ASP B 1 114 ? 16.312 32.875 7.793 1 95.06 114 ASP B C 1
ATOM 5958 O O . ASP B 1 114 ? 17.219 32.406 8.492 1 95.06 114 ASP B O 1
ATOM 5962 N N . LYS B 1 115 ? 16.156 34.156 7.605 1 95.38 115 LYS B N 1
ATOM 5963 C CA . LYS B 1 115 ? 16.984 35.125 8.328 1 95.38 115 LYS B CA 1
ATOM 5964 C C . LYS B 1 115 ? 16.234 35.688 9.531 1 95.38 115 LYS B C 1
ATOM 5966 O O . LYS B 1 115 ? 16.859 36.281 10.43 1 95.38 115 LYS B O 1
ATOM 5971 N N . SER B 1 116 ? 14.977 35.562 9.469 1 96.31 116 SER B N 1
ATOM 5972 C CA . SER B 1 116 ? 14.156 36.094 10.555 1 96.31 116 SER B CA 1
ATOM 5973 C C . SER B 1 116 ? 12.922 35.219 10.781 1 96.31 116 SER B C 1
ATOM 5975 O O . SER B 1 116 ? 11.82 35.594 10.359 1 96.31 116 SER B O 1
ATOM 5977 N N . TYR B 1 117 ? 13.047 34.125 11.438 1 97.5 117 TYR B N 1
ATOM 5978 C CA . TYR B 1 117 ? 11.977 33.188 11.797 1 97.5 117 TYR B CA 1
ATOM 5979 C C . TYR B 1 117 ? 12.312 32.469 13.086 1 97.5 117 TYR B C 1
ATOM 5981 O O . TYR B 1 117 ? 13.383 32.656 13.664 1 97.5 117 TYR B O 1
ATOM 5989 N N . LEU B 1 118 ? 11.547 31.656 13.523 1 98.38 118 LEU B N 1
ATOM 5990 C CA . LEU B 1 118 ? 11.477 31.141 14.891 1 98.38 118 LEU B CA 1
ATOM 5991 C C . LEU B 1 118 ? 12.781 30.469 15.289 1 98.38 118 LEU B C 1
ATOM 5993 O O . LEU B 1 118 ? 13.344 30.766 16.344 1 98.38 118 LEU B O 1
ATOM 5997 N N . PRO B 1 119 ? 13.359 29.469 14.461 1 98.38 119 PRO B N 1
ATOM 5998 C CA . PRO B 1 119 ? 14.578 28.812 14.93 1 98.38 119 PRO B CA 1
ATOM 5999 C C . PRO B 1 119 ? 15.742 29.781 15.109 1 98.38 119 PRO B C 1
ATOM 6001 O O . PRO B 1 119 ? 16.547 29.625 16.031 1 98.38 119 PRO B O 1
ATOM 6004 N N . VAL B 1 120 ? 15.836 30.812 14.266 1 98.12 120 VAL B N 1
ATOM 6005 C CA . VAL B 1 120 ? 16.875 31.812 14.391 1 98.12 120 VAL B CA 1
ATOM 6006 C C . VAL B 1 120 ? 16.672 32.625 15.68 1 98.12 120 VAL B C 1
ATOM 6008 O O . VAL B 1 120 ? 17.625 32.812 16.438 1 98.12 120 VAL B O 1
ATOM 6011 N N . TRP B 1 121 ? 15.469 33.062 15.922 1 98.12 121 TRP B N 1
ATOM 6012 C CA . TRP B 1 121 ? 15.156 33.844 17.109 1 98.12 121 TRP B CA 1
ATOM 6013 C C . TRP B 1 121 ? 15.422 33.062 18.375 1 98.12 121 TRP B C 1
ATOM 6015 O O . TRP B 1 121 ? 15.875 33.594 19.391 1 98.12 121 TRP B O 1
ATOM 6025 N N . LEU B 1 122 ? 15.148 31.734 18.328 1 98.38 122 LEU B N 1
ATOM 6026 C CA . LEU B 1 122 ? 15.383 30.875 19.484 1 98.38 122 LEU B CA 1
ATOM 6027 C C . LEU B 1 122 ? 16.875 30.703 19.734 1 98.38 122 LEU B C 1
ATOM 6029 O O . LEU B 1 122 ? 17.312 30.656 20.891 1 98.38 122 LEU B O 1
ATOM 6033 N N . GLN B 1 123 ? 17.609 30.578 18.719 1 97.94 123 GLN B N 1
ATOM 6034 C CA . GLN B 1 123 ? 19.062 30.5 18.891 1 97.94 123 GLN B CA 1
ATOM 6035 C C . GLN B 1 123 ? 19.609 31.766 19.516 1 97.94 123 GLN B C 1
ATOM 6037 O O . GLN B 1 123 ? 20.547 31.719 20.328 1 97.94 123 GLN B O 1
ATOM 6042 N N . GLU B 1 124 ? 19.047 32.906 19.219 1 96.5 124 GLU B N 1
ATOM 6043 C CA . GLU B 1 124 ? 19.438 34.156 19.828 1 96.5 124 GLU B CA 1
ATOM 6044 C C . GLU B 1 124 ? 19.156 34.156 21.328 1 96.5 124 GLU B C 1
ATOM 6046 O O . GLU B 1 124 ? 19.75 34.938 22.078 1 96.5 124 GLU B O 1
ATOM 6051 N N . LEU B 1 125 ? 18.281 33.281 21.75 1 96.75 125 LEU B N 1
ATOM 6052 C CA . LEU B 1 125 ? 17.938 33.156 23.156 1 96.75 125 LEU B CA 1
ATOM 6053 C C . LEU B 1 125 ? 18.75 32.031 23.828 1 96.75 125 LEU B C 1
ATOM 6055 O O . LEU B 1 125 ? 18.516 31.719 25 1 96.75 125 LEU B O 1
ATOM 6059 N N . GLY B 1 126 ? 19.625 31.359 23.062 1 97.31 126 GLY B N 1
ATOM 6060 C CA . GLY B 1 126 ? 20.5 30.375 23.641 1 97.31 126 GLY B CA 1
ATOM 6061 C C . GLY B 1 126 ? 20.016 28.953 23.422 1 97.31 126 GLY B C 1
ATOM 6062 O O . GLY B 1 126 ? 20.625 28 23.938 1 97.31 126 GLY B O 1
ATOM 6063 N N . TYR B 1 127 ? 18.984 28.734 22.609 1 98.5 127 TYR B N 1
ATOM 6064 C CA . TYR B 1 127 ? 18.469 27.406 22.344 1 98.5 127 TYR B CA 1
ATOM 6065 C C . TYR B 1 127 ? 19.297 26.688 21.297 1 98.5 127 TYR B C 1
ATOM 6067 O O . TYR B 1 127 ? 19.781 27.312 20.344 1 98.5 127 TYR B O 1
ATOM 6075 N N . ASN B 1 128 ? 19.469 25.344 21.5 1 98.56 128 ASN B N 1
ATOM 6076 C CA . ASN B 1 128 ? 19.734 24.5 20.344 1 98.56 128 ASN B CA 1
ATOM 6077 C C . ASN B 1 128 ? 18.438 24.125 19.609 1 98.56 128 ASN B C 1
ATOM 6079 O O . ASN B 1 128 ? 17.406 23.938 20.234 1 98.56 128 ASN B O 1
ATOM 6083 N N . THR B 1 129 ? 18.516 24.109 18.328 1 98.81 129 THR B N 1
ATOM 6084 C CA . THR B 1 129 ? 17.344 23.859 17.484 1 98.81 129 THR B CA 1
ATOM 6085 C C . THR B 1 129 ? 17.578 22.672 16.578 1 98.81 129 THR B C 1
ATOM 6087 O O . THR B 1 129 ? 18.609 22.562 15.922 1 98.81 129 THR B O 1
ATOM 6090 N N . TYR B 1 130 ? 16.625 21.734 16.609 1 98.88 130 TYR B N 1
ATOM 6091 C CA . TYR B 1 130 ? 16.719 20.484 15.852 1 98.88 130 TYR B CA 1
ATOM 6092 C C . TYR B 1 130 ? 15.5 20.281 14.961 1 98.88 130 TYR B C 1
ATOM 6094 O O . TYR B 1 130 ? 14.383 20.656 15.336 1 98.88 130 TYR B O 1
ATOM 6102 N N . TYR B 1 131 ? 15.758 19.719 13.758 1 98.88 131 TYR B N 1
ATOM 6103 C CA . TYR B 1 131 ? 14.68 19.453 12.805 1 98.88 131 TYR B CA 1
ATOM 6104 C C . TYR B 1 131 ? 14.891 18.109 12.117 1 98.88 131 TYR B C 1
ATOM 6106 O O . TYR B 1 131 ? 16.016 17.781 11.703 1 98.88 131 TYR B O 1
ATOM 6114 N N . VAL B 1 132 ? 13.805 17.344 11.977 1 98.88 132 VAL B N 1
ATOM 6115 C CA . VAL B 1 132 ? 13.867 16.141 11.164 1 98.88 132 VAL B CA 1
ATOM 6116 C C . VAL B 1 132 ? 12.547 15.93 10.438 1 98.88 132 VAL B C 1
ATOM 6118 O O . VAL B 1 132 ? 11.477 16.156 11 1 98.88 132 VAL B O 1
ATOM 6121 N N . GLY B 1 133 ? 12.609 15.516 9.172 1 98.81 133 GLY B N 1
ATOM 6122 C CA . GLY B 1 133 ? 11.422 15.203 8.383 1 98.81 133 GLY B CA 1
ATOM 6123 C C . GLY B 1 133 ? 11.18 16.188 7.262 1 98.81 133 GLY B C 1
ATOM 6124 O O . GLY B 1 133 ? 12.125 16.719 6.676 1 98.81 133 GLY B O 1
ATOM 6125 N N . LYS B 1 134 ? 9.922 16.375 6.891 1 98.75 134 LYS B N 1
ATOM 6126 C CA . LYS B 1 134 ? 9.555 17.219 5.762 1 98.75 134 LYS B CA 1
ATOM 6127 C C . LYS B 1 134 ? 9.711 18.703 6.113 1 98.75 134 LYS B C 1
ATOM 6129 O O . LYS B 1 134 ? 9.109 19.172 7.074 1 98.75 134 LYS B O 1
ATOM 6134 N N . PHE B 1 135 ? 10.484 19.359 5.289 1 98.19 135 PHE B N 1
ATOM 6135 C CA . PHE B 1 135 ? 10.656 20.797 5.445 1 98.19 135 PHE B CA 1
ATOM 6136 C C . PHE B 1 135 ? 9.82 21.562 4.426 1 98.19 135 PHE B C 1
ATOM 6138 O O . PHE B 1 135 ? 8.625 21.797 4.648 1 98.19 135 PHE B O 1
ATOM 6145 N N . LEU B 1 136 ? 10.258 21.75 3.225 1 96.75 136 LEU B N 1
ATOM 6146 C CA . LEU B 1 136 ? 9.5 22.266 2.088 1 96.75 136 LEU B CA 1
ATOM 6147 C C . LEU B 1 136 ? 9.539 21.281 0.917 1 96.75 136 LEU B C 1
ATOM 6149 O O . LEU B 1 136 ? 10.531 20.578 0.732 1 96.75 136 LEU B O 1
ATOM 6153 N N . VAL B 1 137 ? 8.5 21.312 0.125 1 92.44 137 VAL B N 1
ATOM 6154 C CA . VAL B 1 137 ? 8.32 20.328 -0.927 1 92.44 137 VAL B CA 1
ATOM 6155 C C . VAL B 1 137 ? 9.484 20.391 -1.91 1 92.44 137 VAL B C 1
ATOM 6157 O O . VAL B 1 137 ? 9.961 19.359 -2.391 1 92.44 137 VAL B O 1
ATOM 6160 N N . ASP B 1 138 ? 9.977 21.562 -2.215 1 89.25 138 ASP B N 1
ATOM 6161 C CA . ASP B 1 138 ? 10.992 21.672 -3.26 1 89.25 138 ASP B CA 1
ATOM 6162 C C . ASP B 1 138 ? 12.398 21.688 -2.66 1 89.25 138 ASP B C 1
ATOM 6164 O O . ASP B 1 138 ? 13.359 22.078 -3.328 1 89.25 138 ASP B O 1
ATOM 6168 N N . TYR B 1 139 ? 12.586 21.438 -1.307 1 94.69 139 TYR B N 1
ATOM 6169 C CA . TYR B 1 139 ? 13.898 21.047 -0.813 1 94.69 139 TYR B CA 1
ATOM 6170 C C . TYR B 1 139 ? 14.32 19.703 -1.406 1 94.69 139 TYR B C 1
ATOM 6172 O O . TYR B 1 139 ? 13.688 18.672 -1.151 1 94.69 139 TYR B O 1
ATOM 6180 N N . SER B 1 140 ? 15.398 19.672 -2.205 1 94 140 SER B N 1
ATOM 6181 C CA . SER B 1 140 ? 15.57 18.578 -3.156 1 94 140 SER B CA 1
ATOM 6182 C C . SER B 1 140 ? 17.047 18.266 -3.361 1 94 140 SER B C 1
ATOM 6184 O O . SER B 1 140 ? 17.922 18.922 -2.801 1 94 140 SER B O 1
ATOM 6186 N N . VAL B 1 141 ? 17.297 17.266 -4.207 1 93.19 141 VAL B N 1
ATOM 6187 C CA . VAL B 1 141 ? 18.641 16.859 -4.586 1 93.19 141 VAL B CA 1
ATOM 6188 C C . VAL B 1 141 ? 19.328 17.984 -5.355 1 93.19 141 VAL B C 1
ATOM 6190 O O . VAL B 1 141 ? 20.562 18 -5.473 1 93.19 141 VAL B O 1
ATOM 6193 N N . SER B 1 142 ? 18.578 18.953 -5.75 1 91.56 142 SER B N 1
ATOM 6194 C CA . SER B 1 142 ? 19.141 20.016 -6.574 1 91.56 142 SER B CA 1
ATOM 6195 C C . SER B 1 142 ? 19.562 21.219 -5.727 1 91.56 142 SER B C 1
ATOM 6197 O O . SER B 1 142 ? 20.344 22.062 -6.18 1 91.56 142 SER B O 1
ATOM 6199 N N . ASN B 1 143 ? 19.062 21.297 -4.5 1 94.06 143 ASN B N 1
ATOM 6200 C CA . ASN B 1 143 ? 19.312 22.531 -3.758 1 94.06 143 ASN B CA 1
ATOM 6201 C C . ASN B 1 143 ? 19.672 22.234 -2.301 1 94.06 143 ASN B C 1
ATOM 6203 O O . ASN B 1 143 ? 19.766 23.156 -1.485 1 94.06 143 ASN B O 1
ATOM 6207 N N . TYR B 1 144 ? 19.906 20.969 -1.924 1 95.25 144 TYR B N 1
ATOM 6208 C CA . TYR B 1 144 ? 20.141 20.531 -0.549 1 95.25 144 TYR B CA 1
ATOM 6209 C C . TYR B 1 144 ? 21.344 21.234 0.061 1 95.25 144 TYR B C 1
ATOM 6211 O O . TYR B 1 144 ? 21.438 21.359 1.283 1 95.25 144 TYR B O 1
ATOM 6219 N N . LYS B 1 145 ? 22.281 21.766 -0.683 1 96.44 145 LYS B N 1
ATOM 6220 C CA . LYS B 1 145 ? 23.484 22.422 -0.186 1 96.44 145 LYS B CA 1
ATOM 6221 C C . LYS B 1 145 ? 23.172 23.781 0.401 1 96.44 145 LYS B C 1
ATOM 6223 O O . LYS B 1 145 ? 23.953 24.328 1.194 1 96.44 145 LYS B O 1
ATOM 6228 N N . ASP B 1 146 ? 22.094 24.359 -0.084 1 96.88 146 ASP B N 1
ATOM 6229 C CA . ASP B 1 146 ? 21.625 25.609 0.499 1 96.88 146 ASP B CA 1
ATOM 6230 C C . ASP B 1 146 ? 20.766 25.344 1.742 1 96.88 146 ASP B C 1
ATOM 6232 O O . ASP B 1 146 ? 19.547 25.438 1.694 1 96.88 146 ASP B O 1
ATOM 6236 N N . VAL B 1 147 ? 21.391 25.109 2.812 1 97.88 147 VAL B N 1
ATOM 6237 C CA . VAL B 1 147 ? 20.766 24.641 4.043 1 97.88 147 VAL B CA 1
ATOM 6238 C C . VAL B 1 147 ? 19.922 25.766 4.652 1 97.88 147 VAL B C 1
ATOM 6240 O O . VAL B 1 147 ? 20.344 26.922 4.676 1 97.88 147 VAL B O 1
ATOM 6243 N N . PRO B 1 148 ? 18.703 25.516 5.082 1 97.81 148 PRO B N 1
ATOM 6244 C CA . PRO B 1 148 ? 17.984 26.547 5.82 1 97.81 148 PRO B CA 1
ATOM 6245 C C . PRO B 1 148 ? 18.703 26.984 7.098 1 97.81 148 PRO B C 1
ATOM 6247 O O . PRO B 1 148 ? 19.203 26.125 7.84 1 97.81 148 PRO B O 1
ATOM 6250 N N . ALA B 1 149 ? 18.734 28.219 7.414 1 97.5 149 ALA B N 1
ATOM 6251 C CA . ALA B 1 149 ? 19.422 28.75 8.586 1 97.5 149 ALA B CA 1
ATOM 6252 C C . ALA B 1 149 ? 18.641 28.484 9.859 1 97.5 149 ALA B C 1
ATOM 6254 O O . ALA B 1 149 ? 17.453 28.141 9.812 1 97.5 149 ALA B O 1
ATOM 6255 N N . GLY B 1 150 ? 19.312 28.578 10.93 1 98.06 150 GLY B N 1
ATOM 6256 C CA . GLY B 1 150 ? 18.641 28.609 12.211 1 98.06 150 GLY B CA 1
ATOM 6257 C C . GLY B 1 150 ? 18.5 27.25 12.859 1 98.06 150 GLY B C 1
ATOM 6258 O O . GLY B 1 150 ? 17.781 27.078 13.836 1 98.06 150 GLY B O 1
ATOM 6259 N N . TRP B 1 151 ? 19.266 26.234 12.344 1 98.5 151 TRP B N 1
ATOM 6260 C CA . TRP B 1 151 ? 19.172 24.891 12.914 1 98.5 151 TRP B CA 1
ATOM 6261 C C . TRP B 1 151 ? 20.531 24.391 13.359 1 98.5 151 TRP B C 1
ATOM 6263 O O . TRP B 1 151 ? 21.516 24.5 12.617 1 98.5 151 TRP B O 1
ATOM 6273 N N . THR B 1 152 ? 20.578 23.875 14.578 1 98.5 152 THR B N 1
ATOM 6274 C CA . THR B 1 152 ? 21.766 23.219 15.094 1 98.5 152 THR B CA 1
ATOM 6275 C C . THR B 1 152 ? 22.031 21.906 14.344 1 98.5 152 THR B C 1
ATOM 6277 O O . THR B 1 152 ? 23.172 21.562 14.062 1 98.5 152 THR B O 1
ATOM 6280 N N . ASP B 1 153 ? 20.969 21.203 14.07 1 98.44 153 ASP B N 1
ATOM 6281 C CA . ASP B 1 153 ? 20.953 19.969 13.305 1 98.44 153 ASP B CA 1
ATOM 6282 C C . ASP B 1 153 ? 19.641 19.812 12.539 1 98.44 153 ASP B C 1
ATOM 6284 O O . ASP B 1 153 ? 18.578 19.734 13.148 1 98.44 153 ASP B O 1
ATOM 6288 N N . ILE B 1 154 ? 19.781 19.812 11.25 1 98.69 154 ILE B N 1
ATOM 6289 C CA . ILE B 1 154 ? 18.609 19.578 10.414 1 98.69 154 ILE B CA 1
ATOM 6290 C C . ILE B 1 154 ? 18.844 18.375 9.516 1 98.69 154 ILE B C 1
ATOM 6292 O O . ILE B 1 154 ? 19.875 18.281 8.836 1 98.69 154 ILE B O 1
ATOM 6296 N N . ASP B 1 155 ? 17.969 17.422 9.586 1 98.69 155 ASP B N 1
ATOM 6297 C CA . ASP B 1 155 ? 17.906 16.234 8.727 1 98.69 155 ASP B CA 1
ATOM 6298 C C . ASP B 1 155 ? 16.578 16.156 7.98 1 98.69 155 ASP B C 1
ATOM 6300 O O . ASP B 1 155 ? 15.617 15.578 8.477 1 98.69 155 ASP B O 1
ATOM 6304 N N . ALA B 1 156 ? 16.609 16.703 6.773 1 98.75 156 ALA B N 1
ATOM 6305 C CA . ALA B 1 156 ? 15.344 16.984 6.086 1 98.75 156 ALA B CA 1
ATOM 6306 C C . ALA B 1 156 ? 15.109 15.992 4.953 1 98.75 156 ALA B C 1
ATOM 6308 O O . ALA B 1 156 ? 16.047 15.594 4.262 1 98.75 156 ALA B O 1
ATOM 6309 N N . LEU B 1 157 ? 13.914 15.594 4.785 1 98.5 157 LEU B N 1
ATOM 6310 C CA . LEU B 1 157 ? 13.484 14.836 3.615 1 98.5 157 LEU B CA 1
ATOM 6311 C C . LEU B 1 157 ? 13.703 15.641 2.338 1 98.5 157 LEU B C 1
ATOM 6313 O O . LEU B 1 157 ? 13.547 16.859 2.334 1 98.5 157 LEU B O 1
ATOM 6317 N N . ILE B 1 158 ? 13.992 14.938 1.233 1 96.12 158 ILE B N 1
ATOM 6318 C CA . ILE B 1 158 ? 14.312 15.648 -0 1 96.12 158 ILE B CA 1
ATOM 6319 C C . ILE B 1 158 ? 13.477 15.086 -1.149 1 96.12 158 ILE B C 1
ATOM 6321 O O . ILE B 1 158 ? 13.188 13.891 -1.183 1 96.12 158 ILE B O 1
ATOM 6325 N N . THR B 1 159 ? 13.07 15.898 -2.039 1 93.88 159 THR B N 1
ATOM 6326 C CA . THR B 1 159 ? 12.484 15.477 -3.309 1 93.88 159 THR B CA 1
ATOM 6327 C C . THR B 1 159 ? 13.555 14.922 -4.242 1 93.88 159 THR B C 1
ATOM 6329 O O . THR B 1 159 ? 14.664 15.469 -4.328 1 93.88 159 THR B O 1
ATOM 6332 N N . PRO B 1 160 ? 13.336 13.828 -4.957 1 92.56 160 PRO B N 1
ATOM 6333 C CA . PRO B 1 160 ? 12.016 13.258 -5.242 1 92.56 160 PRO B CA 1
ATOM 6334 C C . PRO B 1 160 ? 11.625 12.156 -4.262 1 92.56 160 PRO B C 1
ATOM 6336 O O . PRO B 1 160 ? 10.609 11.484 -4.457 1 92.56 160 PRO B O 1
ATOM 6339 N N . TYR B 1 161 ? 12.258 11.945 -3.143 1 94.62 161 TYR B N 1
ATOM 6340 C CA . TYR B 1 161 ? 12.031 10.812 -2.256 1 94.62 161 TYR B CA 1
ATOM 6341 C C . TYR B 1 161 ? 11.156 11.203 -1.073 1 94.62 161 TYR B C 1
ATOM 6343 O O . TYR B 1 161 ? 10.852 10.375 -0.215 1 94.62 161 TYR B O 1
ATOM 6351 N N . MET B 1 162 ? 10.711 12.391 -1.032 1 95.81 162 MET B N 1
ATOM 6352 C CA . MET B 1 162 ? 10.094 12.992 0.146 1 95.81 162 MET B CA 1
ATOM 6353 C C . MET B 1 162 ? 8.828 12.234 0.542 1 95.81 162 MET B C 1
ATOM 6355 O O . MET B 1 162 ? 8.602 11.977 1.725 1 95.81 162 MET B O 1
ATOM 6359 N N . PHE B 1 163 ? 8.031 11.898 -0.442 1 96.69 163 PHE B N 1
ATOM 6360 C CA . PHE B 1 163 ? 6.73 11.312 -0.136 1 96.69 163 PHE B CA 1
ATOM 6361 C C . PHE B 1 163 ? 6.719 9.82 -0.461 1 96.69 163 PHE B C 1
ATOM 6363 O O . PHE B 1 163 ? 5.652 9.242 -0.684 1 96.69 163 PHE B O 1
ATOM 6370 N N . ASP B 1 164 ? 7.883 9.203 -0.623 1 96.31 164 ASP B N 1
ATOM 6371 C CA . ASP B 1 164 ? 8.008 7.754 -0.742 1 96.31 164 ASP B CA 1
ATOM 6372 C C . ASP B 1 164 ? 8.047 7.09 0.633 1 96.31 164 ASP B C 1
ATOM 6374 O O . ASP B 1 164 ? 9.055 7.188 1.342 1 96.31 164 ASP B O 1
ATOM 6378 N N . TYR B 1 165 ? 7.027 6.363 0.995 1 97.69 165 TYR B N 1
ATOM 6379 C CA . TYR B 1 165 ? 6.883 5.82 2.342 1 97.69 165 TYR B CA 1
ATOM 6380 C C . TYR B 1 165 ? 7.875 4.688 2.582 1 97.69 165 TYR B C 1
ATOM 6382 O O . TYR B 1 165 ? 8.156 4.336 3.729 1 97.69 165 TYR B O 1
ATOM 6390 N N . ASN B 1 166 ? 8.422 4.113 1.497 1 95.44 166 ASN B N 1
ATOM 6391 C CA . ASN B 1 166 ? 9.266 2.934 1.679 1 95.44 166 ASN B CA 1
ATOM 6392 C C . ASN B 1 166 ? 10.672 3.162 1.146 1 95.44 166 ASN B C 1
ATOM 6394 O O . ASN B 1 166 ? 11.492 2.242 1.132 1 95.44 166 ASN B O 1
ATOM 6398 N N . ASN B 1 167 ? 10.969 4.316 0.647 1 95.25 167 ASN B N 1
ATOM 6399 C CA . ASN B 1 167 ? 12.289 4.703 0.154 1 95.25 167 ASN B CA 1
ATOM 6400 C C . ASN B 1 167 ? 12.555 6.188 0.377 1 95.25 167 ASN B C 1
ATOM 6402 O O . ASN B 1 167 ? 12.852 6.918 -0.57 1 95.25 167 ASN B O 1
ATOM 6406 N N . PRO B 1 168 ? 12.531 6.551 1.618 1 97.69 168 PRO B N 1
ATOM 6407 C CA . PRO B 1 168 ? 12.734 7.977 1.872 1 97.69 168 PRO B CA 1
ATOM 6408 C C . PRO B 1 168 ? 14.172 8.422 1.639 1 97.69 168 PRO B C 1
ATOM 6410 O O . PRO B 1 168 ? 15.102 7.613 1.745 1 97.69 168 PRO B O 1
ATOM 6413 N N . GLY B 1 169 ? 14.375 9.68 1.247 1 97.44 169 GLY B N 1
ATOM 6414 C CA . GLY B 1 169 ? 15.68 10.305 1.113 1 97.44 169 GLY B CA 1
ATOM 6415 C C . GLY B 1 169 ? 15.852 11.523 1.994 1 97.44 169 GLY B C 1
ATOM 6416 O O . GLY B 1 169 ? 14.898 12.281 2.201 1 97.44 169 GLY B O 1
ATOM 6417 N N . PHE B 1 170 ? 17.031 11.688 2.535 1 98.5 170 PHE B N 1
ATOM 6418 C CA . PHE B 1 170 ? 17.312 12.781 3.457 1 98.5 170 PHE B CA 1
ATOM 6419 C C . PHE B 1 170 ? 18.641 13.445 3.107 1 98.5 170 PHE B C 1
ATOM 6421 O O . PHE B 1 170 ? 19.547 12.805 2.576 1 98.5 170 PHE B O 1
ATOM 6428 N N . SER B 1 171 ? 18.75 14.688 3.383 1 98.38 171 SER B N 1
ATOM 6429 C CA . SER B 1 171 ? 20 15.43 3.484 1 98.38 171 SER B CA 1
ATOM 6430 C C . SER B 1 171 ? 20.156 16.062 4.859 1 98.38 171 SER B C 1
ATOM 6432 O O . SER B 1 171 ? 19.266 16.781 5.316 1 98.38 171 SER B O 1
ATOM 6434 N N . ARG B 1 172 ? 21.219 15.766 5.496 1 98.38 172 ARG B N 1
ATOM 6435 C CA . ARG B 1 172 ? 21.5 16.297 6.82 1 98.38 172 ARG B CA 1
ATOM 6436 C C . ARG B 1 172 ? 22.516 17.438 6.746 1 98.38 172 ARG B C 1
ATOM 6438 O O . ARG B 1 172 ? 23.672 17.219 6.355 1 98.38 172 ARG B O 1
ATOM 6445 N N . ASN B 1 173 ? 22.109 18.625 7.117 1 98.19 173 ASN B N 1
ATOM 6446 C CA . ASN B 1 173 ? 22.984 19.797 7.207 1 98.19 173 ASN B CA 1
ATOM 6447 C C . ASN B 1 173 ? 23.688 20.062 5.879 1 98.19 173 ASN B C 1
ATOM 6449 O O . ASN B 1 173 ? 24.875 20.422 5.863 1 98.19 173 ASN B O 1
ATOM 6453 N N . GLY B 1 174 ? 23.031 19.766 4.805 1 97.69 174 GLY B N 1
ATOM 6454 C CA . GLY B 1 174 ? 23.562 20.078 3.486 1 97.69 174 GLY B CA 1
ATOM 6455 C C . GLY B 1 174 ? 24.5 19 2.947 1 97.69 174 GLY B C 1
ATOM 6456 O O . GLY B 1 174 ? 25.094 19.172 1.886 1 97.69 174 GLY B O 1
ATOM 6457 N N . ALA B 1 175 ? 24.641 17.891 3.658 1 97.94 175 ALA B N 1
ATOM 6458 C CA . ALA B 1 175 ? 25.422 16.766 3.156 1 97.94 175 ALA B CA 1
ATOM 6459 C C . ALA B 1 175 ? 24.766 16.125 1.95 1 97.94 175 ALA B C 1
ATOM 6461 O O . ALA B 1 175 ? 23.547 16.25 1.761 1 97.94 175 ALA B O 1
ATOM 6462 N N . GLU B 1 176 ? 25.578 15.445 1.176 1 97 176 GLU B N 1
ATOM 6463 C CA . G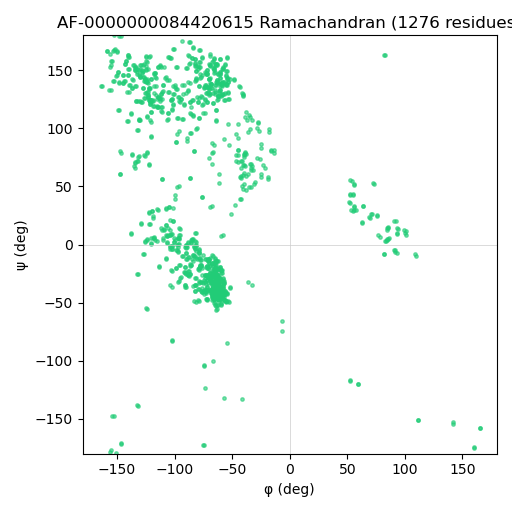LU B 1 176 ? 25 14.711 0.048 1 97 176 GLU B CA 1
ATOM 6464 C C . GLU B 1 176 ? 23.906 13.758 0.507 1 97 176 GLU B C 1
ATOM 6466 O O . GLU B 1 176 ? 24.062 13.07 1.521 1 97 176 GLU B O 1
ATOM 6471 N N . PRO B 1 177 ? 22.844 13.727 -0.23 1 96.94 177 PRO B N 1
ATOM 6472 C CA . PRO B 1 177 ? 21.672 12.984 0.248 1 96.94 177 PRO B CA 1
ATOM 6473 C C . PRO B 1 177 ? 21.875 11.469 0.189 1 96.94 177 PRO B C 1
ATOM 6475 O O . PRO B 1 177 ? 22.547 10.969 -0.708 1 96.94 177 PRO B O 1
ATOM 6478 N N . ASN B 1 178 ? 21.281 10.805 1.13 1 96.62 178 ASN B N 1
ATOM 6479 C CA . ASN B 1 178 ? 21.141 9.352 1.162 1 96.62 178 ASN B CA 1
ATOM 6480 C C . ASN B 1 178 ? 19.688 8.922 1.108 1 96.62 178 ASN B C 1
ATOM 6482 O O . ASN B 1 178 ? 18.797 9.664 1.542 1 96.62 178 ASN B O 1
ATOM 6486 N N . ILE B 1 179 ? 19.453 7.75 0.479 1 95.94 179 ILE B N 1
ATOM 6487 C CA . ILE B 1 179 ? 18.141 7.098 0.57 1 95.94 179 ILE B CA 1
ATOM 6488 C C . ILE B 1 179 ? 18.219 5.922 1.54 1 95.94 179 ILE B C 1
ATOM 6490 O O . ILE B 1 179 ? 19.312 5.488 1.913 1 95.94 179 ILE B O 1
ATOM 6494 N N . TYR B 1 180 ? 17.078 5.504 2.029 1 95.19 180 TYR B N 1
ATOM 6495 C CA . TYR B 1 180 ? 16.953 4.387 2.957 1 95.19 180 TYR B CA 1
ATOM 6496 C C . TYR B 1 180 ? 16 3.328 2.402 1 95.19 180 TYR B C 1
ATOM 6498 O O . TYR B 1 180 ? 14.875 3.18 2.883 1 95.19 180 TYR B O 1
ATOM 6506 N N . PRO B 1 181 ? 16.5 2.484 1.476 1 93.44 181 PRO B N 1
ATOM 6507 C CA . PRO B 1 181 ? 15.664 1.522 0.757 1 93.44 181 PRO B CA 1
ATOM 6508 C C . PRO B 1 181 ? 15.008 0.504 1.685 1 93.44 181 PRO B C 1
ATOM 6510 O O . PRO B 1 181 ? 15.688 -0.116 2.508 1 93.44 181 PRO B O 1
ATOM 6513 N N . GLY B 1 182 ? 13.695 0.417 1.515 1 90.88 182 GLY B N 1
ATOM 6514 C CA . GLY B 1 182 ? 12.961 -0.578 2.273 1 90.88 182 GLY B CA 1
ATOM 6515 C C . GLY B 1 182 ? 12.633 -0.13 3.686 1 90.88 182 GLY B C 1
ATOM 6516 O O . GLY B 1 182 ? 11.914 -0.82 4.414 1 90.88 182 GLY B O 1
ATOM 6517 N N . GLN B 1 183 ? 13.172 0.995 4.117 1 93.56 183 GLN B N 1
ATOM 6518 C CA . GLN B 1 183 ? 12.844 1.524 5.438 1 93.56 183 GLN B CA 1
ATOM 6519 C C . GLN B 1 183 ? 11.625 2.432 5.383 1 93.56 183 GLN B C 1
ATOM 6521 O O . GLN B 1 183 ? 11.484 3.242 4.465 1 93.56 183 GLN B O 1
ATOM 6526 N N . TYR B 1 184 ? 10.719 2.201 6.305 1 96.25 184 TYR B N 1
ATOM 6527 C CA . TYR B 1 184 ? 9.484 2.984 6.34 1 96.25 184 TYR B CA 1
ATOM 6528 C C . TYR B 1 184 ? 9.766 4.418 6.77 1 96.25 184 TYR B C 1
ATOM 6530 O O . TYR B 1 184 ? 10.391 4.656 7.805 1 96.25 184 TYR B O 1
ATOM 6538 N N . SER B 1 185 ? 9.305 5.359 6.039 1 98.31 185 SER B N 1
ATOM 6539 C CA . SER B 1 185 ? 9.664 6.766 6.16 1 98.31 185 SER B CA 1
ATOM 6540 C C . SER B 1 185 ? 9.477 7.266 7.586 1 98.31 185 SER B C 1
ATOM 6542 O O . SER B 1 185 ? 10.383 7.863 8.164 1 98.31 185 SER B O 1
ATOM 6544 N N . ASN B 1 186 ? 8.297 6.988 8.172 1 98.56 186 ASN B N 1
ATOM 6545 C CA . ASN B 1 186 ? 8.016 7.512 9.5 1 98.56 186 ASN B CA 1
ATOM 6546 C C . ASN B 1 186 ? 8.875 6.832 10.562 1 98.56 186 ASN B C 1
ATOM 6548 O O . ASN B 1 186 ? 9.148 7.418 11.609 1 98.56 186 ASN B O 1
ATOM 6552 N N . ASP B 1 187 ? 9.297 5.586 10.312 1 97.06 187 ASP B N 1
ATOM 6553 C CA . ASP B 1 187 ? 10.219 4.922 11.227 1 97.06 187 ASP B CA 1
ATOM 6554 C C . ASP B 1 187 ? 11.617 5.531 11.133 1 97.06 187 ASP B C 1
ATOM 6556 O O . ASP B 1 187 ? 12.328 5.621 12.133 1 97.06 187 ASP B O 1
ATOM 6560 N N . VAL B 1 188 ? 12.016 5.918 9.906 1 97.88 188 VAL B N 1
ATOM 6561 C CA . VAL B 1 188 ? 13.289 6.609 9.727 1 97.88 188 VAL B CA 1
ATOM 6562 C C . VAL B 1 188 ? 13.266 7.941 10.477 1 97.88 188 VAL B C 1
ATOM 6564 O O . VAL B 1 188 ? 14.211 8.273 11.195 1 97.88 188 VAL B O 1
ATOM 6567 N N . VAL B 1 189 ? 12.188 8.68 10.367 1 98.88 189 VAL B N 1
ATOM 6568 C CA . VAL B 1 189 ? 12.031 9.938 11.086 1 98.88 189 VAL B CA 1
ATOM 6569 C C . VAL B 1 189 ? 12.086 9.68 12.594 1 98.88 189 VAL B C 1
ATOM 6571 O O . VAL B 1 189 ? 12.711 10.438 13.336 1 98.88 189 VAL B O 1
ATOM 6574 N N . ALA B 1 190 ? 11.453 8.609 13.016 1 98.69 190 ALA B N 1
ATOM 6575 C CA . ALA B 1 190 ? 11.438 8.281 14.438 1 98.69 190 ALA B CA 1
ATOM 6576 C C . ALA B 1 190 ? 12.852 8.016 14.961 1 98.69 190 ALA B C 1
ATOM 6578 O O . ALA B 1 190 ? 13.242 8.531 16.016 1 98.69 190 ALA B O 1
ATOM 6579 N N . ASP B 1 191 ? 13.625 7.207 14.227 1 96.94 191 ASP B N 1
ATOM 6580 C CA . ASP B 1 191 ? 15 6.895 14.625 1 96.94 191 ASP B CA 1
ATOM 6581 C C . ASP B 1 191 ? 15.844 8.164 14.711 1 96.94 191 ASP B C 1
ATOM 6583 O O . ASP B 1 191 ? 16.594 8.352 15.664 1 96.94 191 ASP B O 1
ATOM 6587 N N . LYS B 1 192 ? 15.703 8.953 13.734 1 98.62 192 LYS B N 1
ATOM 6588 C CA . LYS B 1 192 ? 16.484 10.188 13.68 1 98.62 192 LYS B CA 1
ATOM 6589 C C . LYS B 1 192 ? 16.031 11.164 14.766 1 98.62 192 LYS B C 1
ATOM 6591 O O . LYS B 1 192 ? 16.859 11.867 15.352 1 98.62 192 LYS B O 1
ATOM 6596 N N . ALA B 1 193 ? 14.742 11.227 15.023 1 98.88 193 ALA B N 1
ATOM 6597 C CA . ALA B 1 193 ? 14.211 12.086 16.078 1 98.88 193 ALA B CA 1
ATOM 6598 C C . ALA B 1 193 ? 14.742 11.672 17.438 1 98.88 193 ALA B C 1
ATOM 6600 O O . ALA B 1 193 ? 15.117 12.523 18.25 1 98.88 193 ALA B O 1
ATOM 6601 N N . VAL B 1 194 ? 14.734 10.406 17.672 1 98.56 194 VAL B N 1
ATOM 6602 C CA . VAL B 1 194 ? 15.227 9.891 18.953 1 98.56 194 VAL B CA 1
ATOM 6603 C C . VAL B 1 194 ? 16.703 10.234 19.109 1 98.56 194 VAL B C 1
ATOM 6605 O O . VAL B 1 194 ? 17.141 10.672 20.172 1 98.56 194 VAL B O 1
ATOM 6608 N N . ALA B 1 195 ? 17.484 10.062 18.047 1 98.31 195 ALA B N 1
ATOM 6609 C CA . ALA B 1 195 ? 18.891 10.406 18.094 1 98.31 195 ALA B CA 1
ATOM 6610 C C . ALA B 1 195 ? 19.094 11.898 18.359 1 98.31 195 ALA B C 1
ATOM 6612 O O . ALA B 1 195 ? 19.953 12.297 19.141 1 98.31 195 ALA B O 1
ATOM 6613 N N . GLN B 1 196 ? 18.281 12.734 17.734 1 98.62 196 GLN B N 1
ATOM 6614 C CA . GLN B 1 196 ? 18.391 14.18 17.906 1 98.62 196 GLN B CA 1
ATOM 6615 C C . GLN B 1 196 ? 18.016 14.602 19.312 1 98.62 196 GLN B C 1
ATOM 6617 O O . GLN B 1 196 ? 18.656 15.484 19.906 1 98.62 196 GLN B O 1
ATOM 6622 N N . VAL B 1 197 ? 16.953 14.023 19.812 1 98.56 197 VAL B N 1
ATOM 6623 C CA . VAL B 1 197 ? 16.516 14.445 21.141 1 98.56 197 VAL B CA 1
ATOM 6624 C C . VAL B 1 197 ? 17.547 14.031 22.172 1 98.56 197 VAL B C 1
ATOM 6626 O O . VAL B 1 197 ? 17.828 14.773 23.125 1 98.56 197 VAL B O 1
ATOM 6629 N N . LYS B 1 198 ? 18.141 12.844 22.016 1 98.12 198 LYS B N 1
ATOM 6630 C CA . LYS B 1 198 ? 19.219 12.438 22.906 1 98.12 198 LYS B CA 1
ATOM 6631 C C . LYS B 1 198 ? 20.406 13.398 22.812 1 98.12 198 LYS B C 1
ATOM 6633 O O . LYS B 1 198 ? 20.984 13.766 23.828 1 98.12 198 LYS B O 1
ATOM 6638 N N . SER B 1 199 ? 20.719 13.797 21.641 1 98.19 199 SER B N 1
ATOM 6639 C CA . SER B 1 199 ? 21.812 14.75 21.438 1 98.19 199 SER B CA 1
ATOM 6640 C C . SER B 1 199 ? 21.484 16.094 22.062 1 98.19 199 SER B C 1
ATOM 6642 O O . SER B 1 199 ? 22.359 16.75 22.656 1 98.19 199 SER B O 1
ATOM 6644 N N . ALA B 1 200 ? 20.266 16.531 21.938 1 98.38 200 ALA B N 1
ATOM 6645 C CA . ALA B 1 200 ? 19.812 17.797 22.531 1 98.38 200 ALA B CA 1
ATOM 6646 C C . ALA B 1 200 ? 19.953 17.781 24.047 1 98.38 200 ALA B C 1
ATOM 6648 O O . ALA B 1 200 ? 20.438 18.734 24.641 1 98.38 200 ALA B O 1
ATOM 6649 N N . ILE B 1 201 ? 19.562 16.703 24.625 1 97.94 201 ILE B N 1
ATOM 6650 C CA . ILE B 1 201 ? 19.625 16.547 26.078 1 97.94 201 ILE B CA 1
ATOM 6651 C C . ILE B 1 201 ? 21.078 16.547 26.531 1 97.94 201 ILE B C 1
ATOM 6653 O O . ILE B 1 201 ? 21.438 17.219 27.5 1 97.94 201 ILE B O 1
ATOM 6657 N N . ALA B 1 202 ? 21.891 15.828 25.797 1 97.25 202 ALA B N 1
ATOM 6658 C CA . ALA B 1 202 ? 23.297 15.695 26.156 1 97.25 202 ALA B CA 1
ATOM 6659 C C . ALA B 1 202 ? 24.016 17.047 26.062 1 97.25 202 ALA B C 1
ATOM 6661 O O . ALA B 1 202 ? 24.953 17.312 26.812 1 97.25 202 ALA B O 1
ATOM 6662 N N . ALA B 1 203 ? 23.531 17.938 25.25 1 96.94 203 ALA B N 1
ATOM 6663 C CA . ALA B 1 203 ? 24.156 19.234 25.047 1 96.94 203 ALA B CA 1
ATOM 6664 C C . ALA B 1 203 ? 23.969 20.141 26.266 1 96.94 203 ALA B C 1
ATOM 6666 O O . ALA B 1 203 ? 24.703 21.109 26.453 1 96.94 203 ALA B O 1
ATOM 6667 N N . GLY B 1 204 ? 22.891 19.922 27.016 1 95.25 204 GLY B N 1
ATOM 6668 C CA . GLY B 1 204 ? 22.703 20.625 28.266 1 95.25 204 GLY B CA 1
ATOM 6669 C C . GLY B 1 204 ? 22.109 22.016 28.094 1 95.25 204 GLY B C 1
ATOM 6670 O O . GLY B 1 204 ? 22.016 22.781 29.047 1 95.25 204 GLY B O 1
ATOM 6671 N N . LYS B 1 205 ? 21.781 22.406 26.922 1 96.81 205 LYS B N 1
ATOM 6672 C CA . LYS B 1 205 ? 21.078 23.656 26.625 1 96.81 205 LYS B CA 1
ATOM 6673 C C . LYS B 1 205 ? 19.578 23.422 26.438 1 96.81 205 LYS B C 1
ATOM 6675 O O . LYS B 1 205 ? 19.156 22.297 26.156 1 96.81 205 LYS B O 1
ATOM 6680 N N . PRO B 1 206 ? 18.797 24.484 26.734 1 98.12 206 PRO B N 1
ATOM 6681 C CA . PRO B 1 206 ? 17.422 24.312 26.297 1 98.12 206 PRO B CA 1
ATOM 6682 C C . PRO B 1 206 ? 17.297 24.062 24.797 1 98.12 206 PRO B C 1
ATOM 6684 O O . PRO B 1 206 ? 18.156 24.5 24.016 1 98.12 206 PRO B O 1
ATOM 6687 N N . PHE B 1 207 ? 16.266 23.328 24.344 1 98.69 207 PHE B N 1
ATOM 6688 C CA . PHE B 1 207 ? 16.25 22.969 22.938 1 98.69 207 PHE B CA 1
ATOM 6689 C C . PHE B 1 207 ? 14.828 23.062 22.375 1 98.69 207 PHE B C 1
ATOM 6691 O O . PHE B 1 207 ? 13.852 23.016 23.125 1 98.69 207 PHE B O 1
ATOM 6698 N N . PHE B 1 208 ? 14.742 23.344 21.125 1 98.81 208 PHE B N 1
ATOM 6699 C CA . PHE B 1 208 ? 13.578 23.25 20.25 1 98.81 208 PHE B CA 1
ATOM 6700 C C . PHE B 1 208 ? 13.758 22.141 19.234 1 98.81 208 PHE B C 1
ATOM 6702 O O . PHE B 1 208 ? 14.719 22.156 18.453 1 98.81 208 PHE B O 1
ATOM 6709 N N . HIS B 1 209 ? 12.898 21.156 19.281 1 98.94 209 HIS B N 1
ATOM 6710 C CA . HIS B 1 209 ? 12.969 20.016 18.391 1 98.94 209 HIS B CA 1
ATOM 6711 C C . HIS B 1 209 ? 11.656 19.828 17.625 1 98.94 209 HIS B C 1
ATOM 6713 O O . HIS B 1 209 ? 10.633 19.516 18.219 1 98.94 209 HIS B O 1
ATOM 6719 N N . GLN B 1 210 ? 11.711 20.109 16.328 1 98.94 210 GLN B N 1
ATOM 6720 C CA . GLN B 1 210 ? 10.531 19.875 15.492 1 98.94 210 GLN B CA 1
ATOM 6721 C C . GLN B 1 210 ? 10.68 18.609 14.656 1 98.94 210 GLN B C 1
ATOM 6723 O O . GLN B 1 210 ? 11.648 18.469 13.906 1 98.94 210 GLN B O 1
ATOM 6728 N N . ILE B 1 211 ? 9.734 17.719 14.781 1 98.94 211 ILE B N 1
ATOM 6729 C CA . ILE B 1 211 ? 9.68 16.406 14.133 1 98.94 211 ILE B CA 1
ATOM 6730 C C . ILE B 1 211 ? 8.508 16.375 13.156 1 98.94 211 ILE B C 1
ATOM 6732 O O . ILE B 1 211 ? 7.348 16.484 13.57 1 98.94 211 ILE B O 1
ATOM 6736 N N . SER B 1 212 ? 8.82 16.188 11.867 1 98.88 212 SER B N 1
ATOM 6737 C CA . SER B 1 212 ? 7.809 16.391 10.828 1 98.88 212 SER B CA 1
ATOM 6738 C C . SER B 1 212 ? 7.676 15.164 9.938 1 98.88 212 SER B C 1
ATOM 6740 O O . SER B 1 212 ? 8.062 15.195 8.766 1 98.88 212 SER B O 1
ATOM 6742 N N . PRO B 1 213 ? 7.016 14.086 10.406 1 98.88 213 PRO B N 1
ATOM 6743 C CA . PRO B 1 213 ? 6.715 12.953 9.523 1 98.88 213 PRO B CA 1
ATOM 6744 C C . PRO B 1 213 ? 5.738 13.32 8.406 1 98.88 213 PRO B C 1
ATOM 6746 O O . PRO B 1 213 ? 4.973 14.273 8.539 1 98.88 213 PRO B O 1
ATOM 6749 N N . ILE B 1 214 ? 5.73 12.508 7.332 1 98.62 214 ILE B N 1
ATOM 6750 C CA . ILE B 1 214 ? 4.926 12.859 6.168 1 98.62 214 ILE B CA 1
ATOM 6751 C C . ILE B 1 214 ? 3.508 12.32 6.336 1 98.62 214 ILE B C 1
ATOM 6753 O O . ILE B 1 214 ? 2.582 12.758 5.652 1 98.62 214 ILE B O 1
ATOM 6757 N N . ALA B 1 215 ? 3.32 11.305 7.168 1 98.69 215 ALA B N 1
ATOM 6758 C CA . ALA B 1 215 ? 1.977 10.75 7.336 1 98.69 215 ALA B CA 1
ATOM 6759 C C . ALA B 1 215 ? 1.042 11.773 7.973 1 98.69 215 ALA B C 1
ATOM 6761 O O . ALA B 1 215 ? 1.456 12.547 8.844 1 98.69 215 ALA B O 1
ATOM 6762 N N . PRO B 1 216 ? -0.172 11.867 7.453 1 98.62 216 PRO B N 1
ATOM 6763 C CA . PRO B 1 216 ? -0.79 10.891 6.551 1 98.62 216 PRO B CA 1
ATOM 6764 C C . PRO B 1 216 ? -0.884 11.391 5.113 1 98.62 216 PRO B C 1
ATOM 6766 O O . PRO B 1 216 ? -1.854 11.094 4.41 1 98.62 216 PRO B O 1
ATOM 6769 N N . HIS B 1 217 ? 0.037 12.227 4.676 1 98.5 217 HIS B N 1
ATOM 6770 C CA . HIS B 1 217 ? 0.063 12.766 3.318 1 98.5 217 HIS B CA 1
ATOM 6771 C C . HIS B 1 217 ? 0.032 11.641 2.283 1 98.5 217 HIS B C 1
ATOM 6773 O O . HIS B 1 217 ? 0.532 10.547 2.537 1 98.5 217 HIS B O 1
ATOM 6779 N N . THR B 1 218 ? -0.548 11.875 1.112 1 97.75 218 THR B N 1
ATOM 6780 C CA . THR B 1 218 ? -0.505 10.953 -0.019 1 97.75 218 THR B CA 1
ATOM 6781 C C . THR B 1 218 ? 0.937 10.633 -0.397 1 97.75 218 THR B C 1
ATOM 6783 O O . THR B 1 218 ? 1.854 11.391 -0.082 1 97.75 218 THR B O 1
ATOM 6786 N N . SER B 1 219 ? 1.058 9.445 -1.026 1 96.69 219 SER B N 1
ATOM 6787 C CA . SER B 1 219 ? 2.324 9.094 -1.657 1 96.69 219 SER B CA 1
ATOM 6788 C C . SER B 1 219 ? 2.494 9.797 -2.998 1 96.69 219 SER B C 1
ATOM 6790 O O . SER B 1 219 ? 1.513 10.062 -3.695 1 96.69 219 SER B O 1
ATOM 6792 N N . THR B 1 220 ? 3.713 10.172 -3.273 1 92.81 220 THR B N 1
ATOM 6793 C CA . THR B 1 220 ? 4.07 10.727 -4.574 1 92.81 220 THR B CA 1
ATOM 6794 C C . THR B 1 220 ? 5.277 10 -5.156 1 92.81 220 THR B C 1
ATOM 6796 O O . THR B 1 220 ? 6.324 9.906 -4.512 1 92.81 220 THR B O 1
ATOM 6799 N N . GLN B 1 221 ? 5.102 9.469 -6.309 1 90.12 221 GLN B N 1
ATOM 6800 C CA . GLN B 1 221 ? 6.195 8.781 -6.996 1 90.12 221 GLN B CA 1
ATOM 6801 C C . GLN B 1 221 ? 6.465 9.414 -8.359 1 90.12 221 GLN B C 1
ATOM 6803 O O . GLN B 1 221 ? 5.531 9.766 -9.086 1 90.12 221 GLN B O 1
ATOM 6808 N N . PHE B 1 222 ? 7.715 9.602 -8.586 1 85.12 222 PHE B N 1
ATOM 6809 C CA . PHE B 1 222 ? 8.172 10.125 -9.867 1 85.12 222 PHE B CA 1
ATOM 6810 C C . PHE B 1 222 ? 8.703 9.008 -10.758 1 85.12 222 PHE B C 1
ATOM 6812 O O . PHE B 1 222 ? 9.414 8.117 -10.289 1 85.12 222 PHE B O 1
ATOM 6819 N N . ALA B 1 223 ? 8.211 8.977 -11.969 1 78.25 223 ALA B N 1
ATOM 6820 C CA . ALA B 1 223 ? 8.727 8.039 -12.969 1 78.25 223 ALA B CA 1
ATOM 6821 C C . ALA B 1 223 ? 9.273 8.781 -14.188 1 78.25 223 ALA B C 1
ATOM 6823 O O . ALA B 1 223 ? 8.531 9.461 -14.898 1 78.25 223 ALA B O 1
ATOM 6824 N N . TYR B 1 224 ? 10.562 8.664 -14.344 1 71.5 224 TYR B N 1
ATOM 6825 C CA . TYR B 1 224 ? 11.211 9.32 -15.477 1 71.5 224 TYR B CA 1
ATOM 6826 C C . TYR B 1 224 ? 11.375 8.344 -16.641 1 71.5 224 TYR B C 1
ATOM 6828 O O . TYR B 1 224 ? 11.852 7.223 -16.453 1 71.5 224 TYR B O 1
ATOM 6836 N N . ASN B 1 225 ? 10.836 8.695 -17.75 1 70.38 225 ASN B N 1
ATOM 6837 C CA . ASN B 1 225 ? 11.023 7.961 -19 1 70.38 225 ASN B CA 1
ATOM 6838 C C . ASN B 1 225 ? 12.109 8.578 -19.859 1 70.38 225 ASN B C 1
ATOM 6840 O O . ASN B 1 225 ? 11.906 9.641 -20.453 1 70.38 225 ASN B O 1
ATOM 6844 N N . GLN B 1 226 ? 13.203 7.898 -19.953 1 63.28 226 GLN B N 1
ATOM 6845 C CA . GLN B 1 226 ? 14.352 8.422 -20.703 1 63.28 226 GLN B CA 1
ATOM 6846 C C . GLN B 1 226 ? 14.031 8.523 -22.188 1 63.28 226 GLN B C 1
ATOM 6848 O O . GLN B 1 226 ? 14.508 9.438 -22.875 1 63.28 226 GLN B O 1
ATOM 6853 N N . GLU B 1 227 ? 13.297 7.543 -22.656 1 65.5 227 GLU B N 1
ATOM 6854 C CA . GLU B 1 227 ? 12.992 7.504 -24.078 1 65.5 227 GLU B CA 1
ATOM 6855 C C . GLU B 1 227 ? 12.203 8.742 -24.5 1 65.5 227 GLU B C 1
ATOM 6857 O O . GLU B 1 227 ? 12.492 9.336 -25.547 1 65.5 227 GLU B O 1
ATOM 6862 N N . THR B 1 228 ? 11.281 9.18 -23.703 1 72.31 228 THR B N 1
ATOM 6863 C CA . THR B 1 228 ? 10.422 10.305 -24.062 1 72.31 228 THR B CA 1
ATOM 6864 C C . THR B 1 228 ? 10.875 11.578 -23.359 1 72.31 228 THR B C 1
ATOM 6866 O O . THR B 1 228 ? 10.336 12.656 -23.609 1 72.31 228 THR B O 1
ATOM 6869 N N . ASN B 1 229 ? 11.828 11.391 -22.562 1 71.75 229 ASN B N 1
ATOM 6870 C CA . ASN B 1 229 ? 12.305 12.516 -21.766 1 71.75 229 ASN B CA 1
ATOM 6871 C C . ASN B 1 229 ? 11.156 13.18 -21.016 1 71.75 229 ASN B C 1
ATOM 6873 O O . ASN B 1 229 ? 10.984 14.398 -21.078 1 71.75 229 ASN B O 1
ATOM 6877 N N . SER B 1 230 ? 10.367 12.336 -20.484 1 75.06 230 SER B N 1
ATOM 6878 C CA . SER B 1 230 ? 9.195 12.82 -19.75 1 75.06 230 SER B CA 1
ATOM 6879 C C . SER B 1 230 ? 9.125 12.195 -18.359 1 75.06 230 SER B C 1
ATOM 6881 O O . SER B 1 230 ? 9.672 11.117 -18.125 1 75.06 230 SER B O 1
ATOM 6883 N N . THR B 1 231 ? 8.57 13.039 -17.438 1 78.62 231 THR B N 1
ATOM 6884 C CA . THR B 1 231 ? 8.398 12.562 -16.062 1 78.62 231 THR B CA 1
ATOM 6885 C C . THR B 1 231 ? 6.914 12.461 -15.719 1 78.62 231 THR B C 1
ATOM 6887 O O . THR B 1 231 ? 6.148 13.398 -15.961 1 78.62 231 THR B O 1
ATOM 6890 N N . SER B 1 232 ? 6.57 11.281 -15.258 1 83.31 232 SER B N 1
ATOM 6891 C CA . SER B 1 232 ? 5.234 11.102 -14.695 1 83.31 232 SER B CA 1
ATOM 6892 C C . SER B 1 232 ? 5.262 11.164 -13.172 1 83.31 232 SER B C 1
ATOM 6894 O O . SER B 1 232 ? 6.203 10.68 -12.539 1 83.31 232 SER B O 1
ATOM 6896 N N . VAL B 1 233 ? 4.281 11.898 -12.672 1 87 233 VAL B N 1
ATOM 6897 C CA . VAL B 1 233 ? 4.125 11.969 -11.227 1 87 233 VAL B CA 1
ATOM 6898 C C . VAL B 1 233 ? 2.828 11.273 -10.812 1 87 233 VAL B C 1
ATOM 6900 O O . VAL B 1 233 ? 1.757 11.586 -11.336 1 87 233 VAL B O 1
ATOM 6903 N N . PHE B 1 234 ? 2.932 10.359 -9.93 1 90.81 234 PHE B N 1
ATOM 6904 C CA . PHE B 1 234 ? 1.765 9.617 -9.461 1 90.81 234 PHE B CA 1
ATOM 6905 C C . PHE B 1 234 ? 1.453 9.961 -8.008 1 90.81 234 PHE B C 1
ATOM 6907 O O . PHE B 1 234 ? 2.348 9.969 -7.16 1 90.81 234 PHE B O 1
ATOM 6914 N N . PHE B 1 235 ? 0.18 10.305 -7.758 1 93.44 235 PHE B N 1
ATOM 6915 C CA . PHE B 1 235 ? -0.341 10.477 -6.406 1 93.44 235 PHE B CA 1
ATOM 6916 C C . PHE B 1 235 ? -1.23 9.305 -6.016 1 93.44 235 PHE B C 1
ATOM 6918 O O . PHE B 1 235 ? -2.082 8.875 -6.797 1 93.44 235 PHE B O 1
ATOM 6925 N N . TYR B 1 236 ? -1.001 8.773 -4.879 1 96.19 236 TYR B N 1
ATOM 6926 C CA . TYR B 1 236 ? -1.812 7.676 -4.359 1 96.19 236 TYR B CA 1
ATOM 6927 C C . TYR B 1 236 ? -1.812 7.676 -2.834 1 96.19 236 TYR B C 1
ATOM 6929 O O . TYR B 1 236 ? -1.099 8.461 -2.205 1 96.19 236 TYR B O 1
ATOM 6937 N N . PRO B 1 237 ? -2.676 6.918 -2.15 1 97.5 237 PRO B N 1
ATOM 6938 C CA . PRO B 1 237 ? -2.828 7.016 -0.697 1 97.5 237 PRO B CA 1
ATOM 6939 C C . PRO B 1 237 ? -1.539 6.688 0.055 1 97.5 237 PRO B C 1
ATOM 6941 O O . PRO B 1 237 ? -0.621 6.094 -0.518 1 97.5 237 PRO B O 1
ATOM 6944 N N . PRO B 1 238 ? -1.472 7.141 1.297 1 98.25 238 PRO B N 1
ATOM 6945 C CA . PRO B 1 238 ? -0.315 6.734 2.098 1 98.25 238 PRO B CA 1
ATOM 6946 C C . PRO B 1 238 ? -0.23 5.219 2.283 1 98.25 238 PRO B C 1
ATOM 6948 O O . PRO B 1 238 ? -1.26 4.543 2.359 1 98.25 238 PRO B O 1
ATOM 6951 N N . ILE B 1 239 ? 0.933 4.742 2.35 1 98 239 ILE B N 1
ATOM 6952 C CA . ILE B 1 239 ? 1.177 3.32 2.572 1 98 239 ILE B CA 1
ATOM 6953 C C . ILE B 1 239 ? 1.383 3.059 4.062 1 98 239 ILE B C 1
ATOM 6955 O O . ILE B 1 239 ? 2.242 3.678 4.695 1 98 239 ILE B O 1
ATOM 6959 N N . PRO B 1 240 ? 0.619 2.148 4.684 1 98.19 240 PRO B N 1
ATOM 6960 C CA . PRO B 1 240 ? 0.843 1.817 6.09 1 98.19 240 PRO B CA 1
ATOM 6961 C C . PRO B 1 240 ? 2.182 1.123 6.328 1 98.19 240 PRO B C 1
ATOM 6963 O O . PRO B 1 240 ? 2.719 0.482 5.422 1 98.19 240 PRO B O 1
ATOM 6966 N N . ALA B 1 241 ? 2.715 1.305 7.531 1 97.75 241 ALA B N 1
ATOM 6967 C CA . ALA B 1 241 ? 3.834 0.454 7.934 1 97.75 241 ALA B CA 1
ATOM 6968 C C . ALA B 1 241 ? 3.443 -1.021 7.887 1 97.75 241 ALA B C 1
ATOM 6970 O O . ALA B 1 241 ? 2.283 -1.37 8.117 1 97.75 241 ALA B O 1
ATOM 6971 N N . PRO B 1 242 ? 4.414 -1.902 7.668 1 94.88 242 PRO B N 1
ATOM 6972 C CA . PRO B 1 242 ? 4.121 -3.33 7.535 1 94.88 242 PRO B CA 1
ATOM 6973 C C . PRO B 1 242 ? 3.291 -3.875 8.695 1 94.88 242 PRO B C 1
ATOM 6975 O O . PRO B 1 242 ? 2.377 -4.676 8.484 1 94.88 242 PRO B O 1
ATOM 6978 N N . ARG B 1 243 ? 3.502 -3.432 9.875 1 94.75 243 ARG B N 1
ATOM 6979 C CA . ARG B 1 243 ? 2.869 -3.949 11.078 1 94.75 243 ARG B CA 1
ATOM 6980 C C . ARG B 1 243 ? 1.473 -3.361 11.258 1 94.75 243 ARG B C 1
ATOM 6982 O O . ARG B 1 243 ? 0.743 -3.752 12.172 1 94.75 243 ARG B O 1
ATOM 6989 N N . HIS B 1 244 ? 1.022 -2.453 10.344 1 97.44 244 HIS B N 1
ATOM 6990 C CA . HIS B 1 244 ? -0.175 -1.687 10.672 1 97.44 244 HIS B CA 1
ATOM 6991 C C . HIS B 1 244 ? -1.298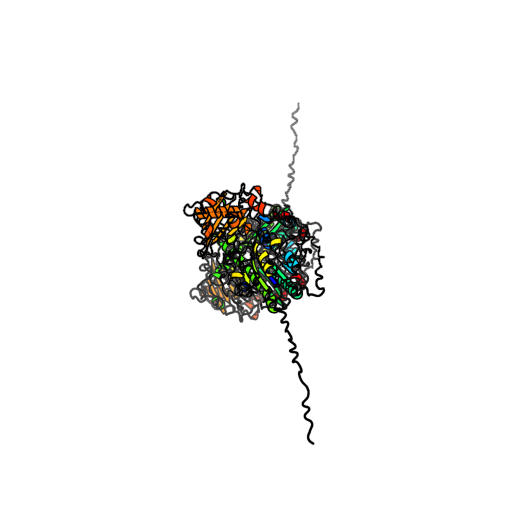 -1.967 9.672 1 97.44 244 HIS B C 1
ATOM 6993 O O . HIS B 1 244 ? -2.387 -1.4 9.789 1 97.44 244 HIS B O 1
ATOM 6999 N N . TRP B 1 245 ? -1.195 -2.867 8.773 1 96.75 245 TRP B N 1
ATOM 7000 C CA . TRP B 1 245 ? -2.127 -3.062 7.664 1 96.75 245 TRP B CA 1
ATOM 7001 C C . TRP B 1 245 ? -3.471 -3.576 8.164 1 96.75 245 TRP B C 1
ATOM 7003 O O . TRP B 1 245 ? -4.52 -3.248 7.605 1 96.75 245 TRP B O 1
ATOM 7013 N N . GLU B 1 246 ? -3.527 -4.293 9.234 1 95.12 246 GLU B N 1
ATOM 7014 C CA . GLU B 1 246 ? -4.77 -4.883 9.719 1 95.12 246 GLU B CA 1
ATOM 7015 C C . GLU B 1 246 ? -5.512 -3.926 10.648 1 95.12 246 GLU B C 1
ATOM 7017 O O . GLU B 1 246 ? -6.695 -4.125 10.938 1 95.12 246 GLU B O 1
ATOM 7022 N N . LEU B 1 247 ? -4.84 -2.869 11.016 1 96.75 247 LEU B N 1
ATOM 7023 C CA . LEU B 1 247 ? -5.422 -1.971 12 1 96.75 247 LEU B CA 1
ATOM 7024 C C . LEU B 1 247 ? -6.609 -1.215 11.414 1 96.75 247 LEU B C 1
ATOM 7026 O O . LEU B 1 247 ? -6.617 -0.885 10.227 1 96.75 247 LEU B O 1
ATOM 7030 N N . PHE B 1 248 ? -7.645 -1.008 12.258 1 96.75 248 PHE B N 1
ATOM 7031 C CA . PHE B 1 248 ? -8.742 -0.066 12.055 1 96.75 248 PHE B CA 1
ATOM 7032 C C . PHE B 1 248 ? -9.57 -0.449 10.836 1 96.75 248 PHE B C 1
ATOM 7034 O O . PHE B 1 248 ? -10.016 0.42 10.086 1 96.75 248 PHE B O 1
ATOM 7041 N N . SER B 1 249 ? -9.656 -1.752 10.609 1 93.56 249 SER B N 1
ATOM 7042 C CA . SER B 1 249 ? -10.367 -2.256 9.438 1 93.56 249 SER B CA 1
ATOM 7043 C C . SER B 1 249 ? -11.859 -1.963 9.531 1 93.56 249 SER B C 1
ATOM 7045 O O . SER B 1 249 ? -12.578 -2.053 8.531 1 93.56 249 SER B O 1
ATOM 7047 N N . ASP B 1 250 ? -12.336 -1.514 10.648 1 91.06 250 ASP B N 1
ATOM 7048 C CA . ASP B 1 250 ? -13.742 -1.183 10.875 1 91.06 250 ASP B CA 1
ATOM 7049 C C . ASP B 1 250 ? -13.961 0.326 10.812 1 91.06 250 ASP B C 1
ATOM 7051 O O . ASP B 1 250 ? -15.094 0.795 10.945 1 91.06 250 ASP B O 1
ATOM 7055 N N . ALA B 1 251 ? -12.914 1.078 10.609 1 94.5 251 ALA B N 1
ATOM 7056 C CA . ALA B 1 251 ? -13.07 2.529 10.602 1 94.5 251 ALA B CA 1
ATOM 7057 C C . ALA B 1 251 ? -13.828 2.99 9.352 1 94.5 251 ALA B C 1
ATOM 7059 O O . ALA B 1 251 ? -13.602 2.467 8.258 1 94.5 251 ALA B O 1
ATOM 7060 N N . THR B 1 252 ? -14.766 3.889 9.492 1 92.19 252 THR B N 1
ATOM 7061 C CA . THR B 1 252 ? -15.523 4.496 8.406 1 92.19 252 THR B CA 1
ATOM 7062 C C . THR B 1 252 ? -15.461 6.02 8.492 1 92.19 252 THR B C 1
ATOM 7064 O O . THR B 1 252 ? -15.211 6.578 9.562 1 92.19 252 THR B O 1
ATOM 7067 N N . LEU B 1 253 ? -15.641 6.707 7.336 1 92.5 253 LEU B N 1
ATOM 7068 C CA . LEU B 1 253 ? -15.766 8.156 7.348 1 92.5 253 LEU B CA 1
ATOM 7069 C C . LEU B 1 253 ? -16.859 8.602 8.305 1 92.5 253 LEU B C 1
ATOM 7071 O O . LEU B 1 253 ? -17.922 7.973 8.375 1 92.5 253 LEU B O 1
ATOM 7075 N N . PRO B 1 254 ? -16.5 9.531 9.133 1 82.69 254 PRO B N 1
ATOM 7076 C CA . PRO B 1 254 ? -17.453 9.898 10.195 1 82.69 254 PRO B CA 1
ATOM 7077 C C . PRO B 1 254 ? -18.719 10.555 9.664 1 82.69 254 PRO B C 1
ATOM 7079 O O . PRO B 1 254 ? -18.797 11.789 9.602 1 82.69 254 PRO B O 1
ATOM 7082 N N . GLU B 1 255 ? -19.609 9.805 9.18 1 65.62 255 GLU B N 1
ATOM 7083 C CA . GLU B 1 255 ? -20.906 10.312 8.734 1 65.62 255 GLU B CA 1
ATOM 7084 C C . GLU B 1 255 ? -21.703 10.875 9.898 1 65.62 255 GLU B C 1
ATOM 7086 O O . GLU B 1 255 ? -22.453 11.844 9.734 1 65.62 255 GLU B O 1
ATOM 7091 N N . ALA B 1 256 ? -21.328 10.266 10.961 1 50.66 256 ALA B N 1
ATOM 7092 C CA . ALA B 1 256 ? -22.234 10.438 12.102 1 50.66 256 ALA B CA 1
ATOM 7093 C C . ALA B 1 256 ? -21.922 11.727 12.852 1 50.66 256 ALA B C 1
ATOM 7095 O O . ALA B 1 256 ? -22.656 12.102 13.781 1 50.66 256 ALA B O 1
ATOM 7096 N N . ASN B 1 257 ? -21.031 12.43 12.32 1 65.25 257 ASN B N 1
ATOM 7097 C CA . ASN B 1 257 ? -20.844 13.664 13.07 1 65.25 257 ASN B CA 1
ATOM 7098 C C . ASN B 1 257 ? -21.875 14.719 12.68 1 65.25 257 ASN B C 1
ATOM 7100 O O . ASN B 1 257 ? -22.641 14.523 11.742 1 65.25 257 ASN B O 1
ATOM 7104 N N . ASN B 1 258 ? -22.156 15.586 13.469 1 77.62 258 ASN B N 1
ATOM 7105 C CA . ASN B 1 258 ? -23.172 16.625 13.352 1 77.62 258 ASN B CA 1
ATOM 7106 C C . ASN B 1 258 ? -22.938 17.484 12.109 1 77.62 258 ASN B C 1
ATOM 7108 O O . ASN B 1 258 ? -23.75 18.359 11.805 1 77.62 258 ASN B O 1
ATOM 7112 N N . ARG B 1 259 ? -22.016 17.109 11.266 1 90.56 259 ARG B N 1
ATOM 7113 C CA . ARG B 1 259 ? -21.703 17.984 10.148 1 90.56 259 ARG B CA 1
ATOM 7114 C C . ARG B 1 259 ? -22.453 17.562 8.891 1 90.56 259 ARG B C 1
ATOM 7116 O O . ARG B 1 259 ? -22.781 18.406 8.047 1 90.56 259 ARG B O 1
ATOM 7123 N N . LYS B 1 260 ? -22.75 16.25 8.656 1 92.75 260 LYS B N 1
ATOM 7124 C CA . LYS B 1 260 ? -23.609 15.68 7.629 1 92.75 260 LYS B CA 1
ATOM 7125 C C . LYS B 1 260 ? -23.172 16.125 6.234 1 92.75 260 LYS B C 1
ATOM 7127 O O . LYS B 1 260 ? -24.016 16.375 5.367 1 92.75 260 LYS B O 1
ATOM 7132 N N . ASN B 1 261 ? -21.844 16.375 6.102 1 95.44 261 ASN B N 1
ATOM 7133 C CA . ASN B 1 261 ? -21.422 16.938 4.824 1 95.44 261 ASN B CA 1
ATOM 7134 C C . ASN B 1 261 ? -20.688 15.906 3.971 1 95.44 261 ASN B C 1
ATOM 7136 O O . ASN B 1 261 ? -20.156 16.234 2.908 1 95.44 261 ASN B O 1
ATOM 7140 N N . ILE B 1 262 ? -20.688 14.641 4.441 1 96.25 262 ILE B N 1
ATOM 7141 C CA . ILE B 1 262 ? -20.109 13.578 3.623 1 96.25 262 ILE B CA 1
ATOM 7142 C C . ILE B 1 262 ? -21.016 13.289 2.434 1 96.25 262 ILE B C 1
ATOM 7144 O O . ILE B 1 262 ? -22.203 13.008 2.609 1 96.25 262 ILE B O 1
ATOM 7148 N N . PHE B 1 263 ? -20.453 13.414 1.291 1 95.75 263 PHE B N 1
ATOM 7149 C CA . PHE B 1 263 ? -21.156 13.156 0.032 1 95.75 263 PHE B CA 1
ATOM 7150 C C . PHE B 1 263 ? -22.453 13.945 -0.039 1 95.75 263 PHE B C 1
ATOM 7152 O O . PHE B 1 263 ? -23.516 13.375 -0.285 1 95.75 263 PHE B O 1
ATOM 7159 N N . GLU B 1 264 ? -22.344 15.227 0.118 1 95.69 264 GLU B N 1
ATOM 7160 C CA . GLU B 1 264 ? -23.5 16.125 0.161 1 95.69 264 GLU B CA 1
ATOM 7161 C C . GLU B 1 264 ? -24.281 16.094 -1.157 1 95.69 264 GLU B C 1
ATOM 7163 O O . GLU B 1 264 ? -23.688 16.281 -2.227 1 95.69 264 GLU B O 1
ATOM 7168 N N . ALA B 1 265 ? -25.578 15.867 -1.08 1 96.06 265 ALA B N 1
ATOM 7169 C CA . ALA B 1 265 ? -26.406 15.773 -2.273 1 96.06 265 ALA B CA 1
ATOM 7170 C C . ALA B 1 265 ? -26.75 17.156 -2.818 1 96.06 265 ALA B C 1
ATOM 7172 O O . ALA B 1 265 ? -26.641 17.406 -4.023 1 96.06 265 ALA B O 1
ATOM 7173 N N . ASP B 1 266 ? -27.203 18.109 -1.969 1 97.19 266 ASP B N 1
ATOM 7174 C CA . ASP B 1 266 ? -27.578 19.453 -2.398 1 97.19 266 ASP B CA 1
ATOM 7175 C C . ASP B 1 266 ? -26.406 20.422 -2.258 1 97.19 266 ASP B C 1
ATOM 7177 O O . ASP B 1 266 ? -26.016 20.766 -1.143 1 97.19 266 ASP B O 1
ATOM 7181 N N . ILE B 1 267 ? -25.859 20.797 -3.354 1 96.88 267 ILE B N 1
ATOM 7182 C CA . ILE B 1 267 ? -24.75 21.75 -3.35 1 96.88 267 ILE B CA 1
ATOM 7183 C C . ILE B 1 267 ? -25.141 23 -4.141 1 96.88 267 ILE B C 1
ATOM 7185 O O . ILE B 1 267 ? -24.297 23.609 -4.805 1 96.88 267 ILE B O 1
ATOM 7189 N N . SER B 1 268 ? -26.406 23.359 -4.207 1 97.06 268 SER B N 1
ATOM 7190 C CA . SER B 1 268 ? -26.906 24.469 -5.012 1 97.06 268 SER B CA 1
ATOM 7191 C C . SER B 1 268 ? -26.406 25.812 -4.488 1 97.06 268 SER B C 1
ATOM 7193 O O . SER B 1 268 ? -26.391 26.797 -5.219 1 97.06 268 SER B O 1
ATOM 7195 N N . ASP B 1 269 ? -26.016 25.828 -3.203 1 96.5 269 ASP B N 1
ATOM 7196 C CA . ASP B 1 269 ? -25.562 27.062 -2.568 1 96.5 269 ASP B CA 1
ATOM 7197 C C . ASP B 1 269 ? -24.078 27.312 -2.855 1 96.5 269 ASP B C 1
ATOM 7199 O O . ASP B 1 269 ? -23.578 28.406 -2.6 1 96.5 269 ASP B O 1
ATOM 7203 N N . LYS B 1 270 ? -23.359 26.359 -3.445 1 97.75 270 LYS B N 1
ATOM 7204 C CA . LYS B 1 270 ? -21.906 26.422 -3.607 1 97.75 270 LYS B CA 1
ATOM 7205 C C . LYS B 1 270 ? -21.531 27.203 -4.871 1 97.75 270 LYS B C 1
ATOM 7207 O O . LYS B 1 270 ? -22.375 27.391 -5.754 1 97.75 270 LYS B O 1
ATOM 7212 N N . PRO B 1 271 ? -20.234 27.688 -4.906 1 96.75 271 PRO B N 1
ATOM 7213 C CA . PRO B 1 271 ? -19.75 28.297 -6.152 1 96.75 271 PRO B CA 1
ATOM 7214 C C . PRO B 1 271 ? -19.906 27.375 -7.355 1 96.75 271 PRO B C 1
ATOM 7216 O O . PRO B 1 271 ? -19.906 26.156 -7.199 1 96.75 271 PRO B O 1
ATOM 7219 N N . ALA B 1 272 ? -19.859 27.953 -8.586 1 96.12 272 ALA B N 1
ATOM 7220 C CA . ALA B 1 272 ? -20.172 27.25 -9.828 1 96.12 272 ALA B CA 1
ATOM 7221 C C . ALA B 1 272 ? -19.25 26.062 -10.039 1 96.12 272 ALA B C 1
ATOM 7223 O O . ALA B 1 272 ? -19.672 25 -10.477 1 96.12 272 ALA B O 1
ATOM 7224 N N . TRP B 1 273 ? -17.953 26.203 -9.773 1 95.38 273 TRP B N 1
ATOM 7225 C CA . TRP B 1 273 ? -17.016 25.125 -10.055 1 95.38 273 TRP B CA 1
ATOM 7226 C C . TRP B 1 273 ? -17.266 23.938 -9.133 1 95.38 273 TRP B C 1
ATOM 7228 O O . TRP B 1 273 ? -17.062 22.781 -9.523 1 95.38 273 TRP B O 1
ATOM 7238 N N . ILE B 1 274 ? -17.703 24.172 -7.891 1 96.5 274 ILE B N 1
ATOM 7239 C CA . ILE B 1 274 ? -18.016 23.094 -6.957 1 96.5 274 ILE B CA 1
ATOM 7240 C C . ILE B 1 274 ? -19.312 22.406 -7.367 1 96.5 274 ILE B C 1
ATOM 7242 O O . ILE B 1 274 ? -19.438 21.188 -7.289 1 96.5 274 ILE B O 1
ATOM 7246 N N . ARG B 1 275 ? -20.297 23.219 -7.84 1 96.69 275 ARG B N 1
ATOM 7247 C CA . ARG B 1 275 ? -21.562 22.672 -8.305 1 96.69 275 ARG B CA 1
ATOM 7248 C C . ARG B 1 275 ? -21.359 21.75 -9.5 1 96.69 275 ARG B C 1
ATOM 7250 O O . ARG B 1 275 ? -22.203 20.891 -9.781 1 96.69 275 ARG B O 1
ATOM 7257 N N . ALA B 1 276 ? -20.234 21.906 -10.195 1 95.94 276 ALA B N 1
ATOM 7258 C CA . ALA B 1 276 ? -19.938 21.109 -11.375 1 95.94 276 ALA B CA 1
ATOM 7259 C C . ALA B 1 276 ? -19.406 19.734 -10.977 1 95.94 276 ALA B C 1
ATOM 7261 O O . ALA B 1 276 ? -19.344 18.812 -11.805 1 95.94 276 ALA B O 1
ATOM 7262 N N . LEU B 1 277 ? -19.047 19.516 -9.742 1 96.75 277 LEU B N 1
ATOM 7263 C CA . LEU B 1 277 ? -18.547 18.234 -9.281 1 96.75 277 LEU B CA 1
ATOM 7264 C C . LEU B 1 277 ? -19.672 17.203 -9.203 1 96.75 277 LEU B C 1
ATOM 7266 O O . LEU B 1 277 ? -20.766 17.5 -8.742 1 96.75 277 LEU B O 1
ATOM 7270 N N . PRO B 1 278 ? -19.422 16.031 -9.672 1 95.88 278 PRO B N 1
ATOM 7271 C CA . PRO B 1 278 ? -20.453 14.992 -9.602 1 95.88 278 PRO B CA 1
ATOM 7272 C C . PRO B 1 278 ? -20.656 14.445 -8.188 1 95.88 278 PRO B C 1
ATOM 7274 O O . PRO B 1 278 ? -19.719 14.445 -7.387 1 95.88 278 PRO B O 1
ATOM 7277 N N . LEU B 1 279 ? -21.938 14.031 -7.887 1 96.69 279 LEU B N 1
ATOM 7278 C CA . LEU B 1 279 ? -22.156 13.258 -6.668 1 96.69 279 LEU B CA 1
ATOM 7279 C C . LEU B 1 279 ? -21.328 11.977 -6.676 1 96.69 279 LEU B C 1
ATOM 7281 O O . LEU B 1 279 ? -21.281 11.281 -7.691 1 96.69 279 LEU B O 1
ATOM 7285 N N . ALA B 1 280 ? -20.703 11.625 -5.574 1 94.81 280 ALA B N 1
ATOM 7286 C CA . ALA B 1 280 ? -19.828 10.469 -5.5 1 94.81 280 ALA B CA 1
ATOM 7287 C C . ALA B 1 280 ? -20.594 9.18 -5.766 1 94.81 280 ALA B C 1
ATOM 7289 O O . ALA B 1 280 ? -21.594 8.898 -5.105 1 94.81 280 ALA B O 1
ATOM 7290 N N . GLN B 1 281 ? -20.141 8.43 -6.73 1 95.12 281 GLN B N 1
ATOM 7291 C CA . GLN B 1 281 ? -20.672 7.098 -6.988 1 95.12 281 GLN B CA 1
ATOM 7292 C C . GLN B 1 281 ? -20.125 6.078 -5.996 1 95.12 281 GLN B C 1
ATOM 7294 O O . GLN B 1 281 ? -19.156 6.363 -5.281 1 95.12 281 GLN B O 1
ATOM 7299 N N . GLN B 1 282 ? -20.766 4.918 -6.02 1 93.62 282 GLN B N 1
ATOM 7300 C CA . GLN B 1 282 ? -20.422 3.912 -5.016 1 93.62 282 GLN B CA 1
ATOM 7301 C C . GLN B 1 282 ? -18.953 3.504 -5.113 1 93.62 282 GLN B C 1
ATOM 7303 O O . GLN B 1 282 ? -18.312 3.273 -4.094 1 93.62 282 GLN B O 1
ATOM 7308 N N . ASN B 1 283 ? -18.422 3.322 -6.27 1 93.69 283 ASN B N 1
ATOM 7309 C CA . ASN B 1 283 ? -17.016 2.955 -6.422 1 93.69 283 ASN B CA 1
ATOM 7310 C C . ASN B 1 283 ? -16.094 4.004 -5.805 1 93.69 283 ASN B C 1
ATOM 7312 O O . ASN B 1 283 ? -15.102 3.662 -5.156 1 93.69 283 ASN B O 1
ATOM 7316 N N . ASN B 1 284 ? -16.453 5.305 -6.02 1 96.06 284 ASN B N 1
ATOM 7317 C CA . ASN B 1 284 ? -15.664 6.375 -5.41 1 96.06 284 ASN B CA 1
ATOM 7318 C C . ASN B 1 284 ? -15.797 6.367 -3.889 1 96.06 284 ASN B C 1
ATOM 7320 O O . ASN B 1 284 ? -14.812 6.574 -3.176 1 96.06 284 ASN B O 1
ATOM 7324 N N . ARG B 1 285 ? -17.016 6.16 -3.398 1 95.81 285 ARG B N 1
ATOM 7325 C CA . ARG B 1 285 ? -17.234 6.098 -1.959 1 95.81 285 ARG B CA 1
ATOM 7326 C C . ARG B 1 285 ? -16.422 4.984 -1.32 1 95.81 285 ARG B C 1
ATOM 7328 O O . ARG B 1 285 ? -15.781 5.191 -0.283 1 95.81 285 ARG B O 1
ATOM 7335 N N . THR B 1 286 ? -16.375 3.773 -1.957 1 95.5 286 THR B N 1
ATOM 7336 C CA . THR B 1 286 ? -15.602 2.633 -1.472 1 95.5 286 THR B CA 1
ATOM 7337 C C . THR B 1 286 ? -14.109 2.965 -1.432 1 95.5 286 THR B C 1
ATOM 7339 O O . THR B 1 286 ? -13.43 2.664 -0.45 1 95.5 286 THR B O 1
ATOM 7342 N N . TYR B 1 287 ? -13.641 3.58 -2.449 1 97.5 287 TYR B N 1
ATOM 7343 C CA . TYR B 1 287 ? -12.227 3.934 -2.525 1 97.5 287 TYR B CA 1
ATOM 7344 C C . TYR B 1 287 ? -11.867 4.957 -1.457 1 97.5 287 TYR B C 1
ATOM 7346 O O . TYR B 1 287 ? -10.82 4.852 -0.815 1 97.5 287 TYR B O 1
ATOM 7354 N N . LEU B 1 288 ? -12.703 5.961 -1.262 1 97.62 288 LEU B N 1
ATOM 7355 C CA . LEU B 1 288 ? -12.43 7.004 -0.28 1 97.62 288 LEU B CA 1
ATOM 7356 C C . LEU B 1 288 ? -12.445 6.438 1.136 1 97.62 288 LEU B C 1
ATOM 7358 O O . LEU B 1 288 ? -11.695 6.895 2 1 97.62 288 LEU B O 1
ATOM 7362 N N . GLU B 1 289 ? -13.312 5.426 1.404 1 96.38 289 GLU B N 1
ATOM 7363 C CA . GLU B 1 289 ? -13.281 4.723 2.684 1 96.38 289 GLU B CA 1
ATOM 7364 C C . GLU B 1 289 ? -11.961 3.99 2.879 1 96.38 289 GLU B C 1
ATOM 7366 O O . GLU B 1 289 ? -11.398 3.986 3.977 1 96.38 289 GLU B O 1
ATOM 7371 N N . GLU B 1 290 ? -11.5 3.34 1.804 1 97 290 GLU B N 1
ATOM 7372 C CA . GLU B 1 290 ? -10.188 2.691 1.847 1 97 290 GLU B CA 1
ATOM 7373 C C . GLU B 1 290 ? -9.086 3.701 2.131 1 97 290 GLU B C 1
ATOM 7375 O O . GLU B 1 290 ? -8.219 3.461 2.979 1 97 290 GLU B O 1
ATOM 7380 N N . VAL B 1 291 ? -9.172 4.863 1.437 1 97.94 291 VAL B N 1
ATOM 7381 C CA . VAL B 1 291 ? -8.188 5.926 1.609 1 97.94 291 VAL B CA 1
ATOM 7382 C C . VAL B 1 291 ? -8.188 6.402 3.061 1 97.94 291 VAL B C 1
ATOM 7384 O O . VAL B 1 291 ? -7.125 6.586 3.66 1 97.94 291 VAL B O 1
ATOM 7387 N N . TYR B 1 292 ? -9.383 6.539 3.637 1 97.75 292 TYR B N 1
ATOM 7388 C CA . TYR B 1 292 ? -9.523 6.969 5.023 1 97.75 292 TYR B CA 1
ATOM 7389 C C . TYR B 1 292 ? -8.828 5.996 5.969 1 97.75 292 TYR B C 1
ATOM 7391 O O . TYR B 1 292 ? -8.062 6.414 6.844 1 97.75 292 TYR B O 1
ATOM 7399 N N . ARG B 1 293 ? -8.992 4.707 5.793 1 97.75 293 ARG B N 1
ATOM 7400 C CA . ARG B 1 293 ? -8.375 3.703 6.652 1 97.75 293 ARG B CA 1
ATOM 7401 C C . ARG B 1 293 ? -6.859 3.688 6.469 1 97.75 293 ARG B C 1
ATOM 7403 O O . ARG B 1 293 ? -6.117 3.535 7.441 1 97.75 293 ARG B O 1
ATOM 7410 N N . LEU B 1 294 ? -6.41 3.83 5.223 1 98.56 294 LEU B N 1
ATOM 7411 C CA . LEU B 1 294 ? -4.977 3.865 4.957 1 98.56 294 LEU B CA 1
ATOM 7412 C C . LEU B 1 294 ? -4.328 5.062 5.645 1 98.56 294 LEU B C 1
ATOM 7414 O O . LEU B 1 294 ? -3.209 4.957 6.156 1 98.56 294 LEU B O 1
ATOM 7418 N N . ARG B 1 295 ? -4.973 6.215 5.66 1 98.56 295 ARG B N 1
ATOM 7419 C CA . ARG B 1 295 ? -4.488 7.391 6.379 1 98.56 295 ARG B CA 1
ATOM 7420 C C . ARG B 1 295 ? -4.383 7.109 7.875 1 98.56 295 ARG B C 1
ATOM 7422 O O . ARG B 1 295 ? -3.363 7.41 8.5 1 98.56 295 ARG B O 1
ATOM 7429 N N . LEU B 1 296 ? -5.441 6.508 8.477 1 98.5 296 LEU B N 1
ATOM 7430 C CA . LEU B 1 296 ? -5.422 6.176 9.898 1 98.5 296 LEU B CA 1
ATOM 7431 C C . LEU B 1 296 ? -4.297 5.195 10.211 1 98.5 296 LEU B C 1
ATOM 7433 O O . LEU B 1 296 ? -3.586 5.355 11.203 1 98.5 296 LEU B O 1
ATOM 7437 N N . ARG B 1 297 ? -4.133 4.191 9.344 1 98.62 297 ARG B N 1
ATOM 7438 C CA . ARG B 1 297 ? -3.092 3.188 9.531 1 98.62 297 ARG B CA 1
ATOM 7439 C C . ARG B 1 297 ? -1.703 3.816 9.477 1 98.62 297 ARG B C 1
ATOM 7441 O O . ARG B 1 297 ? -0.801 3.416 10.211 1 98.62 297 ARG B O 1
ATOM 7448 N N . SER B 1 298 ? -1.485 4.77 8.586 1 98.75 298 SER B N 1
ATOM 7449 C CA . SER B 1 298 ? -0.194 5.445 8.508 1 98.75 298 SER B CA 1
ATOM 7450 C C . SER B 1 298 ? 0.064 6.297 9.742 1 98.75 298 SER B C 1
ATOM 7452 O O . SER B 1 298 ? 1.203 6.406 10.203 1 98.75 298 SER B O 1
ATOM 7454 N N . LEU B 1 299 ? -1.004 6.875 10.344 1 98.81 299 LEU B N 1
ATOM 7455 C CA . LEU B 1 299 ? -0.891 7.707 11.531 1 98.81 299 LEU B CA 1
ATOM 7456 C C . LEU B 1 299 ? -0.496 6.871 12.75 1 98.81 299 LEU B C 1
ATOM 7458 O O . LEU B 1 299 ? 0.072 7.395 13.711 1 98.81 299 LEU B O 1
ATOM 7462 N N . ALA B 1 300 ? -0.801 5.578 12.711 1 98.69 300 ALA B N 1
ATOM 7463 C CA . ALA B 1 300 ? -0.38 4.703 13.797 1 98.69 300 ALA B CA 1
ATOM 7464 C C . ALA B 1 300 ? 1.135 4.742 13.977 1 98.69 300 ALA B C 1
ATOM 7466 O O . ALA B 1 300 ? 1.634 4.684 15.102 1 98.69 300 ALA B O 1
ATOM 7467 N N . SER B 1 301 ? 1.883 4.832 12.883 1 98.62 301 SER B N 1
ATOM 7468 C CA . SER B 1 301 ? 3.336 4.918 12.977 1 98.62 301 SER B CA 1
ATOM 7469 C C . SER B 1 301 ? 3.775 6.242 13.586 1 98.62 301 SER B C 1
ATOM 7471 O O . SER B 1 301 ? 4.789 6.305 14.281 1 98.62 301 SER B O 1
ATOM 7473 N N . VAL B 1 302 ? 3.023 7.312 13.352 1 98.88 302 VAL B N 1
ATOM 7474 C CA . VAL B 1 302 ? 3.301 8.609 13.961 1 98.88 302 VAL B CA 1
ATOM 7475 C C . VAL B 1 302 ? 3.072 8.523 15.469 1 98.88 302 VAL B C 1
ATOM 7477 O O . VAL B 1 302 ? 3.842 9.086 16.25 1 98.88 302 VAL B O 1
ATOM 7480 N N . ASP B 1 303 ? 1.981 7.871 15.797 1 98.88 303 ASP B N 1
ATOM 7481 C CA . ASP B 1 303 ? 1.682 7.684 17.219 1 98.88 303 ASP B CA 1
ATOM 7482 C C . ASP B 1 303 ? 2.811 6.938 17.922 1 98.88 303 ASP B C 1
ATOM 7484 O O . ASP B 1 303 ? 3.182 7.277 19.047 1 98.88 303 ASP B O 1
ATOM 7488 N N . GLU B 1 304 ? 3.389 5.914 17.281 1 98.56 304 GLU B N 1
ATOM 7489 C CA . GLU B 1 304 ? 4.527 5.176 17.828 1 98.56 304 GLU B CA 1
ATOM 7490 C C . GLU B 1 304 ? 5.758 6.066 17.953 1 98.56 304 GLU B C 1
ATOM 7492 O O . GLU B 1 304 ? 6.48 6.008 18.938 1 98.56 304 GLU B O 1
ATOM 7497 N N . LEU B 1 305 ? 5.996 6.875 16.938 1 98.75 305 LEU B N 1
ATOM 7498 C CA . LEU B 1 305 ? 7.09 7.84 16.938 1 98.75 305 LEU B CA 1
ATOM 7499 C C . LEU B 1 305 ? 7 8.766 18.156 1 98.75 305 LEU B C 1
ATOM 7501 O O . LEU B 1 305 ? 7.988 8.961 18.859 1 98.75 305 LEU B O 1
ATOM 7505 N N . LEU B 1 306 ? 5.828 9.289 18.328 1 98.88 306 LEU B N 1
ATOM 7506 C CA . LEU B 1 306 ? 5.578 10.164 19.469 1 98.88 306 LEU B CA 1
ATOM 7507 C C . LEU B 1 306 ? 5.902 9.453 20.781 1 98.88 306 LEU B C 1
ATOM 7509 O O . LEU B 1 306 ? 6.609 10 21.625 1 98.88 306 LEU B O 1
ATOM 7513 N N . GLY B 1 307 ? 5.414 8.25 20.906 1 98.81 307 GLY B N 1
ATOM 7514 C CA . GLY B 1 307 ? 5.695 7.477 22.109 1 98.81 307 GLY B CA 1
ATOM 7515 C C . GLY B 1 307 ? 7.176 7.281 22.359 1 98.81 307 GLY B C 1
ATOM 7516 O O . GLY B 1 307 ? 7.645 7.418 23.5 1 98.81 307 GLY B O 1
ATOM 7517 N N . ARG B 1 308 ? 7.957 6.996 21.344 1 98.44 308 ARG B N 1
ATOM 7518 C CA . ARG B 1 308 ? 9.391 6.738 21.453 1 98.44 308 ARG B CA 1
ATOM 7519 C C . ARG B 1 308 ? 10.133 7.988 21.922 1 98.44 308 ARG B C 1
ATOM 7521 O O . ARG B 1 308 ? 11.008 7.91 22.781 1 98.44 308 ARG B O 1
ATOM 7528 N N . VAL B 1 309 ? 9.797 9.109 21.344 1 98.81 309 VAL B N 1
ATOM 7529 C CA . VAL B 1 309 ? 10.461 10.359 21.672 1 98.81 309 VAL B CA 1
ATOM 7530 C C . VAL B 1 309 ? 10.148 10.742 23.125 1 98.81 309 VAL B C 1
ATOM 7532 O O . VAL B 1 309 ? 11.047 11.109 23.875 1 98.81 309 VAL B O 1
ATOM 7535 N N . VAL B 1 310 ? 8.867 10.664 23.516 1 98.81 310 VAL B N 1
ATOM 7536 C CA . VAL B 1 310 ? 8.445 11.078 24.844 1 98.81 310 VAL B CA 1
ATOM 7537 C C . VAL B 1 310 ? 9.055 10.148 25.906 1 98.81 310 VAL B C 1
ATOM 7539 O O . VAL B 1 310 ? 9.398 10.586 27 1 98.81 310 VAL B O 1
ATOM 7542 N N . GLN B 1 311 ? 9.188 8.875 25.547 1 98.38 311 GLN B N 1
ATOM 7543 C CA . GLN B 1 311 ? 9.812 7.93 26.484 1 98.38 311 GLN B CA 1
ATOM 7544 C C . GLN B 1 311 ? 11.25 8.336 26.797 1 98.38 311 GLN B C 1
ATOM 7546 O O . GLN B 1 311 ? 11.695 8.219 27.938 1 98.38 311 GLN B O 1
ATOM 7551 N N . VAL B 1 312 ? 12 8.805 25.781 1 98.31 312 VAL B N 1
ATOM 7552 C CA . VAL B 1 312 ? 13.359 9.273 26.016 1 98.31 312 VAL B CA 1
ATOM 7553 C C . VAL B 1 312 ? 13.336 10.461 26.969 1 98.31 312 VAL B C 1
ATOM 7555 O O . VAL B 1 312 ? 14.141 10.523 27.906 1 98.31 312 VAL B O 1
ATOM 7558 N N . LEU B 1 313 ? 12.438 11.422 26.781 1 98.75 313 LEU B N 1
ATOM 7559 C CA . LEU B 1 313 ? 12.305 12.586 27.641 1 98.75 313 LEU B CA 1
ATOM 7560 C C . LEU B 1 313 ? 11.969 12.172 29.078 1 98.75 313 LEU B C 1
ATOM 7562 O O . LEU B 1 313 ? 12.5 12.734 30.031 1 98.75 313 LEU B O 1
ATOM 7566 N N . ASN B 1 314 ? 11.039 11.211 29.141 1 98.12 314 ASN B N 1
ATOM 7567 C CA . ASN B 1 314 ? 10.633 10.703 30.453 1 98.12 314 ASN B CA 1
ATOM 7568 C C . ASN B 1 314 ? 11.781 10.008 31.172 1 98.12 314 ASN B C 1
ATOM 7570 O O . ASN B 1 314 ? 12.039 10.289 32.344 1 98.12 314 ASN B O 1
ATOM 7574 N N . ASP B 1 315 ? 12.516 9.18 30.5 1 97.75 315 ASP B N 1
ATOM 7575 C CA . ASP B 1 315 ? 13.586 8.375 31.078 1 97.75 315 ASP B CA 1
ATOM 7576 C C . ASP B 1 315 ? 14.758 9.25 31.516 1 97.75 315 ASP B C 1
ATOM 7578 O O . ASP B 1 315 ? 15.477 8.906 32.469 1 97.75 315 ASP B O 1
ATOM 7582 N N . THR B 1 316 ? 14.93 10.367 30.891 1 97.38 316 THR B N 1
ATOM 7583 C CA . THR B 1 316 ? 16.062 11.227 31.188 1 97.38 316 THR B CA 1
ATOM 7584 C C . THR B 1 316 ? 15.68 12.328 32.156 1 97.38 316 THR B C 1
ATOM 7586 O O . THR B 1 316 ? 16.516 13.148 32.562 1 97.38 316 THR B O 1
ATOM 7589 N N . GLY B 1 317 ? 14.43 12.484 32.531 1 97.06 317 GLY B N 1
ATOM 7590 C CA . GLY B 1 317 ? 13.961 13.359 33.594 1 97.06 317 GLY B CA 1
ATOM 7591 C C . GLY B 1 317 ? 13.727 14.781 33.125 1 97.06 317 GLY B C 1
ATOM 7592 O O . GLY B 1 317 ? 13.578 15.688 33.938 1 97.06 317 GLY B O 1
ATOM 7593 N N . VAL B 1 318 ? 13.672 15.023 31.812 1 97.69 318 VAL B N 1
ATOM 7594 C CA . VAL B 1 318 ? 13.531 16.406 31.359 1 97.69 318 VAL B CA 1
ATOM 7595 C C . VAL B 1 318 ? 12.094 16.656 30.906 1 97.69 318 VAL B C 1
ATOM 7597 O O . VAL B 1 318 ? 11.742 17.766 30.516 1 97.69 318 VAL B O 1
ATOM 7600 N N . LEU B 1 319 ? 11.203 15.633 30.953 1 98.19 319 LEU B N 1
ATOM 7601 C CA . LEU B 1 319 ? 9.844 15.719 30.438 1 98.19 319 LEU B CA 1
ATOM 7602 C C . LEU B 1 319 ? 9.062 16.828 31.125 1 98.19 319 LEU B C 1
ATOM 7604 O O . LEU B 1 319 ? 8.305 17.547 30.484 1 98.19 319 LEU B O 1
ATOM 7608 N N . ASP B 1 320 ? 9.242 17.047 32.438 1 96.12 320 ASP B N 1
ATOM 7609 C CA . ASP B 1 320 ? 8.445 17.984 33.219 1 96.12 320 ASP B CA 1
ATOM 7610 C C . ASP B 1 320 ? 8.75 19.422 32.781 1 96.12 320 ASP B C 1
ATOM 7612 O O . ASP B 1 320 ? 7.898 20.312 32.938 1 96.12 320 ASP B O 1
ATOM 7616 N N . ASN B 1 321 ? 9.93 19.656 32.281 1 97.75 321 ASN B N 1
ATOM 7617 C CA . ASN B 1 321 ? 10.312 20.984 31.812 1 97.75 321 ASN B CA 1
ATOM 7618 C C . ASN B 1 321 ? 10.25 21.094 30.297 1 97.75 321 ASN B C 1
ATOM 7620 O O . ASN B 1 321 ? 10.992 21.859 29.688 1 97.75 321 ASN B O 1
ATOM 7624 N N . THR B 1 322 ? 9.5 20.203 29.625 1 98.62 322 THR B N 1
ATOM 7625 C CA . THR B 1 322 ? 9.391 20.188 28.172 1 98.62 322 THR B CA 1
ATOM 7626 C C . THR B 1 322 ? 7.945 20.422 27.734 1 98.62 322 THR B C 1
ATOM 7628 O O . THR B 1 322 ? 7.031 19.734 28.219 1 98.62 322 THR B O 1
ATOM 7631 N N . TYR B 1 323 ? 7.727 21.469 26.875 1 98.81 323 TYR B N 1
ATOM 7632 C CA . TYR B 1 323 ? 6.453 21.562 26.172 1 98.81 323 TYR B CA 1
ATOM 7633 C C . TYR B 1 323 ? 6.398 20.562 25.016 1 98.81 323 TYR B C 1
ATOM 7635 O O . TYR B 1 323 ? 7.289 20.531 24.172 1 98.81 323 TYR B O 1
ATOM 7643 N N . LEU B 1 324 ? 5.418 19.656 25.078 1 98.88 324 LEU B N 1
ATOM 7644 C CA . LEU B 1 324 ? 5.078 18.812 23.938 1 98.88 324 LEU B CA 1
ATOM 7645 C C . LEU B 1 324 ? 3.916 19.406 23.156 1 98.88 324 LEU B C 1
ATOM 7647 O O . LEU B 1 324 ? 2.867 19.703 23.719 1 98.88 324 LEU B O 1
ATOM 7651 N N . ILE B 1 325 ? 4.141 19.562 21.891 1 98.94 325 ILE B N 1
ATOM 7652 C CA . ILE B 1 325 ? 3.133 20.172 21.016 1 98.94 325 ILE B CA 1
ATOM 7653 C C . ILE B 1 325 ? 2.873 19.266 19.828 1 98.94 325 ILE B C 1
ATOM 7655 O O . ILE B 1 325 ? 3.807 18.688 19.25 1 98.94 325 ILE B O 1
ATOM 7659 N N . TYR B 1 326 ? 1.583 19.047 19.469 1 98.81 326 TYR B N 1
ATOM 7660 C CA . TYR B 1 326 ? 1.169 18.266 18.312 1 98.81 326 TYR B CA 1
ATOM 7661 C C . TYR B 1 326 ? 0.282 19.109 17.391 1 98.81 326 TYR B C 1
ATOM 7663 O O . TYR B 1 326 ? -0.71 19.688 17.844 1 98.81 326 TYR B O 1
ATOM 7671 N N . SER B 1 327 ? 0.657 19.172 16.109 1 98.81 327 SER B N 1
ATOM 7672 C CA . SER B 1 327 ? -0.184 19.844 15.125 1 98.81 327 SER B CA 1
ATOM 7673 C C . SER B 1 327 ? 0.085 19.312 13.719 1 98.81 327 SER B C 1
ATOM 7675 O O . SER B 1 327 ? 0.773 18.297 13.555 1 98.81 327 SER B O 1
ATOM 7677 N N . ALA B 1 328 ? -0.625 19.906 12.727 1 98.81 328 ALA B N 1
ATOM 7678 C CA . ALA B 1 328 ? -0.469 19.562 11.312 1 98.81 328 ALA B CA 1
ATOM 7679 C C . ALA B 1 328 ? -0.246 20.812 10.461 1 98.81 328 ALA B C 1
ATOM 7681 O O . ALA B 1 328 ? -0.642 21.906 10.852 1 98.81 328 ALA B O 1
ATOM 7682 N N . ASP B 1 329 ? 0.395 20.594 9.352 1 98.56 329 ASP B N 1
ATOM 7683 C CA . ASP B 1 329 ? 0.723 21.766 8.547 1 98.56 329 ASP B CA 1
ATOM 7684 C C . ASP B 1 329 ? -0.518 22.312 7.844 1 98.56 329 ASP B C 1
ATOM 7686 O O . ASP B 1 329 ? -0.588 23.516 7.539 1 98.56 329 ASP B O 1
ATOM 7690 N N . ASN B 1 330 ? -1.438 21.5 7.516 1 98.62 330 ASN B N 1
ATOM 7691 C CA . ASN B 1 330 ? -2.768 21.891 7.059 1 98.62 330 ASN B CA 1
ATOM 7692 C C . ASN B 1 330 ? -3.779 20.766 7.23 1 98.62 330 ASN B C 1
ATOM 7694 O O . ASN B 1 330 ? -3.406 19.641 7.555 1 98.62 330 ASN B O 1
ATOM 7698 N N . GLY B 1 331 ? -5.062 21.203 7.09 1 98.12 331 GLY B N 1
ATOM 7699 C CA . GLY B 1 331 ? -6.102 20.188 7.109 1 98.12 331 GLY B CA 1
ATOM 7700 C C . GLY B 1 331 ? -6.176 19.391 5.824 1 98.12 331 GLY B C 1
ATOM 7701 O O . GLY B 1 331 ? -5.285 19.484 4.977 1 98.12 331 GLY B O 1
ATOM 7702 N N . TYR B 1 332 ? -7.207 18.578 5.77 1 98.31 332 TYR B N 1
ATOM 7703 C CA . TYR B 1 332 ? -7.414 17.672 4.652 1 98.31 332 TYR B CA 1
ATOM 7704 C C . TYR B 1 332 ? -8.852 17.156 4.625 1 98.31 332 TYR B C 1
ATOM 7706 O O . TYR B 1 332 ? -9.43 16.859 5.672 1 98.31 332 TYR B O 1
ATOM 7714 N N . HIS B 1 333 ? -9.445 17.125 3.445 1 97.69 333 HIS B N 1
ATOM 7715 C CA . HIS B 1 333 ? -10.797 16.609 3.355 1 97.69 333 HIS B CA 1
ATOM 7716 C C . HIS B 1 333 ? -10.812 15.242 2.672 1 97.69 333 HIS B C 1
ATOM 7718 O O . HIS B 1 333 ? -10.008 14.984 1.774 1 97.69 333 HIS B O 1
ATOM 7724 N N . VAL B 1 334 ? -11.656 14.391 3.115 1 97.81 334 VAL B N 1
ATOM 7725 C CA . VAL B 1 334 ? -12 13.133 2.457 1 97.81 334 VAL B CA 1
ATOM 7726 C C . VAL B 1 334 ? -13.516 12.992 2.363 1 97.81 334 VAL B C 1
ATOM 7728 O O . VAL B 1 334 ? -14.195 12.82 3.379 1 97.81 334 VAL B O 1
ATOM 7731 N N . GLY B 1 335 ? -14.07 13.148 1.214 1 96.81 335 GLY B N 1
ATOM 7732 C CA . GLY B 1 335 ? -15.445 12.797 0.915 1 96.81 335 GLY B CA 1
ATOM 7733 C C . GLY B 1 335 ? -16.438 13.891 1.291 1 96.81 335 GLY B C 1
ATOM 7734 O O . GLY B 1 335 ? -17.641 13.703 1.178 1 96.81 335 GLY B O 1
ATOM 7735 N N . ILE B 1 336 ? -16 15.078 1.762 1 96.5 336 ILE B N 1
ATOM 7736 C CA . ILE B 1 336 ? -16.969 16.094 2.174 1 96.5 336 ILE B CA 1
ATOM 7737 C C . ILE B 1 336 ? -17.547 16.781 0.942 1 96.5 336 ILE B C 1
ATOM 7739 O O . ILE B 1 336 ? -16.875 16.922 -0.077 1 96.5 336 ILE B O 1
ATOM 7743 N N . HIS B 1 337 ? -18.781 17.141 1.1 1 96.5 337 HIS B N 1
ATOM 7744 C CA . HIS B 1 337 ? -19.5 17.719 -0.024 1 96.5 337 HIS B CA 1
ATOM 7745 C C . HIS B 1 337 ? -19.406 16.828 -1.261 1 96.5 337 HIS B C 1
ATOM 7747 O O . HIS B 1 337 ? -19.828 15.672 -1.229 1 96.5 337 HIS B O 1
ATOM 7753 N N . ARG B 1 338 ? -18.828 17.25 -2.352 1 96.88 338 ARG B N 1
ATOM 7754 C CA . ARG B 1 338 ? -18.672 16.391 -3.525 1 96.88 338 ARG B CA 1
ATOM 7755 C C . ARG B 1 338 ? -17.203 16.25 -3.908 1 96.88 338 ARG B C 1
ATOM 7757 O O . ARG B 1 338 ? -16.891 15.836 -5.023 1 96.88 338 ARG B O 1
ATOM 7764 N N . PHE B 1 339 ? -16.391 16.609 -2.875 1 97.12 339 PHE B N 1
ATOM 7765 C CA . PHE B 1 339 ? -14.953 16.438 -3.07 1 97.12 339 PHE B CA 1
ATOM 7766 C C . PHE B 1 339 ? -14.547 14.984 -2.818 1 97.12 339 PHE B C 1
ATOM 7768 O O . PHE B 1 339 ? -15.188 14.281 -2.041 1 97.12 339 PHE B O 1
ATOM 7775 N N . GLY B 1 340 ? -13.469 14.539 -3.555 1 97.06 340 GLY B N 1
ATOM 7776 C CA . GLY B 1 340 ? -12.773 13.32 -3.148 1 97.06 340 GLY B CA 1
ATOM 7777 C C . GLY B 1 340 ? -11.898 13.516 -1.928 1 97.06 340 GLY B C 1
ATOM 7778 O O . GLY B 1 340 ? -12.398 13.68 -0.814 1 97.06 340 GLY B O 1
ATOM 7779 N N . ALA B 1 341 ? -10.57 13.578 -2.18 1 97.75 341 ALA B N 1
ATOM 7780 C CA . ALA B 1 341 ? -9.617 13.828 -1.103 1 97.75 341 ALA B CA 1
ATOM 7781 C C . ALA B 1 341 ? -8.602 14.898 -1.506 1 97.75 341 ALA B C 1
ATOM 7783 O O . ALA B 1 341 ? -8.156 14.938 -2.654 1 97.75 341 ALA B O 1
ATOM 7784 N N . GLY B 1 342 ? -8.383 15.773 -0.544 1 97.44 342 GLY B N 1
ATOM 7785 C CA . GLY B 1 342 ? -7.441 16.844 -0.841 1 97.44 342 GLY B CA 1
ATOM 7786 C C . GLY B 1 342 ? -7.516 17.984 0.141 1 97.44 342 GLY B C 1
ATOM 7787 O O . GLY B 1 342 ? -7.828 17.797 1.317 1 97.44 342 GLY B O 1
ATOM 7788 N N . LYS B 1 343 ? -7.039 19.156 -0.319 1 98 343 LYS B N 1
ATOM 7789 C CA . LYS B 1 343 ? -6.957 20.391 0.458 1 98 343 LYS B CA 1
ATOM 7790 C C . LYS B 1 343 ? -7.176 21.609 -0.427 1 98 343 LYS B C 1
ATOM 7792 O O . LYS B 1 343 ? -7.715 21.5 -1.531 1 98 343 LYS B O 1
ATOM 7797 N N . THR B 1 344 ? -6.98 22.812 0.019 1 98.25 344 THR B N 1
ATOM 7798 C CA . THR B 1 344 ? -6.926 24.078 -0.697 1 98.25 344 THR B CA 1
ATOM 7799 C C . THR B 1 344 ? -8.297 24.75 -0.714 1 98.25 344 THR B C 1
ATOM 7801 O O . THR B 1 344 ? -8.508 25.703 -1.455 1 98.25 344 THR B O 1
ATOM 7804 N N . THR B 1 345 ? -9.305 24.25 0.058 1 98.25 345 THR B N 1
ATOM 7805 C CA . THR B 1 345 ? -10.602 24.906 0.108 1 98.25 345 THR B CA 1
ATOM 7806 C C . THR B 1 345 ? -10.75 25.734 1.384 1 98.25 345 THR B C 1
ATOM 7808 O O . THR B 1 345 ? -9.922 25.625 2.293 1 98.25 345 THR B O 1
ATOM 7811 N N . ALA B 1 346 ? -11.773 26.562 1.439 1 98.38 346 ALA B N 1
ATOM 7812 C CA . ALA B 1 346 ? -12.023 27.406 2.602 1 98.38 346 ALA B CA 1
ATOM 7813 C C . ALA B 1 346 ? -12.836 26.672 3.658 1 98.38 346 ALA B C 1
ATOM 7815 O O . ALA B 1 346 ? -13.133 27.219 4.723 1 98.38 346 ALA B O 1
ATOM 7816 N N . TYR B 1 347 ? -13.164 25.391 3.422 1 98 347 TYR B N 1
ATOM 7817 C CA . TYR B 1 347 ? -13.992 24.625 4.352 1 98 347 TYR B CA 1
ATOM 7818 C C . TYR B 1 347 ? -13.18 24.156 5.555 1 98 347 TYR B C 1
ATOM 7820 O O . TYR B 1 347 ? -11.961 24.031 5.465 1 98 347 TYR B O 1
ATOM 7828 N N . ASP B 1 348 ? -13.859 23.906 6.59 1 96.81 348 ASP B N 1
ATOM 7829 C CA . ASP B 1 348 ? -13.234 23.703 7.895 1 96.81 348 ASP B CA 1
ATOM 7830 C C . ASP B 1 348 ? -12.305 22.5 7.887 1 96.81 348 ASP B C 1
ATOM 7832 O O . ASP B 1 348 ? -11.281 22.5 8.578 1 96.81 348 ASP B O 1
ATOM 7836 N N . GLU B 1 349 ? -12.633 21.484 7.113 1 97 349 GLU B N 1
ATOM 7837 C CA . GLU B 1 349 ? -11.781 20.297 7.105 1 97 349 GLU B CA 1
ATOM 7838 C C . GLU B 1 349 ? -10.375 20.625 6.617 1 97 349 GLU B C 1
ATOM 7840 O O . GLU B 1 349 ? -9.406 19.984 7.027 1 97 349 GLU B O 1
ATOM 7845 N N . ASP B 1 350 ? -10.258 21.656 5.777 1 98.19 350 ASP B N 1
ATOM 7846 C CA . ASP B 1 350 ? -8.961 22.031 5.23 1 98.19 350 ASP B CA 1
ATOM 7847 C C . ASP B 1 350 ? -8.273 23.062 6.105 1 98.19 350 ASP B C 1
ATOM 7849 O O . ASP B 1 350 ? -7.055 23.234 6.043 1 98.19 350 ASP B O 1
ATOM 7853 N N . LEU B 1 351 ? -9.008 23.781 6.98 1 98.25 351 LEU B N 1
ATOM 7854 C CA . LEU B 1 351 ? -8.461 24.891 7.758 1 98.25 351 LEU B CA 1
ATOM 7855 C C . LEU B 1 351 ? -8.195 24.453 9.195 1 98.25 351 LEU B C 1
ATOM 7857 O O . LEU B 1 351 ? -7.277 24.969 9.844 1 98.25 351 LEU B O 1
ATOM 7861 N N . ARG B 1 352 ? -9.039 23.609 9.75 1 97.31 352 ARG B N 1
ATOM 7862 C CA . ARG B 1 352 ? -8.922 23.203 11.148 1 97.31 352 ARG B CA 1
ATOM 7863 C C . ARG B 1 352 ? -7.93 22.062 11.305 1 97.31 352 ARG B C 1
ATOM 7865 O O . ARG B 1 352 ? -8.055 21.031 10.641 1 97.31 352 ARG B O 1
ATOM 7872 N N . VAL B 1 353 ? -6.961 22.25 12.117 1 98.25 353 VAL B N 1
ATOM 7873 C CA . VAL B 1 353 ? -5.969 21.203 12.391 1 98.25 353 VAL B CA 1
ATOM 7874 C C . VAL B 1 353 ? -5.902 20.938 13.891 1 98.25 353 VAL B C 1
ATOM 7876 O O . VAL B 1 353 ? -6.352 21.75 14.695 1 98.25 353 VAL B O 1
ATOM 7879 N N . PRO B 1 354 ? -5.418 19.75 14.281 1 97.75 354 PRO B N 1
ATOM 7880 C CA . PRO B 1 354 ? -5.184 19.5 15.711 1 97.75 354 PRO B CA 1
ATOM 7881 C C . PRO B 1 354 ? -4.125 20.438 16.297 1 97.75 354 PRO B C 1
ATOM 7883 O O . PRO B 1 354 ? -3.141 20.766 15.633 1 97.75 354 PRO B O 1
ATOM 7886 N N . PHE B 1 355 ? -4.375 20.828 17.453 1 98.38 355 PHE B N 1
ATOM 7887 C CA . PHE B 1 355 ? -3.359 21.484 18.266 1 98.38 355 PHE B CA 1
ATOM 7888 C C . PHE B 1 355 ? -3.463 21.031 19.719 1 98.38 355 PHE B C 1
ATOM 7890 O O . PHE B 1 355 ? -4.43 21.375 20.406 1 98.38 355 PHE B O 1
ATOM 7897 N N . LEU B 1 356 ? -2.568 20.25 20.109 1 98.31 356 LEU B N 1
ATOM 7898 C CA . LEU B 1 356 ? -2.449 19.766 21.484 1 98.31 356 LEU B CA 1
ATOM 7899 C C . LEU B 1 356 ? -1.144 20.234 22.109 1 98.31 356 LEU B C 1
ATOM 7901 O O . LEU B 1 356 ? -0.111 20.297 21.453 1 98.31 356 LEU B O 1
ATOM 7905 N N . ILE B 1 357 ? -1.218 20.547 23.438 1 98.56 357 ILE B N 1
ATOM 7906 C CA . ILE B 1 357 ? -0.021 21.016 24.125 1 98.56 357 ILE B CA 1
ATOM 7907 C C . ILE B 1 357 ? -0.061 20.562 25.594 1 98.56 357 ILE B C 1
ATOM 7909 O O . ILE B 1 357 ? -1.121 20.578 26.219 1 98.56 357 ILE B O 1
ATOM 7913 N N . ARG B 1 358 ? 1.015 20.172 26.094 1 98 358 ARG B N 1
ATOM 7914 C CA . ARG B 1 358 ? 1.265 19.969 27.516 1 98 358 ARG B CA 1
ATOM 7915 C C . ARG B 1 358 ? 2.605 20.562 27.938 1 98 358 ARG B C 1
ATOM 7917 O O . ARG B 1 358 ? 3.521 20.672 27.109 1 98 358 ARG B O 1
ATOM 7924 N N . GLY B 1 359 ? 2.791 20.938 29.094 1 97.81 359 GLY B N 1
ATOM 7925 C CA . GLY B 1 359 ? 4.035 21.484 29.594 1 97.81 359 GLY B CA 1
ATOM 7926 C C . GLY B 1 359 ? 3.855 22.297 30.859 1 97.81 359 GLY B C 1
ATOM 7927 O O . GLY B 1 359 ? 2.752 22.359 31.406 1 97.81 359 GLY B O 1
ATOM 7928 N N . PRO B 1 360 ? 4.949 22.938 31.344 1 96.88 360 PRO B N 1
ATOM 7929 C CA . PRO B 1 360 ? 4.875 23.75 32.562 1 96.88 360 PRO B CA 1
ATOM 7930 C C . PRO B 1 360 ? 3.809 24.844 32.469 1 96.88 360 PRO B C 1
ATOM 7932 O O . PRO B 1 360 ? 3.717 25.531 31.469 1 96.88 360 PRO B O 1
ATOM 7935 N N . GLY B 1 361 ? 3.021 24.859 33.5 1 96.44 361 GLY B N 1
ATOM 7936 C CA . GLY B 1 361 ? 2.061 25.953 33.625 1 96.44 361 GLY B CA 1
ATOM 7937 C C . GLY B 1 361 ? 0.716 25.625 33 1 96.44 361 GLY B C 1
ATOM 7938 O O . GLY B 1 361 ? -0.241 26.391 33.125 1 96.44 361 GLY B O 1
ATOM 7939 N N . ILE B 1 362 ? 0.551 24.516 32.312 1 97.19 362 ILE B N 1
ATOM 7940 C CA . ILE B 1 362 ? -0.699 24.141 31.672 1 97.19 362 ILE B CA 1
ATOM 7941 C C . ILE B 1 362 ? -1.419 23.078 32.5 1 97.19 362 ILE B C 1
ATOM 7943 O O . ILE B 1 362 ? -0.854 22.031 32.812 1 97.19 362 ILE B O 1
ATOM 7947 N N . LYS B 1 363 ? -2.623 23.328 32.844 1 96.44 363 LYS B N 1
ATOM 7948 C CA . LYS B 1 363 ? -3.428 22.391 33.625 1 96.44 363 LYS B CA 1
ATOM 7949 C C . LYS B 1 363 ? -3.852 21.188 32.812 1 96.44 363 LYS B C 1
ATOM 7951 O O . LYS B 1 363 ? -4.348 21.344 31.688 1 96.44 363 LYS B O 1
ATOM 7956 N N . ALA B 1 364 ? -3.637 20.031 33.344 1 94.88 364 ALA B N 1
ATOM 7957 C CA . ALA B 1 364 ? -4.074 18.797 32.688 1 94.88 364 ALA B CA 1
ATOM 7958 C C . ALA B 1 364 ? -5.59 18.781 32.531 1 94.88 364 ALA B C 1
ATOM 7960 O O . ALA B 1 364 ? -6.328 19.062 33.469 1 94.88 364 ALA B O 1
ATOM 7961 N N . SER B 1 365 ? -5.988 18.469 31.312 1 91.94 365 SER B N 1
ATOM 7962 C CA . SER B 1 365 ? -7.426 18.406 31.078 1 91.94 365 SER B CA 1
ATOM 7963 C C . SER B 1 365 ? -8.023 17.109 31.609 1 91.94 365 SER B C 1
ATOM 7965 O O . SER B 1 365 ? -9.18 17.078 32.031 1 91.94 365 SER B O 1
ATOM 7967 N N . LYS B 1 366 ? -7.27 16.062 31.562 1 91.44 366 LYS B N 1
ATOM 7968 C CA . LYS B 1 366 ? -7.75 14.727 31.922 1 91.44 366 LYS B CA 1
ATOM 7969 C C . LYS B 1 366 ? -9.031 14.383 31.172 1 91.44 366 LYS B C 1
ATOM 7971 O O . LYS B 1 366 ? -9.977 13.852 31.75 1 91.44 366 LYS B O 1
ATOM 7976 N N . SER B 1 367 ? -9.078 14.859 29.906 1 86.5 367 SER B N 1
ATOM 7977 C CA . SER B 1 367 ? -10.266 14.711 29.078 1 86.5 367 SER B CA 1
ATOM 7978 C C . SER B 1 367 ? -9.914 14.211 27.688 1 86.5 367 SER B C 1
ATOM 7980 O O . SER B 1 367 ? -8.812 14.469 27.188 1 86.5 367 SER B O 1
ATOM 7982 N N . THR B 1 368 ? -10.898 13.508 27.141 1 81.44 368 THR B N 1
ATOM 7983 C CA . THR B 1 368 ? -10.734 13.07 25.75 1 81.44 368 THR B CA 1
ATOM 7984 C C . THR B 1 368 ? -11.281 14.117 24.781 1 81.44 368 THR B C 1
ATOM 7986 O O . THR B 1 368 ? -11.203 13.945 23.562 1 81.44 368 THR B O 1
ATOM 7989 N N . GLN B 1 369 ? -11.766 15.148 25.375 1 82.25 369 GLN B N 1
ATOM 7990 C CA . GLN B 1 369 ? -12.312 16.234 24.547 1 82.25 369 GLN B CA 1
ATOM 7991 C C . GLN B 1 369 ? -11.461 17.484 24.672 1 82.25 369 GLN B C 1
ATOM 7993 O O . GLN B 1 369 ? -10.773 17.688 25.688 1 82.25 369 GLN B O 1
ATOM 7998 N N . PRO B 1 370 ? -11.523 18.297 23.641 1 83.38 370 PRO B N 1
ATOM 7999 C CA . PRO B 1 370 ? -10.805 19.578 23.766 1 83.38 370 PRO B CA 1
ATOM 8000 C C . PRO B 1 370 ? -11.273 20.391 24.969 1 83.38 370 PRO B C 1
ATOM 8002 O O . PRO B 1 370 ? -12.477 20.5 25.219 1 83.38 370 PRO B O 1
ATOM 8005 N N . ALA B 1 371 ? -10.305 21.016 25.641 1 84.38 371 ALA B N 1
ATOM 8006 C CA . ALA B 1 371 ? -10.617 21.672 26.922 1 84.38 371 ALA B CA 1
ATOM 8007 C C . ALA B 1 371 ? -10.297 23.156 26.859 1 84.38 371 ALA B C 1
ATOM 8009 O O . ALA B 1 371 ? -10.281 23.844 27.891 1 84.38 371 ALA B O 1
ATOM 8010 N N . ASN B 1 372 ? -9.93 23.641 25.734 1 90.12 372 ASN B N 1
ATOM 8011 C CA . ASN B 1 372 ? -9.641 25.047 25.5 1 90.12 372 ASN B CA 1
ATOM 8012 C C . ASN B 1 372 ? -10.305 25.547 24.219 1 90.12 372 ASN B C 1
ATOM 8014 O O . ASN B 1 372 ? -10.047 25.016 23.125 1 90.12 372 ASN B O 1
ATOM 8018 N N . SER B 1 373 ? -11.117 26.578 24.328 1 92.25 373 SER B N 1
ATOM 8019 C CA . SER B 1 373 ? -11.922 27 23.188 1 92.25 373 SER B CA 1
ATOM 8020 C C . SER B 1 373 ? -11.383 28.281 22.578 1 92.25 373 SER B C 1
ATOM 8022 O O . SER B 1 373 ? -11.977 28.844 21.641 1 92.25 373 SER B O 1
ATOM 8024 N N . LYS B 1 374 ? -10.242 28.812 23.141 1 94.94 374 LYS B N 1
ATOM 8025 C CA . LYS B 1 374 ? -9.656 30.031 22.594 1 94.94 374 LYS B CA 1
ATOM 8026 C C . LYS B 1 374 ? -9.188 29.812 21.156 1 94.94 374 LYS B C 1
ATOM 8028 O O . LYS B 1 374 ? -8.625 28.75 20.828 1 94.94 374 LYS B O 1
ATOM 8033 N N . VAL B 1 375 ? -9.43 30.797 20.312 1 96.38 375 VAL B N 1
ATOM 8034 C CA . VAL B 1 375 ? -9.023 30.719 18.906 1 96.38 375 VAL B CA 1
ATOM 8035 C C . VAL B 1 375 ? -7.504 30.812 18.812 1 96.38 375 VAL B C 1
ATOM 8037 O O . VAL B 1 375 ? -6.887 31.656 19.469 1 96.38 375 VAL B O 1
ATOM 8040 N N . GLY B 1 376 ? -6.914 29.922 18.109 1 97.81 376 GLY B N 1
ATOM 8041 C CA . GLY B 1 376 ? -5.504 29.969 17.766 1 97.81 376 GLY B CA 1
ATOM 8042 C C . GLY B 1 376 ? -5.242 29.703 16.281 1 97.81 376 GLY B C 1
ATOM 8043 O O . GLY B 1 376 ? -6 28.984 15.633 1 97.81 376 GLY B O 1
ATOM 8044 N N . LEU B 1 377 ? -4.207 30.328 15.797 1 98.56 377 LEU B N 1
ATOM 8045 C CA . LEU B 1 377 ? -3.799 30.203 14.406 1 98.56 377 LEU B CA 1
ATOM 8046 C C . LEU B 1 377 ? -2.346 29.75 14.305 1 98.56 377 LEU B C 1
ATOM 8048 O O . LEU B 1 377 ? -1.578 29.891 15.258 1 98.56 377 LEU B O 1
ATOM 8052 N N . HIS B 1 378 ? -1.979 29.234 13.125 1 98.5 378 HIS B N 1
ATOM 8053 C CA . HIS B 1 378 ? -0.581 28.906 12.867 1 98.5 378 HIS B CA 1
ATOM 8054 C C . HIS B 1 378 ? 0.314 30.125 13.047 1 98.5 378 HIS B C 1
ATOM 8056 O O . HIS B 1 378 ? 1.455 30 13.5 1 98.5 378 HIS B O 1
ATOM 8062 N N . VAL B 1 379 ? -0.143 31.328 12.742 1 98.56 379 VAL B N 1
ATOM 8063 C CA . VAL B 1 379 ? 0.677 32.531 12.867 1 98.56 379 VAL B CA 1
ATOM 8064 C C . VAL B 1 379 ? 0.912 32.844 14.336 1 98.56 379 VAL B C 1
ATOM 8066 O O . VAL B 1 379 ? 1.783 33.656 14.672 1 98.56 379 VAL B O 1
ATOM 8069 N N . ASP B 1 380 ? 0.181 32.281 15.234 1 98.62 380 ASP B N 1
ATOM 8070 C CA . ASP B 1 380 ? 0.301 32.5 16.672 1 98.62 380 ASP B CA 1
ATOM 8071 C C . ASP B 1 380 ? 1.383 31.625 17.281 1 98.62 380 ASP B C 1
ATOM 8073 O O . ASP B 1 380 ? 1.778 31.812 18.438 1 98.62 380 ASP B O 1
ATOM 8077 N N . PHE B 1 381 ? 1.861 30.625 16.562 1 98.62 381 PHE B N 1
ATOM 8078 C CA . PHE B 1 381 ? 2.785 29.641 17.094 1 98.62 381 PHE B CA 1
ATOM 8079 C C . PHE B 1 381 ? 4.094 30.281 17.516 1 98.62 381 PHE B C 1
ATOM 8081 O O . PHE B 1 381 ? 4.527 30.125 18.656 1 98.62 381 PHE B O 1
ATOM 8088 N N . ALA B 1 382 ? 4.742 31.062 16.625 1 98.56 382 ALA B N 1
ATOM 8089 C CA . ALA B 1 382 ? 6.043 31.672 16.906 1 98.56 382 ALA B CA 1
ATOM 8090 C C . ALA B 1 382 ? 5.973 32.594 18.109 1 98.56 382 ALA B C 1
ATOM 8092 O O . ALA B 1 382 ? 6.77 32.5 19.047 1 98.56 382 ALA B O 1
ATOM 8093 N N . PRO B 1 383 ? 4.984 33.531 18.156 1 98 383 PRO B N 1
ATOM 8094 C CA . PRO B 1 383 ? 4.934 34.375 19.344 1 98 383 PRO B CA 1
ATOM 8095 C C . PRO B 1 383 ? 4.637 33.594 20.625 1 98 383 PRO B C 1
ATOM 8097 O O . PRO B 1 383 ? 5.07 34 21.703 1 98 383 PRO B O 1
ATOM 8100 N N . THR B 1 384 ? 3.887 32.469 20.5 1 98.5 384 THR B N 1
ATOM 8101 C CA . THR B 1 384 ? 3.637 31.641 21.672 1 98.5 384 THR B CA 1
ATOM 8102 C C . THR B 1 384 ? 4.938 31.031 22.188 1 98.5 384 THR B C 1
ATOM 8104 O O . THR B 1 384 ? 5.246 31.109 23.375 1 98.5 384 THR B O 1
ATOM 8107 N N . ILE B 1 385 ? 5.73 30.422 21.312 1 98.56 385 ILE B N 1
ATOM 8108 C CA . ILE B 1 385 ? 6.977 29.75 21.672 1 98.56 385 ILE B CA 1
ATOM 8109 C C . ILE B 1 385 ? 7.949 30.781 22.25 1 98.56 385 ILE B C 1
ATOM 8111 O O . ILE B 1 385 ? 8.578 30.531 23.297 1 98.56 385 ILE B O 1
ATOM 8115 N N . LEU B 1 386 ? 8.078 31.953 21.641 1 97.75 386 LEU B N 1
ATOM 8116 C CA . LEU B 1 386 ? 8.984 33 22.109 1 97.75 386 LEU B CA 1
ATOM 8117 C C . LEU B 1 386 ? 8.578 33.5 23.5 1 97.75 386 LEU B C 1
ATOM 8119 O O . LEU B 1 386 ? 9.43 33.719 24.344 1 97.75 386 LEU B O 1
ATOM 8123 N N . THR B 1 387 ? 7.289 33.656 23.688 1 97.38 387 THR B N 1
ATOM 8124 C CA . THR B 1 387 ? 6.805 34.094 24.984 1 97.38 387 THR B CA 1
ATOM 8125 C C . THR B 1 387 ? 7.117 33.094 26.062 1 97.38 387 THR B C 1
ATOM 8127 O O . THR B 1 387 ? 7.594 33.438 27.141 1 97.38 387 THR B O 1
ATOM 8130 N N . LEU B 1 388 ? 6.887 31.828 25.781 1 97.5 388 LEU B N 1
ATOM 8131 C CA . LEU B 1 388 ? 7.164 30.766 26.734 1 97.5 388 LEU B CA 1
ATOM 8132 C C . LEU B 1 388 ? 8.664 30.625 26.984 1 97.5 388 LEU B C 1
ATOM 8134 O O . LEU B 1 388 ? 9.078 30.219 28.062 1 97.5 388 LEU B O 1
ATOM 8138 N N . ALA B 1 389 ? 9.461 31.016 26 1 96.94 389 ALA B N 1
ATOM 8139 C CA . ALA B 1 389 ? 10.914 30.969 26.109 1 96.94 389 ALA B CA 1
ATOM 8140 C C . ALA B 1 389 ? 11.453 32.188 26.859 1 96.94 389 ALA B C 1
ATOM 8142 O O . ALA B 1 389 ? 12.664 32.312 27.047 1 96.94 389 ALA B O 1
ATOM 8143 N N . GLY B 1 390 ? 10.594 33.125 27.219 1 94 390 GLY B N 1
ATOM 8144 C CA . GLY B 1 390 ? 10.992 34.25 28.031 1 94 390 GLY B CA 1
ATOM 8145 C C . GLY B 1 390 ? 11.219 35.531 27.219 1 94 390 GLY B C 1
ATOM 8146 O O . GLY B 1 390 ? 11.727 36.5 27.734 1 94 390 GLY B O 1
ATOM 8147 N N . ALA B 1 391 ? 10.789 35.469 26 1 93.44 391 ALA B N 1
ATOM 8148 C CA . ALA B 1 391 ? 11.062 36.625 25.125 1 93.44 391 ALA B CA 1
ATOM 8149 C C . ALA B 1 391 ? 9.766 37.312 24.719 1 93.44 391 ALA B C 1
ATOM 8151 O O . ALA B 1 391 ? 9.664 37.844 23.609 1 93.44 391 ALA B O 1
ATOM 8152 N N . GLY B 1 392 ? 8.773 37.281 25.531 1 88.94 392 GLY B N 1
ATOM 8153 C CA . GLY B 1 392 ? 7.504 37.938 25.25 1 88.94 392 GLY B CA 1
ATOM 8154 C C . GLY B 1 392 ? 7.641 39.438 25.016 1 88.94 392 GLY B C 1
ATOM 8155 O O . GLY B 1 392 ? 6.859 40.031 24.281 1 88.94 392 GLY B O 1
ATOM 8156 N N . GLY B 1 393 ? 8.586 40.031 25.594 1 85.12 393 GLY B N 1
ATOM 8157 C CA . GLY B 1 393 ? 8.812 41.469 25.469 1 85.12 393 GLY B CA 1
ATOM 8158 C C . GLY B 1 393 ? 9.5 41.844 24.172 1 85.12 393 GLY B C 1
ATOM 8159 O O . GLY B 1 393 ? 9.594 43.031 23.859 1 85.12 393 GLY B O 1
ATOM 8160 N N . GLN B 1 394 ? 9.891 40.875 23.359 1 85.5 394 GLN B N 1
ATOM 8161 C CA . GLN B 1 394 ? 10.664 41.156 22.156 1 85.5 394 GLN B CA 1
ATOM 8162 C C . GLN B 1 394 ? 9.836 40.875 20.906 1 85.5 394 GLN B C 1
ATOM 8164 O O . GLN B 1 394 ? 10.367 40.875 19.781 1 85.5 394 GLN B O 1
ATOM 8169 N N . LEU B 1 395 ? 8.594 40.719 21.031 1 90.12 395 LEU B N 1
ATOM 8170 C CA . LEU B 1 395 ? 7.754 40.344 19.891 1 90.12 395 LEU B CA 1
ATOM 8171 C C . LEU B 1 395 ? 7.613 41.469 18.906 1 90.12 395 LEU B C 1
ATOM 8173 O O . LEU B 1 395 ? 7.484 41.25 17.703 1 90.12 395 LEU B O 1
ATOM 8177 N N . GLY B 1 396 ? 7.602 42.656 19.375 1 86.88 396 GLY B N 1
ATOM 8178 C CA . GLY B 1 396 ? 7.363 43.844 18.547 1 86.88 396 GLY B CA 1
ATOM 8179 C C . GLY B 1 396 ? 8.406 44.031 17.469 1 86.88 396 GLY B C 1
ATOM 8180 O O . GLY B 1 396 ? 8.133 44.625 16.438 1 86.88 396 GLY B O 1
ATOM 8181 N N . GLU B 1 397 ? 9.5 43.469 17.594 1 85.5 397 GLU B N 1
ATOM 8182 C CA . GLU B 1 397 ? 10.625 43.656 16.688 1 85.5 397 GLU B CA 1
ATOM 8183 C C . GLU B 1 397 ? 10.609 42.625 15.562 1 85.5 397 GLU B C 1
ATOM 8185 O O . GLU B 1 397 ? 11.398 42.719 14.625 1 85.5 397 GLU B O 1
ATOM 8190 N N . LYS B 1 398 ? 9.68 41.75 15.602 1 90.5 398 LYS B N 1
ATOM 8191 C CA . LYS B 1 398 ? 9.758 40.594 14.711 1 90.5 398 LYS B CA 1
ATOM 8192 C C . LYS B 1 398 ? 8.688 40.688 13.625 1 90.5 398 LYS B C 1
ATOM 8194 O O . LYS B 1 398 ? 8.547 39.75 12.828 1 90.5 398 LYS B O 1
ATOM 8199 N N . ALA B 1 399 ? 7.879 41.781 13.531 1 91.88 399 ALA B N 1
ATOM 8200 C CA . ALA B 1 399 ? 6.855 42 12.508 1 91.88 399 ALA B CA 1
ATOM 8201 C C . ALA B 1 399 ? 5.867 40.812 12.477 1 91.88 399 ALA B C 1
ATOM 8203 O O . ALA B 1 399 ? 5.535 40.312 11.406 1 91.88 399 ALA B O 1
ATOM 8204 N N . LEU B 1 400 ? 5.465 40.344 13.648 1 96.69 400 LEU B N 1
ATOM 8205 C CA . LEU B 1 400 ? 4.547 39.219 13.773 1 96.69 400 LEU B CA 1
ATOM 8206 C C . LEU B 1 400 ? 3.107 39.656 13.531 1 96.69 400 LEU B C 1
ATOM 8208 O O . LEU B 1 400 ? 2.705 40.75 13.961 1 96.69 400 LEU B O 1
ATOM 8212 N N . ASP B 1 401 ? 2.379 38.875 12.781 1 97.62 401 ASP B N 1
ATOM 8213 C CA . ASP B 1 401 ? 0.939 39.062 12.625 1 97.62 401 ASP B CA 1
ATOM 8214 C C . ASP B 1 401 ? 0.172 38.344 13.734 1 97.62 401 ASP B C 1
ATOM 8216 O O . ASP B 1 401 ? -0.969 38.688 14.039 1 97.62 401 ASP B O 1
ATOM 8220 N N . GLY B 1 402 ? 0.778 37.281 14.312 1 97.5 402 GLY B N 1
ATOM 8221 C CA . GLY B 1 402 ? 0.132 36.469 15.328 1 97.5 402 GLY B CA 1
ATOM 8222 C C . GLY B 1 402 ? 0.315 37.031 16.734 1 97.5 402 GLY B C 1
ATOM 8223 O O . GLY B 1 402 ? 0.989 38.031 16.922 1 97.5 402 GLY B O 1
ATOM 8224 N N . THR B 1 403 ? -0.32 36.438 17.656 1 96.75 403 THR B N 1
ATOM 8225 C CA . THR B 1 403 ? -0.268 36.75 19.094 1 96.75 403 THR B CA 1
ATOM 8226 C C . THR B 1 403 ? -0.164 35.469 19.922 1 96.75 403 THR B C 1
ATOM 8228 O O . THR B 1 403 ? -0.497 34.375 19.438 1 96.75 403 THR B O 1
ATOM 8231 N N . PRO B 1 404 ? 0.392 35.531 21.109 1 97.75 404 PRO B N 1
ATOM 8232 C CA . PRO B 1 404 ? 0.481 34.312 21.922 1 97.75 404 PRO B CA 1
ATOM 8233 C C . PRO B 1 404 ? -0.871 33.625 22.109 1 97.75 404 PRO B C 1
ATOM 8235 O O . PRO B 1 404 ? -1.879 34.281 22.344 1 97.75 404 PRO B O 1
ATOM 8238 N N . LEU B 1 405 ? -0.938 32.312 22.062 1 98.12 405 LEU B N 1
ATOM 8239 C CA . LEU B 1 405 ? -2.139 31.484 22.141 1 98.12 405 LEU B CA 1
ATOM 8240 C C . LEU B 1 405 ? -2.828 31.656 23.484 1 98.12 405 LEU B C 1
ATOM 8242 O O . LEU B 1 405 ? -2.182 31.984 24.484 1 98.12 405 LEU B O 1
ATOM 8246 N N . GLY B 1 406 ? -4.148 31.391 23.5 1 97.06 406 GLY B N 1
ATOM 8247 C CA . GLY B 1 406 ? -4.949 31.531 24.703 1 97.06 406 GLY B CA 1
ATOM 8248 C C . GLY B 1 406 ? -4.754 30.391 25.688 1 97.06 406 GLY B C 1
ATOM 8249 O O . GLY B 1 406 ? -5.715 29.922 26.297 1 97.06 406 GLY B O 1
ATOM 8250 N N . ILE B 1 407 ? -3.5 29.922 25.891 1 96.94 407 ILE B N 1
ATOM 8251 C CA . ILE B 1 407 ? -3.277 28.797 26.812 1 96.94 407 ILE B CA 1
ATOM 8252 C C . ILE B 1 407 ? -3.443 29.281 28.25 1 96.94 407 ILE B C 1
ATOM 8254 O O . ILE B 1 407 ? -3.555 28.469 29.172 1 96.94 407 ILE B O 1
ATOM 8258 N N . TYR B 1 408 ? -3.506 30.609 28.516 1 96.12 408 TYR B N 1
ATOM 8259 C CA . TYR B 1 408 ? -3.746 31.188 29.828 1 96.12 408 TYR B CA 1
ATOM 8260 C C . TYR B 1 408 ? -5.086 30.734 30.391 1 96.12 408 TYR B C 1
ATOM 8262 O O . TYR B 1 408 ? -5.285 30.719 31.609 1 96.12 408 TYR B O 1
ATOM 8270 N N . ALA B 1 409 ? -5.977 30.375 29.484 1 95.38 409 ALA B N 1
ATOM 8271 C CA . ALA B 1 409 ? -7.285 29.891 29.922 1 95.38 409 ALA B CA 1
ATOM 8272 C C . ALA B 1 409 ? -7.176 28.516 30.594 1 95.38 409 ALA B C 1
ATOM 8274 O O . ALA B 1 409 ? -8.109 28.078 31.25 1 95.38 409 ALA B O 1
ATOM 8275 N N . SER B 1 410 ? -6.047 27.875 30.484 1 96.56 410 SER B N 1
ATOM 8276 C CA . SER B 1 410 ? -5.773 26.578 31.078 1 96.56 410 SER B CA 1
ATOM 8277 C C . SER B 1 410 ? -4.566 26.641 32 1 96.56 410 SER B C 1
ATOM 8279 O O . SER B 1 410 ? -3.811 25.672 32.125 1 96.56 410 SER B O 1
ATOM 8281 N N . ASP B 1 411 ? -4.328 27.766 32.562 1 96.12 411 ASP B N 1
ATOM 8282 C CA . ASP B 1 411 ? -3.227 27.984 33.469 1 96.12 411 ASP B CA 1
ATOM 8283 C C . ASP B 1 411 ? -3.416 27.188 34.75 1 96.12 411 ASP B C 1
ATOM 8285 O O . ASP B 1 411 ? -4.484 27.219 35.375 1 96.12 411 ASP B O 1
ATOM 8289 N N . ASP B 1 412 ? -2.418 26.469 35.156 1 95.19 412 ASP B N 1
ATOM 8290 C CA . ASP B 1 412 ? -2.496 25.703 36.406 1 95.19 412 ASP B CA 1
ATOM 8291 C C . ASP B 1 412 ? -2.049 26.562 37.594 1 95.19 412 ASP B C 1
ATOM 8293 O O . ASP B 1 412 ? -1.891 26.047 38.719 1 95.19 412 ASP B O 1
ATOM 8297 N N . GLY B 1 413 ? -1.729 27.734 37.344 1 95.12 413 GLY B N 1
ATOM 8298 C CA . GLY B 1 413 ? -1.27 28.672 38.375 1 95.12 413 GLY B CA 1
ATOM 8299 C C . GLY B 1 413 ? 0.208 29 38.25 1 95.12 413 GLY B C 1
ATOM 8300 O O . GLY B 1 413 ? 0.69 29.953 38.875 1 95.12 413 GLY B O 1
ATOM 8301 N N . SER B 1 414 ? 0.848 28.25 37.406 1 94 414 SER B N 1
ATOM 8302 C CA . SER B 1 414 ? 2.297 28.422 37.375 1 94 414 SER B CA 1
ATOM 8303 C C . SER B 1 414 ? 2.754 28.969 36 1 94 414 SER B C 1
ATOM 8305 O O . SER B 1 414 ? 3.953 29.125 35.781 1 94 414 SER B O 1
ATOM 8307 N N . LEU B 1 415 ? 1.791 29.25 35.094 1 94.88 415 LEU B N 1
ATOM 8308 C CA . LEU B 1 415 ? 2.172 29.938 33.875 1 94.88 415 LEU B CA 1
ATOM 8309 C C . LEU B 1 415 ? 2.807 31.281 34.188 1 94.88 415 LEU B C 1
ATOM 8311 O O . LEU B 1 415 ? 2.324 32.031 35.062 1 94.88 415 LEU B O 1
ATOM 8315 N N . PRO B 1 416 ? 3.848 31.625 33.5 1 92 416 PRO B N 1
ATOM 8316 C CA . PRO B 1 416 ? 4.527 32.875 33.844 1 92 416 PRO B CA 1
ATOM 8317 C C . PRO B 1 416 ? 3.576 34.094 33.875 1 92 416 PRO B C 1
ATOM 8319 O O . PRO B 1 416 ? 2.676 34.188 33.031 1 92 416 PRO B O 1
ATOM 8322 N N . GLN B 1 417 ? 3.852 34.906 34.781 1 91.38 417 GLN B N 1
ATOM 8323 C CA . GLN B 1 417 ? 3.018 36.094 34.938 1 91.38 417 GLN B CA 1
ATOM 8324 C C . GLN B 1 417 ? 3.127 37 33.688 1 91.38 417 GLN B C 1
ATOM 8326 O O . GLN B 1 417 ? 2.182 37.688 33.344 1 91.38 417 GLN B O 1
ATOM 8331 N N . SER B 1 418 ? 4.234 36.844 33.062 1 92.06 418 SER B N 1
ATOM 8332 C CA . SER B 1 418 ? 4.488 37.656 31.906 1 92.06 418 SER B CA 1
ATOM 8333 C C . SER B 1 418 ? 3.732 37.156 30.688 1 92.06 418 SER B C 1
ATOM 8335 O O . SER B 1 418 ? 3.619 37.844 29.672 1 92.06 418 SER B O 1
ATOM 8337 N N . TYR B 1 419 ? 3.195 35.906 30.797 1 95.88 419 TYR B N 1
ATOM 8338 C CA . TYR B 1 419 ? 2.4 35.438 29.672 1 95.88 419 TYR B CA 1
ATOM 8339 C C . TYR B 1 419 ? 1.143 36.281 29.484 1 95.88 419 TYR B C 1
ATOM 8341 O O . TYR B 1 419 ? 0.398 36.5 30.438 1 95.88 419 TYR B O 1
ATOM 8349 N N . PRO B 1 420 ? 0.885 36.688 28.25 1 95.69 420 PRO B N 1
ATOM 8350 C CA . PRO B 1 420 ? -0.232 37.625 28.031 1 95.69 420 PRO B CA 1
ATOM 8351 C C . PRO B 1 420 ? -1.584 37 28.391 1 95.69 420 PRO B C 1
ATOM 8353 O O . PRO B 1 420 ? -1.826 35.812 28.109 1 95.69 420 PRO B O 1
ATOM 8356 N N . ARG B 1 421 ? -2.438 37.781 29.016 1 95.94 421 ARG B N 1
ATOM 8357 C CA . ARG B 1 421 ? -3.822 37.469 29.344 1 95.94 421 ARG B CA 1
ATOM 8358 C C . ARG B 1 421 ? -4.75 38.594 28.938 1 95.94 421 ARG B C 1
ATOM 8360 O O . ARG B 1 421 ? -5.348 39.25 29.797 1 95.94 421 ARG B O 1
ATOM 8367 N N . PRO B 1 422 ? -4.953 38.75 27.672 1 93.88 422 PRO B N 1
ATOM 8368 C CA . PRO B 1 422 ? -5.719 39.906 27.203 1 93.88 422 PRO B CA 1
ATOM 8369 C C . PRO B 1 422 ? -7.18 39.875 27.641 1 93.88 422 PRO B C 1
ATOM 8371 O O . PRO B 1 422 ? -7.77 38.812 27.75 1 93.88 422 PRO B O 1
ATOM 8374 N N . LYS B 1 423 ? -7.715 41.094 27.781 1 90.44 423 LYS B N 1
ATOM 8375 C CA . LYS B 1 423 ? -9.133 41.219 28.094 1 90.44 423 LYS B CA 1
ATOM 8376 C C . LYS B 1 423 ? -10 40.625 26.984 1 90.44 423 LYS B C 1
ATOM 8378 O O . LYS B 1 423 ? -10.992 39.938 27.25 1 90.44 423 LYS B O 1
ATOM 8383 N N . TYR B 1 424 ? -9.57 40.875 25.781 1 89.44 424 TYR B N 1
ATOM 8384 C CA . TYR B 1 424 ? -10.25 40.312 24.609 1 89.44 424 TYR B CA 1
ATOM 8385 C C . TYR B 1 424 ? -9.289 39.469 23.781 1 89.44 424 TYR B C 1
ATOM 8387 O O . TYR B 1 424 ? -8.43 40 23.078 1 89.44 424 TYR B O 1
ATOM 8395 N N . HIS B 1 425 ? -9.477 38.156 23.859 1 92.19 425 HIS B N 1
ATOM 8396 C CA . HIS B 1 425 ? -8.711 37.281 22.984 1 92.19 425 HIS B CA 1
ATOM 8397 C C . HIS B 1 425 ? -9.164 37.406 21.531 1 92.19 425 HIS B C 1
ATOM 8399 O O . HIS B 1 425 ? -10.344 37.656 21.266 1 92.19 425 HIS B O 1
ATOM 8405 N N . ARG B 1 426 ? -8.242 37.344 20.641 1 93.06 426 ARG B N 1
ATOM 8406 C CA . ARG B 1 426 ? -8.594 37.406 19.219 1 93.06 426 ARG B CA 1
ATOM 8407 C C . ARG B 1 426 ? -9.594 36.312 18.859 1 93.06 426 ARG B C 1
ATOM 8409 O O . ARG B 1 426 ? -9.328 35.125 19.062 1 93.06 426 ARG B O 1
ATOM 8416 N N . ASN B 1 427 ? -10.742 36.688 18.281 1 94.31 427 ASN B N 1
ATOM 8417 C CA . ASN B 1 427 ? -11.805 35.75 17.938 1 94.31 427 ASN B CA 1
ATOM 8418 C C . ASN B 1 427 ? -12.203 35.844 16.469 1 94.31 427 ASN B C 1
ATOM 8420 O O . ASN B 1 427 ? -13.195 35.25 16.062 1 94.31 427 ASN B O 1
ATOM 8424 N N . GLN B 1 428 ? -11.492 36.719 15.75 1 95.94 428 GLN B N 1
ATOM 8425 C CA . GLN B 1 428 ? -11.688 36.844 14.305 1 95.94 428 GLN B CA 1
ATOM 8426 C C . GLN B 1 428 ? -10.375 36.656 13.555 1 95.94 428 GLN B C 1
ATOM 8428 O O . GLN B 1 428 ? -9.312 37.062 14.055 1 95.94 428 GLN B O 1
ATOM 8433 N N . PHE B 1 429 ? -10.438 36 12.438 1 96.5 429 PHE B N 1
ATOM 8434 C CA . PHE B 1 429 ? -9.242 35.844 11.617 1 96.5 429 PHE B CA 1
ATOM 8435 C C . PHE B 1 429 ? -9.617 35.594 10.164 1 96.5 429 PHE B C 1
ATOM 8437 O O . PHE B 1 429 ? -10.781 35.375 9.844 1 96.5 429 PHE B O 1
ATOM 8444 N N . GLN B 1 430 ? -8.703 35.75 9.32 1 97.38 430 GLN B N 1
ATOM 8445 C CA . GLN B 1 430 ? -8.922 35.469 7.906 1 97.38 430 GLN B CA 1
ATOM 8446 C C . GLN B 1 430 ? -8.172 34.219 7.473 1 97.38 430 GLN B C 1
ATOM 8448 O O . GLN B 1 430 ? -7.227 33.781 8.141 1 97.38 430 GLN B O 1
ATOM 8453 N N . GLY B 1 431 ? -8.625 33.5 6.449 1 98.44 431 GLY B N 1
ATOM 8454 C CA . GLY B 1 431 ? -7.941 32.5 5.633 1 98.44 431 GLY B CA 1
ATOM 8455 C C . GLY B 1 431 ? -7.785 32.938 4.184 1 98.44 431 GLY B C 1
ATOM 8456 O O . GLY B 1 431 ? -8.539 33.781 3.693 1 98.44 431 GLY B O 1
ATOM 8457 N N . GLU B 1 432 ? -6.762 32.406 3.592 1 98.75 432 GLU B N 1
ATOM 8458 C CA . GLU B 1 432 ? -6.473 32.844 2.227 1 98.75 432 GLU B CA 1
ATOM 8459 C C . GLU B 1 432 ? -5.797 31.719 1.431 1 98.75 432 GLU B C 1
ATOM 8461 O O . GLU B 1 432 ? -5.051 30.922 1.992 1 98.75 432 GLU B O 1
ATOM 8466 N N . PHE B 1 433 ? -6.109 31.672 0.172 1 98.56 433 PHE B N 1
ATOM 8467 C CA . PHE B 1 433 ? -5.5 30.719 -0.752 1 98.56 433 PHE B CA 1
ATOM 8468 C C . PHE B 1 433 ? -5.5 31.266 -2.174 1 98.56 433 PHE B C 1
ATOM 8470 O O . PHE B 1 433 ? -6.441 31.953 -2.578 1 98.56 433 PHE B O 1
ATOM 8477 N N . TRP B 1 434 ? -4.402 31.031 -2.934 1 98.06 434 TRP B N 1
ATOM 8478 C CA . TRP B 1 434 ? -4.281 31.328 -4.355 1 98.06 434 TRP B CA 1
ATOM 8479 C C . TRP B 1 434 ? -3.977 30.062 -5.152 1 98.06 434 TRP B C 1
ATOM 8481 O O . TRP B 1 434 ? -3.043 29.328 -4.828 1 98.06 434 TRP B O 1
ATOM 8491 N N . GLY B 1 435 ? -4.77 29.781 -6.098 1 96.38 435 GLY B N 1
ATOM 8492 C CA . GLY B 1 435 ? -4.348 28.719 -6.988 1 96.38 435 GLY B CA 1
ATOM 8493 C C . GLY B 1 435 ? -5.492 27.828 -7.434 1 96.38 435 GLY B C 1
ATOM 8494 O O . GLY B 1 435 ? -6.613 28.297 -7.629 1 96.38 435 GLY B O 1
ATOM 8495 N N . SER B 1 436 ? -5.156 26.547 -7.754 1 95.5 436 SER B N 1
ATOM 8496 C CA . SER B 1 436 ? -6.098 25.578 -8.32 1 95.5 436 SER B CA 1
ATOM 8497 C C . SER B 1 436 ? -6.512 24.547 -7.281 1 95.5 436 SER B C 1
ATOM 8499 O O . SER B 1 436 ? -5.91 24.453 -6.211 1 95.5 436 SER B O 1
ATOM 8501 N N . TRP B 1 437 ? -7.617 23.906 -7.602 1 95.88 437 TRP B N 1
ATOM 8502 C CA . TRP B 1 437 ? -8.016 22.703 -6.875 1 95.88 437 TRP B CA 1
ATOM 8503 C C . TRP B 1 437 ? -7.871 21.469 -7.75 1 95.88 437 TRP B C 1
ATOM 8505 O O . TRP B 1 437 ? -8.18 21.5 -8.945 1 95.88 437 TRP B O 1
ATOM 8515 N N . TRP B 1 438 ? -7.359 20.406 -7.188 1 94.38 438 TRP B N 1
ATOM 8516 C CA . TRP B 1 438 ? -7.391 19.094 -7.82 1 94.38 438 TRP B CA 1
ATOM 8517 C C . TRP B 1 438 ? -7.566 18 -6.777 1 94.38 438 TRP B C 1
ATOM 8519 O O . TRP B 1 438 ? -7.152 18.141 -5.625 1 94.38 438 TRP B O 1
ATOM 8529 N N . ASP B 1 439 ? -8.305 16.938 -7.191 1 96.06 439 ASP B N 1
ATOM 8530 C CA . ASP B 1 439 ? -8.461 15.781 -6.32 1 96.06 439 ASP B CA 1
ATOM 8531 C C . ASP B 1 439 ? -7.188 14.945 -6.27 1 96.06 439 ASP B C 1
ATOM 8533 O O . ASP B 1 439 ? -6.582 14.664 -7.305 1 96.06 439 ASP B O 1
ATOM 8537 N N . GLU B 1 440 ? -6.754 14.531 -5.125 1 95.88 440 GLU B N 1
ATOM 8538 C CA . GLU B 1 440 ? -5.445 13.898 -4.98 1 95.88 440 GLU B CA 1
ATOM 8539 C C . GLU B 1 440 ? -5.543 12.391 -5.18 1 95.88 440 GLU B C 1
ATOM 8541 O O . GLU B 1 440 ? -4.523 11.711 -5.34 1 95.88 440 GLU B O 1
ATOM 8546 N N . VAL B 1 441 ? -6.82 11.797 -5.199 1 95.75 441 VAL B N 1
ATOM 8547 C CA . VAL B 1 441 ? -6.887 10.344 -5.285 1 95.75 441 VAL B CA 1
ATOM 8548 C C . VAL B 1 441 ? -7.887 9.938 -6.367 1 95.75 441 VAL B C 1
ATOM 8550 O O . VAL B 1 441 ? -7.848 8.805 -6.863 1 95.75 441 VAL B O 1
ATOM 8553 N N . LEU B 1 442 ? -8.875 10.805 -6.676 1 96 442 LEU B N 1
ATOM 8554 C CA . LEU B 1 442 ? -9.789 10.586 -7.789 1 96 442 LEU B CA 1
ATOM 8555 C C . LEU B 1 442 ? -9.359 11.383 -9.016 1 96 442 LEU B C 1
ATOM 8557 O O . LEU B 1 442 ? -9.914 12.453 -9.289 1 96 442 LEU B O 1
ATOM 8561 N N . HIS B 1 443 ? -8.547 10.875 -9.836 1 93.31 443 HIS B N 1
ATOM 8562 C CA . HIS B 1 443 ? -7.824 11.617 -10.867 1 93.31 443 HIS B CA 1
ATOM 8563 C C . HIS B 1 443 ? -8.688 11.836 -12.102 1 93.31 443 HIS B C 1
ATOM 8565 O O . HIS B 1 443 ? -8.344 12.641 -12.969 1 93.31 443 HIS B O 1
ATOM 8571 N N . HIS B 1 444 ? -9.812 11.18 -12.133 1 91.31 444 HIS B N 1
ATOM 8572 C CA . HIS B 1 444 ? -10.734 11.391 -13.25 1 91.31 444 HIS B CA 1
ATOM 8573 C C . HIS B 1 444 ? -11.5 12.703 -13.086 1 91.31 444 HIS B C 1
ATOM 8575 O O . HIS B 1 444 ? -12.117 13.188 -14.039 1 91.31 444 HIS B O 1
ATOM 8581 N N . ILE B 1 445 ? -11.508 13.242 -11.852 1 93.69 445 ILE B N 1
ATOM 8582 C CA . ILE B 1 445 ? -12.125 14.539 -11.617 1 93.69 445 ILE B CA 1
ATOM 8583 C C . ILE B 1 445 ? -11.203 15.648 -12.125 1 93.69 445 ILE B C 1
ATOM 8585 O O . ILE B 1 445 ? -10.039 15.734 -11.711 1 93.69 445 ILE B O 1
ATOM 8589 N N . PRO B 1 446 ? -11.664 16.5 -12.922 1 91.69 446 PRO B N 1
ATOM 8590 C CA . PRO B 1 446 ? -10.797 17.516 -13.523 1 91.69 446 PRO B CA 1
ATOM 8591 C C . PRO B 1 446 ? -10.312 18.547 -12.508 1 91.69 446 PRO B C 1
ATOM 8593 O O . PRO B 1 446 ? -11.016 18.859 -11.547 1 91.69 446 PRO B O 1
ATOM 8596 N N . ARG B 1 447 ? -9.18 19.125 -12.805 1 93 447 ARG B N 1
ATOM 8597 C CA . ARG B 1 447 ? -8.617 20.25 -12.055 1 93 447 ARG B CA 1
ATOM 8598 C C . ARG B 1 447 ? -9.406 21.531 -12.297 1 93 447 ARG B C 1
ATOM 8600 O O . ARG B 1 447 ? -9.914 21.75 -13.398 1 93 447 ARG B O 1
ATOM 8607 N N . TYR B 1 448 ? -9.484 22.391 -11.25 1 93.81 448 TYR B N 1
ATOM 8608 C CA . TYR B 1 448 ? -10.117 23.688 -11.375 1 93.81 448 TYR B CA 1
ATOM 8609 C C . TYR B 1 448 ? -9.133 24.812 -11.031 1 93.81 448 TYR B C 1
ATOM 8611 O O . TYR B 1 448 ? -8.641 24.875 -9.898 1 93.81 448 TYR B O 1
ATOM 8619 N N . ASP B 1 449 ? -8.891 25.719 -11.844 1 92.06 449 ASP B N 1
ATOM 8620 C CA . ASP B 1 449 ? -7.797 26.688 -11.734 1 92.06 449 ASP B CA 1
ATOM 8621 C C . ASP B 1 449 ? -8.227 27.922 -10.961 1 92.06 449 ASP B C 1
ATOM 8623 O O . ASP B 1 449 ? -7.391 28.625 -10.391 1 92.06 449 ASP B O 1
ATOM 8627 N N . ASN B 1 450 ? -9.547 28.312 -10.875 1 93.62 450 ASN B N 1
ATOM 8628 C CA . ASN B 1 450 ? -10 29.562 -10.258 1 93.62 450 ASN B CA 1
ATOM 8629 C C . ASN B 1 450 ? -10.469 29.328 -8.828 1 93.62 450 ASN B C 1
ATOM 8631 O O . ASN B 1 450 ? -11.57 29.75 -8.453 1 93.62 450 ASN B O 1
ATOM 8635 N N . ASN B 1 451 ? -9.516 28.594 -8.086 1 97.06 451 ASN B N 1
ATOM 8636 C CA . ASN B 1 451 ? -9.797 28.328 -6.68 1 97.06 451 ASN B CA 1
ATOM 8637 C C . ASN B 1 451 ? -9.07 29.297 -5.762 1 97.06 451 ASN B C 1
ATOM 8639 O O . ASN B 1 451 ? -8.492 28.906 -4.754 1 97.06 451 ASN B O 1
ATOM 8643 N N . THR B 1 452 ? -9.023 30.578 -6.059 1 98.31 452 THR B N 1
ATOM 8644 C CA . THR B 1 452 ? -8.484 31.641 -5.215 1 98.31 452 THR B CA 1
ATOM 8645 C C . THR B 1 452 ? -9.578 32.281 -4.359 1 98.31 452 THR B C 1
ATOM 8647 O O . THR B 1 452 ? -10.641 32.625 -4.875 1 98.31 452 THR B O 1
ATOM 8650 N N . TRP B 1 453 ? -9.312 32.375 -3.07 1 98.56 453 TRP B N 1
ATOM 8651 C CA . TRP B 1 453 ? -10.344 32.875 -2.176 1 98.56 453 TRP B CA 1
ATOM 8652 C C . TRP B 1 453 ? -9.719 33.5 -0.925 1 98.56 453 TRP B C 1
ATOM 8654 O O . TRP B 1 453 ? -8.555 33.25 -0.618 1 98.56 453 TRP B O 1
ATOM 8664 N N . LYS B 1 454 ? -10.477 34.406 -0.222 1 98.62 454 LYS B N 1
ATOM 8665 C CA . LYS B 1 454 ? -10.25 34.844 1.152 1 98.62 454 LYS B CA 1
ATOM 8666 C C . LYS B 1 454 ? -11.492 34.594 2.01 1 98.62 454 LYS B C 1
ATOM 8668 O O . LYS B 1 454 ? -12.625 34.719 1.52 1 98.62 454 LYS B O 1
ATOM 8673 N N . THR B 1 455 ? -11.25 34.219 3.174 1 98.75 455 THR B N 1
ATOM 8674 C CA . THR B 1 455 ? -12.352 33.969 4.094 1 98.75 455 THR B CA 1
ATOM 8675 C C . THR B 1 455 ? -12.125 34.656 5.426 1 98.75 455 THR B C 1
ATOM 8677 O O . THR B 1 455 ? -10.992 35.031 5.75 1 98.75 455 THR B O 1
ATOM 8680 N N . VAL B 1 456 ? -13.188 35.031 6.098 1 98.62 456 VAL B N 1
ATOM 8681 C CA . VAL B 1 456 ? -13.133 35.531 7.465 1 98.62 456 VAL B CA 1
ATOM 8682 C C . VAL B 1 456 ? -14.055 34.688 8.359 1 98.62 456 VAL B C 1
ATOM 8684 O O . VAL B 1 456 ? -15.125 34.25 7.93 1 98.62 456 VAL B O 1
ATOM 8687 N N . ARG B 1 457 ? -13.602 34.438 9.484 1 97.69 457 ARG B N 1
ATOM 8688 C CA . ARG B 1 457 ? -14.344 33.719 10.523 1 97.69 457 ARG B CA 1
ATOM 8689 C C . ARG B 1 457 ? -14.367 34.531 11.82 1 97.69 457 ARG B C 1
ATOM 8691 O O . ARG B 1 457 ? -13.391 35.219 12.148 1 97.69 457 ARG B O 1
ATOM 8698 N N . VAL B 1 458 ? -15.461 34.469 12.523 1 96.62 458 VAL B N 1
ATOM 8699 C CA . VAL B 1 458 ? -15.562 35.125 13.836 1 96.62 458 VAL B CA 1
ATOM 8700 C C . VAL B 1 458 ? -16.266 34.188 14.812 1 96.62 458 VAL B C 1
ATOM 8702 O O . VAL B 1 458 ? -17.203 33.469 14.43 1 96.62 458 VAL B O 1
ATOM 8705 N N . LEU B 1 459 ? -15.75 34.094 15.922 1 94.62 459 LEU B N 1
ATOM 8706 C CA . LEU B 1 459 ? -16.344 33.344 17.016 1 94.62 459 LEU B CA 1
ATOM 8707 C C . LEU B 1 459 ? -16.797 34.281 18.141 1 94.62 459 LEU B C 1
ATOM 8709 O O . LEU B 1 459 ? -16.016 35.094 18.609 1 94.62 459 LEU B O 1
ATOM 8713 N N . ASP B 1 460 ? -18.031 34.219 18.484 1 89.75 460 ASP B N 1
ATOM 8714 C CA . ASP B 1 460 ? -18.562 34.969 19.609 1 89.75 460 ASP B CA 1
ATOM 8715 C C . ASP B 1 460 ? -18.594 34.094 20.875 1 89.75 460 ASP B C 1
ATOM 8717 O O . ASP B 1 460 ? -19.562 33.375 21.109 1 89.75 460 ASP B O 1
ATOM 8721 N N . GLU B 1 461 ? -17.594 34.219 21.719 1 78.94 461 GLU B N 1
ATOM 8722 C CA . GLU B 1 461 ? -17.469 33.375 22.906 1 78.94 461 GLU B CA 1
ATOM 8723 C C . GLU B 1 461 ? -18.594 33.656 23.891 1 78.94 461 GLU B C 1
ATOM 8725 O O . GLU B 1 461 ? -18.922 32.781 24.719 1 78.94 461 GLU B O 1
ATOM 8730 N N . GLU B 1 462 ? -19.125 34.781 23.828 1 75.81 462 GLU B N 1
ATOM 8731 C CA . GLU B 1 462 ? -20.094 35.219 24.828 1 75.81 462 GLU B CA 1
ATOM 8732 C C . GLU B 1 462 ? -21.5 34.75 24.469 1 75.81 462 GLU B C 1
ATOM 8734 O O . GLU B 1 462 ? -22.406 34.781 25.312 1 75.81 462 GLU B O 1
ATOM 8739 N N . THR B 1 463 ? -21.703 34.406 23.344 1 71.5 463 THR B N 1
ATOM 8740 C CA . THR B 1 463 ? -23.031 34 22.906 1 71.5 463 THR B CA 1
ATOM 8741 C C . THR B 1 463 ? -23.078 32.5 22.609 1 71.5 463 THR B C 1
ATOM 8743 O O . THR B 1 463 ? -23.516 32.062 21.531 1 71.5 463 THR B O 1
ATOM 8746 N N . ASN B 1 464 ? -22.75 31.734 23.5 1 70.88 464 ASN B N 1
ATOM 8747 C CA . ASN B 1 464 ? -22.859 30.281 23.469 1 70.88 464 ASN B CA 1
ATOM 8748 C C . ASN B 1 464 ? -22.156 29.672 22.25 1 70.88 464 ASN B C 1
ATOM 8750 O O . ASN B 1 464 ? -22.719 28.797 21.594 1 70.88 464 ASN B O 1
ATOM 8754 N N . GLY B 1 465 ? -21.172 30.312 21.781 1 81.62 465 GLY B N 1
ATOM 8755 C CA . GLY B 1 465 ? -20.344 29.688 20.766 1 81.62 465 GLY B CA 1
ATOM 8756 C C . GLY B 1 465 ? -20.797 30 19.359 1 81.62 465 GLY B C 1
ATOM 8757 O O . GLY B 1 465 ? -20.531 29.219 18.438 1 81.62 465 GLY B O 1
ATOM 8758 N N . GLN B 1 466 ? -21.578 31.078 19.188 1 89.88 466 GLN B N 1
ATOM 8759 C CA . GLN B 1 466 ? -21.969 31.516 17.844 1 89.88 466 GLN B CA 1
ATOM 8760 C C . GLN B 1 466 ? -20.75 31.844 17 1 89.88 466 GLN B C 1
ATOM 8762 O O . GLN B 1 466 ? -19.812 32.5 17.469 1 89.88 466 GLN B O 1
ATOM 8767 N N . ALA B 1 467 ? -20.734 31.219 15.805 1 95.75 467 ALA B N 1
ATOM 8768 C CA . ALA B 1 467 ? -19.625 31.469 14.875 1 95.75 467 ALA B CA 1
ATOM 8769 C C . ALA B 1 467 ? -20.156 31.672 13.453 1 95.75 467 ALA B C 1
ATOM 8771 O O . ALA B 1 467 ? -21.172 31.094 13.07 1 95.75 467 ALA B O 1
ATOM 8772 N N . TRP B 1 468 ? -19.484 32.625 12.773 1 97.88 468 TRP B N 1
ATOM 8773 C CA . TRP B 1 468 ? -19.844 32.969 11.398 1 97.88 468 TRP B CA 1
ATOM 8774 C C . TRP B 1 468 ? -18.625 32.844 10.477 1 97.88 468 TRP B C 1
ATOM 8776 O O . TRP B 1 468 ? -17.5 33.062 10.922 1 97.88 468 TRP B O 1
ATOM 8786 N N . LYS B 1 469 ? -18.938 32.531 9.188 1 98.69 469 LYS B N 1
ATOM 8787 C CA . LYS B 1 469 ? -17.891 32.5 8.172 1 98.69 469 LYS B CA 1
ATOM 8788 C C . LYS B 1 469 ? -18.375 33.094 6.859 1 98.69 469 LYS B C 1
ATOM 8790 O O . LYS B 1 469 ? -19.516 32.844 6.438 1 98.69 469 LYS B O 1
ATOM 8795 N N . LEU B 1 470 ? -17.594 33.969 6.332 1 98.81 470 LEU B N 1
ATOM 8796 C CA . LEU B 1 470 ? -17.797 34.531 4.992 1 98.81 470 LEU B CA 1
ATOM 8797 C C . LEU B 1 470 ? -16.641 34.156 4.066 1 98.81 470 LEU B C 1
ATOM 8799 O O . LEU B 1 470 ? -15.477 34.25 4.453 1 98.81 470 LEU B O 1
ATOM 8803 N N . VAL B 1 471 ? -16.953 33.594 2.863 1 98.81 471 VAL B N 1
ATOM 8804 C CA . VAL B 1 471 ? -15.953 33.281 1.858 1 98.81 471 VAL B CA 1
ATOM 8805 C C . VAL B 1 471 ? -16.141 34.188 0.63 1 98.81 471 VAL B C 1
ATOM 8807 O O . VAL B 1 471 ? -17.25 34.25 0.08 1 98.81 471 VAL B O 1
ATOM 8810 N N . ALA B 1 472 ? -15.094 34.875 0.254 1 98.69 472 ALA B N 1
ATOM 8811 C CA . ALA B 1 472 ? -15.055 35.625 -0.988 1 98.69 472 ALA B CA 1
ATOM 8812 C C . ALA B 1 472 ? -14.203 34.938 -2.043 1 98.69 472 ALA B C 1
ATOM 8814 O O . ALA B 1 472 ? -12.984 34.812 -1.892 1 98.69 472 ALA B O 1
ATOM 8815 N N . HIS B 1 473 ? -14.805 34.469 -3.09 1 98.19 473 HIS B N 1
ATOM 8816 C 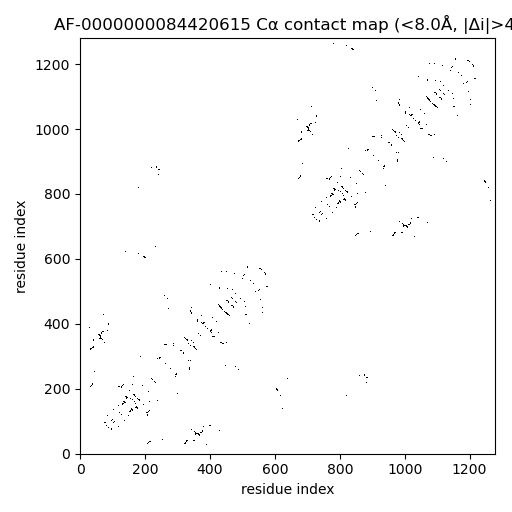CA . HIS B 1 473 ? -14.102 33.812 -4.18 1 98.19 473 HIS B CA 1
ATOM 8817 C C . HIS B 1 473 ? -13.664 34.812 -5.246 1 98.19 473 HIS B C 1
ATOM 8819 O O . HIS B 1 473 ? -14.32 35.844 -5.445 1 98.19 473 HIS B O 1
ATOM 8825 N N . CYS B 1 474 ? -12.617 34.469 -5.91 1 98 474 CYS B N 1
ATOM 8826 C CA . CYS B 1 474 ? -12.109 35.375 -6.945 1 98 474 CYS B CA 1
ATOM 8827 C C . CYS B 1 474 ? -13.102 35.5 -8.094 1 98 474 CYS B C 1
ATOM 8829 O O . CYS B 1 474 ? -13.016 36.406 -8.898 1 98 474 CYS B O 1
ATOM 8831 N N . THR B 1 475 ? -14.062 34.594 -8.188 1 96.62 475 THR B N 1
ATOM 8832 C CA . THR B 1 475 ? -15.102 34.625 -9.211 1 96.62 475 THR B CA 1
ATOM 8833 C C . THR B 1 475 ? -16.219 35.562 -8.828 1 96.62 475 THR B C 1
ATOM 8835 O O . THR B 1 475 ? -17.266 35.625 -9.492 1 96.62 475 THR B O 1
ATOM 8838 N N . ASN B 1 476 ? -16.109 36.25 -7.73 1 94.94 476 ASN B N 1
ATOM 8839 C CA . ASN B 1 476 ? -17.062 37.188 -7.176 1 94.94 476 ASN B CA 1
ATOM 8840 C C . ASN B 1 476 ? -18.25 36.5 -6.508 1 94.94 476 ASN B C 1
ATOM 8842 O O . ASN B 1 476 ? -19.219 37.156 -6.133 1 94.94 476 ASN B O 1
ATOM 8846 N N . GLU B 1 477 ? -18.172 35.219 -6.387 1 96.94 477 GLU B N 1
ATOM 8847 C CA . GLU B 1 477 ? -19.141 34.469 -5.59 1 96.94 477 GLU B CA 1
ATOM 8848 C C . GLU B 1 477 ? -18.828 34.562 -4.102 1 96.94 477 GLU B C 1
ATOM 8850 O O . GLU B 1 477 ? -17.672 34.812 -3.723 1 96.94 477 GLU B O 1
ATOM 8855 N N . ARG B 1 478 ? -19.938 34.469 -3.281 1 97.94 478 ARG B N 1
ATOM 8856 C CA . ARG B 1 478 ? -19.812 34.562 -1.83 1 97.94 478 ARG B CA 1
ATOM 8857 C C . ARG B 1 478 ? -20.547 33.406 -1.146 1 97.94 478 ARG B C 1
ATOM 8859 O O . ARG B 1 478 ? -21.531 32.875 -1.678 1 97.94 478 ARG B O 1
ATOM 8866 N N . GLU B 1 479 ? -20.016 32.938 -0.072 1 98.69 479 GLU B N 1
ATOM 8867 C CA . GLU B 1 479 ? -20.672 32.031 0.858 1 98.69 479 GLU B CA 1
ATOM 8868 C C . GLU B 1 479 ? -20.703 32.625 2.27 1 98.69 479 GLU B C 1
ATOM 8870 O O . GLU B 1 479 ? -19.734 33.25 2.701 1 98.69 479 GLU B O 1
ATOM 8875 N N . LEU B 1 480 ? -21.812 32.469 2.977 1 98.81 480 LEU B N 1
ATOM 8876 C CA . LEU B 1 480 ? -21.953 32.844 4.375 1 98.81 480 LEU B CA 1
ATOM 8877 C C . LEU B 1 480 ? -22.547 31.703 5.191 1 98.81 480 LEU B C 1
ATOM 8879 O O . LEU B 1 480 ? -23.641 31.203 4.863 1 98.81 480 LEU B O 1
ATOM 8883 N N . TYR B 1 481 ? -21.859 31.25 6.25 1 98.44 481 TYR B N 1
ATOM 8884 C CA . TYR B 1 481 ? -22.328 30.125 7.039 1 98.44 481 TYR B CA 1
ATOM 8885 C C . TYR B 1 481 ? -22.516 30.516 8.5 1 98.44 481 TYR B C 1
ATOM 8887 O O . TYR B 1 481 ? -21.688 31.219 9.07 1 98.44 481 TYR B O 1
ATOM 8895 N N . ASP B 1 482 ? -23.672 30.109 9.102 1 97.62 482 ASP B N 1
ATOM 8896 C CA . ASP B 1 482 ? -23.859 30.031 10.547 1 97.62 482 ASP B CA 1
ATOM 8897 C C . ASP B 1 482 ? -23.25 28.734 11.102 1 97.62 482 ASP B C 1
ATOM 8899 O O . ASP B 1 482 ? -23.891 27.688 11.078 1 97.62 482 ASP B O 1
ATOM 8903 N N . LEU B 1 483 ? -22.125 28.828 11.648 1 96.06 483 LEU B N 1
ATOM 8904 C CA . LEU B 1 483 ? -21.344 27.625 11.953 1 96.06 483 LEU B CA 1
ATOM 8905 C C . LEU B 1 483 ? -21.875 26.938 13.203 1 96.06 483 LEU B C 1
ATOM 8907 O O . LEU B 1 483 ? -21.562 25.766 13.453 1 96.06 483 LEU B O 1
ATOM 8911 N N . ARG B 1 484 ? -22.609 27.625 13.969 1 93.88 484 ARG B N 1
ATOM 8912 C CA . ARG B 1 484 ? -23.266 26.953 15.094 1 93.88 484 ARG B CA 1
ATOM 8913 C C . ARG B 1 484 ? -24.406 26.062 14.609 1 93.88 484 ARG B C 1
ATOM 8915 O O . ARG B 1 484 ? -24.516 24.906 15.016 1 93.88 484 ARG B O 1
ATOM 8922 N N . ALA B 1 485 ? -25.234 26.578 13.734 1 94.25 485 ALA B N 1
ATOM 8923 C CA . ALA B 1 485 ? -26.391 25.859 13.227 1 94.25 485 ALA B CA 1
ATOM 8924 C C . ALA B 1 485 ? -25.984 24.922 12.094 1 94.25 485 ALA B C 1
ATOM 8926 O O . ALA B 1 485 ? -26.641 23.906 11.852 1 94.25 485 ALA B O 1
ATOM 8927 N N . ASP B 1 486 ? -24.969 25.266 11.406 1 96.06 486 ASP B N 1
ATOM 8928 C CA . ASP B 1 486 ? -24.531 24.547 10.211 1 96.06 486 ASP B CA 1
ATOM 8929 C C . ASP B 1 486 ? -23.016 24.359 10.227 1 96.06 486 ASP B C 1
ATOM 8931 O O . ASP B 1 486 ? -22.312 24.859 9.352 1 96.06 486 ASP B O 1
ATOM 8935 N N . PRO B 1 487 ? -22.531 23.5 11.219 1 94.81 487 PRO B N 1
ATOM 8936 C CA . PRO B 1 487 ? -21.094 23.297 11.305 1 94.81 487 PRO B CA 1
ATOM 8937 C C . PRO B 1 487 ? -20.531 22.578 10.078 1 94.81 487 PRO B C 1
ATOM 8939 O O . PRO B 1 487 ? -19.312 22.594 9.852 1 94.81 487 PRO B O 1
ATOM 8942 N N . GLY B 1 488 ? -21.375 21.953 9.227 1 95.81 488 GLY B N 1
ATOM 8943 C CA . GLY B 1 488 ? -20.938 21.25 8.023 1 95.81 488 GLY B CA 1
ATOM 8944 C C . GLY B 1 488 ? -20.891 22.141 6.801 1 95.81 488 GLY B C 1
ATOM 8945 O O . GLY B 1 488 ? -20.5 21.688 5.719 1 95.81 488 GLY B O 1
ATOM 8946 N N . GLU B 1 489 ? -21.266 23.391 6.992 1 97.62 489 GLU B N 1
ATOM 8947 C CA . GLU B 1 489 ? -21.25 24.359 5.902 1 97.62 489 GLU B CA 1
ATOM 8948 C C . GLU B 1 489 ? -22.078 23.875 4.715 1 97.62 489 GLU B C 1
ATOM 8950 O O . GLU B 1 489 ? -21.594 23.891 3.576 1 97.62 489 GLU B O 1
ATOM 8955 N N . LEU B 1 490 ? -23.328 23.469 4.941 1 97.31 490 LEU B N 1
ATOM 8956 C CA . LEU B 1 490 ? -24.203 22.828 3.971 1 97.31 490 LEU B CA 1
ATOM 8957 C C . LEU B 1 490 ? -25.016 23.875 3.199 1 97.31 490 LEU B C 1
ATOM 8959 O O . LEU B 1 490 ? -25.297 23.688 2.014 1 97.31 490 LEU B O 1
ATOM 8963 N N . LYS B 1 491 ? -25.422 24.969 3.916 1 97.44 491 LYS B N 1
ATOM 8964 C CA . LYS B 1 491 ? -26.312 25.953 3.307 1 97.44 491 LYS B CA 1
ATOM 8965 C C . LYS B 1 491 ? -25.797 27.359 3.504 1 97.44 491 LYS B C 1
ATOM 8967 O O . LYS B 1 491 ? -25.938 27.938 4.59 1 97.44 491 LYS B O 1
ATOM 8972 N N . SER B 1 492 ? -25.328 27.938 2.465 1 98.44 492 SER B N 1
ATOM 8973 C CA . SER B 1 492 ? -24.906 29.328 2.508 1 98.44 492 SER B CA 1
ATOM 8974 C C . SER B 1 492 ? -26.109 30.266 2.686 1 98.44 492 SER B C 1
ATOM 8976 O O . SER B 1 492 ? -27.141 30.078 2.049 1 98.44 492 SER B O 1
ATOM 8978 N N . GLN B 1 493 ? -25.922 31.266 3.531 1 98.25 493 GLN B N 1
ATOM 8979 C CA . GLN B 1 493 ? -26.969 32.25 3.828 1 98.25 493 GLN B CA 1
ATOM 8980 C C . GLN B 1 493 ? -26.641 33.594 3.23 1 98.25 493 GLN B C 1
ATOM 8982 O O . GLN B 1 493 ? -27.203 34.625 3.648 1 98.25 493 GLN B O 1
ATOM 8987 N N . TYR B 1 494 ? -25.719 33.625 2.41 1 98.19 494 TYR B N 1
ATOM 8988 C CA . TYR B 1 494 ? -25.375 34.906 1.802 1 98.19 494 TYR B CA 1
ATOM 8989 C C . TYR B 1 494 ? -26.562 35.5 1.067 1 98.19 494 TYR B C 1
ATOM 8991 O O . TYR B 1 494 ? -27.219 34.812 0.283 1 98.19 494 TYR B O 1
ATOM 8999 N N . GLY B 1 495 ? -26.875 36.719 1.316 1 97.25 495 GLY B N 1
ATOM 9000 C CA . GLY B 1 495 ? -28 37.406 0.685 1 97.25 495 GLY B CA 1
ATOM 9001 C C . GLY B 1 495 ? -29.281 37.281 1.472 1 97.25 495 GLY B C 1
ATOM 9002 O O . GLY B 1 495 ? -30.297 37.875 1.116 1 97.25 495 GLY B O 1
ATOM 9003 N N . ASN B 1 496 ? -29.266 36.531 2.52 1 97.75 496 ASN B N 1
ATOM 9004 C CA . ASN B 1 496 ? -30.438 36.438 3.389 1 97.75 496 ASN B CA 1
ATOM 9005 C C . ASN B 1 496 ? -30.719 37.75 4.102 1 97.75 496 ASN B C 1
ATOM 9007 O O . ASN B 1 496 ? -29.938 38.188 4.953 1 97.75 496 ASN B O 1
ATOM 9011 N N . PRO B 1 497 ? -31.859 38.312 3.939 1 97.12 497 PRO B N 1
ATOM 9012 C CA . PRO B 1 497 ? -32.156 39.625 4.535 1 97.12 497 PRO B CA 1
ATOM 9013 C C . PRO B 1 497 ? -32.156 39.594 6.062 1 97.12 497 PRO B C 1
ATOM 9015 O O . PRO B 1 497 ? -31.844 40.594 6.711 1 97.12 497 PRO B O 1
ATOM 9018 N N . ARG B 1 498 ? -32.469 38.469 6.562 1 97.06 498 ARG B N 1
ATOM 9019 C CA . ARG B 1 498 ? -32.531 38.344 8.016 1 97.06 498 ARG B CA 1
ATOM 9020 C C . ARG B 1 498 ? -31.125 38.406 8.625 1 97.06 498 ARG B C 1
ATOM 9022 O O . ARG B 1 498 ? -30.984 38.625 9.836 1 97.06 498 ARG B O 1
ATOM 9029 N N . LEU B 1 499 ? -30.125 38.281 7.762 1 97.69 499 LEU B N 1
ATOM 9030 C CA . LEU B 1 499 ? -28.75 38.281 8.25 1 97.69 499 LEU B CA 1
ATOM 9031 C C . LEU B 1 499 ? -27.969 39.469 7.656 1 97.69 499 LEU B C 1
ATOM 9033 O O . LEU B 1 499 ? -26.75 39.375 7.539 1 97.69 499 LEU B O 1
ATOM 9037 N N . ALA B 1 500 ? -28.656 40.438 7.262 1 97.38 500 ALA B N 1
ATOM 9038 C CA . ALA B 1 500 ? -28.016 41.594 6.613 1 97.38 500 ALA B CA 1
ATOM 9039 C C . ALA B 1 500 ? -26.953 42.219 7.52 1 97.38 500 ALA B C 1
ATOM 9041 O O . ALA B 1 500 ? -25.891 42.594 7.051 1 97.38 500 ALA B O 1
ATOM 9042 N N . ALA B 1 501 ? -27.203 42.375 8.805 1 97.69 501 ALA B N 1
ATOM 9043 C CA . ALA B 1 501 ? -26.25 42.938 9.742 1 97.69 501 ALA B CA 1
ATOM 9044 C C . ALA B 1 501 ? -25 42.062 9.867 1 97.69 501 ALA B C 1
ATOM 9046 O O . ALA B 1 501 ? -23.875 42.562 9.875 1 97.69 501 ALA B O 1
ATOM 9047 N N . VAL B 1 502 ? -25.234 40.75 9.945 1 97.81 502 VAL B N 1
ATOM 9048 C CA . VAL B 1 502 ? -24.141 39.781 10.023 1 97.81 502 VAL B CA 1
ATOM 9049 C C . VAL B 1 502 ? -23.266 39.875 8.766 1 97.81 502 VAL B C 1
ATOM 9051 O O . VAL B 1 502 ? -22.047 39.969 8.852 1 97.81 502 VAL B O 1
ATOM 9054 N N . GLN B 1 503 ? -23.969 39.906 7.645 1 98.38 503 GLN B N 1
ATOM 9055 C CA . GLN B 1 503 ? -23.266 39.969 6.367 1 98.38 503 GLN B CA 1
ATOM 9056 C C . GLN B 1 503 ? -22.406 41.219 6.254 1 98.38 503 GLN B C 1
ATOM 9058 O O . GLN B 1 503 ? -21.234 41.156 5.863 1 98.38 503 GLN B O 1
ATOM 9063 N N . SER B 1 504 ? -22.969 42.375 6.605 1 98.44 504 SER B N 1
ATOM 9064 C CA . SER B 1 504 ? -22.234 43.625 6.465 1 98.44 504 SER B CA 1
ATOM 9065 C C . SER B 1 504 ? -21.016 43.656 7.395 1 98.44 504 SER B C 1
ATOM 9067 O O . SER B 1 504 ? -19.953 44.125 7.02 1 98.44 504 SER B O 1
ATOM 9069 N N . ARG B 1 505 ? -21.156 43.188 8.609 1 98.31 505 ARG B N 1
ATOM 9070 C CA . ARG B 1 505 ? -20.047 43.156 9.562 1 98.31 505 ARG B CA 1
ATOM 9071 C C . ARG B 1 505 ? -18.953 42.219 9.078 1 98.31 505 ARG B C 1
ATOM 9073 O O . ARG B 1 505 ? -17.766 42.531 9.195 1 98.31 505 ARG B O 1
ATOM 9080 N N . LEU B 1 506 ? -19.328 41.031 8.531 1 98.56 506 LEU B N 1
ATOM 9081 C CA . LEU B 1 506 ? -18.344 40.094 8.023 1 98.56 506 LEU B CA 1
ATOM 9082 C C . LEU B 1 506 ? -17.625 40.656 6.805 1 98.56 506 LEU B C 1
ATOM 9084 O O . LEU B 1 506 ? -16.406 40.469 6.648 1 98.56 506 LEU B O 1
ATOM 9088 N N . GLU B 1 507 ? -18.359 41.375 5.941 1 98.56 507 GLU B N 1
ATOM 9089 C CA . GLU B 1 507 ? -17.734 42.031 4.809 1 98.56 507 GLU B CA 1
ATOM 9090 C C . GLU B 1 507 ? -16.75 43.094 5.277 1 98.56 507 GLU B C 1
ATOM 9092 O O . GLU B 1 507 ? -15.664 43.25 4.703 1 98.56 507 GLU B O 1
ATOM 9097 N N . GLY B 1 508 ? -17.125 43.844 6.27 1 98.5 508 GLY B N 1
ATOM 9098 C CA . GLY B 1 508 ? -16.219 44.844 6.836 1 98.5 508 GLY B CA 1
ATOM 9099 C C . GLY B 1 508 ? -14.969 44.219 7.434 1 98.5 508 GLY B C 1
ATOM 9100 O O . GLY B 1 508 ? -13.859 44.719 7.195 1 98.5 508 GLY B O 1
ATOM 9101 N N . LEU B 1 509 ? -15.148 43.188 8.203 1 98.19 509 LEU B N 1
ATOM 9102 C CA . LEU B 1 509 ? -14.016 42.469 8.789 1 98.19 509 LEU B CA 1
ATOM 9103 C C . LEU B 1 509 ? -13.086 41.938 7.699 1 98.19 509 LEU B C 1
ATOM 9105 O O . LEU B 1 509 ? -11.859 42.062 7.809 1 98.19 509 LEU B O 1
ATOM 9109 N N . LEU B 1 510 ? -13.656 41.344 6.66 1 98.62 510 LEU B N 1
ATOM 9110 C CA . LEU B 1 510 ? -12.836 40.812 5.586 1 98.62 510 LEU B CA 1
ATOM 9111 C C . LEU B 1 510 ? -12.078 41.906 4.863 1 98.62 510 LEU B C 1
ATOM 9113 O O . LEU B 1 510 ? -10.922 41.719 4.48 1 98.62 510 LEU B O 1
ATOM 9117 N N . ALA B 1 511 ? -12.727 43.031 4.684 1 98.44 511 ALA B N 1
ATOM 9118 C CA . ALA B 1 511 ? -12.078 44.125 4.004 1 98.44 511 ALA B CA 1
ATOM 9119 C C . ALA B 1 511 ? -10.828 44.594 4.75 1 98.44 511 ALA B C 1
ATOM 9121 O O . ALA B 1 511 ? -9.828 44.969 4.129 1 98.44 511 ALA B O 1
ATOM 9122 N N . VAL B 1 512 ? -10.812 44.5 6.059 1 98.31 512 VAL B N 1
ATOM 9123 C CA . VAL B 1 512 ? -9.656 44.906 6.859 1 98.31 512 VAL B CA 1
ATOM 9124 C C . VAL B 1 512 ? -8.641 43.75 6.875 1 98.31 512 VAL B C 1
ATOM 9126 O O . VAL B 1 512 ? -7.465 43.938 6.57 1 98.31 512 VAL B O 1
ATOM 9129 N N . LEU B 1 513 ? -9.086 42.562 7.152 1 98.31 513 LEU B N 1
ATOM 9130 C CA . LEU B 1 513 ? -8.195 41.406 7.422 1 98.31 513 LEU B CA 1
ATOM 9131 C C . LEU B 1 513 ? -7.527 40.938 6.141 1 98.31 513 LEU B C 1
ATOM 9133 O O . LEU B 1 513 ? -6.418 40.406 6.18 1 98.31 513 LEU B O 1
ATOM 9137 N N . ALA B 1 514 ? -8.148 41.156 5.027 1 97.62 514 ALA B N 1
ATOM 9138 C CA . ALA B 1 514 ? -7.594 40.719 3.746 1 97.62 514 ALA B CA 1
ATOM 9139 C C . ALA B 1 514 ? -6.273 41.438 3.445 1 97.62 514 ALA B C 1
ATOM 9141 O O . ALA B 1 514 ? -5.457 40.938 2.676 1 97.62 514 ALA B O 1
ATOM 9142 N N . VAL B 1 515 ? -6.094 42.594 4.082 1 96.56 515 VAL B N 1
ATOM 9143 C CA . VAL B 1 515 ? -4.906 43.375 3.777 1 96.56 515 VAL B CA 1
ATOM 9144 C C . VAL B 1 515 ? -4.188 43.75 5.07 1 96.56 515 VAL B C 1
ATOM 9146 O O . VAL B 1 515 ? -3.367 44.688 5.09 1 96.56 515 VAL B O 1
ATOM 9149 N N . CYS B 1 516 ? -4.438 43.125 6.113 1 97.06 516 CYS B N 1
ATOM 9150 C CA . CYS B 1 516 ? -3.941 43.469 7.438 1 97.06 516 CYS B CA 1
ATOM 9151 C C . CYS B 1 516 ? -2.441 43.219 7.543 1 97.06 516 CYS B C 1
ATOM 9153 O O . CYS B 1 516 ? -1.87 42.5 6.73 1 97.06 516 CYS B O 1
ATOM 9155 N N . LYS B 1 517 ? -1.828 43.812 8.531 1 96.12 517 LYS B N 1
ATOM 9156 C CA . LYS B 1 517 ? -0.424 43.656 8.898 1 96.12 517 LYS B CA 1
ATOM 9157 C C . LYS B 1 517 ? -0.194 43.969 10.367 1 96.12 517 LYS B C 1
ATOM 9159 O O . LYS B 1 517 ? -0.71 44.969 10.875 1 96.12 517 LYS B O 1
ATOM 9164 N N . GLY B 1 518 ? 0.52 43.094 11 1 94.75 518 GLY B N 1
ATOM 9165 C CA . GLY B 1 518 ? 0.828 43.344 12.406 1 94.75 518 GLY B CA 1
ATOM 9166 C C . GLY B 1 518 ? -0.408 43.469 13.273 1 94.75 518 GLY B C 1
ATOM 9167 O O . GLY B 1 518 ? -1.274 42.594 13.258 1 94.75 518 GLY B O 1
ATOM 9168 N N . GLU B 1 519 ? -0.547 44.562 13.875 1 93.12 519 GLU B N 1
ATOM 9169 C CA . GLU B 1 519 ? -1.613 44.781 14.852 1 93.12 519 GLU B CA 1
ATOM 9170 C C . GLU B 1 519 ? -2.986 44.719 14.195 1 93.12 519 GLU B C 1
ATOM 9172 O O . GLU B 1 519 ? -3.943 44.219 14.797 1 93.12 519 GLU B O 1
ATOM 9177 N N . SER B 1 520 ? -3.111 45.219 12.969 1 95.81 520 SER B N 1
ATOM 9178 C CA . SER B 1 520 ? -4.406 45.188 12.297 1 95.81 520 SER B CA 1
ATOM 9179 C C . SER B 1 520 ? -4.887 43.781 12.031 1 95.81 520 SER B C 1
ATOM 9181 O O . SER B 1 520 ? -6.086 43.531 11.859 1 95.81 520 SER B O 1
ATOM 9183 N N . CYS B 1 521 ? -3.953 42.781 11.984 1 97 521 CYS B N 1
ATOM 9184 C CA . CYS B 1 521 ? -4.332 41.406 11.836 1 97 521 CYS B CA 1
ATOM 9185 C C . CYS B 1 521 ? -4.879 40.844 13.148 1 97 521 CYS B C 1
ATOM 9187 O O . CYS B 1 521 ? -5.703 39.906 13.141 1 97 521 CYS B O 1
ATOM 9189 N N . ARG B 1 522 ? -4.457 41.406 14.234 1 94.62 522 ARG B N 1
ATOM 9190 C CA . ARG B 1 522 ? -4.816 40.938 15.562 1 94.62 522 ARG B CA 1
ATOM 9191 C C . ARG B 1 522 ? -6.062 41.625 16.078 1 94.62 522 ARG B C 1
ATOM 9193 O O . ARG B 1 522 ? -6.832 41.062 16.859 1 94.62 522 ARG B O 1
ATOM 9200 N N . ASN B 1 523 ? -6.172 42.844 15.711 1 94.06 523 ASN B N 1
ATOM 9201 C CA . ASN B 1 523 ? -7.277 43.688 16.188 1 94.06 523 ASN B CA 1
ATOM 9202 C C . ASN B 1 523 ? -7.871 44.531 15.07 1 94.06 523 ASN B C 1
ATOM 9204 O O . ASN B 1 523 ? -7.738 45.75 15.07 1 94.06 523 ASN B O 1
ATOM 9208 N N . PRO B 1 524 ? -8.641 43.938 14.25 1 96.81 524 PRO B N 1
ATOM 9209 C CA . PRO B 1 524 ? -9.242 44.688 13.141 1 96.81 524 PRO B CA 1
ATOM 9210 C C . PRO B 1 524 ? -10.289 45.688 13.609 1 96.81 524 PRO B C 1
ATOM 9212 O O . PRO B 1 524 ? -10.625 46.625 12.875 1 96.81 524 PRO B O 1
ATOM 9215 N N . TRP B 1 525 ? -10.789 45.562 14.797 1 96.44 525 TRP B N 1
ATOM 9216 C CA . TRP B 1 525 ? -11.797 46.469 15.336 1 96.44 525 TRP B CA 1
ATOM 9217 C C . TRP B 1 525 ? -11.234 47.875 15.461 1 96.44 525 TRP B C 1
ATOM 9219 O O . TRP B 1 525 ? -11.969 48.844 15.273 1 96.44 525 TRP B O 1
ATOM 9229 N N . LYS B 1 526 ? -10 47.938 15.812 1 94.88 526 LYS B N 1
ATOM 9230 C CA . LYS B 1 526 ? -9.375 49.25 15.945 1 94.88 526 LYS B CA 1
ATOM 9231 C C . LYS B 1 526 ? -9.352 49.969 14.609 1 94.88 526 LYS B C 1
ATOM 9233 O O . LYS B 1 526 ? -9.422 51.219 14.57 1 94.88 526 LYS B O 1
ATOM 9238 N N . VAL B 1 527 ? -9.266 49.25 13.516 1 96.38 527 VAL B N 1
ATOM 9239 C CA . VAL B 1 527 ? -9.289 49.812 12.18 1 96.38 527 VAL B CA 1
ATOM 9240 C C . VAL B 1 527 ? -10.711 50.25 11.82 1 96.38 527 VAL B C 1
ATOM 9242 O O . VAL B 1 527 ? -10.938 51.344 11.297 1 96.38 527 VAL B O 1
ATOM 9245 N N . LEU B 1 528 ? -11.664 49.469 12.141 1 97.19 528 LEU B N 1
ATOM 9246 C CA . LEU B 1 528 ? -13.062 49.688 11.781 1 97.19 528 LEU B CA 1
ATOM 9247 C C . LEU B 1 528 ? -13.695 50.75 12.68 1 97.19 528 LEU B C 1
ATOM 9249 O O . LEU B 1 528 ? -14.609 51.469 12.258 1 97.19 528 LEU B O 1
ATOM 9253 N N . HIS B 1 529 ? -13.219 50.781 13.922 1 96.69 529 HIS B N 1
ATOM 9254 C CA . HIS B 1 529 ? -13.711 51.719 14.922 1 96.69 529 HIS B CA 1
ATOM 9255 C C . HIS B 1 529 ? -12.562 52.438 15.625 1 96.69 529 HIS B C 1
ATOM 9257 O O . HIS B 1 529 ? -12.305 52.188 16.797 1 96.69 529 HIS B O 1
ATOM 9263 N N . PRO B 1 530 ? -11.992 53.344 14.984 1 93.12 530 PRO B N 1
ATOM 9264 C CA . PRO B 1 530 ? -10.82 54.031 15.539 1 93.12 530 PRO B CA 1
ATOM 9265 C C . PRO B 1 530 ? -11.125 54.781 16.844 1 93.12 530 PRO B C 1
ATOM 9267 O O . PRO B 1 530 ? -10.203 55.125 17.594 1 93.12 530 PRO B O 1
ATOM 9270 N N . ASP B 1 531 ? -12.406 54.969 17.141 1 94.25 531 ASP B N 1
ATOM 9271 C CA . ASP B 1 531 ? -12.797 55.656 18.375 1 94.25 531 ASP B CA 1
ATOM 9272 C C . ASP B 1 531 ? -12.688 54.719 19.578 1 94.25 531 ASP B C 1
ATOM 9274 O O . ASP B 1 531 ? -12.82 55.156 20.734 1 94.25 531 ASP B O 1
ATOM 9278 N N . GLY B 1 532 ? -12.516 53.469 19.344 1 93.25 532 GLY B N 1
ATOM 9279 C CA . GLY B 1 532 ? -12.266 52.5 20.406 1 93.25 532 GLY B CA 1
ATOM 9280 C C . GLY B 1 532 ? -13.531 52 21.062 1 93.25 532 GLY B C 1
ATOM 9281 O O . GLY B 1 532 ? -13.469 51.281 22.062 1 93.25 532 GLY B O 1
ATOM 9282 N N . LYS B 1 533 ? -14.602 52.219 20.5 1 95.31 533 LYS B N 1
ATOM 9283 C CA . LYS B 1 533 ? -15.875 51.906 21.141 1 95.31 533 LYS B CA 1
ATOM 9284 C C . LYS B 1 533 ? -16.266 50.438 20.859 1 95.31 533 LYS B C 1
ATOM 9286 O O . LYS B 1 533 ? -17.141 49.906 21.531 1 95.31 533 LYS B O 1
ATOM 9291 N N . VAL B 1 534 ? -15.68 49.875 19.891 1 96.06 534 VAL B N 1
ATOM 9292 C CA . VAL B 1 534 ? -15.984 48.469 19.531 1 96.06 534 VAL B CA 1
ATOM 9293 C C . VAL B 1 534 ? -14.719 47.625 19.609 1 96.06 534 VAL B C 1
ATOM 9295 O O . VAL B 1 534 ? -13.703 47.969 18.984 1 96.06 534 VAL B O 1
ATOM 9298 N N . SER B 1 535 ? -14.797 46.562 20.406 1 93.25 535 SER B N 1
ATOM 9299 C CA . SER B 1 535 ? -13.633 45.688 20.562 1 93.25 535 SER B CA 1
ATOM 9300 C C . SER B 1 535 ? -13.984 44.219 20.281 1 93.25 535 SER B C 1
ATOM 9302 O O . SER B 1 535 ? -13.102 43.375 20.219 1 93.25 535 SER B O 1
ATOM 9304 N N . THR B 1 536 ? -15.289 43.938 20.109 1 93.12 536 THR B N 1
ATOM 9305 C CA . THR B 1 536 ? -15.75 42.562 19.938 1 93.12 536 THR B CA 1
ATOM 9306 C C . THR B 1 536 ? -16.859 42.5 18.891 1 93.12 536 THR B C 1
ATOM 9308 O O . THR B 1 536 ? -17.438 43.531 18.531 1 93.12 536 THR B O 1
ATOM 9311 N N . TRP B 1 537 ? -17.062 41.312 18.438 1 95.25 537 TRP B N 1
ATOM 9312 C CA . TRP B 1 537 ? -18.172 41.062 17.516 1 95.25 537 TRP B CA 1
ATOM 9313 C C . TRP B 1 537 ? -19.5 41.469 18.141 1 95.25 537 TRP B C 1
ATOM 9315 O O . TRP B 1 537 ? -20.359 42.031 17.469 1 95.25 537 TRP B O 1
ATOM 9325 N N . ARG B 1 538 ? -19.656 41.188 19.406 1 92.81 538 ARG B N 1
ATOM 9326 C CA . ARG B 1 538 ? -20.891 41.469 20.125 1 92.81 538 ARG B CA 1
ATOM 9327 C C . ARG B 1 538 ? -21.203 42.969 20.094 1 92.81 538 ARG B C 1
ATOM 9329 O O . ARG B 1 538 ? -22.375 43.344 20 1 92.81 538 ARG B O 1
ATOM 9336 N N . GLU B 1 539 ? -20.188 43.688 20.188 1 94.44 539 GLU B N 1
ATOM 9337 C CA . GLU B 1 539 ? -20.375 45.125 20.125 1 94.44 539 GLU B CA 1
ATOM 9338 C C . GLU B 1 539 ? -20.625 45.594 18.703 1 94.44 539 GLU B C 1
ATOM 9340 O O . GLU B 1 539 ? -21.5 46.438 18.453 1 94.44 539 GLU B O 1
ATOM 9345 N N . ALA B 1 540 ? -19.984 45 17.812 1 96.31 540 ALA B N 1
ATOM 9346 C CA . ALA B 1 540 ? -20.016 45.438 16.422 1 96.31 540 ALA B CA 1
ATOM 9347 C C . ALA B 1 540 ? -21.391 45.156 15.797 1 96.31 540 ALA B C 1
ATOM 9349 O O . ALA B 1 540 ? -21.859 45.906 14.945 1 96.31 540 ALA B O 1
ATOM 9350 N N . ILE B 1 541 ? -22.078 44.156 16.266 1 96.06 541 ILE B N 1
ATOM 9351 C CA . ILE B 1 541 ? -23.281 43.656 15.609 1 96.06 541 ILE B CA 1
ATOM 9352 C C . ILE B 1 541 ? -24.469 44.531 15.977 1 96.06 541 ILE B C 1
ATOM 9354 O O . ILE B 1 541 ? -25.547 44.438 15.375 1 96.06 541 ILE B O 1
ATOM 9358 N N . LYS B 1 542 ? -24.281 45.469 16.859 1 96.19 542 LYS B N 1
ATOM 9359 C CA . LYS B 1 542 ? -25.375 46.344 17.281 1 96.19 542 LYS B CA 1
ATOM 9360 C C . LYS B 1 542 ? -25.844 47.219 16.125 1 96.19 542 LYS B C 1
ATOM 9362 O O . LYS B 1 542 ? -25.047 47.656 15.305 1 96.19 542 LYS B O 1
ATOM 9367 N N . SER B 1 543 ? -27.094 47.531 16.109 1 97.12 543 SER B N 1
ATOM 9368 C CA . SER B 1 543 ? -27.75 48.219 14.992 1 97.12 543 SER B CA 1
ATOM 9369 C C . SER B 1 543 ? -27.234 49.625 14.828 1 97.12 543 SER B C 1
ATOM 9371 O O . SER B 1 543 ? -27.266 50.188 13.727 1 97.12 543 SER B O 1
ATOM 9373 N N . LYS B 1 544 ? -26.75 50.188 15.906 1 97.25 544 LYS B N 1
ATOM 9374 C CA . LYS B 1 544 ? -26.266 51.562 15.82 1 97.25 544 LYS B CA 1
ATOM 9375 C C . LYS B 1 544 ? -25.062 51.656 14.891 1 97.25 544 LYS B C 1
ATOM 9377 O O . LYS B 1 544 ? -24.703 52.75 14.445 1 97.25 544 LYS B O 1
ATOM 9382 N N . TYR B 1 545 ? -24.484 50.531 14.57 1 97.75 545 TYR B N 1
ATOM 9383 C CA . TYR B 1 545 ? -23.312 50.562 13.711 1 97.75 545 TYR B CA 1
ATOM 9384 C C . TYR B 1 545 ? -23.656 50.125 12.289 1 97.75 545 TYR B C 1
ATOM 9386 O O . TYR B 1 545 ? -22.766 49.938 11.461 1 97.75 545 TYR B O 1
ATOM 9394 N N . ASP B 1 546 ? -24.922 49.938 11.93 1 97.5 546 ASP B N 1
ATOM 9395 C CA . ASP B 1 546 ? -25.359 49.5 10.602 1 97.5 546 ASP B CA 1
ATOM 9396 C C . ASP B 1 546 ? -24.828 50.469 9.523 1 97.5 546 ASP B C 1
ATOM 9398 O O . ASP B 1 546 ? -24.328 50 8.492 1 97.5 546 ASP B O 1
ATOM 9402 N N . ASP B 1 547 ? -24.969 51.688 9.812 1 96.06 547 ASP B N 1
ATOM 9403 C CA . ASP B 1 547 ? -24.562 52.688 8.812 1 96.06 547 ASP B CA 1
ATOM 9404 C C . ASP B 1 547 ? -23.062 52.625 8.555 1 96.06 547 ASP B C 1
ATOM 9406 O O . ASP B 1 547 ? -22.609 52.781 7.422 1 96.06 547 ASP B O 1
ATOM 9410 N N . VAL B 1 548 ? -22.312 52.438 9.562 1 96.12 548 VAL B N 1
ATOM 9411 C CA . VAL B 1 548 ? -20.859 52.344 9.461 1 96.12 548 VAL B CA 1
ATOM 9412 C C . VAL B 1 548 ? -20.484 51.188 8.508 1 96.12 548 VAL B C 1
ATOM 9414 O O . VAL B 1 548 ? -19.719 51.406 7.574 1 96.12 548 VAL B O 1
ATOM 9417 N N . TYR B 1 549 ? -21.047 50.094 8.633 1 97.94 549 TYR B N 1
ATOM 9418 C CA . TYR B 1 549 ? -20.656 48.875 7.898 1 97.94 549 TYR B CA 1
ATOM 9419 C C . TYR B 1 549 ? -21.266 48.875 6.5 1 97.94 549 TYR B C 1
ATOM 9421 O O . TYR B 1 549 ? -20.656 48.375 5.551 1 97.94 549 TYR B O 1
ATOM 9429 N N . ASN B 1 550 ? -22.469 49.406 6.391 1 96.44 550 ASN B N 1
ATOM 9430 C CA . ASN B 1 550 ? -23.125 49.438 5.086 1 96.44 550 ASN B CA 1
ATOM 9431 C C . ASN B 1 550 ? -22.359 50.344 4.105 1 96.44 550 ASN B C 1
ATOM 9433 O O . ASN B 1 550 ? -22.516 50.188 2.891 1 96.44 550 ASN B O 1
ATOM 9437 N N . LYS B 1 551 ? -21.516 51.188 4.629 1 96.44 551 LYS B N 1
ATOM 9438 C CA . LYS B 1 551 ? -20.75 52.094 3.787 1 96.44 551 LYS B CA 1
ATOM 9439 C C . LYS B 1 551 ? -19.422 51.469 3.355 1 96.44 551 LYS B C 1
ATOM 9441 O O . LYS B 1 551 ? -18.734 52 2.479 1 96.44 551 LYS B O 1
ATOM 9446 N N . ILE B 1 552 ? -19.078 50.375 3.861 1 97.62 552 ILE B N 1
ATOM 9447 C CA . ILE B 1 552 ? -17.812 49.719 3.537 1 97.62 552 ILE B CA 1
ATOM 9448 C C . ILE B 1 552 ? -17.969 48.875 2.275 1 97.62 552 ILE B C 1
ATOM 9450 O O . ILE B 1 552 ? -18.688 47.875 2.273 1 97.62 552 ILE B O 1
ATOM 9454 N N . PRO B 1 553 ? -17.281 49.312 1.202 1 96.94 553 PRO B N 1
ATOM 9455 C CA . PRO B 1 553 ? -17.281 48.438 0.048 1 96.94 553 PRO B CA 1
ATOM 9456 C C . PRO B 1 553 ? -16.656 47.062 0.359 1 96.94 553 PRO B C 1
ATOM 9458 O O . PRO B 1 553 ? -15.602 47 0.991 1 96.94 553 PRO B O 1
ATOM 9461 N N . PRO B 1 554 ? -17.297 46.031 -0.034 1 97.31 554 PRO B N 1
ATOM 9462 C CA . PRO B 1 554 ? -16.734 44.688 0.219 1 97.31 554 PRO B CA 1
ATOM 9463 C C . PRO B 1 554 ? -15.398 44.469 -0.474 1 97.31 554 PRO B C 1
ATOM 9465 O O . PRO B 1 554 ? -15.156 45.031 -1.547 1 97.31 554 PRO B O 1
ATOM 9468 N N . PHE B 1 555 ? -14.492 43.688 0.16 1 97.88 555 PHE B N 1
ATOM 9469 C CA . PHE B 1 555 ? -13.266 43.219 -0.469 1 97.88 555 PHE B CA 1
ATOM 9470 C C . PHE B 1 555 ? -13.57 42.469 -1.755 1 97.88 555 PHE B C 1
ATOM 9472 O O . PHE B 1 555 ? -14.57 41.719 -1.831 1 97.88 555 PHE B O 1
ATOM 9479 N N . LYS B 1 556 ? -12.719 42.594 -2.758 1 96.75 556 LYS B N 1
ATOM 9480 C CA . LYS B 1 556 ? -12.906 41.781 -3.975 1 96.75 556 LYS B CA 1
ATOM 9481 C C . LYS B 1 556 ? -11.578 41.594 -4.707 1 96.75 556 LYS B C 1
ATOM 9483 O O . LYS B 1 556 ? -10.641 42.375 -4.527 1 96.75 556 LYS B O 1
ATOM 9488 N N . PHE B 1 557 ? -11.508 40.531 -5.445 1 97.88 557 PHE B N 1
ATOM 9489 C CA . PHE B 1 557 ? -10.469 40.312 -6.445 1 97.88 557 PHE B CA 1
ATOM 9490 C C . PHE B 1 557 ? -10.867 40.938 -7.781 1 97.88 557 PHE B C 1
ATOM 9492 O O . PHE B 1 557 ? -12.031 40.844 -8.18 1 97.88 557 PHE B O 1
ATOM 9499 N N . GLN B 1 558 ? -9.875 41.562 -8.438 1 97.31 558 GLN B N 1
ATOM 9500 C CA . GLN B 1 558 ? -10.172 42.062 -9.773 1 97.31 558 GLN B CA 1
ATOM 9501 C C . GLN B 1 558 ? -10.234 40.906 -10.789 1 97.31 558 GLN B C 1
ATOM 9503 O O . GLN B 1 558 ? -11.031 40.969 -11.734 1 97.31 558 GLN B O 1
ATOM 9508 N N . ARG B 1 559 ? -9.328 39.969 -10.633 1 96.94 559 ARG B N 1
ATOM 9509 C CA . ARG B 1 559 ? -9.227 38.75 -11.469 1 96.94 559 ARG B CA 1
ATOM 9510 C C . ARG B 1 559 ? -8.828 37.562 -10.648 1 96.94 559 ARG B C 1
ATOM 9512 O O . ARG B 1 559 ? -8.328 37.688 -9.523 1 96.94 559 ARG B O 1
ATOM 9519 N N . CYS B 1 560 ? -9.164 36.406 -11.219 1 97.25 560 CYS B N 1
ATOM 9520 C CA . CYS B 1 560 ? -8.664 35.188 -10.586 1 97.25 560 CYS B CA 1
ATOM 9521 C C . CYS B 1 560 ? -7.203 34.938 -10.953 1 97.25 560 CYS B C 1
ATOM 9523 O O . CYS B 1 560 ? -6.895 34.625 -12.102 1 97.25 560 CYS B O 1
ATOM 9525 N N . LEU B 1 561 ? -6.363 35.125 -10.016 1 96.94 561 LEU B N 1
ATOM 9526 C CA . LEU B 1 561 ? -4.941 34.875 -10.18 1 96.94 561 LEU B CA 1
ATOM 9527 C C . LEU B 1 561 ? -4.48 33.781 -9.234 1 96.94 561 LEU B C 1
ATOM 9529 O O . LEU B 1 561 ? -4.965 33.656 -8.109 1 96.94 561 LEU B O 1
ATOM 9533 N N . ALA B 1 562 ? -3.486 32.969 -9.664 1 95.81 562 ALA B N 1
ATOM 9534 C CA . ALA B 1 562 ? -2.994 31.844 -8.883 1 95.81 562 ALA B CA 1
ATOM 9535 C C . ALA B 1 562 ? -1.934 32.312 -7.883 1 95.81 562 ALA B C 1
ATOM 9537 O O . ALA B 1 562 ? -1.293 31.469 -7.234 1 95.81 562 ALA B O 1
ATOM 9538 N N . HIS B 1 563 ? -1.682 33.5 -7.785 1 95.56 563 HIS B N 1
ATOM 9539 C CA . HIS B 1 563 ? -0.717 34.094 -6.863 1 95.56 563 HIS B CA 1
ATOM 9540 C C . HIS B 1 563 ? -1.133 35.5 -6.453 1 95.56 563 HIS B C 1
ATOM 9542 O O . HIS B 1 563 ? -2.029 36.094 -7.059 1 95.56 563 HIS B O 1
ATOM 9548 N N . GLN B 1 564 ? -0.507 36 -5.438 1 96.94 564 GLN B N 1
ATOM 9549 C CA . GLN B 1 564 ? -0.881 37.312 -4.934 1 96.94 564 GLN B CA 1
ATOM 9550 C C . GLN B 1 564 ? -0.265 38.406 -5.785 1 96.94 564 GLN B C 1
ATOM 9552 O O . GLN B 1 564 ? 0.945 38.406 -6.023 1 96.94 564 GLN B O 1
ATOM 9557 N N . VAL B 1 565 ? -1.091 39.188 -6.277 1 96.31 565 VAL B N 1
ATOM 9558 C CA . VAL B 1 565 ? -0.768 40.5 -6.828 1 96.31 565 VAL B CA 1
ATOM 9559 C C . VAL B 1 565 ? -1.486 41.594 -6.027 1 96.31 565 VAL B C 1
ATOM 9561 O O . VAL B 1 565 ? -2.719 41.625 -5.988 1 96.31 565 VAL B O 1
ATOM 9564 N N . TYR B 1 566 ? -0.753 42.438 -5.457 1 92.62 566 TYR B N 1
ATOM 9565 C CA . TYR B 1 566 ? -1.274 43.375 -4.496 1 92.62 566 TYR B CA 1
ATOM 9566 C C . TYR B 1 566 ? -2.412 44.219 -5.098 1 92.62 566 TYR B C 1
ATOM 9568 O O . TYR B 1 566 ? -3.463 44.375 -4.477 1 92.62 566 TYR B O 1
ATOM 9576 N N . GLU B 1 567 ? -2.285 44.688 -6.332 1 93.88 567 GLU B N 1
ATOM 9577 C CA . GLU B 1 567 ? -3.264 45.562 -6.98 1 93.88 567 GLU B CA 1
ATOM 9578 C C . GLU B 1 567 ? -4.527 44.781 -7.348 1 93.88 567 GLU B C 1
ATOM 9580 O O . GLU B 1 567 ? -5.582 45.375 -7.582 1 93.88 567 GLU B O 1
ATOM 9585 N N . ASN B 1 568 ? -4.348 43.531 -7.398 1 97 568 ASN B N 1
ATOM 9586 C CA . ASN B 1 568 ? -5.477 42.688 -7.777 1 97 568 ASN B CA 1
ATOM 9587 C C . ASN B 1 568 ? -6.457 42.5 -6.625 1 97 568 ASN B C 1
ATOM 9589 O O . ASN B 1 568 ? -7.598 42.094 -6.832 1 97 568 ASN B O 1
ATOM 9593 N N . GLU B 1 569 ? -6.062 42.75 -5.387 1 96.19 569 GLU B N 1
ATOM 9594 C CA . GLU B 1 569 ? -6.855 42.594 -4.172 1 96.19 569 GLU B CA 1
ATOM 9595 C C . GLU B 1 569 ? -7.301 43.938 -3.605 1 96.19 569 GLU B C 1
ATOM 9597 O O . GLU B 1 569 ? -6.516 44.625 -2.967 1 96.19 569 GLU B O 1
ATOM 9602 N N . VAL B 1 570 ? -8.57 44.219 -3.744 1 96.38 570 VAL B N 1
ATOM 9603 C CA . VAL B 1 570 ? -9.07 45.562 -3.561 1 96.38 570 VAL B CA 1
ATOM 9604 C C . VAL B 1 570 ? -9.727 45.688 -2.189 1 96.38 570 VAL B C 1
ATOM 9606 O O . VAL B 1 570 ? -10.695 45 -1.889 1 96.38 570 VAL B O 1
ATOM 9609 N N . SER B 1 571 ? -9.227 46.562 -1.411 1 97.06 571 SER B N 1
ATOM 9610 C CA . SER B 1 571 ? -9.805 46.938 -0.128 1 97.06 571 SER B CA 1
ATOM 9611 C C . SER B 1 571 ? -9.617 48.438 0.136 1 97.06 571 SER B C 1
ATOM 9613 O O . SER B 1 571 ? -8.555 48.969 -0.146 1 97.06 571 SER B O 1
ATOM 9615 N N . ILE B 1 572 ? -10.625 49.062 0.702 1 96.06 572 ILE B N 1
ATOM 9616 C CA . ILE B 1 572 ? -10.578 50.5 1.006 1 96.06 572 ILE B CA 1
ATOM 9617 C C . ILE B 1 572 ? -9.609 50.75 2.162 1 96.06 572 ILE B C 1
ATOM 9619 O O . ILE B 1 572 ? -9.203 51.875 2.404 1 96.06 572 ILE B O 1
ATOM 9623 N N . PHE B 1 573 ? -9.203 49.75 2.834 1 96 573 PHE B N 1
ATOM 9624 C CA . PHE B 1 573 ? -8.406 49.906 4.043 1 96 573 PHE B CA 1
ATOM 9625 C C . PHE B 1 573 ? -6.922 49.719 3.746 1 96 573 PHE B C 1
ATOM 9627 O O . PHE B 1 573 ? -6.082 49.906 4.633 1 96 573 PHE B O 1
ATOM 9634 N N . ARG B 1 574 ? -6.547 49.375 2.596 1 93.31 574 ARG B N 1
ATOM 9635 C CA . ARG B 1 574 ? -5.164 49.062 2.25 1 93.31 574 ARG B CA 1
ATOM 9636 C C . ARG B 1 574 ? -4.234 50.219 2.58 1 93.31 574 ARG B C 1
ATOM 9638 O O . ARG B 1 574 ? -3.207 50.031 3.236 1 93.31 574 ARG B O 1
ATOM 9645 N N . ASP B 1 575 ? -4.605 51.406 2.162 1 89.88 575 ASP B N 1
ATOM 9646 C CA . ASP B 1 575 ? -3.748 52.594 2.352 1 89.88 575 ASP B CA 1
ATOM 9647 C C . ASP B 1 575 ? -3.645 52.969 3.83 1 89.88 575 ASP B C 1
ATOM 9649 O O . ASP B 1 575 ? -2.57 53.312 4.309 1 89.88 575 ASP B O 1
ATOM 9653 N N . GLN B 1 576 ? -4.754 52.875 4.441 1 89.19 576 GLN B N 1
ATOM 9654 C CA . GLN B 1 576 ? -4.777 53.188 5.867 1 89.19 576 GLN B CA 1
ATOM 9655 C C . GLN B 1 576 ? -3.844 52.25 6.641 1 89.19 576 GLN B C 1
ATOM 9657 O O . GLN B 1 576 ? -3.074 52.719 7.492 1 89.19 576 GLN B O 1
ATOM 9662 N N . ILE B 1 577 ? -3.842 51.062 6.352 1 90.12 577 ILE B N 1
ATOM 9663 C CA . ILE B 1 577 ? -3.07 50.062 7.082 1 90.12 577 ILE B CA 1
ATOM 9664 C C . ILE B 1 577 ? -1.597 50.156 6.691 1 90.12 577 ILE B C 1
ATOM 9666 O O . ILE B 1 577 ? -0.712 50.062 7.543 1 90.12 577 ILE B O 1
ATOM 9670 N N . ALA B 1 578 ? -1.37 50.344 5.438 1 85.69 578 ALA B N 1
ATOM 9671 C CA . ALA B 1 578 ? 0.006 50.531 4.98 1 85.69 578 ALA B CA 1
ATOM 9672 C C . ALA B 1 578 ? 0.664 51.719 5.676 1 85.69 578 ALA B C 1
ATOM 9674 O O . ALA B 1 578 ? 1.845 51.656 6.027 1 85.69 578 ALA B O 1
ATOM 9675 N N . ALA B 1 579 ? -0.092 52.719 5.938 1 80 579 ALA B N 1
ATOM 9676 C CA . ALA B 1 579 ? 0.41 53.938 6.562 1 80 579 ALA B CA 1
ATOM 9677 C C . ALA B 1 579 ? 0.742 53.719 8.031 1 80 579 ALA B C 1
ATOM 9679 O O . ALA B 1 579 ? 1.681 54.312 8.562 1 80 579 ALA B O 1
ATOM 9680 N N . ALA B 1 580 ? 0.066 52.875 8.594 1 76 580 ALA B N 1
ATOM 9681 C CA . ALA B 1 580 ? 0.241 52.594 10.016 1 76 580 ALA B CA 1
ATOM 9682 C C . ALA B 1 580 ? 1.45 51.719 10.258 1 76 580 ALA B C 1
ATOM 9684 O O . ALA B 1 580 ? 1.975 51.656 11.375 1 76 580 ALA B O 1
ATOM 9685 N N . ASN B 1 581 ? 1.884 51.031 9.328 1 71.69 581 ASN B N 1
ATOM 9686 C CA . ASN B 1 581 ? 2.947 50.062 9.516 1 71.69 581 ASN B CA 1
ATOM 9687 C C . ASN B 1 581 ? 4.27 50.562 8.938 1 71.69 581 ASN B C 1
ATOM 9689 O O . ASN B 1 581 ? 5.164 49.75 8.656 1 71.69 581 ASN B O 1
ATOM 9693 N N . THR B 1 582 ? 4.371 51.875 8.625 1 54.75 582 THR B N 1
ATOM 9694 C CA . THR B 1 582 ? 5.645 52.406 8.148 1 54.75 582 THR B CA 1
ATOM 9695 C C . THR B 1 582 ? 6.707 52.281 9.242 1 54.75 582 THR B C 1
ATOM 9697 O O . THR B 1 582 ? 6.535 52.844 10.336 1 54.75 582 THR B O 1
ATOM 9700 N N . PRO B 1 583 ? 7.574 51.406 9.062 1 51.25 583 PRO B N 1
ATOM 9701 C CA . PRO B 1 583 ? 8.617 51.188 10.07 1 51.25 583 PRO B CA 1
ATOM 9702 C C . PRO B 1 583 ? 9.359 52.469 10.43 1 51.25 583 PRO B C 1
ATOM 9704 O O . PRO B 1 583 ? 9.508 53.344 9.578 1 51.25 583 PRO B O 1
ATOM 9707 N N . PRO B 1 584 ? 9.438 52.844 11.625 1 39.66 584 PRO B N 1
ATOM 9708 C CA . PRO B 1 584 ? 10.469 53.875 11.852 1 39.66 584 PRO B CA 1
ATOM 9709 C C . PRO B 1 584 ? 11.805 53.5 11.219 1 39.66 584 PRO B C 1
ATOM 9711 O O . PRO B 1 584 ? 12.07 52.312 10.969 1 39.66 584 PRO B O 1
ATOM 9714 N N . PRO B 1 585 ? 12.547 54.562 10.617 1 32.38 585 PRO B N 1
ATOM 9715 C CA . PRO B 1 585 ? 13.844 54.188 10.047 1 32.38 585 PRO B CA 1
ATOM 9716 C C . PRO B 1 585 ? 14.617 53.219 10.914 1 32.38 585 PRO B C 1
ATOM 9718 O O . PRO B 1 585 ? 14.477 53.219 12.141 1 32.38 585 PRO B O 1
ATOM 9721 N N . ALA B 1 586 ? 15.023 52.219 10.203 1 37.91 586 ALA B N 1
ATOM 9722 C CA . ALA B 1 586 ? 15.883 51.219 10.82 1 37.91 586 ALA B CA 1
ATOM 9723 C C . ALA B 1 586 ? 16.922 51.875 11.734 1 37.91 586 ALA B C 1
ATOM 9725 O O . ALA B 1 586 ? 17.719 52.688 11.281 1 37.91 586 ALA B O 1
ATOM 9726 N N . SER B 1 587 ? 16.531 52.438 12.828 1 27.23 587 SER B N 1
ATOM 9727 C CA . SER B 1 587 ? 17.75 52.688 13.594 1 27.23 587 SER B CA 1
ATOM 9728 C C . SER B 1 587 ? 18.766 51.594 13.359 1 27.23 587 SER B C 1
ATOM 9730 O O . SER B 1 587 ? 18.422 50.406 13.312 1 27.23 587 SER B O 1
ATOM 9732 N N . ARG B 1 588 ? 19.781 51.938 12.688 1 31.33 588 ARG B N 1
ATOM 9733 C CA . ARG B 1 588 ? 20.938 51.094 12.508 1 31.33 588 ARG B CA 1
ATOM 9734 C C . ARG B 1 588 ? 21.344 50.406 13.82 1 31.33 588 ARG B C 1
ATOM 9736 O O . ARG B 1 588 ? 22.016 51.031 14.648 1 31.33 588 ARG B O 1
ATOM 9743 N N . HIS B 1 589 ? 20.406 50.031 14.492 1 26.72 589 HIS B N 1
ATOM 9744 C CA . HIS B 1 589 ? 21.109 49.312 15.539 1 26.72 589 HIS B CA 1
ATOM 9745 C C . HIS B 1 589 ? 22.172 48.406 14.945 1 26.72 589 HIS B C 1
ATOM 9747 O O . HIS B 1 589 ? 21.906 47.625 14.023 1 26.72 589 HIS B O 1
ATOM 9753 N N . GLN B 1 590 ? 23.344 48.938 14.914 1 27.14 590 GLN B N 1
ATOM 9754 C CA . GLN B 1 590 ? 24.562 48.188 14.656 1 27.14 590 GLN B CA 1
ATOM 9755 C C . GLN B 1 590 ? 24.5 46.812 15.344 1 27.14 590 GLN B C 1
ATOM 9757 O O . GLN B 1 590 ? 24.453 46.719 16.578 1 27.14 590 GLN B O 1
ATOM 9762 N N . ALA B 1 591 ? 23.812 46.062 14.656 1 30.2 591 ALA B N 1
ATOM 9763 C CA . ALA B 1 591 ? 23.953 44.688 15.125 1 30.2 591 ALA B CA 1
ATOM 9764 C C . ALA B 1 591 ? 25.422 44.344 15.391 1 30.2 591 ALA B C 1
ATOM 9766 O O . ALA B 1 591 ? 26.266 44.438 14.492 1 30.2 591 ALA B O 1
ATOM 9767 N N . ARG B 1 592 ? 25.797 44.844 16.484 1 27.11 592 ARG B N 1
ATOM 9768 C CA . ARG B 1 592 ? 27.047 44.188 16.828 1 27.11 592 ARG B CA 1
ATOM 9769 C C . ARG B 1 592 ? 27.016 42.719 16.422 1 27.11 592 ARG B C 1
ATOM 9771 O O . ARG B 1 592 ? 26.078 42 16.766 1 27.11 592 ARG B O 1
ATOM 9778 N N . ARG B 1 593 ? 27.562 42.594 15.32 1 27.31 593 ARG B N 1
ATOM 9779 C CA . ARG B 1 593 ? 27.953 41.25 14.977 1 27.31 593 ARG B CA 1
ATOM 9780 C C . ARG B 1 593 ? 28.375 40.469 16.219 1 27.31 593 ARG B C 1
ATOM 9782 O O . ARG B 1 593 ? 29.438 40.719 16.781 1 27.31 593 ARG B O 1
ATOM 9789 N N . SER B 1 594 ? 27.547 40.531 17.203 1 23.91 594 SER B N 1
ATOM 9790 C CA . SER B 1 594 ? 28.156 39.531 18.062 1 23.91 594 SER B CA 1
ATOM 9791 C C . SER B 1 594 ? 28.688 38.344 17.234 1 23.91 594 SER B C 1
ATOM 9793 O O . SER B 1 594 ? 28.109 38 16.219 1 23.91 594 SER B O 1
ATOM 9795 N N . ALA B 1 595 ? 29.875 38.312 17.203 1 24.81 595 ALA B N 1
ATOM 9796 C CA . ALA B 1 595 ? 30.625 37.188 16.734 1 24.81 595 ALA B CA 1
ATOM 9797 C C . ALA B 1 595 ? 29.859 35.875 16.953 1 24.81 595 ALA B C 1
ATOM 9799 O O . ALA B 1 595 ? 29.281 35.656 18.031 1 24.81 595 ALA B O 1
ATOM 9800 N N . GLN B 1 596 ? 29.266 35.438 15.867 1 25.52 596 GLN B N 1
ATOM 9801 C CA . GLN B 1 596 ? 28.906 34.031 15.82 1 25.52 596 GLN B CA 1
ATOM 9802 C C . GLN B 1 596 ? 29.703 33.219 16.859 1 25.52 596 GLN B C 1
ATOM 9804 O O . GLN B 1 596 ? 30.891 33 16.688 1 25.52 596 GLN B O 1
ATOM 9809 N N . GLN B 1 597 ? 29.484 33.75 18.094 1 26.05 597 GLN B N 1
ATOM 9810 C CA . GLN B 1 597 ? 30.125 32.688 18.875 1 26.05 597 GLN B CA 1
ATOM 9811 C C . GLN B 1 597 ? 29.766 31.297 18.328 1 26.05 597 GLN B C 1
ATOM 9813 O O . GLN B 1 597 ? 28.594 30.938 18.266 1 26.05 597 GLN B O 1
ATOM 9818 N N . GLN B 1 598 ? 30.328 31.016 17.219 1 26.28 598 GLN B N 1
ATOM 9819 C CA . GLN B 1 598 ? 30.375 29.578 16.984 1 26.28 598 GLN B CA 1
ATOM 9820 C C . GLN B 1 598 ? 30.125 28.797 18.266 1 26.28 598 GLN B C 1
ATOM 9822 O O . GLN B 1 598 ? 30.797 29.016 19.266 1 26.28 598 GLN B O 1
ATOM 9827 N N . ALA B 1 599 ? 28.812 28.719 18.5 1 29.91 599 ALA B N 1
ATOM 9828 C CA . ALA B 1 599 ? 28.625 27.703 19.531 1 29.91 599 ALA B CA 1
ATOM 9829 C C . ALA B 1 599 ? 29.812 26.734 19.547 1 29.91 599 ALA B C 1
ATOM 9831 O O . ALA B 1 599 ? 30.062 26.031 18.578 1 29.91 599 ALA B O 1
ATOM 9832 N N . SER B 1 600 ? 30.875 27.328 19.953 1 28.58 600 SER B N 1
ATOM 9833 C CA . SER B 1 600 ? 31.781 26.281 20.375 1 28.58 600 SER B CA 1
ATOM 9834 C C . SER B 1 600 ? 31.031 25.094 20.984 1 28.58 600 SER B C 1
ATOM 9836 O O . SER B 1 600 ? 30.344 25.25 21.984 1 28.58 600 SER B O 1
ATOM 9838 N N . GLY B 1 601 ? 30.203 24.438 20.062 1 32.34 601 GLY B N 1
ATOM 9839 C CA . GLY B 1 601 ? 29.828 23.156 20.656 1 32.34 601 GLY B CA 1
ATOM 9840 C C . GLY B 1 601 ? 30.672 22.797 21.875 1 32.34 601 GLY B C 1
ATOM 9841 O O . GLY B 1 601 ? 31.891 22.906 21.844 1 32.34 601 GLY B O 1
ATOM 9842 N N . GLY B 1 602 ? 30.281 23.359 22.938 1 32.56 602 GLY B N 1
ATOM 9843 C CA . GLY B 1 602 ? 31.062 22.656 23.953 1 32.56 602 GLY B CA 1
ATOM 9844 C C . GLY B 1 602 ? 31.625 21.344 23.453 1 32.56 602 GLY B C 1
ATOM 9845 O O . GLY B 1 602 ? 30.938 20.594 22.766 1 32.56 602 GLY B O 1
ATOM 9846 N N . GLU B 1 603 ? 32.875 21.312 23 1 41.28 603 GLU B N 1
ATOM 9847 C CA . GLU B 1 603 ? 33.594 20.156 22.453 1 41.28 603 GLU B CA 1
ATOM 9848 C C . GLU B 1 603 ? 32.781 18.875 22.594 1 41.28 603 GLU B C 1
ATOM 9850 O O . GLU B 1 603 ? 32.688 18.094 21.641 1 41.28 603 GLU B O 1
ATOM 9855 N N . GLY B 1 604 ? 32.531 18.391 23.891 1 50.09 604 GLY B N 1
ATOM 9856 C CA . GLY B 1 604 ? 32.5 17.016 24.359 1 50.09 604 GLY B CA 1
ATOM 9857 C C . GLY B 1 604 ? 31.125 16.422 24.422 1 50.09 604 GLY B C 1
ATOM 9858 O O . GLY B 1 604 ? 30.906 15.391 25.062 1 50.09 604 GLY B O 1
ATOM 9859 N N . ALA B 1 605 ? 30.016 17.219 23.906 1 70.81 605 ALA B N 1
ATOM 9860 C CA . ALA B 1 605 ? 28.797 16.469 24.203 1 70.81 605 ALA B CA 1
ATOM 9861 C C . ALA B 1 605 ? 28.578 15.344 23.203 1 70.81 605 ALA B C 1
ATOM 9863 O O . ALA B 1 605 ? 28.938 15.469 22.031 1 70.81 605 ALA B O 1
ATOM 9864 N N . ALA B 1 606 ? 27.953 14.422 23.578 1 77.31 606 ALA B N 1
ATOM 9865 C CA . ALA B 1 606 ? 27.719 13.211 22.797 1 77.31 606 ALA B CA 1
ATOM 9866 C C . ALA B 1 606 ? 26.688 13.445 21.703 1 77.31 606 ALA B C 1
ATOM 9868 O O . ALA B 1 606 ? 25.656 14.086 21.953 1 77.31 606 ALA B O 1
ATOM 9869 N N . VAL B 1 607 ? 27.016 13.398 20.422 1 85.88 607 VAL B N 1
ATOM 9870 C CA . VAL B 1 607 ? 26.062 13.352 19.297 1 85.88 607 VAL B CA 1
ATOM 9871 C C . VAL B 1 607 ? 25.672 11.906 19.016 1 85.88 607 VAL B C 1
ATOM 9873 O O . VAL B 1 607 ? 26.531 11.07 18.719 1 85.88 607 VAL B O 1
ATOM 9876 N N . PHE B 1 608 ? 24.375 11.672 19.094 1 89.5 608 PHE B N 1
ATOM 9877 C CA . PHE B 1 608 ? 23.875 10.312 18.906 1 89.5 608 PHE B CA 1
ATOM 9878 C C . PHE B 1 608 ? 23.516 10.07 17.438 1 89.5 608 PHE B C 1
ATOM 9880 O O . PHE B 1 608 ? 22.922 10.938 16.797 1 89.5 608 PHE B O 1
ATOM 9887 N N . ARG B 1 609 ? 23.906 8.93 17.016 1 92.06 609 ARG B N 1
ATOM 9888 C CA . ARG B 1 609 ? 23.609 8.508 15.656 1 92.06 609 ARG B CA 1
ATOM 9889 C C . ARG B 1 609 ? 22.391 7.594 15.609 1 92.06 609 ARG B C 1
ATOM 9891 O O . ARG B 1 609 ? 22.25 6.688 16.438 1 92.06 609 ARG B O 1
ATOM 9898 N N . ALA B 1 610 ? 21.516 7.863 14.688 1 92.88 610 ALA B N 1
ATOM 9899 C CA . ALA B 1 610 ? 20.344 7.004 14.531 1 92.88 610 ALA B CA 1
ATOM 9900 C C . ALA B 1 610 ? 20.734 5.637 13.984 1 92.88 610 ALA B C 1
ATOM 9902 O O . ALA B 1 610 ? 21.516 5.539 13.031 1 92.88 610 ALA B O 1
ATOM 9903 N N . PRO B 1 611 ? 20.109 4.559 14.531 1 88.12 611 PRO B N 1
ATOM 9904 C CA . PRO B 1 611 ? 20.438 3.213 14.055 1 88.12 611 PRO B CA 1
ATOM 9905 C C . PRO B 1 611 ? 20.125 3.021 12.57 1 88.12 611 PRO B C 1
ATOM 9907 O O . PRO B 1 611 ? 20.812 2.268 11.883 1 88.12 611 PRO B O 1
ATOM 9910 N N . VAL B 1 612 ? 19.172 3.682 12.039 1 91.88 612 VAL B N 1
ATOM 9911 C CA . VAL B 1 612 ? 18.719 3.514 10.664 1 91.88 612 VAL B CA 1
ATOM 9912 C C . VAL B 1 612 ? 19.828 3.93 9.703 1 91.88 612 VAL B C 1
ATOM 9914 O O . VAL B 1 612 ? 19.828 3.545 8.531 1 91.88 612 VAL B O 1
ATOM 9917 N N . GLU B 1 613 ? 20.828 4.766 10.172 1 92.81 613 GLU B N 1
ATOM 9918 C CA . GLU B 1 613 ? 21.922 5.227 9.32 1 92.81 613 GLU B CA 1
ATOM 9919 C C . GLU B 1 613 ? 22.734 4.055 8.789 1 92.81 613 GLU B C 1
ATOM 9921 O O . GLU B 1 613 ? 23.422 4.184 7.777 1 92.81 613 GLU B O 1
ATOM 9926 N N . ASP B 1 614 ? 22.609 2.922 9.445 1 86.88 614 ASP B N 1
ATOM 9927 C CA . ASP B 1 614 ? 23.297 1.718 8.977 1 86.88 614 ASP B CA 1
ATOM 9928 C C . ASP B 1 614 ? 22.719 1.245 7.641 1 86.88 614 ASP B C 1
ATOM 9930 O O . ASP B 1 614 ? 23.344 0.465 6.93 1 86.88 614 ASP B O 1
ATOM 9934 N N . HIS B 1 615 ? 21.578 1.733 7.293 1 87.25 615 HIS B N 1
ATOM 9935 C CA . HIS B 1 615 ? 20.891 1.308 6.074 1 87.25 615 HIS B CA 1
ATOM 9936 C C . HIS B 1 615 ? 20.969 2.383 4.996 1 87.25 615 HIS B C 1
ATOM 9938 O O . HIS B 1 615 ? 20.328 2.268 3.949 1 87.25 615 HIS B O 1
ATOM 9944 N N . ALA B 1 616 ? 21.719 3.432 5.195 1 93 616 ALA B N 1
ATOM 9945 C CA . ALA B 1 616 ? 21.812 4.551 4.258 1 93 616 ALA B CA 1
ATOM 9946 C C . ALA B 1 616 ? 22.5 4.125 2.965 1 93 616 ALA B C 1
ATOM 9948 O O . ALA B 1 616 ? 23.484 3.377 2.994 1 93 616 ALA B O 1
ATOM 9949 N N . VAL B 1 617 ? 21.906 4.535 1.854 1 91.75 617 VAL B N 1
ATOM 9950 C CA . VAL B 1 617 ? 22.453 4.336 0.521 1 91.75 617 VAL B CA 1
ATOM 9951 C C . VAL B 1 617 ? 22.547 5.676 -0.205 1 91.75 617 VAL B C 1
ATOM 9953 O O . VAL B 1 617 ? 21.578 6.434 -0.25 1 91.75 617 VAL B O 1
ATOM 9956 N N . PRO B 1 618 ? 23.719 5.969 -0.784 1 92.44 618 PRO B N 1
ATOM 9957 C CA . PRO B 1 618 ? 23.781 7.23 -1.526 1 92.44 618 PRO B CA 1
ATOM 9958 C C . PRO B 1 618 ? 22.766 7.312 -2.656 1 92.44 618 PRO B C 1
ATOM 9960 O O . PRO B 1 618 ? 22.484 6.309 -3.32 1 92.44 618 PRO B O 1
ATOM 9963 N N . VAL B 1 619 ? 22.172 8.477 -2.805 1 92.31 619 VAL B N 1
ATOM 9964 C CA . VAL B 1 619 ? 21.297 8.703 -3.957 1 92.31 619 VAL B CA 1
ATOM 9965 C C . VAL B 1 619 ? 22.062 8.406 -5.246 1 92.31 619 VAL B C 1
ATOM 9967 O O . VAL B 1 619 ? 23.219 8.828 -5.406 1 92.31 619 VAL B O 1
ATOM 9970 N N . PRO B 1 620 ? 21.406 7.738 -6.195 1 85.56 620 PRO B N 1
ATOM 9971 C CA . PRO B 1 620 ? 22.078 7.48 -7.469 1 85.56 620 PRO B CA 1
ATOM 9972 C C . PRO B 1 620 ? 22.469 8.766 -8.195 1 85.56 620 PRO B C 1
ATOM 9974 O O . PRO B 1 620 ? 21.719 9.734 -8.195 1 85.56 620 PRO B O 1
ATOM 9977 N N . PRO B 1 621 ? 23.672 8.727 -8.867 1 85 621 PRO B N 1
ATOM 9978 C CA . PRO B 1 621 ? 24.172 9.922 -9.539 1 85 621 PRO B CA 1
ATOM 9979 C C . PRO B 1 621 ? 23.203 10.477 -10.578 1 85 621 PRO B C 1
ATOM 9981 O O . PRO B 1 621 ? 23.109 11.695 -10.75 1 85 621 PRO B O 1
ATOM 9984 N N . GLU B 1 622 ? 22.453 9.617 -11.195 1 79.81 622 GLU B N 1
ATOM 9985 C CA . GLU B 1 622 ? 21.516 10.055 -12.219 1 79.81 622 GLU B CA 1
ATOM 9986 C C . GLU B 1 622 ? 20.406 10.922 -11.617 1 79.81 622 GLU B C 1
ATOM 9988 O O . GLU B 1 622 ? 19.938 11.859 -12.258 1 79.81 622 GLU B O 1
ATOM 9993 N N . VAL B 1 623 ? 20.062 10.602 -10.445 1 85.25 623 VAL B N 1
ATOM 9994 C CA . VAL B 1 623 ? 19.031 11.375 -9.758 1 85.25 623 VAL B CA 1
ATOM 9995 C C . VAL B 1 623 ? 19.656 12.625 -9.133 1 85.25 623 VAL B C 1
ATOM 9997 O O . VAL B 1 623 ? 19.062 13.703 -9.18 1 85.25 623 VAL B O 1
ATOM 10000 N N . LEU B 1 624 ? 20.812 12.477 -8.594 1 87.62 624 LEU B N 1
ATOM 10001 C CA . LEU B 1 624 ? 21.5 13.578 -7.926 1 87.62 624 LEU B CA 1
ATOM 10002 C C . LEU B 1 624 ? 21.734 14.727 -8.898 1 87.62 624 LEU B C 1
ATOM 10004 O O . LEU B 1 624 ? 21.703 15.891 -8.5 1 87.62 624 LEU B O 1
ATOM 10008 N N . ASN B 1 625 ? 21.891 14.359 -10.156 1 83.56 625 ASN B N 1
ATOM 10009 C CA . ASN B 1 625 ? 22.234 15.367 -11.156 1 83.56 625 ASN B CA 1
ATOM 10010 C C . ASN B 1 625 ? 21 15.805 -11.953 1 83.56 625 ASN B C 1
ATOM 10012 O O . ASN B 1 625 ? 21.109 16.594 -12.883 1 83.56 625 ASN B O 1
ATOM 10016 N N . ALA B 1 626 ? 19.891 15.289 -11.57 1 77.81 626 ALA B N 1
ATOM 10017 C CA . ALA B 1 626 ? 18.672 15.609 -12.305 1 77.81 626 ALA B CA 1
ATOM 10018 C C . ALA B 1 626 ? 18.109 16.953 -11.859 1 77.81 626 ALA B C 1
ATOM 10020 O O . ALA B 1 626 ? 18.375 17.422 -10.75 1 77.81 626 ALA B O 1
ATOM 10021 N N . ASP B 1 627 ? 17.375 17.562 -12.805 1 76.06 627 ASP B N 1
ATOM 10022 C CA . ASP B 1 627 ? 16.656 18.781 -12.477 1 76.06 627 ASP B CA 1
ATOM 10023 C C . ASP B 1 627 ? 15.25 18.469 -11.953 1 76.06 627 ASP B C 1
ATOM 10025 O O . ASP B 1 627 ? 14.281 18.484 -12.711 1 76.06 627 ASP B O 1
ATOM 10029 N N . VAL B 1 628 ? 15.164 18.297 -10.75 1 74.12 628 VAL B N 1
ATOM 10030 C CA . VAL B 1 628 ? 13.938 17.812 -10.133 1 74.12 628 VAL B CA 1
ATOM 10031 C C . VAL B 1 628 ? 12.859 18.891 -10.188 1 74.12 628 VAL B C 1
ATOM 10033 O O . VAL B 1 628 ? 11.664 18.578 -10.188 1 74.12 628 VAL B O 1
ATOM 10036 N N . ILE B 1 629 ? 13.258 20.125 -10.242 1 68 629 ILE B N 1
ATOM 10037 C CA . ILE B 1 629 ? 12.289 21.219 -10.32 1 68 629 ILE B CA 1
ATOM 10038 C C . ILE B 1 629 ? 11.461 21.094 -11.594 1 68 629 ILE B C 1
ATOM 10040 O O . ILE B 1 629 ? 10.258 21.359 -11.594 1 68 629 ILE B O 1
ATOM 10044 N N . LYS B 1 630 ? 12.094 20.516 -12.57 1 71.62 630 LYS B N 1
ATOM 10045 C CA . LYS B 1 630 ? 11.406 20.359 -13.852 1 71.62 630 LYS B CA 1
ATOM 10046 C C . LYS B 1 630 ? 10.414 19.203 -13.797 1 71.62 630 LYS B C 1
ATOM 10048 O O . LYS B 1 630 ? 9.492 19.125 -14.609 1 71.62 630 LYS B O 1
ATOM 10053 N N . TRP B 1 631 ? 10.664 18.375 -12.828 1 72.62 631 TRP B N 1
ATOM 10054 C CA . TRP B 1 631 ? 9.789 17.219 -12.727 1 72.62 631 TRP B CA 1
ATOM 10055 C C . TRP B 1 631 ? 8.391 17.625 -12.273 1 72.62 631 TRP B C 1
ATOM 10057 O O . TRP B 1 631 ? 7.402 16.969 -12.609 1 72.62 631 TRP B O 1
ATOM 10067 N N . PHE B 1 632 ? 8.32 18.734 -11.5 1 64.88 632 PHE B N 1
ATOM 10068 C CA . PHE B 1 632 ? 7.035 19.219 -11.023 1 64.88 632 PHE B CA 1
ATOM 10069 C C . PHE B 1 632 ? 6.348 20.062 -12.094 1 64.88 632 PHE B C 1
ATOM 10071 O O . PHE B 1 632 ? 5.125 20.234 -12.07 1 64.88 632 PHE B O 1
ATOM 10078 N N . ALA B 1 633 ? 7.203 20.828 -12.898 1 56.31 633 ALA B N 1
ATOM 10079 C CA . ALA B 1 633 ? 6.688 21.812 -13.844 1 56.31 633 ALA B CA 1
ATOM 10080 C C . ALA B 1 633 ? 5.828 21.156 -14.914 1 56.31 633 ALA B C 1
ATOM 10082 O O . ALA B 1 633 ? 5.07 21.828 -15.609 1 56.31 633 ALA B O 1
ATOM 10083 N N . ASN B 1 634 ? 6.168 19.906 -15.109 1 49.22 634 ASN B N 1
ATOM 10084 C CA . ASN B 1 634 ? 5.402 19.391 -16.234 1 49.22 634 ASN B CA 1
ATOM 10085 C C . ASN B 1 634 ? 3.916 19.281 -15.906 1 49.22 634 ASN B C 1
ATOM 10087 O O . ASN B 1 634 ? 3.527 18.531 -15.016 1 49.22 634 ASN B O 1
ATOM 10091 N N . LYS B 1 635 ? 3.279 20.422 -16.156 1 45.88 635 LYS B N 1
ATOM 10092 C CA . LYS B 1 635 ? 1.827 20.562 -16.109 1 45.88 635 LYS B CA 1
ATOM 10093 C C . LYS B 1 635 ? 1.126 19.281 -16.547 1 45.88 635 LYS B C 1
ATOM 10095 O O . LYS B 1 635 ? -0.092 19.156 -16.406 1 45.88 635 LYS B O 1
ATOM 10100 N N . ASN B 1 636 ? 1.735 18.625 -17.484 1 40.94 636 ASN B N 1
ATOM 10101 C CA . ASN B 1 636 ? 1.036 17.406 -17.875 1 40.94 636 ASN B CA 1
ATOM 10102 C C . ASN B 1 636 ? 1.084 16.344 -16.781 1 40.94 636 ASN B C 1
ATOM 10104 O O . ASN B 1 636 ? 1.883 15.406 -16.844 1 40.94 636 ASN B O 1
ATOM 10108 N N . TYR B 1 637 ? 1.091 16.875 -15.648 1 41.81 637 TYR B N 1
ATOM 10109 C CA . TYR B 1 637 ? 0.85 15.781 -14.711 1 41.81 637 TYR B CA 1
ATOM 10110 C C . TYR B 1 637 ? -0.044 14.711 -15.336 1 41.81 637 TYR B C 1
ATOM 10112 O O . TYR B 1 637 ? -1.23 14.953 -15.57 1 41.81 637 TYR B O 1
ATOM 10120 N N . ASP B 1 638 ? 0.403 14.156 -16.25 1 35.62 638 ASP B N 1
ATOM 10121 C CA . ASP B 1 638 ? -0.428 12.969 -16.453 1 35.62 638 ASP B CA 1
ATOM 10122 C C . ASP B 1 638 ? -0.854 12.359 -15.117 1 35.62 638 ASP B C 1
ATOM 10124 O O . ASP B 1 638 ? -0.138 11.531 -14.555 1 35.62 638 ASP B O 1
ATOM 10128 N N . LEU B 1 639 ? -1.273 13.211 -14.328 1 36.53 639 LEU B N 1
ATOM 10129 C CA . LEU B 1 639 ? -2.045 12.469 -13.336 1 36.53 639 LEU B CA 1
ATOM 10130 C C . LEU B 1 639 ? -2.676 11.227 -13.953 1 36.53 639 LEU B C 1
ATOM 10132 O O . LEU B 1 639 ? -3.66 11.32 -14.688 1 36.53 639 LEU B O 1
ATOM 10136 N N . ALA B 1 640 ? -1.828 10.508 -14.562 1 32.03 640 ALA B N 1
ATOM 10137 C CA . ALA B 1 640 ? -2.4 9.25 -15.023 1 32.03 640 ALA B CA 1
ATOM 10138 C C . ALA B 1 640 ? -3.033 8.477 -13.867 1 32.03 640 ALA B C 1
ATOM 10140 O O . ALA B 1 640 ? -2.504 8.469 -12.758 1 32.03 640 ALA B O 1
#

Foldseek 3Di:
DDDPVDDDDPCPPPPPPCPVPCPVPPPPAQFAEEEEAEAAAFPPFCLCFCQLQVLCCVQFPQQFFWAPFEWAQFLDFQQLLLLQFQLDHCLVLQQFDLFPDSHAPVSCVVSVSLVFTQLQVVVVLVAAEEEAAADGAQQALACLQVPRPNHPKYWYWHPPQRQPQQWTKTDINNDFIWIFHRDGQLVVLLLVQQLVLQLRVLLVHHYYYYGYYHAQAWHWDWDADPVVRAIAIATAGRAADPVQVPPPPVDFGCCPDPQNQFQFDDPVQPDPVLVPFDRDDPVLRVVLRVSVSRRSRNCSSVSVSSNSNLVSCVVVVSNQSYKYKYKYSWFWDDRGHRAHIDERAPANRGIHMIITIHYPFFGRPSDSDGDHHAHHYSSQNSCQSCVSSVNNVVVVVSQRLHHHTPSVVRGPPGRDPSHDDDPDFQFKAKHWHFFKDDHRHPRVDDIGTQRTKMKMKGFDPPPVTWMKMWIQGQVRDIFIDRCVNNVNSNHGCPPPPVCLLVNLVRQQLCLQNVQATHVCRGFVVCVLPVVPQDGGPVRSSDPVCVVSSVPFDGWHAQHRGRGDDPVRIDHPCNVVRVVVPPDDPPPCPVPPCPPCPVVPSPPDRDRGDRPSVVSIGRDDPVRSPDDVSVSVPPPCNVND/DPDDDCPDDDDPPPPPPCPVPCPVPPPPAQFAEEEEAEAAAFPPFCLCFCQLQVLCCVQFPQQFFWAPFEWAQFLDFQQLLLLQFQLDHCLVLQQFDLFPDSHAPVSCVVSVSLVFTQLQVVVVLVAAEEEEAADGAQQALACLQVPRPNHPKYWYWHPPQRQPQQWTKTDINNDFIWIFHRDGQLVVLLLVQQLVLQLRVLLVHHYYYYRYYHAQAWHWDWDADPVVRAIAIATAGRAADPVQVPPPPVDFGCCPDPQNQFQFDDPVQPDPVLVPFDRDDPVLRVVLRVSVSRRSRNCSSVSVSSNSNLVSCVVVVSNQSYKYKYKYSWFWDDRGHRAHIDERAPANRGIHMIITIHYPFFGRPSDSDGDHHAHHYSSQNSCQSCVSSPNNVPPVVSQRLHHHTPSVVRTPPGRDPSHDDDPDFQFKAKHWHFFKDDHRHPRVDDIGTQSTKMKMKGFDPPPVTFMKMWIQGQVRDIFIDRCVNNVNSNHGCPPPPVCLLVVLVRQQLCLQNVQATHVCRGFVVCVLPVVPQDGGPVRSSDPVCVVSSVPFDGWHACHRGRGDDPVRIDHPCNVVRVVVPPDDPPPCPVPPCPDCPVPPSVPDRDRGDRPSVVSIGRDDPVRSPDDVSVSVPPPCNVND

Radius of gyration: 38.33 Å; Cα contacts (8 Å, |Δi|>4): 2829; chains: 2; bounding box: 70×113×214 Å

InterPro domains:
  IPR000917 Sulfatase, N-terminal [PF00884] (31-391)
  IPR012083 Arylsulfatase [PIRSF000972] (26-595)
  IPR017850 Alkaline-phosphatase-like, core domain superfamily [G3DSA:3.40.720.10] (30-492)
  IPR017850 Alkaline-phosphatase-like, core domain superfamily [SSF53649] (30-534)
  IPR024607 Sulfatase, conserved site [PS00149] (126-136)
  IPR024607 Sulfatase, conserved site [PS00523] (75-87)

Organism: Gonium pectorale (NCBI:txid33097)

pLDDT: mean 89.05, std 19.05, range [16.31, 98.94]

Secondary structure (DSSP, 8-state):
-------------------------------EEEEEEESS--SSSSTT-TTT-HHHIIIIITTSEEBSSEE-SS-SHHHHHHHHHH-S-HHHHT--BSSSSSBHHHHHHHTTGGGSSHHHHHHHTT-EEEEEE---TT-BTTTTTSPPSS-SEEEEE-BTTTT-TTS-EEEETTPPPEE-TT--HHHHHHHHHHHHHHHHHHHTS-EEEEEE--TTSPEEEEEEETTTTEEEEEEEPPPPPGGGTTTTTT----TTSTT--BT-S--TTS-HHHHTSPPPPHHHHHHHHHHHHHHHHHHHHHHHHHHHHHHHHHHHT-GGGEEEEEEESS--EESBTT--EE--SSSHHHHB--EEEE-TTBPP---SS--B---EEGGGHHHHHHIIIIIGGGGGGGT-S----SGGGGB-S-S-TTS---SS---EEEEEE-S-B--SS-TTSPPBS---EEEEEEEETTTTTEEEEEEEETTS-EEEEETTT-TT--S--TT-GGGHHHHHHHHHHHHHHTT--THHHH-HHHHH-TTS---SHHHHTSGGGHHHHHTSPPPEESS--SS--GGGEE-TTHHHHHHHT---------------------TT--PPPPGGGGG-EEPPHHHHTS-HHHHHH-S-----/-------------------------------EEEEEEESS--SSSSTT-TTT-HHHIIIIITTSEEBSSEE-SSSSHHHHHHHHHH-S-HHHHT--BSSSSSBHHHHHHHTTGGGSSHHHHHHHTT-EEEEEE---TT-BTTTTTSPPSS-SEEEEE-BTTTT-TTS-EEEETTPPPEE-TT--HHHHHHHHHHHHHHHHHHHTS-EEEEEE--TTSPEEEEEEETTTTEEEEEEEPPPPPGGGTTTTTT----TTSTT--BT-S--TTS-HHHHTSPPPPHHHHHHHHHHHHHHHHHHHHHHHHHHHHHHHHHHTT-GGGEEEEEEESS--EESBTT--EE--SSSHHHHB--EEEE-TTBPP---SS--B---EEGGGHHHHHHIIIIIGGGGGGGT-S----SGGGGB-S-S-TTS---SS---EEEEEE-S-B--SS-TTSPPBS---EEEEEEEETTTTTEEEEEEEETTS-EEEEETTT-TT--S--TT-GGGHHHHHHHHHHHHHHTT--THHHH-HHHHH-TTS---SHHHHTSGGGHHHHHTSPPPEESS--SS--GGGEE-TTHHHHHHHT---------------------TT--PPPPGGGGG-EEPPHHHHTS-HHHHHH-S-----

Solvent-accessible surface area (backbone atoms only — not comparable to full-atom values): 66735 Å² total; per-residue (Å²): 142,80,71,84,77,71,78,88,77,80,78,73,75,74,74,72,71,72,69,68,69,70,66,64,72,68,73,76,73,67,50,28,38,39,35,43,37,29,27,45,34,26,55,73,71,60,66,71,36,55,88,54,19,50,44,49,36,65,68,23,28,26,52,2,31,24,37,68,35,26,29,39,44,26,27,42,54,44,32,20,48,45,16,27,39,43,5,28,54,43,86,75,72,61,38,45,30,55,47,67,84,50,10,20,52,70,43,44,56,70,70,41,46,56,74,62,25,41,49,39,57,39,41,75,72,59,34,44,25,36,38,34,22,62,74,44,73,57,38,17,60,72,47,41,68,69,55,76,57,40,52,77,43,37,39,27,31,18,34,78,22,51,40,26,49,44,32,24,21,35,27,49,74,35,39,83,45,30,26,27,64,69,38,43,34,50,58,50,40,32,36,44,46,42,17,48,51,53,22,44,59,55,59,71,46,39,32,38,36,41,39,18,42,53,47,36,32,54,24,38,46,76,45,75,38,76,92,74,69,41,54,39,44,27,53,30,66,29,66,43,50,66,76,27,68,67,51,60,42,66,55,66,74,69,54,84,46,93,38,66,26,60,54,33,83,74,46,85,60,50,57,71,74,64,52,67,43,60,72,72,48,70,36,55,51,47,40,51,37,51,44,52,32,29,27,49,21,24,34,37,49,51,25,50,32,52,43,56,45,50,47,53,32,52,75,71,68,50,41,73,50,23,32,41,34,39,37,33,37,13,10,28,36,73,33,42,36,53,45,52,30,39,50,51,52,93,48,62,39,11,25,26,18,45,37,29,37,20,31,75,24,39,35,53,50,71,40,98,55,63,71,36,73,49,49,36,43,34,23,13,46,31,46,30,54,37,35,70,63,72,42,55,88,56,48,82,79,58,71,35,28,37,50,58,51,56,57,64,82,37,44,61,78,62,44,59,83,80,56,75,75,65,96,70,71,55,42,53,48,54,36,44,45,40,17,57,38,56,41,52,59,44,66,86,51,75,71,41,65,74,43,18,36,41,30,28,39,39,50,36,77,85,58,86,54,39,28,42,36,39,38,44,32,28,83,74,45,66,38,22,30,52,38,62,87,33,66,36,65,65,64,50,50,61,88,38,74,92,41,47,64,58,50,33,49,47,34,42,49,35,20,41,43,76,57,37,60,32,64,39,43,54,42,46,38,52,73,78,27,74,86,61,84,32,84,46,67,78,56,54,65,39,72,90,41,47,67,66,30,71,67,48,70,60,50,46,44,76,55,69,46,56,48,90,48,74,86,40,54,44,41,89,44,40,66,62,49,56,63,70,63,59,70,70,76,74,68,73,66,72,68,66,70,62,64,73,64,59,69,61,58,68,84,82,48,60,77,51,75,33,75,63,62,79,53,55,35,73,54,52,68,74,59,48,71,36,67,62,70,58,55,68,60,46,74,66,48,47,61,87,137,87,65,86,70,82,76,76,83,85,75,79,74,77,75,71,73,72,69,68,70,68,67,63,74,68,72,77,73,68,51,29,37,39,35,42,36,30,26,45,33,25,54,75,69,59,65,72,35,56,88,55,19,49,44,49,35,65,68,24,27,25,53,2,31,24,38,68,36,25,29,40,44,26,28,43,54,44,32,19,47,46,16,27,39,44,6,29,56,44,85,76,71,60,38,44,31,57,46,68,84,49,10,20,51,69,43,44,56,72,71,41,46,58,75,62,24,43,48,40,57,40,41,76,74,60,33,45,24,37,38,34,23,61,74,44,74,58,37,17,59,73,48,41,67,69,55,77,56,41,53,75,44,37,38,29,31,18,33,78,21,52,40,26,49,45,33,24,22,36,28,50,74,34,38,82,45,30,25,28,64,69,38,44,34,50,58,50,39,34,35,43,45,42,17,49,50,53,22,42,58,53,60,71,46,39,33,39,35,41,39,18,40,52,47,37,32,58,24,40,46,77,44,76,38,77,90,74,68,40,54,38,43,29,54,31,66,30,64,43,48,66,74,26,68,66,49,60,42,67,58,65,76,67,56,82,45,91,39,67,27,59,54,33,83,72,46,84,58,49,57,70,75,64,53,67,44,58,73,71,47,69,37,55,50,48,40,51,38,51,43,52,33,28,27,49,21,22,36,37,49,52,25,51,32,50,43,55,44,50,48,53,32,53,77,70,67,48,42,72,50,24,34,40,35,40,36,34,35,12,9,30,38,73,34,42,36,51,46,51,30,38,51,51,51,93,47,60,39,10,25,26,18,44,37,30,38,21,32,73,25,39,34,54,50,72,40,97,56,63,70,35,74,48,48,37,44,34,23,14,45,30,46,29,53,37,34,71,61,70,41,54,88,55,49,81,80,59,70,36,29,38,50,59,50,56,58,63,81,37,45,61,76,62,42,58,83,80,54,76,75,65,95,70,70,53,41,53,48,54,35,42,45,39,17,59,38,55,41,51,60,45,65,86,51,75,70,42,65,75,40,19,35,42,31,29,39,38,50,36,78,86,58,84,55,39,29,43,36,39,37,44,34,28,84,73,44,67,40,25,29,51,38,62,87,33,64,35,65,66,64,50,50,58,87,38,74,93,42,46,65,60,50,32,48,48,34,42,50,35,20,40,42,76,58,38,60,32,64,40,42,53,41,47,38,51,72,79,27,73,84,63,82,31,85,46,67,79,56,54,63,38,72,89,43,46,67,64,29,70,67,48,70,61,51,46,46,76,55,68,46,56,48,92,47,75,88,39,54,43,40,86,42,44,65,61,48,55,63,70,64,60,69,71,76,74,68,73,64,70,67,67,69,62,67,75,64,58,72,63,56,66,86,82,49,59,76,51,75,35,73,63,62,79,52,56,36,73,54,53,68,74,60,46,71,36,68,61,72,57,53,68,62,45,76,64,48,47,59,92

Nearest PDB structures (foldseek):
  6s21-assembly1_A  TM=7.349E-01  e=2.765E-22  Bacteroides thetaiotaomicron VPI-5482
  6ptk-assembly1_A  TM=7.241E-01  e=2.036E-20  Pseudoalteromonas fuliginea
  6ptk-assembly2_D-3  TM=7.360E-01  e=7.887E-20  Pseudoalteromonas fuliginea
  5g2u-assembly1_A  TM=6.724E-01  e=5.910E-21  Bacteroides thetaiotaomicron VPI-5482
  3b5q-assembly1_A  TM=6.739E-01  e=1.706E-20  Bacteroides thetaiotaomicron VPI-5482

Sequence (1280 aa):
MARKPSTLSAGGGLLLLALTLKLSLAAAAPPNFVVFFTDDQDALQNSTHPRYMPNLHKWIREPGIELSNYFVTTPVCCPSRTNLWRGQFAHNTNFTDVLGPHGGYAKWKRLGIDKSYLPVWLQELGYNTYYVGKFLVDYSVSNYKDVPAGWTDIDALITPYMFDYNNPGFSRNGAEPNIYPGQYSNDVVADKAVAQVKSAIAAGKPFFHQISPIAPHTSTQFAYNQETNSTSVFFYPPIPAPRHWELFSDATLPEANNRKNIFEADISDKPAWIRALPLAQQNNRTYLEEVYRLRLRSLASVDELLGRVVQVLNDTGVLDNTYLIYSADNGYHVGIHRFGAGKTTAYDEDLRVPFLIRGPGIKASKSTQPANSKVGLHVDFAPTILTLAGAGGQLGEKALDGTPLGIYASDDGSLPQSYPRPKYHRNQFQGEFWGSWWDEVLHHIPRYDNNTWKTVRVLDEETNGQAWKLVAHCTNERELYDLRADPGELKSQYGNPRLAAVQSRLEGLLAVLAVCKGESCRNPWKVLHPDGKVSTWREAIKSKYDDVYNKIPPFKFQRCLAHQVYENEVSIFRDQIAAANTPPPASRHQARRSAQQQASGGEGAAVFRAPVEDHAVPVPPEVLNADVIKWFANKNYDLAMARKPSTLSAGGGLLLLALTLKLSLAAAAPPNFVVFFTDDQDALQNSTHPRYMPNLHKWIREPGIELSNYFVTTPVCCPSRTNLWRGQFAHNTNFTDVLGPHGGYAKWKRLGIDKSYLPVWLQELGYNTYYVGKFLVDYSVSNYKDVPAGWTDIDALITPYMFDYNNPGFSRNGAEPNIYPGQYSNDVVADKAVAQVKSAIAAGKPFFHQISPIAPHTSTQFAYNQETNSTSVFFYPPIPAPRHWELFSDATLPEANNRKNIFEADISDKPAWIRALPLAQQNNRTYLEEVYRLRLRSLASVDELLGRVVQVLNDTGVLDNTYLIYSADNGYHVGIHRFGAGKTTAYDEDLRVPFLIRGPGIKASKSTQPANSKVGLHVDFAPTILTLAGAGGQLGEKALDGTPLGIYASDDGSLPQSYPRPKYHRNQFQGEFWGSWWDEVLHHIPRYDNNTWKTVRVLDEETNGQAWKLVAHCTNERELYDLRADPGELKSQYGNPRLAAVQSRLEGLLAVLAVCKGESCRNPWKVLHPDGKVSTWREAIKSKYDDVYNKIPPFKFQRCLAHQVYENEVSIFRDQIAAANTPPPASRHQARRSAQQQASGGEGAAVFRAPVEDHAVPVPPEVLNADVIKWFANKNYDLA